Protein AF-M7Z8E1-F1 (afdb_monomer_lite)

Secondary structure (DSSP, 8-state):
-PPP---TTS--TT--SS-HHHHHHHHHHHHHHHHHHHHHHHT---SHHHHHHHHHHHHHHHHHHHHHHHHHHS-HHHHHHTHHHHHHHHHHHHHHHHHHHHHHHHHS-HHHIIIIISSHHHHHHHHHHH------HHHHHHHHHHHHHHHHHHHHTT---HHHHHHHHHHHHHTT--SHHHHHHHHHHHHHHHHHHHHTT-HHHHHHHHHHHHHHHHHHHHTTTTTS--S--------------------------------PPPPP-------PSS--PPP-GGGB-TTT-SB-SSEEE-TTS-EEEHHHHHHHHTTT--B-TTT--B-S----EE-HHHHHHHHHHHHHTT-PPP-SPPP-------------------------------------------------------------------------------TT--HHHHHHHHHHHHH-TTS-HHHHHHHHHHHHHHTSS-HHHHHHHHHTTTHHHHHHHHHHHHHTT-HHHHHHHHHHHHHHHTT-HHHHHHHHHTTHHHHHHHHTTSHHHHHHHHHHHHHHHTSHHHHHHHHTSTHHHHHHHHHH-TTSS-HHHHHHHHHHHHHHHTSGGGHHHHHHTTHHHHHTTT--TT-TTHHHHHHHHHHHTTSHHHHHHHHH-HHHHHHHHHHHHHS-HHHHHHHHHHHHHHHTT-HHHHHHHHHTTHHHHT----HHHHHHHHHTT-GGGEE--S--S-EEEEETTEEEES---------------------GGGGG-BHHHHHHHHH-HHHIIIIIHHHHHHHHS--TTTSBHHHH-HHHHHHHHHHSSHHHHHHHHHHHHHHHHTT-------S-PPPS---EETT-THHHHHHHHHHH-TTT--TTEEEEEEEEE--TTSS--EEEEEEEE--GGGGGG---EEES-----S-HHHHTTSEEEETTEEE--TTS----EEEEEEEEEEEEGGGBSS---SSEEE--HHHHHHS----SEEE-HHHH-GGGS-TTEEEEEEEEETGGGHHHHTS-HHHHHHHHHHHHHHHH-B-S--SEEEEEEEEEEEE---TTHHHHHHHHHTT-------SSHHHHHHHHHHHHHHHHHHHHH------

InterPro domains:
  IPR000225 Armadillo [SM00185] (482-526)
  IPR000225 Armadillo [SM00185] (528-566)
  IPR000225 Armadillo [SM00185] (567-610)
  IPR002937 Amine oxidase [PF01593] (717-1109)
  IPR003613 U-box domain [PF04564] (284-353)
  IPR003613 U-box domain [PS51698] (282-356)
  IPR003613 U-box domain [SM00504] (286-349)
  IPR004572 Protoporphyrinogen oxidase [TIGR00562] (719-1112)
  IPR011989 Armadillo-like helical [G3DSA:1.25.10.10] (462-637)
  IPR013083 Zinc finger, RING/FYVE/PHD-type [G3DSA:3.30.40.10] (282-356)
  IPR016024 Armadillo-type fold [SSF48371] (468-714)
  IPR036188 FAD/NAD(P)-binding domain superfamily [G3DSA:3.50.50.60] (871-1108)
  IPR036188 FAD/NAD(P)-binding domain superfamily [SSF51905] (716-975)
  IPR045210 PUB protein, U-box domain, plant [cd16664] (284-336)

Foldseek 3Di:
DDDDDDPPPQPDQQLFLFLNVLLNLLVVLLVLLSVLLVVLVVVPLVDPQLVVLSVLLVVLSVLSSVLSVCRNQAALLVCLLCVVVSLVSSVVSLVSNLVSLVSNVVSHDPVVCVPRVVPDSVVSSVSSVPDDRDHDPLSNVLNVLLVVLVVCCVVPVPDQDPVSLVSVVVSCVSSVCPDLVSLLSNLVNLVVQLVVCVVVVPPVSNVSSVVVNVSSVVNSVVVVVVVDDPPDDDDDDDDDDDDDDDDDDDDDDDDDDDDDDDDDDDFDADDDDWDGDVDRDQDDQLQAAPRNRDREQWWWAAQVRHIHRPVRLVVVVVVVDQADPPPRHGGPDSDIGTQVLSLVVQCVSCVVRVHDRDPDGGDGDDDDDPDDDDDDDDDDDDDDDDDDDDDDDDDDDDDDDDDDDYDDDDDDDDDDDDDDDDDDDDDDDDDDDDDPPDDDDDVPDDLVVLLVVLCVQLVPPDDDLVSNLVSLLVLLVVLQPDPVSLVVNLVVPVLLSLLVQCVVCLVVVPLSSVLSSLSSLLSSLAVNPSSLVVNVVSPVLVSLVSQLVDLSRVLSSLSSLLSSLVHPVSLVVVLVDPCLLSLLVLLVDPDRDDVSSVQSSLSSLLSSLSPVVSLVVNVVSPVLVSLLSQQDAPGPRLLSSLSSLLSSLVDPVSLVSNLVPLSNLLSLLVCCQRHDPSSVLSSLSSLCSSPPPDVSSVLSNVQNPNPLSLDDQPDLVVVLCVVLVQPVFKAFFPFARFEWEDDPLETDTRGSPDDPPPPPDPPDDDPDQDDPVLLLPFQQNVCCVQPNNSCQQTPVQLVCCVQFVAGRGFAGCCAAPVPQVVQCNPPVHSSVSSSVVVVPVVVCVVPDDDDDPDDDDDRSGDIAGNVGVVVSVVSVDVVCDPVNDDPQKAWAEKEFADDVPDPATWIWTAIDHPDPVCPVVRDTDIDSDDDDPDDVVVVQRHWYYYNNHTDHLPLADDWDFWKKKKKKFKDFPVQFQADDAHQWYAYGLVCCVPVVQFWGIKGQVCNGPVSVDPPRMTIIITMGTGPSHRVRLVDDPVVVQVRVQVSSCSHRVGDDHTPDMDMDIDNGPHTRNGSCCVSNVVSVVVVDPADDGDPDPSVVSVSVVVVVVVVVCVVVVPDPDDD

Radius of gyration: 41.65 Å; chains: 1; bounding box: 114×94×124 Å

Sequence (1123 aa):
MERVEVDADFVVAGNWKLHGELCKKLYTVVHEVSIAIPALESTKPGSNSGLLALSSLRIAVDKAKNLLQYCSECSKLYLALTAECVLTKFEKARRALLESLHQLEETLPEAINSQVFTGHIPEIANELENSVFALDQAEKQVGDQVKQIIQNEKKSNGFLDENELEFFRQTILRAGITSSAAALTERRAIRRLLERAQAEEDTKKESIASYLLHLMRKYSSHFRSETMDSVNSQSSSPSCSFTSISSSIDLQGNLPSLEKLLPRSGSINFKQIKGLSGSMPLPPEELRCPISLQLMYDPVVIASGQTYERACIEKWFNSGNTTCPKTRKELPQLSVTPNYCIKGLITSWCEQNGVPVPSAPPESPKLKYLRITSLKSSKCVVTNGVSTILFEDAGAKDAKDDKLNTDVALEKCSSHNSREATSETCEEEEEVSVEKCSFQNNPVEAAPERCERWLCVLSKGGECIDEQREVVEQVRFQLKGDDELRDYVGANGITEPLTCFLKMALSREDVQSQEVGTMALFNLAVSNNRNKRQLLSAGVIPLMEQMMQKPETCEAAVAMYLNLSCLEEAQAIIGSSEVIPVLIRCLQEEGYRSDTCRLDALLTLYNLSLHAPNIPALLSSGVVHSIHTVLAPSSPWTDQALTLLINLALSWPGKKEIAANQAIVGDIVFILDNGEAAEQEKAVSCLWMICNGDEGCSQTVLQEGVIPALTESALEASRLIDDLGLEDRLQYPNSQHKRYTVKDGAPALFKLFLEPFLYEKSSTRNSKKVSDEHLRESVGSFFERHFGKEVVDYLIDPFVAGTSAGDPESLSIRHAFPGLWNLEKKYGSLIVGAILSKLTAKGDSAKKGGTSSGKGRSKRASFSFHGGMQTLVDALHKEVGDSNVKLGTQVLSLACNCDELSASDGWSIFVDSKDASSKELAKNQSFDAVIMTAPLSNVQRMKFTKGGAPFVLDFLPKVDYLPLSLMVTAFKKEDVKRPLEGFGVLIPFKEQQKHGLKTLGTLFSSMMFPDRAPNDQYLFTTFIGGSHNRDLAGAPTPILKRFVTSDLTKLLGVKGQPTFVKHIHWRNAFPLYGHDYDSALEAIGKMERNNKDGLAVGNVIASGSNTADLVISYLESGIKQVS

Structure (mmCIF, N/CA/C/O backbone):
data_AF-M7Z8E1-F1
#
_entry.id   AF-M7Z8E1-F1
#
loop_
_atom_site.group_PDB
_atom_site.id
_atom_site.type_symbol
_atom_site.label_atom_id
_atom_site.label_alt_id
_atom_site.label_comp_id
_atom_site.label_asym_id
_atom_site.label_entity_id
_atom_site.label_seq_id
_atom_site.pdbx_PDB_ins_code
_atom_site.Cartn_x
_atom_site.Cartn_y
_atom_site.Cartn_z
_atom_site.occupancy
_atom_site.B_iso_or_equiv
_atom_site.auth_seq_id
_atom_site.auth_comp_id
_atom_site.auth_asym_id
_atom_site.auth_atom_id
_atom_site.pdbx_PDB_model_num
ATOM 1 N N . MET A 1 1 ? 22.245 43.545 20.726 1.00 30.47 1 MET A N 1
ATOM 2 C CA . MET A 1 1 ? 22.076 44.121 19.374 1.00 30.47 1 MET A CA 1
ATOM 3 C C . MET A 1 1 ? 22.270 42.988 18.381 1.00 30.47 1 MET A C 1
ATOM 5 O O . MET A 1 1 ? 23.277 42.926 17.691 1.00 30.47 1 MET A O 1
ATOM 9 N N . GLU A 1 2 ? 21.339 42.040 18.395 1.00 23.52 2 GLU A N 1
ATOM 10 C CA . GLU A 1 2 ? 21.323 40.912 17.463 1.00 23.52 2 GLU A CA 1
ATOM 11 C C . GLU A 1 2 ? 20.433 41.319 16.292 1.00 23.52 2 GLU A C 1
ATOM 13 O O . GLU A 1 2 ? 19.388 41.943 16.495 1.00 23.52 2 GLU A O 1
ATOM 18 N N . ARG A 1 3 ? 20.885 41.062 15.062 1.00 24.23 3 ARG A N 1
ATOM 19 C CA . ARG A 1 3 ? 20.089 41.372 13.875 1.00 24.23 3 ARG A CA 1
ATOM 20 C C . ARG A 1 3 ? 18.980 40.335 13.771 1.00 24.23 3 ARG A C 1
ATOM 22 O O . ARG A 1 3 ? 19.272 39.159 13.598 1.00 24.23 3 ARG A O 1
ATOM 29 N N . VAL A 1 4 ? 17.734 40.792 13.840 1.00 28.81 4 VAL A N 1
ATOM 30 C CA . VAL A 1 4 ? 16.597 40.018 13.341 1.00 28.81 4 VAL A CA 1
ATOM 31 C C . VAL A 1 4 ? 16.823 39.818 11.843 1.00 28.81 4 VAL A C 1
ATOM 33 O O . VAL A 1 4 ? 16.978 40.799 11.111 1.00 28.81 4 VAL A O 1
ATOM 36 N N . GLU A 1 5 ? 16.885 38.567 11.397 1.00 26.73 5 GLU A N 1
ATOM 37 C CA . GLU A 1 5 ? 16.862 38.246 9.972 1.00 26.73 5 GLU A CA 1
ATOM 38 C C . GLU A 1 5 ? 15.462 38.571 9.438 1.00 26.73 5 GLU A C 1
ATOM 40 O O . GLU A 1 5 ? 14.485 37.888 9.734 1.00 26.73 5 GLU A O 1
ATOM 45 N N . VAL A 1 6 ? 15.363 39.678 8.703 1.00 35.50 6 VAL A N 1
ATOM 46 C CA . VAL A 1 6 ? 14.166 40.045 7.939 1.00 35.50 6 VAL A CA 1
ATOM 47 C C . VAL A 1 6 ? 14.119 39.169 6.687 1.00 35.50 6 VAL A C 1
ATOM 49 O O . VAL A 1 6 ? 15.154 39.010 6.041 1.00 35.50 6 VAL A O 1
ATOM 52 N N . ASP A 1 7 ? 12.936 38.638 6.348 1.00 35.53 7 ASP A N 1
ATOM 53 C CA . ASP A 1 7 ? 12.668 37.787 5.174 1.00 35.53 7 ASP A CA 1
ATOM 54 C C . ASP A 1 7 ? 13.448 38.229 3.920 1.00 35.53 7 ASP A C 1
ATOM 56 O O . ASP A 1 7 ? 13.059 39.163 3.213 1.00 35.53 7 ASP A O 1
ATOM 60 N N . ALA A 1 8 ? 14.540 37.523 3.614 1.00 34.44 8 ALA A N 1
ATOM 61 C CA . ALA A 1 8 ? 15.427 37.856 2.497 1.00 34.44 8 ALA A CA 1
ATOM 62 C C . ALA A 1 8 ? 14.848 37.485 1.113 1.00 34.44 8 ALA A C 1
ATOM 64 O O . ALA A 1 8 ? 15.404 37.879 0.089 1.00 34.44 8 ALA A O 1
ATOM 65 N N . ASP A 1 9 ? 13.720 36.766 1.079 1.00 43.75 9 ASP A N 1
ATOM 66 C CA . ASP A 1 9 ? 13.093 36.232 -0.138 1.00 43.75 9 ASP A CA 1
ATOM 67 C C . ASP A 1 9 ? 11.955 37.110 -0.705 1.00 43.75 9 ASP A C 1
ATOM 69 O O . ASP A 1 9 ? 11.268 36.717 -1.656 1.00 43.75 9 ASP A O 1
ATOM 73 N N . PHE A 1 10 ? 11.734 38.324 -0.179 1.00 51.38 10 PHE A N 1
ATOM 74 C CA . PHE A 1 10 ? 10.730 39.220 -0.759 1.00 51.38 10 PHE A CA 1
ATOM 75 C C . PHE A 1 10 ? 11.188 39.799 -2.111 1.00 51.38 10 PHE A C 1
ATOM 77 O O . PHE A 1 10 ? 11.959 40.751 -2.160 1.00 51.38 10 PHE A O 1
ATOM 84 N N . VAL A 1 11 ? 10.681 39.198 -3.199 1.00 51.81 11 VAL A N 1
ATOM 85 C CA . VAL A 1 11 ? 10.723 39.620 -4.620 1.00 51.81 11 VAL A CA 1
ATOM 86 C C . VAL A 1 11 ? 11.818 40.644 -4.954 1.00 51.81 11 VAL A C 1
ATOM 88 O O . VAL A 1 11 ? 11.586 41.849 -4.862 1.00 51.81 11 VAL A O 1
ATOM 91 N N . VAL A 1 12 ? 12.962 40.157 -5.456 1.00 51.09 12 VAL A N 1
ATOM 92 C CA . VAL A 1 12 ? 14.089 40.979 -5.944 1.00 51.09 12 VAL A CA 1
ATOM 93 C C . VAL A 1 12 ? 13.589 42.185 -6.747 1.00 51.09 12 VAL A C 1
ATOM 95 O O . VAL A 1 12 ? 13.027 42.035 -7.841 1.00 51.09 12 VAL A O 1
ATOM 98 N N . ALA A 1 13 ? 13.795 43.378 -6.185 1.00 48.47 13 ALA A N 1
ATOM 99 C CA . ALA A 1 13 ? 13.272 44.629 -6.714 1.00 48.47 13 ALA A CA 1
ATOM 100 C C . ALA A 1 13 ? 13.671 44.836 -8.187 1.00 48.47 13 ALA A C 1
ATOM 102 O O . ALA A 1 13 ? 14.843 44.738 -8.549 1.00 48.47 13 ALA A O 1
ATOM 103 N N . GLY A 1 14 ? 12.688 45.142 -9.040 1.00 53.22 14 GLY A N 1
ATOM 104 C CA . GLY A 1 14 ? 12.904 45.487 -10.451 1.00 53.22 14 GLY A CA 1
ATOM 105 C C . GLY A 1 14 ? 12.644 44.382 -11.483 1.00 53.22 14 GLY A C 1
ATOM 106 O O . GLY A 1 14 ? 12.556 44.696 -12.665 1.00 53.22 14 GLY A O 1
ATOM 107 N N . ASN A 1 15 ? 12.440 43.118 -11.091 1.00 61.62 15 ASN A N 1
ATOM 108 C CA . ASN A 1 15 ? 12.212 42.004 -12.037 1.00 61.62 15 ASN A CA 1
ATOM 109 C C . ASN A 1 15 ? 10.733 41.803 -12.465 1.00 61.62 15 ASN A C 1
ATOM 111 O O . ASN A 1 15 ? 10.293 40.686 -12.756 1.00 61.62 15 ASN A O 1
ATOM 115 N N . TRP A 1 16 ? 9.931 42.874 -12.512 1.00 73.62 16 TRP A N 1
ATOM 116 C CA . TRP A 1 16 ? 8.534 42.804 -12.966 1.00 73.62 16 TRP A CA 1
ATOM 117 C C . TRP A 1 16 ? 8.451 42.739 -14.494 1.00 73.62 16 TRP A C 1
ATOM 119 O O . TRP A 1 16 ? 9.157 43.445 -15.211 1.00 73.62 16 TRP A O 1
ATOM 129 N N . LYS A 1 17 ? 7.582 41.870 -15.018 1.00 70.25 17 LYS A N 1
ATOM 130 C CA . LYS A 1 17 ? 7.550 41.563 -16.457 1.00 70.25 17 LYS A CA 1
ATOM 131 C C . LYS A 1 17 ? 6.801 42.597 -17.301 1.00 70.25 17 LYS A C 1
ATOM 133 O O . LYS A 1 17 ? 7.106 42.727 -18.489 1.00 70.25 17 LYS A O 1
ATOM 138 N N . LEU A 1 18 ? 5.813 43.246 -16.696 1.00 73.38 18 LEU A N 1
ATOM 139 C CA . LEU A 1 18 ? 4.911 44.254 -17.253 1.00 73.38 18 LEU A CA 1
ATOM 140 C C . LEU A 1 18 ? 4.358 45.086 -16.078 1.00 73.38 18 LEU A C 1
ATOM 142 O O . LEU A 1 18 ? 4.475 44.639 -14.932 1.00 73.38 18 LEU A O 1
ATOM 146 N N . HIS A 1 19 ? 3.729 46.236 -16.332 1.00 79.38 19 HIS A N 1
ATOM 147 C CA . HIS A 1 19 ? 3.177 47.132 -15.303 1.00 79.38 19 HIS A CA 1
ATOM 148 C C . HIS A 1 19 ? 4.250 47.677 -14.345 1.00 79.38 19 HIS A C 1
ATOM 150 O O . HIS A 1 19 ? 4.008 47.835 -13.147 1.00 79.38 19 HIS A O 1
ATOM 156 N N . GLY A 1 20 ? 5.460 47.934 -14.857 1.00 79.44 20 GLY A N 1
ATOM 157 C CA . GLY A 1 20 ? 6.658 48.201 -14.046 1.00 79.44 20 GLY A CA 1
ATOM 158 C C . GLY A 1 20 ? 6.503 49.355 -13.050 1.00 79.44 20 GLY A C 1
ATOM 159 O O . GLY A 1 20 ? 6.788 49.183 -11.868 1.00 79.44 20 GLY A O 1
ATOM 160 N N . GLU A 1 21 ? 5.977 50.501 -13.489 1.00 77.88 21 GLU A N 1
ATOM 161 C CA . GLU A 1 21 ? 5.762 51.671 -12.622 1.00 77.88 21 GLU A CA 1
ATOM 162 C C . GLU A 1 21 ? 4.630 51.466 -11.597 1.00 77.88 21 GLU A C 1
ATOM 164 O O . GLU A 1 21 ? 4.718 51.969 -10.476 1.00 77.88 21 GLU A O 1
ATOM 169 N N . LEU A 1 22 ? 3.599 50.673 -11.926 1.00 82.81 22 LEU A N 1
ATOM 170 C CA . LEU A 1 22 ? 2.565 50.266 -10.962 1.00 82.81 22 LEU A CA 1
ATOM 171 C C . LEU A 1 22 ? 3.173 49.382 -9.864 1.00 82.81 22 LEU A C 1
ATOM 173 O O . LEU A 1 22 ? 2.966 49.622 -8.674 1.00 82.81 22 LEU A O 1
ATOM 177 N N . CYS A 1 23 ? 3.955 48.378 -10.270 1.00 84.81 23 CYS A N 1
ATOM 178 C CA . CYS A 1 23 ? 4.619 47.455 -9.355 1.00 84.81 23 CYS A CA 1
ATOM 179 C C . CYS A 1 23 ? 5.630 48.181 -8.466 1.00 84.81 23 CYS A C 1
ATOM 181 O O . CYS A 1 23 ? 5.642 47.947 -7.264 1.00 84.81 23 CYS A O 1
ATOM 183 N N . LYS A 1 24 ? 6.416 49.105 -9.026 1.00 84.25 24 LYS A N 1
ATOM 184 C CA . LYS A 1 24 ? 7.408 49.899 -8.295 1.00 84.25 24 LYS A CA 1
ATOM 185 C C . LYS A 1 24 ? 6.771 50.760 -7.202 1.00 84.25 24 LYS A C 1
ATOM 187 O O . LYS A 1 24 ? 7.192 50.663 -6.056 1.00 84.25 24 LYS A O 1
ATOM 192 N N . LYS A 1 25 ? 5.721 51.529 -7.524 1.00 83.75 25 LYS A N 1
ATOM 193 C CA . LYS A 1 25 ? 5.000 52.366 -6.542 1.00 83.75 25 LYS A CA 1
ATOM 194 C C . LYS A 1 25 ? 4.404 51.541 -5.397 1.00 83.75 25 LYS A C 1
ATOM 196 O O . LYS A 1 25 ? 4.568 51.901 -4.236 1.00 83.75 25 LYS A O 1
ATOM 201 N N . LEU A 1 26 ? 3.744 50.418 -5.706 1.00 85.56 26 LEU A N 1
ATOM 202 C CA . LEU A 1 26 ? 3.178 49.550 -4.667 1.00 85.56 26 LEU A CA 1
ATOM 203 C C . LEU A 1 26 ? 4.272 48.824 -3.865 1.00 85.56 26 LEU A C 1
ATOM 205 O O . LEU A 1 26 ? 4.117 48.658 -2.661 1.00 85.56 26 LEU A O 1
ATOM 209 N N . TYR A 1 27 ? 5.371 48.412 -4.506 1.00 86.94 27 TYR A N 1
ATOM 210 C CA . TYR A 1 27 ? 6.503 47.764 -3.841 1.00 86.94 27 TYR A CA 1
ATOM 211 C C . TYR A 1 27 ? 7.144 48.683 -2.800 1.00 86.94 27 TYR A C 1
ATOM 213 O O . TYR A 1 27 ? 7.342 48.225 -1.680 1.00 86.94 27 TYR A O 1
ATOM 221 N N . THR A 1 28 ? 7.407 49.957 -3.127 1.00 83.69 28 THR A N 1
ATOM 222 C CA . THR A 1 28 ? 7.961 50.930 -2.167 1.00 83.69 28 THR A CA 1
ATOM 223 C C . THR A 1 28 ? 7.106 50.990 -0.903 1.00 83.69 28 THR A C 1
ATOM 225 O O . THR A 1 28 ? 7.602 50.720 0.184 1.00 83.69 28 THR A O 1
ATOM 228 N N . VAL A 1 29 ? 5.796 51.221 -1.036 1.00 80.69 29 VAL A N 1
ATOM 229 C CA . VAL A 1 29 ? 4.903 51.316 0.131 1.00 80.69 29 VAL A CA 1
ATOM 230 C C . VAL A 1 29 ? 4.816 49.993 0.904 1.00 80.69 29 VAL A C 1
ATOM 232 O O . VAL A 1 29 ? 4.878 49.987 2.129 1.00 80.69 29 VAL A O 1
ATOM 235 N N . VAL A 1 30 ? 4.717 48.850 0.218 1.00 85.31 30 VAL A N 1
ATOM 236 C CA . VAL A 1 30 ? 4.677 47.526 0.868 1.00 85.31 30 VAL A CA 1
ATOM 237 C C . VAL A 1 30 ? 5.976 47.213 1.619 1.00 85.31 30 VAL A C 1
ATOM 239 O O . VAL A 1 30 ? 5.925 46.562 2.665 1.00 85.31 30 VAL A O 1
ATOM 242 N N . HIS A 1 31 ? 7.119 47.670 1.109 1.00 84.31 31 HIS A N 1
ATOM 243 C CA . HIS A 1 31 ? 8.431 47.519 1.729 1.00 84.31 31 HIS A CA 1
ATOM 244 C C . HIS A 1 31 ? 8.542 48.362 3.007 1.00 84.31 31 HIS A C 1
ATOM 246 O O . HIS A 1 31 ? 8.771 47.795 4.075 1.00 84.31 31 HIS A O 1
ATOM 252 N N . GLU A 1 32 ? 8.263 49.668 2.936 1.00 80.44 32 GLU A N 1
ATOM 253 C CA . GLU A 1 32 ? 8.335 50.560 4.104 1.00 80.44 32 GLU A CA 1
ATOM 254 C C . GLU A 1 32 ? 7.345 50.150 5.209 1.00 80.44 32 GLU A C 1
ATOM 256 O O . GLU A 1 32 ? 7.717 50.051 6.380 1.00 80.44 32 GLU A O 1
ATOM 261 N N . VAL A 1 33 ? 6.105 49.780 4.853 1.00 80.06 33 VAL A N 1
ATOM 262 C CA . VAL A 1 33 ? 5.134 49.249 5.830 1.00 80.06 33 VAL A CA 1
ATOM 263 C C . VAL A 1 33 ? 5.608 47.915 6.428 1.00 80.06 33 VAL A C 1
ATOM 265 O O . VAL A 1 33 ? 5.435 47.692 7.625 1.00 80.06 33 VAL A O 1
ATOM 268 N N . SER A 1 34 ? 6.244 47.033 5.644 1.00 83.19 34 SER A N 1
ATOM 269 C CA . SER A 1 34 ? 6.788 45.767 6.173 1.00 83.19 34 SER A CA 1
ATOM 270 C C . SER A 1 34 ? 7.919 45.991 7.182 1.00 83.19 34 SER A C 1
ATOM 272 O O . SER A 1 34 ? 8.020 45.228 8.140 1.00 83.19 34 SER A O 1
ATOM 274 N N . ILE A 1 35 ? 8.737 47.034 7.004 1.00 80.31 35 ILE A N 1
ATOM 275 C CA . ILE A 1 35 ? 9.786 47.427 7.960 1.00 80.31 35 ILE A CA 1
ATOM 276 C C . ILE A 1 35 ? 9.177 48.033 9.235 1.00 80.31 35 ILE A C 1
ATOM 278 O O . ILE A 1 35 ? 9.692 47.808 10.331 1.00 80.31 35 ILE A O 1
ATOM 282 N N . ALA A 1 36 ? 8.057 48.755 9.122 1.00 74.25 36 ALA A N 1
ATOM 283 C CA . ALA A 1 36 ? 7.368 49.353 10.266 1.00 74.25 36 ALA A CA 1
ATOM 284 C C . ALA A 1 36 ? 6.617 48.334 11.152 1.00 74.25 36 ALA A C 1
ATOM 286 O O . ALA A 1 36 ? 6.511 48.546 12.363 1.00 74.25 36 ALA A O 1
ATOM 287 N N . ILE A 1 37 ? 6.111 47.222 10.595 1.00 78.81 37 ILE A N 1
ATOM 288 C CA . ILE A 1 37 ? 5.295 46.234 11.335 1.00 78.81 37 ILE A CA 1
ATOM 289 C C . ILE A 1 37 ? 5.979 45.698 12.613 1.00 78.81 37 ILE A C 1
ATOM 291 O O . ILE A 1 37 ? 5.341 45.768 13.663 1.00 78.81 37 ILE A O 1
ATOM 295 N N . PRO A 1 38 ? 7.247 45.234 12.612 1.00 78.19 38 PRO A N 1
ATOM 296 C CA . PRO A 1 38 ? 7.899 44.749 13.834 1.00 78.19 38 PRO A CA 1
ATOM 297 C C . PRO A 1 38 ? 8.044 45.818 14.928 1.00 78.19 38 PRO A C 1
ATOM 299 O O . PRO A 1 38 ? 7.939 45.517 16.118 1.00 78.19 38 PRO A O 1
ATOM 302 N N . ALA A 1 39 ? 8.249 47.083 14.541 1.00 69.75 39 ALA A N 1
ATOM 303 C CA . ALA A 1 39 ? 8.287 48.197 15.486 1.00 69.75 39 ALA A CA 1
ATOM 304 C C . ALA A 1 39 ? 6.900 48.440 16.102 1.00 69.75 39 ALA A C 1
ATOM 306 O O . ALA A 1 39 ? 6.790 48.573 17.320 1.00 69.75 39 ALA A O 1
ATOM 307 N N . LEU A 1 40 ? 5.839 48.400 15.292 1.00 69.75 40 LEU A N 1
ATOM 308 C CA . LEU A 1 40 ? 4.452 48.501 15.752 1.00 69.75 40 LEU A CA 1
ATOM 309 C C . LEU A 1 40 ? 4.060 47.339 16.681 1.00 69.75 40 LEU A C 1
ATOM 311 O O . LEU A 1 40 ? 3.521 47.584 17.761 1.00 69.75 40 LEU A O 1
ATOM 315 N N . GLU A 1 41 ? 4.397 46.094 16.330 1.00 70.81 41 GLU A N 1
ATOM 316 C CA . GLU A 1 41 ? 4.181 44.906 17.174 1.00 70.81 41 GLU A CA 1
ATOM 317 C C . GLU A 1 41 ? 4.889 45.043 18.539 1.00 70.81 41 GLU A C 1
ATOM 319 O O . GLU A 1 41 ? 4.316 44.693 19.577 1.00 70.81 41 GLU A O 1
ATOM 324 N N . SER A 1 42 ? 6.092 45.634 18.571 1.00 66.31 42 SER A N 1
ATOM 325 C CA . SER A 1 42 ? 6.859 45.850 19.808 1.00 66.31 42 SER A CA 1
ATOM 326 C C . SER A 1 42 ? 6.192 46.817 20.797 1.00 66.31 42 SER A C 1
ATOM 328 O O . SER A 1 42 ? 6.383 46.679 22.007 1.00 66.31 42 SER A O 1
ATOM 330 N N . THR A 1 43 ? 5.354 47.742 20.310 1.00 63.38 43 THR A N 1
ATOM 331 C CA . THR A 1 43 ? 4.614 48.684 21.170 1.00 63.38 43 THR A CA 1
ATOM 332 C C . THR A 1 43 ? 3.466 48.038 21.946 1.00 63.38 43 THR A C 1
ATOM 334 O O . THR A 1 43 ? 2.989 48.644 22.904 1.00 63.38 43 THR A O 1
ATOM 337 N N . LYS A 1 44 ? 3.031 46.823 21.561 1.00 61.19 44 LYS A N 1
ATOM 338 C CA . LYS A 1 44 ? 1.854 46.120 22.103 1.00 61.19 44 LYS A CA 1
ATOM 339 C C . LYS A 1 44 ? 0.628 47.044 22.227 1.00 61.19 44 LYS A C 1
ATOM 341 O O . LYS A 1 44 ? 0.306 47.453 23.346 1.00 61.19 44 LYS A O 1
ATOM 346 N N . PRO A 1 45 ? -0.082 47.361 21.125 1.00 57.38 45 PRO A N 1
ATOM 347 C CA . PRO A 1 45 ? -1.291 48.184 21.182 1.00 57.38 45 PRO A CA 1
ATOM 348 C C . PRO A 1 45 ? -2.291 47.599 22.190 1.00 57.38 45 PRO A C 1
ATOM 350 O O . PRO A 1 45 ? -2.905 46.563 21.951 1.00 57.38 45 PRO A O 1
ATOM 353 N N . GLY A 1 46 ? -2.428 48.253 23.348 1.00 57.25 46 GLY A N 1
ATOM 354 C CA . GLY A 1 46 ? -3.152 47.725 24.513 1.00 57.25 46 GLY A CA 1
ATOM 355 C C . GLY A 1 46 ? -4.679 47.710 24.380 1.00 57.25 46 GLY A C 1
ATOM 356 O O . GLY A 1 46 ? -5.376 47.460 25.361 1.00 57.25 46 GLY A O 1
ATOM 357 N N . SER A 1 47 ? -5.200 48.010 23.192 1.00 63.12 47 SER A N 1
ATOM 358 C CA . SER A 1 47 ? -6.616 48.005 22.847 1.00 63.12 47 SER A CA 1
ATOM 359 C C . SER A 1 47 ? -6.912 46.862 21.870 1.00 63.12 47 SER A C 1
ATOM 361 O O . SER A 1 47 ? -6.189 46.648 20.895 1.00 63.12 47 SER A O 1
ATOM 363 N N . ASN A 1 48 ? -8.024 46.149 22.081 1.00 65.94 48 ASN A N 1
ATOM 364 C CA . ASN A 1 48 ? -8.473 45.113 21.141 1.00 65.94 48 ASN A CA 1
ATOM 365 C C . ASN A 1 48 ? -8.698 45.681 19.724 1.00 65.94 48 ASN A C 1
ATOM 367 O O . ASN A 1 48 ? -8.494 44.974 18.743 1.00 65.94 48 ASN A O 1
ATOM 371 N N . SER A 1 49 ? -9.068 46.961 19.610 1.00 68.31 49 SER A N 1
ATOM 372 C CA . SER A 1 49 ? -9.175 47.673 18.332 1.00 68.31 49 SER A CA 1
ATOM 373 C C . SER A 1 49 ? -7.821 47.863 17.640 1.00 68.31 49 SER A C 1
ATOM 375 O O . SER A 1 49 ? -7.731 47.602 16.444 1.00 68.31 49 SER A O 1
ATOM 377 N N . GLY A 1 50 ? -6.761 48.233 18.367 1.00 68.62 50 GLY A N 1
ATOM 378 C CA . GLY A 1 50 ? -5.418 48.395 17.800 1.00 68.62 50 GLY A CA 1
ATOM 379 C C . GLY A 1 50 ? -4.788 47.072 17.347 1.00 68.62 50 GLY A C 1
ATOM 380 O O . GLY A 1 50 ? -4.144 47.020 16.301 1.00 68.62 50 GLY A O 1
ATOM 381 N N . LEU A 1 51 ? -5.038 45.972 18.070 1.00 71.31 51 LEU A N 1
ATOM 382 C CA . LEU A 1 51 ? -4.645 44.625 17.627 1.00 71.31 51 LEU A CA 1
ATOM 383 C C . LEU A 1 51 ? -5.384 44.199 16.347 1.00 71.31 51 LEU A C 1
ATOM 385 O O . LEU A 1 51 ? -4.770 43.644 15.435 1.00 71.31 51 LEU A O 1
ATOM 389 N N . LEU A 1 52 ? -6.685 44.497 16.243 1.00 73.38 52 LEU A N 1
ATOM 390 C CA . LEU A 1 52 ? -7.464 44.229 15.031 1.00 73.38 52 LEU A CA 1
ATOM 391 C C . LEU A 1 52 ? -6.992 45.085 13.843 1.00 73.38 52 LEU A C 1
ATOM 393 O O . LEU A 1 52 ? -6.832 44.542 12.749 1.00 73.38 52 LEU A O 1
ATOM 397 N N . ALA A 1 53 ? -6.692 46.371 14.049 1.00 75.94 53 ALA A N 1
ATOM 398 C CA . ALA A 1 53 ? -6.129 47.248 13.018 1.00 75.94 53 ALA A CA 1
ATOM 399 C C . ALA A 1 53 ? -4.771 46.729 12.504 1.00 75.94 53 ALA A C 1
ATOM 401 O O . ALA A 1 53 ? -4.573 46.593 11.296 1.00 75.94 53 ALA A O 1
ATOM 402 N N . LEU A 1 54 ? -3.870 46.329 13.410 1.00 79.94 54 LEU A N 1
ATOM 403 C CA . LEU A 1 54 ? -2.567 45.755 13.057 1.00 79.94 54 LEU A CA 1
ATOM 404 C C . LEU A 1 54 ? -2.703 44.428 12.284 1.00 79.94 54 LEU A C 1
ATOM 406 O O . LEU A 1 54 ? -1.984 44.198 11.309 1.00 79.94 54 LEU A O 1
ATOM 410 N N . SER A 1 55 ? -3.669 43.578 12.656 1.00 80.00 55 SER A N 1
ATOM 411 C CA . SER A 1 55 ? -3.965 42.345 11.912 1.00 80.00 55 SER A CA 1
ATOM 412 C C . SER A 1 55 ? -4.511 42.622 10.501 1.00 80.00 55 SER A C 1
ATOM 414 O O . SER A 1 55 ? -4.101 41.969 9.538 1.00 80.00 55 SER A O 1
ATOM 416 N N . SER A 1 56 ? -5.365 43.641 10.352 1.00 82.12 56 SER A N 1
ATOM 417 C CA . SER A 1 56 ? -5.901 44.085 9.060 1.00 82.12 56 SER A CA 1
ATOM 418 C C . SER A 1 56 ? -4.797 44.631 8.154 1.00 82.12 56 SER A C 1
ATOM 420 O O . SER A 1 56 ? -4.733 44.254 6.981 1.00 82.12 56 SER A O 1
ATOM 422 N N . LEU A 1 57 ? -3.869 45.417 8.713 1.00 85.25 57 LEU A N 1
ATOM 423 C CA . LEU A 1 57 ? -2.696 45.926 8.003 1.00 85.25 57 LEU A CA 1
ATOM 424 C C . LEU A 1 57 ? -1.810 44.788 7.482 1.00 85.25 57 LEU A C 1
ATOM 426 O O . LEU A 1 57 ? -1.447 44.792 6.307 1.00 85.25 57 LEU A O 1
ATOM 430 N N . ARG A 1 58 ? -1.526 43.771 8.308 1.00 83.50 58 ARG A N 1
ATOM 431 C CA . ARG A 1 58 ? -0.753 42.586 7.897 1.00 83.50 58 ARG A CA 1
ATOM 432 C C . ARG A 1 58 ? -1.429 41.837 6.742 1.00 83.50 58 ARG A C 1
ATOM 434 O O . ARG A 1 58 ? -0.792 41.562 5.729 1.00 83.50 58 ARG A O 1
ATOM 441 N N . ILE A 1 59 ? -2.742 41.614 6.829 1.00 81.69 59 ILE A N 1
ATOM 442 C CA . ILE A 1 59 ? -3.534 40.986 5.757 1.00 81.69 59 ILE A CA 1
ATOM 443 C C . ILE A 1 59 ? -3.533 41.838 4.471 1.00 81.69 59 ILE A C 1
ATOM 445 O O . ILE A 1 59 ? -3.510 41.288 3.365 1.00 81.69 59 ILE A O 1
ATOM 449 N N . ALA A 1 60 ? -3.582 43.169 4.579 1.00 85.44 60 ALA A N 1
ATOM 450 C CA . ALA A 1 60 ? -3.514 44.077 3.434 1.00 85.44 60 ALA A CA 1
ATOM 451 C C . ALA A 1 60 ? -2.126 44.053 2.766 1.00 85.44 60 ALA A C 1
ATOM 453 O O . ALA A 1 60 ? -2.043 43.955 1.537 1.00 85.44 60 ALA A O 1
ATOM 454 N N . VAL A 1 61 ? -1.054 44.051 3.566 1.00 85.94 61 VAL A N 1
ATOM 455 C CA . VAL A 1 61 ? 0.336 43.882 3.116 1.00 85.94 61 VAL A CA 1
ATOM 456 C C . VAL A 1 61 ? 0.508 42.553 2.388 1.00 85.94 61 VAL A C 1
ATOM 458 O O . VAL A 1 61 ? 0.938 42.557 1.237 1.00 85.94 61 VAL A O 1
ATOM 461 N N . ASP A 1 62 ? 0.092 41.429 2.970 1.00 81.81 62 ASP A N 1
ATOM 462 C CA . ASP A 1 62 ? 0.253 40.111 2.343 1.00 81.81 62 ASP A CA 1
ATOM 463 C C . ASP A 1 62 ? -0.538 39.991 1.028 1.00 81.81 62 ASP A C 1
ATOM 465 O O . ASP A 1 62 ? -0.048 39.431 0.042 1.00 81.81 62 ASP A O 1
ATOM 469 N N . LYS A 1 63 ? -1.733 40.591 0.939 1.00 82.69 63 LYS A N 1
ATOM 470 C CA . LYS A 1 63 ? -2.488 40.686 -0.327 1.00 82.69 63 LYS A CA 1
ATOM 471 C C . LYS A 1 63 ? -1.751 41.516 -1.385 1.00 82.69 63 LYS A C 1
ATOM 473 O O . LYS A 1 63 ? -1.782 41.154 -2.563 1.00 82.69 63 LYS A O 1
ATOM 478 N N . ALA A 1 64 ? -1.075 42.593 -0.990 1.00 85.31 64 ALA A N 1
ATOM 479 C CA . ALA A 1 64 ? -0.270 43.414 -1.893 1.00 85.31 64 ALA A CA 1
ATOM 480 C C . ALA A 1 64 ? 1.028 42.702 -2.330 1.00 85.31 64 ALA A C 1
ATOM 482 O O . ALA A 1 64 ? 1.353 42.716 -3.519 1.00 85.31 64 ALA A O 1
ATOM 483 N N . LYS A 1 65 ? 1.708 41.983 -1.422 1.00 84.06 65 LYS A N 1
ATOM 484 C CA . LYS A 1 65 ? 2.860 41.111 -1.727 1.00 84.06 65 LYS A CA 1
ATOM 485 C C . LYS A 1 65 ? 2.504 40.058 -2.785 1.00 84.06 65 LYS A C 1
ATOM 487 O O . LYS A 1 65 ? 3.176 39.957 -3.812 1.00 84.06 65 LYS A O 1
ATOM 492 N N . ASN A 1 66 ? 1.383 39.357 -2.601 1.00 82.69 66 ASN A N 1
ATOM 493 C CA . ASN A 1 66 ? 0.865 38.383 -3.569 1.00 82.69 66 ASN A CA 1
ATOM 494 C C . ASN A 1 66 ? 0.535 39.011 -4.941 1.00 82.69 66 ASN A C 1
ATOM 496 O O . ASN A 1 66 ? 0.757 38.391 -5.984 1.00 82.69 66 ASN A O 1
ATOM 500 N N . LEU A 1 67 ? 0.029 40.250 -4.973 1.00 83.75 67 LEU A N 1
ATOM 501 C CA . LEU A 1 67 ? -0.254 40.968 -6.222 1.00 83.75 67 LEU A CA 1
ATOM 502 C C . LEU A 1 67 ? 1.031 41.351 -6.982 1.00 83.75 67 LEU A C 1
ATOM 504 O O . LEU A 1 67 ? 1.066 41.246 -8.210 1.00 83.75 67 LEU A O 1
ATOM 508 N N . LEU A 1 68 ? 2.092 41.735 -6.267 1.00 83.06 68 LEU A N 1
ATOM 509 C CA . LEU A 1 68 ? 3.412 42.011 -6.845 1.00 83.06 68 LEU A CA 1
ATOM 510 C C . LEU A 1 68 ? 4.056 40.736 -7.416 1.00 83.06 68 LEU A C 1
ATOM 512 O O . LEU A 1 68 ? 4.540 40.752 -8.550 1.00 83.06 68 LEU A O 1
ATOM 516 N N . GLN A 1 69 ? 3.980 39.614 -6.691 1.00 81.62 69 GLN A N 1
ATOM 517 C CA . GLN A 1 69 ? 4.448 38.307 -7.171 1.00 81.62 69 GLN A CA 1
ATOM 518 C C . GLN A 1 69 ? 3.656 37.814 -8.395 1.00 81.62 69 GLN A C 1
ATOM 520 O O . GLN A 1 69 ? 4.230 37.287 -9.348 1.00 81.62 69 GLN A O 1
ATOM 525 N N . TYR A 1 70 ? 2.341 38.048 -8.442 1.00 82.12 70 TYR A N 1
ATOM 526 C CA . TYR A 1 70 ? 1.540 37.755 -9.633 1.00 82.12 70 TYR A CA 1
ATOM 527 C C . TYR A 1 70 ? 2.056 38.508 -10.877 1.00 82.12 70 TYR A C 1
ATOM 529 O O . TYR A 1 70 ? 2.102 37.932 -11.967 1.00 82.12 70 TYR A O 1
ATOM 537 N N . CYS A 1 71 ? 2.501 39.760 -10.728 1.00 82.44 71 CYS A N 1
ATOM 538 C CA . CYS A 1 71 ? 3.009 40.576 -11.838 1.00 82.44 71 CYS A CA 1
ATOM 539 C C . CYS A 1 71 ? 4.451 40.225 -12.267 1.00 82.44 71 CYS A C 1
ATOM 541 O O . CYS A 1 71 ? 4.819 40.468 -13.419 1.00 82.44 71 CYS A O 1
ATOM 543 N N . SER A 1 72 ? 5.264 39.614 -11.397 1.00 80.62 72 SER A N 1
ATOM 544 C CA . SER A 1 72 ? 6.582 39.073 -11.774 1.00 80.62 72 SER A CA 1
ATOM 545 C C . SER A 1 72 ? 6.491 37.668 -12.388 1.00 80.62 72 SER A C 1
ATOM 547 O O . SER A 1 72 ? 7.229 37.345 -13.319 1.00 80.62 72 SER A O 1
ATOM 549 N N . GLU A 1 73 ? 5.562 36.819 -11.940 1.00 77.25 73 GLU A N 1
ATOM 550 C CA . GLU A 1 73 ? 5.474 35.431 -12.408 1.00 77.25 73 GLU A CA 1
ATOM 551 C C . GLU A 1 73 ? 4.643 35.229 -13.680 1.00 77.25 73 GLU A C 1
ATOM 553 O O . GLU A 1 73 ? 4.992 34.363 -14.491 1.00 77.25 73 GLU A O 1
ATOM 558 N N . CYS A 1 74 ? 3.567 35.995 -13.875 1.00 83.31 74 CYS A N 1
ATOM 559 C CA . CYS A 1 74 ? 2.588 35.766 -14.944 1.00 83.31 74 CYS A CA 1
ATOM 560 C C . CYS A 1 74 ? 3.145 36.049 -16.364 1.00 83.31 74 CYS A C 1
ATOM 562 O O . CYS A 1 74 ? 4.298 36.444 -16.552 1.00 83.31 74 CYS A O 1
ATOM 564 N N . SER A 1 75 ? 2.346 35.765 -17.392 1.00 88.19 75 SER A N 1
ATOM 565 C CA . SER A 1 75 ? 2.652 36.042 -18.804 1.00 88.19 75 SER A CA 1
ATOM 566 C C . SER A 1 75 ? 2.530 37.538 -19.102 1.00 88.19 75 SER A C 1
ATOM 568 O O . SER A 1 75 ? 1.524 38.144 -18.738 1.00 88.19 75 SER A O 1
ATOM 570 N N . LYS A 1 76 ? 3.503 38.124 -19.813 1.00 87.06 76 LYS A N 1
ATOM 571 C CA . LYS A 1 76 ? 3.430 39.502 -20.328 1.00 87.06 76 LYS A CA 1
ATOM 572 C C . LYS A 1 76 ? 2.195 39.711 -21.200 1.00 87.06 76 LYS A C 1
ATOM 574 O O . LYS A 1 76 ? 1.441 40.650 -20.971 1.00 87.06 76 LYS A O 1
ATOM 579 N N . LEU A 1 77 ? 1.949 38.819 -22.160 1.00 87.56 77 LEU A N 1
ATOM 580 C CA . LEU A 1 77 ? 0.812 38.932 -23.081 1.00 87.56 77 LEU A CA 1
ATOM 581 C C . LEU A 1 77 ? -0.531 38.867 -22.335 1.00 87.56 77 LEU A C 1
ATOM 583 O O . LEU A 1 77 ? -1.452 39.620 -22.647 1.00 87.56 77 LEU A O 1
ATOM 587 N N . TYR A 1 78 ? -0.635 38.021 -21.305 1.00 86.81 78 TYR A N 1
ATOM 588 C CA . TYR A 1 78 ? -1.835 37.941 -20.473 1.00 86.81 78 TYR A CA 1
ATOM 589 C C . TYR A 1 78 ? -1.988 39.135 -19.515 1.00 86.81 78 TYR A C 1
ATOM 591 O O . TYR A 1 78 ? -3.100 39.630 -19.328 1.00 86.81 78 TYR A O 1
ATOM 599 N N . LEU A 1 79 ? -0.893 39.634 -18.930 1.00 85.12 79 LEU A N 1
ATOM 600 C CA . LEU A 1 79 ? -0.892 40.847 -18.104 1.00 85.12 79 LEU A CA 1
ATOM 601 C C . LEU A 1 79 ? -1.262 42.096 -18.917 1.00 85.12 79 LEU A C 1
ATOM 603 O O . LEU A 1 79 ? -1.942 42.968 -18.382 1.00 85.12 79 LEU A O 1
ATOM 607 N N . ALA A 1 80 ? -0.880 42.166 -20.195 1.00 84.56 80 ALA A N 1
ATOM 608 C CA . ALA A 1 80 ? -1.294 43.226 -21.114 1.00 84.56 80 ALA A CA 1
ATOM 609 C C . ALA A 1 80 ? -2.792 43.109 -21.445 1.00 84.56 80 ALA A C 1
ATOM 611 O O . ALA A 1 80 ? -3.554 44.057 -21.271 1.00 84.56 80 ALA A O 1
ATOM 612 N N . LEU A 1 81 ? -3.252 41.913 -21.833 1.00 85.25 81 LEU A N 1
ATOM 613 C CA . LEU A 1 81 ? -4.664 41.635 -22.128 1.00 85.25 81 LEU A CA 1
ATOM 614 C C . LEU A 1 81 ? -5.599 41.907 -20.934 1.00 85.25 81 LEU A C 1
ATOM 616 O O . LEU A 1 81 ? -6.749 42.306 -21.120 1.00 85.25 81 LEU A O 1
ATOM 620 N N . THR A 1 82 ? -5.119 41.682 -19.708 1.00 85.00 82 THR A N 1
ATOM 621 C CA . THR A 1 82 ? -5.882 41.880 -18.463 1.00 85.00 82 THR A CA 1
ATOM 622 C C . THR A 1 82 ? -5.522 43.164 -17.712 1.00 85.00 82 THR A C 1
ATOM 624 O O . THR A 1 82 ? -5.953 43.334 -16.571 1.00 85.00 82 THR A O 1
ATOM 627 N N . ALA A 1 83 ? -4.801 44.092 -18.351 1.00 80.75 83 ALA A N 1
ATOM 628 C CA . ALA A 1 83 ? -4.270 45.320 -17.758 1.00 80.75 83 ALA A CA 1
ATOM 629 C C . ALA A 1 83 ? -5.296 46.113 -16.927 1.00 80.75 83 ALA A C 1
ATOM 631 O O . ALA A 1 83 ? -5.038 46.446 -15.773 1.00 80.75 83 ALA A O 1
ATOM 632 N N . GLU A 1 84 ? -6.500 46.348 -17.458 1.00 82.00 84 GLU A N 1
ATOM 633 C CA . GLU A 1 84 ? -7.564 47.074 -16.743 1.00 82.00 84 GLU A CA 1
ATOM 634 C C . GLU A 1 84 ? -8.030 46.326 -15.478 1.00 82.00 84 GLU A C 1
ATOM 636 O O . GLU A 1 84 ? -8.267 46.938 -14.437 1.00 82.00 84 GLU A O 1
ATOM 641 N N . CYS A 1 85 ? -8.082 44.989 -15.510 1.00 81.94 85 CYS A N 1
ATOM 642 C CA . CYS A 1 85 ? -8.387 44.186 -14.325 1.00 81.94 85 CYS A CA 1
ATOM 643 C C . CYS A 1 85 ? -7.244 44.237 -13.300 1.00 81.94 85 CYS A C 1
ATOM 645 O O . CYS A 1 85 ? -7.512 44.376 -12.105 1.00 81.94 85 CYS A O 1
ATOM 647 N N . VAL A 1 86 ? -5.985 44.179 -13.750 1.00 82.81 86 VAL A N 1
ATOM 648 C CA . VAL A 1 86 ? -4.806 44.331 -12.883 1.00 82.81 86 VAL A CA 1
ATOM 649 C C . VAL A 1 86 ? -4.835 45.695 -12.190 1.00 82.81 86 VAL A C 1
ATOM 651 O O . VAL A 1 86 ? -4.771 45.736 -10.964 1.00 82.81 86 VAL A O 1
ATOM 654 N N . LEU A 1 87 ? -5.078 46.787 -12.923 1.00 84.94 87 LEU A N 1
ATOM 655 C CA . LEU A 1 87 ? -5.207 48.132 -12.354 1.00 84.94 87 LEU A CA 1
ATOM 656 C C . LEU A 1 87 ? -6.264 48.195 -11.236 1.00 84.94 87 LEU A C 1
ATOM 658 O O . LEU A 1 87 ? -5.985 48.700 -10.151 1.00 84.94 87 LEU A O 1
ATOM 662 N N . THR A 1 88 ? -7.451 47.600 -11.432 1.00 83.88 88 THR A N 1
ATOM 663 C CA . THR A 1 88 ? -8.476 47.562 -10.366 1.00 83.88 88 THR A CA 1
ATOM 664 C C . THR A 1 88 ? -8.064 46.757 -9.129 1.00 83.88 88 THR A C 1
ATOM 666 O O . THR A 1 88 ? -8.616 46.987 -8.052 1.00 83.88 88 THR A O 1
ATOM 669 N N . LYS A 1 89 ? -7.116 45.814 -9.246 1.00 85.56 89 LYS A N 1
ATOM 670 C CA . LYS A 1 89 ? -6.540 45.099 -8.096 1.00 85.56 89 LYS A CA 1
ATOM 671 C C . LYS A 1 89 ? -5.521 45.969 -7.358 1.00 85.56 89 LYS A C 1
ATOM 673 O O . LYS A 1 89 ? -5.574 45.999 -6.133 1.00 85.56 89 LYS A O 1
ATOM 678 N N . PHE A 1 90 ? -4.685 46.727 -8.073 1.00 86.19 90 PHE A N 1
ATOM 679 C CA . PHE A 1 90 ? -3.780 47.716 -7.469 1.00 86.19 90 PHE A CA 1
ATOM 680 C C . PHE A 1 90 ? -4.566 48.804 -6.717 1.00 86.19 90 PHE A C 1
ATOM 682 O O . PHE A 1 90 ? -4.300 49.043 -5.546 1.00 86.19 90 PHE A O 1
ATOM 689 N N . GLU A 1 91 ? -5.633 49.353 -7.305 1.00 85.81 91 GLU A N 1
ATOM 690 C CA . GLU A 1 91 ? -6.522 50.329 -6.642 1.00 85.81 91 GLU A CA 1
ATOM 691 C C . GLU A 1 91 ? -7.344 49.757 -5.468 1.00 85.81 91 GLU A C 1
ATOM 693 O O . GLU A 1 91 ? -7.867 50.499 -4.631 1.00 85.81 91 GLU A O 1
ATOM 698 N N . LYS A 1 92 ? -7.499 48.430 -5.382 1.00 86.06 92 LYS A N 1
ATOM 699 C CA . LYS A 1 92 ? -8.063 47.764 -4.195 1.00 86.06 92 LYS A CA 1
ATOM 700 C C . LYS A 1 92 ? -7.007 47.558 -3.112 1.00 86.06 92 LYS A C 1
ATOM 702 O O . LYS A 1 92 ? -7.312 47.796 -1.950 1.00 86.06 92 LYS A O 1
ATOM 707 N N . ALA A 1 93 ? -5.788 47.163 -3.485 1.00 86.44 93 ALA A N 1
ATOM 708 C CA . ALA A 1 93 ? -4.663 47.054 -2.558 1.00 86.44 93 ALA A CA 1
ATOM 709 C C . ALA A 1 93 ? -4.319 48.420 -1.941 1.00 86.44 93 ALA A C 1
ATOM 711 O O . ALA A 1 93 ? -4.198 48.506 -0.724 1.00 86.44 93 ALA A O 1
ATOM 712 N N . ARG A 1 94 ? -4.288 49.490 -2.754 1.00 87.75 94 ARG A N 1
ATOM 713 C CA . ARG A 1 94 ? -4.105 50.883 -2.314 1.00 87.75 94 ARG A CA 1
ATOM 714 C C . ARG A 1 94 ? -5.065 51.255 -1.193 1.00 87.75 94 ARG A C 1
ATOM 716 O O . ARG A 1 94 ? -4.635 51.633 -0.113 1.00 87.75 94 ARG A O 1
ATOM 723 N N . ARG A 1 95 ? -6.369 51.102 -1.443 1.00 86.75 95 ARG A N 1
ATOM 724 C CA . ARG A 1 95 ? -7.409 51.465 -0.474 1.00 86.75 95 ARG A CA 1
ATOM 725 C C . ARG A 1 95 ? -7.380 50.593 0.775 1.00 86.75 95 ARG A C 1
ATOM 727 O O . ARG A 1 95 ? -7.501 51.140 1.856 1.00 86.75 95 ARG A O 1
ATOM 734 N N . ALA A 1 96 ? -7.166 49.283 0.644 1.00 85.88 96 ALA A N 1
ATOM 735 C CA . ALA A 1 96 ? -7.085 48.391 1.802 1.00 85.88 96 ALA A CA 1
ATOM 736 C C . ALA A 1 96 ? -5.877 48.701 2.707 1.00 85.88 96 ALA A C 1
ATOM 738 O O . ALA A 1 96 ? -5.997 48.626 3.927 1.00 85.88 96 ALA A O 1
ATOM 739 N N . LEU A 1 97 ? -4.730 49.066 2.122 1.00 86.94 97 LEU A N 1
ATOM 740 C CA . LEU A 1 97 ? -3.561 49.534 2.869 1.00 86.94 97 LEU A CA 1
ATOM 741 C C . LEU A 1 97 ? -3.842 50.884 3.543 1.00 86.94 97 LEU A C 1
ATOM 743 O O . LEU A 1 97 ? -3.658 50.990 4.748 1.00 86.94 97 LEU A O 1
ATOM 747 N N . LEU A 1 98 ? -4.354 51.872 2.801 1.00 86.31 98 LEU A N 1
ATOM 748 C CA . LEU A 1 98 ? -4.673 53.208 3.322 1.00 86.31 98 LEU A CA 1
ATOM 749 C C . LEU A 1 98 ? -5.693 53.154 4.477 1.00 86.31 98 LEU A C 1
ATOM 751 O O . LEU A 1 98 ? -5.469 53.731 5.535 1.00 86.31 98 LEU A O 1
ATOM 755 N N . GLU A 1 99 ? -6.775 52.391 4.306 1.00 85.44 99 GLU A N 1
ATOM 756 C CA . GLU A 1 99 ? -7.806 52.166 5.328 1.00 85.44 99 GLU A CA 1
ATOM 757 C C . GLU A 1 99 ? -7.230 51.486 6.580 1.00 85.44 99 GLU A C 1
ATOM 759 O O . GLU A 1 99 ? -7.541 51.893 7.696 1.00 85.44 99 GLU A O 1
ATOM 764 N N . SER A 1 100 ? -6.332 50.507 6.415 1.00 84.44 100 SER A N 1
ATOM 765 C CA . SER A 1 100 ? -5.673 49.841 7.549 1.00 84.44 100 SER A CA 1
ATOM 766 C C . SER A 1 100 ? -4.676 50.752 8.278 1.00 84.44 100 SER A C 1
ATOM 768 O O . SER A 1 100 ? -4.525 50.634 9.492 1.00 84.44 100 SER A O 1
ATOM 770 N N . LEU A 1 101 ? -3.998 51.657 7.561 1.00 83.69 101 LEU A N 1
ATOM 771 C CA . LEU A 1 101 ? -3.069 52.630 8.146 1.00 83.69 101 LEU A CA 1
ATOM 772 C C . LEU A 1 101 ? -3.820 53.698 8.959 1.00 83.69 101 LEU A C 1
ATOM 774 O O . LEU A 1 101 ? -3.449 53.937 10.106 1.00 83.69 101 LEU A O 1
ATOM 778 N N . HIS A 1 102 ? -4.917 54.259 8.438 1.00 83.69 102 HIS A N 1
ATOM 779 C CA . HIS A 1 102 ? -5.742 55.210 9.197 1.00 83.69 102 HIS A CA 1
ATOM 780 C C . HIS A 1 102 ? -6.463 54.560 10.385 1.00 83.69 102 HIS A C 1
ATOM 782 O O . HIS A 1 102 ? -6.517 55.149 11.460 1.00 83.69 102 HIS A O 1
ATOM 788 N N . GLN A 1 103 ? -6.950 53.318 10.261 1.00 79.31 103 GLN A N 1
ATOM 789 C CA . GLN A 1 103 ? -7.499 52.589 11.415 1.00 79.31 103 GLN A CA 1
ATOM 790 C C . GLN A 1 103 ? -6.456 52.390 12.525 1.00 79.31 103 GLN A C 1
ATOM 792 O O . GLN A 1 103 ? -6.805 52.385 13.706 1.00 79.31 103 GLN A O 1
ATOM 797 N N . LEU A 1 104 ? -5.177 52.231 12.172 1.00 78.00 104 LEU A N 1
ATOM 798 C CA . LEU A 1 104 ? -4.092 52.136 13.146 1.00 78.00 104 LEU A CA 1
ATOM 799 C C . LEU A 1 104 ? -3.765 53.504 13.775 1.00 78.00 104 LEU A C 1
ATOM 801 O O . LEU A 1 104 ? -3.522 53.574 14.976 1.00 78.00 104 LEU A O 1
ATOM 805 N N . GLU A 1 105 ? -3.824 54.581 12.990 1.00 75.00 105 GLU A N 1
ATOM 806 C CA . GLU A 1 105 ? -3.657 55.973 13.437 1.00 75.00 105 GLU A CA 1
ATOM 807 C C . GLU A 1 105 ? -4.753 56.407 14.433 1.00 75.00 105 GLU A C 1
ATOM 809 O O . GLU A 1 105 ? -4.444 56.960 15.489 1.00 75.00 105 GLU A O 1
ATOM 814 N N . GLU A 1 106 ? -6.024 56.091 14.154 1.00 72.62 106 GLU A N 1
ATOM 815 C CA . GLU A 1 106 ? -7.173 56.437 15.010 1.00 72.62 106 GLU A CA 1
ATOM 816 C C . GLU A 1 106 ? -7.256 55.615 16.311 1.00 72.62 106 GLU A C 1
ATOM 818 O O . GLU A 1 106 ? -7.862 56.059 17.290 1.00 72.62 106 GLU A O 1
ATOM 823 N N . THR A 1 107 ? -6.689 54.402 16.348 1.00 71.38 107 THR A N 1
ATOM 824 C CA . THR A 1 107 ? -6.845 53.473 17.490 1.00 71.38 107 THR A CA 1
ATOM 825 C C . THR A 1 107 ? -5.696 53.500 18.503 1.00 71.38 107 THR A C 1
ATOM 827 O O . THR A 1 107 ? -5.781 52.816 19.533 1.00 71.38 107 THR A O 1
ATOM 830 N N . LEU A 1 108 ? -4.647 54.294 18.256 1.00 66.12 108 LEU A N 1
ATOM 831 C CA . LEU A 1 108 ? -3.462 54.400 19.110 1.00 66.12 108 LEU A CA 1
ATOM 832 C C . LEU A 1 108 ? -3.485 55.652 20.019 1.00 66.12 108 LEU A C 1
ATOM 834 O O . LEU A 1 108 ? -3.710 56.762 19.540 1.00 66.12 108 LEU A O 1
ATOM 838 N N . PRO A 1 109 ? -3.196 55.522 21.333 1.00 59.19 109 PRO A N 1
ATOM 839 C CA . PRO A 1 109 ? -3.132 56.668 22.246 1.00 59.19 109 PRO A CA 1
ATOM 840 C C . PRO A 1 109 ? -2.052 57.697 21.867 1.00 59.19 109 PRO A C 1
ATOM 842 O O . PRO A 1 109 ? -0.932 57.317 21.520 1.00 59.19 109 PRO A O 1
ATOM 845 N N . GLU A 1 110 ? -2.346 58.992 22.050 1.00 56.72 110 GLU A N 1
ATOM 846 C CA . GLU A 1 110 ? -1.476 60.137 21.696 1.00 56.72 110 GLU A CA 1
ATOM 847 C C . GLU A 1 110 ? -0.009 59.989 22.152 1.00 56.72 110 GLU A C 1
ATOM 849 O O . GLU A 1 110 ? 0.916 60.362 21.430 1.00 56.72 110 GLU A O 1
ATOM 854 N N . ALA A 1 111 ? 0.227 59.391 23.325 1.00 54.59 111 ALA A N 1
ATOM 855 C CA . ALA A 1 111 ? 1.571 59.147 23.851 1.00 54.59 111 ALA A CA 1
ATOM 856 C C . ALA A 1 111 ? 2.420 58.215 22.961 1.00 54.59 111 ALA A C 1
ATOM 858 O O . ALA A 1 111 ? 3.593 58.501 22.728 1.00 54.59 111 ALA A O 1
ATOM 859 N N . ILE A 1 112 ? 1.838 57.131 22.434 1.00 57.94 112 ILE A N 1
ATOM 860 C CA . ILE A 1 112 ? 2.518 56.210 21.502 1.00 57.94 112 ILE A CA 1
ATOM 861 C C . ILE A 1 112 ? 2.635 56.862 20.118 1.00 57.94 112 ILE A C 1
ATOM 863 O O . ILE A 1 112 ? 3.669 56.746 19.453 1.00 57.94 112 ILE A O 1
ATOM 867 N N . ASN A 1 113 ? 1.606 57.625 19.735 1.00 52.53 113 ASN A N 1
ATOM 868 C CA . ASN A 1 113 ? 1.564 58.407 18.501 1.00 52.53 113 ASN A CA 1
ATOM 869 C C . ASN A 1 113 ? 2.794 59.354 18.399 1.00 52.53 113 ASN A C 1
ATOM 871 O O . ASN A 1 113 ? 3.426 59.477 17.353 1.00 52.53 113 ASN A O 1
ATOM 875 N N . SER A 1 114 ? 3.244 59.914 19.531 1.00 52.34 114 SER A N 1
ATOM 876 C CA . SER A 1 114 ? 4.432 60.786 19.609 1.00 52.34 114 SER A CA 1
ATOM 877 C C . SER A 1 114 ? 5.818 60.121 19.471 1.00 52.34 114 SER A C 1
ATOM 879 O O . SER A 1 114 ? 6.803 60.844 19.339 1.00 52.34 114 SER A O 1
ATOM 881 N N . GLN A 1 115 ? 5.933 58.785 19.542 1.00 55.66 115 GLN A N 1
ATOM 882 C CA . GLN A 1 115 ? 7.236 58.085 19.531 1.00 55.66 115 GLN A CA 1
ATOM 883 C C . GLN A 1 115 ? 7.462 57.190 18.307 1.00 55.66 115 GLN A C 1
ATOM 885 O O . GLN A 1 115 ? 8.612 56.941 17.953 1.00 55.66 115 GLN A O 1
ATOM 890 N N . VAL A 1 116 ? 6.391 56.699 17.672 1.00 54.56 116 VAL A N 1
ATOM 891 C CA . VAL A 1 116 ? 6.475 55.794 16.505 1.00 54.56 116 VAL A CA 1
ATOM 892 C C . VAL A 1 116 ? 5.802 56.379 15.256 1.00 54.56 116 VAL A C 1
ATOM 894 O O . VAL A 1 116 ? 6.181 56.031 14.142 1.00 54.56 116 VAL A O 1
ATOM 897 N N . PHE A 1 117 ? 4.843 57.297 15.415 1.00 54.75 117 PHE A N 1
ATOM 898 C CA . PHE A 1 117 ? 4.048 57.851 14.310 1.00 54.75 117 PHE A CA 1
ATOM 899 C C . PHE A 1 117 ? 4.472 59.255 13.853 1.00 54.75 117 PHE A C 1
ATOM 901 O O . PHE A 1 117 ? 4.043 59.696 12.789 1.00 54.75 117 PHE A O 1
ATOM 908 N N . THR A 1 118 ? 5.325 59.968 14.595 1.00 51.50 118 THR A N 1
ATOM 909 C CA . THR A 1 118 ? 5.817 61.297 14.188 1.00 51.50 118 THR A CA 1
ATOM 910 C C . THR A 1 118 ? 6.750 61.200 12.979 1.00 51.50 118 THR A C 1
ATOM 912 O O . THR A 1 118 ? 7.957 61.013 13.134 1.00 51.50 118 THR A O 1
ATOM 915 N N . GLY A 1 119 ? 6.174 61.333 11.783 1.00 56.91 119 GLY A N 1
ATOM 916 C CA . GLY A 1 119 ? 6.849 61.263 10.486 1.00 56.91 119 GLY A CA 1
ATOM 917 C C . GLY A 1 119 ? 6.324 60.097 9.652 1.00 56.91 119 GLY A C 1
ATOM 918 O O . GLY A 1 119 ? 5.400 60.257 8.860 1.00 56.91 119 GLY A O 1
ATOM 919 N N . HIS A 1 120 ? 6.889 58.908 9.863 1.00 67.62 120 HIS A N 1
ATOM 920 C CA . HIS A 1 120 ? 6.892 57.855 8.844 1.00 67.62 120 HIS A CA 1
ATOM 921 C C . HIS A 1 120 ? 5.525 57.307 8.411 1.00 67.62 120 HIS A C 1
ATOM 923 O O . HIS A 1 120 ? 5.284 57.176 7.216 1.00 67.62 120 HIS A O 1
ATOM 929 N N . ILE A 1 121 ? 4.618 56.968 9.332 1.00 72.00 121 ILE A N 1
ATOM 930 C CA . ILE A 1 121 ? 3.339 56.346 8.937 1.00 72.00 121 ILE A CA 1
ATOM 931 C C . ILE A 1 121 ? 2.401 57.349 8.238 1.00 72.00 121 ILE A C 1
ATOM 933 O O . ILE A 1 121 ? 1.899 57.007 7.165 1.00 72.00 121 ILE A O 1
ATOM 937 N N . PRO A 1 122 ? 2.215 58.587 8.741 1.00 72.00 122 PRO A N 1
ATOM 938 C CA . PRO A 1 122 ? 1.502 59.634 8.008 1.00 72.00 122 PRO A CA 1
ATOM 939 C C . PRO A 1 122 ? 2.159 60.002 6.668 1.00 72.00 122 PRO A C 1
ATOM 941 O O . PRO A 1 122 ? 1.450 60.237 5.692 1.00 72.00 122 PRO A O 1
ATOM 944 N N . GLU A 1 123 ? 3.495 60.007 6.577 1.00 74.81 123 GLU A N 1
ATOM 945 C CA . GLU A 1 123 ? 4.220 60.203 5.310 1.00 74.81 123 GLU A CA 1
ATOM 946 C C . GLU A 1 123 ? 3.896 59.098 4.294 1.00 74.81 123 GLU A C 1
ATOM 948 O O . GLU A 1 123 ? 3.528 59.408 3.162 1.00 74.81 123 GLU A O 1
ATOM 953 N N . ILE A 1 124 ? 3.950 57.826 4.704 1.00 77.31 124 ILE A N 1
ATOM 954 C CA . ILE A 1 124 ? 3.624 56.667 3.857 1.00 77.31 124 ILE A CA 1
ATOM 955 C C . ILE A 1 124 ? 2.141 56.671 3.450 1.00 77.31 124 ILE A C 1
ATOM 957 O O . ILE A 1 124 ? 1.818 56.381 2.297 1.00 77.31 124 ILE A O 1
ATOM 961 N N . ALA A 1 125 ? 1.228 57.011 4.366 1.00 79.94 125 ALA A N 1
ATOM 962 C CA . ALA A 1 125 ? -0.200 57.120 4.069 1.00 79.94 125 ALA A CA 1
ATOM 963 C C . ALA A 1 125 ? -0.474 58.240 3.050 1.00 79.94 125 ALA A C 1
ATOM 965 O O . ALA A 1 125 ? -1.163 58.010 2.058 1.00 79.94 125 ALA A O 1
ATOM 966 N N . ASN A 1 126 ? 0.140 59.413 3.228 1.00 80.19 126 ASN A N 1
ATOM 967 C CA . ASN A 1 126 ? 0.041 60.544 2.306 1.00 80.19 126 ASN A CA 1
ATOM 968 C C . ASN A 1 126 ? 0.703 60.248 0.942 1.00 80.19 126 ASN A C 1
ATOM 970 O O . ASN A 1 126 ? 0.159 60.613 -0.101 1.00 80.19 126 ASN A O 1
ATOM 974 N N . GLU A 1 127 ? 1.840 59.543 0.900 1.00 79.94 127 GLU A N 1
ATOM 975 C CA . GLU A 1 127 ? 2.448 59.079 -0.358 1.00 79.94 127 GLU A CA 1
ATOM 976 C C . GLU A 1 127 ? 1.518 58.096 -1.090 1.00 79.94 127 GLU A C 1
ATOM 978 O O . GLU A 1 127 ? 1.301 58.219 -2.298 1.00 79.94 127 GLU A O 1
ATOM 983 N N . LEU A 1 128 ? 0.900 57.163 -0.359 1.00 81.44 128 LEU A N 1
ATOM 984 C CA . LEU A 1 128 ? -0.054 56.201 -0.904 1.00 81.44 128 LEU A CA 1
ATOM 985 C C . LEU A 1 128 ? -1.354 56.875 -1.380 1.00 81.44 128 LEU A C 1
ATOM 987 O O . LEU A 1 128 ? -1.869 56.516 -2.442 1.00 81.44 128 LEU A O 1
ATOM 991 N N . GLU A 1 129 ? -1.873 57.870 -0.663 1.00 82.44 129 GLU A N 1
ATOM 992 C CA . GLU A 1 129 ? -3.062 58.635 -1.058 1.00 82.44 129 GLU A CA 1
ATOM 993 C C . GLU A 1 129 ? -2.817 59.424 -2.356 1.00 82.44 129 GLU A C 1
ATOM 995 O O . GLU A 1 129 ? -3.607 59.327 -3.302 1.00 82.44 129 GLU A O 1
ATOM 1000 N N . ASN A 1 130 ? -1.665 60.097 -2.456 1.00 78.75 130 ASN A N 1
ATOM 1001 C CA . ASN A 1 130 ? -1.231 60.811 -3.662 1.00 78.75 130 ASN A CA 1
ATOM 1002 C C . ASN A 1 130 ? -0.740 59.881 -4.793 1.00 78.75 130 ASN A C 1
ATOM 1004 O O . ASN A 1 130 ? -0.543 60.329 -5.929 1.00 78.75 130 ASN A O 1
ATOM 1008 N N . SER A 1 131 ? -0.555 58.581 -4.532 1.00 78.62 131 SER A N 1
ATOM 1009 C CA . SER A 1 131 ? -0.118 57.626 -5.553 1.00 78.62 131 SER A CA 1
ATOM 1010 C C . SER A 1 131 ? -1.217 57.365 -6.596 1.00 78.62 131 SER A C 1
ATOM 1012 O O . SER A 1 131 ? -2.192 56.645 -6.377 1.00 78.62 131 SER A O 1
ATOM 1014 N N . VAL A 1 132 ? -1.044 57.946 -7.786 1.00 78.00 132 VAL A N 1
ATOM 1015 C CA . VAL A 1 132 ? -1.876 57.628 -8.954 1.00 78.00 132 VAL A CA 1
ATOM 1016 C C . VAL A 1 132 ? -1.328 56.381 -9.644 1.00 78.00 132 VAL A C 1
ATOM 1018 O O . VAL A 1 132 ? -0.224 56.395 -10.212 1.00 78.00 132 VAL A O 1
ATOM 1021 N N . PHE A 1 133 ? -2.117 55.309 -9.623 1.00 82.62 133 PHE A N 1
ATOM 1022 C CA . PHE A 1 133 ? -1.892 54.126 -10.441 1.00 82.62 133 PHE A CA 1
ATOM 1023 C C . PHE A 1 133 ? -2.502 54.354 -11.834 1.00 82.62 133 PHE A C 1
ATOM 1025 O O . PHE A 1 133 ? -3.708 54.533 -11.988 1.00 82.62 133 PHE A O 1
ATOM 1032 N N . ALA A 1 134 ? -1.656 54.359 -12.865 1.00 78.31 134 ALA A N 1
ATOM 1033 C CA . ALA A 1 134 ? -2.053 54.480 -14.265 1.00 78.31 134 ALA A CA 1
ATOM 1034 C C . ALA A 1 134 ? -1.340 53.413 -15.107 1.00 78.31 134 ALA A C 1
ATOM 1036 O O . ALA A 1 134 ? -0.183 53.083 -14.848 1.00 78.31 134 ALA A O 1
ATOM 1037 N N . LEU A 1 135 ? -2.042 52.870 -16.101 1.00 79.75 135 LEU A N 1
ATOM 1038 C CA . LEU A 1 135 ? -1.477 51.914 -17.053 1.00 79.75 135 LEU A CA 1
ATOM 1039 C C . LEU A 1 135 ? -0.580 52.629 -18.061 1.00 79.75 135 LEU A C 1
ATOM 1041 O O . LEU A 1 135 ? -0.935 53.706 -18.543 1.00 79.75 135 LEU A O 1
ATOM 1045 N N . ASP A 1 136 ? 0.534 51.998 -18.423 1.00 81.19 136 ASP A N 1
ATOM 1046 C CA . ASP A 1 136 ? 1.356 52.471 -19.529 1.00 81.19 136 ASP A CA 1
ATOM 1047 C C . ASP A 1 136 ? 0.596 52.335 -20.862 1.00 81.19 136 ASP A C 1
ATOM 1049 O O . ASP A 1 136 ? -0.077 51.334 -21.136 1.00 81.19 136 ASP A O 1
ATOM 1053 N N . GLN A 1 137 ? 0.681 53.367 -21.703 1.00 79.69 137 GLN A N 1
ATOM 1054 C CA . GLN A 1 137 ? -0.102 53.440 -22.935 1.00 79.69 137 GLN A CA 1
ATOM 1055 C C . GLN A 1 137 ? 0.415 52.483 -24.024 1.00 79.69 137 GLN A C 1
ATOM 1057 O O . GLN A 1 137 ? -0.380 52.026 -24.849 1.00 79.69 137 GLN A O 1
ATOM 1062 N N . ALA A 1 138 ? 1.705 52.134 -24.030 1.00 77.00 138 ALA A N 1
ATOM 1063 C CA . ALA A 1 138 ? 2.257 51.122 -24.928 1.00 77.00 138 ALA A CA 1
ATOM 1064 C C . ALA A 1 138 ? 1.894 49.703 -24.452 1.00 77.00 138 ALA A C 1
ATOM 1066 O O . ALA A 1 138 ? 1.488 48.875 -25.270 1.00 77.00 138 ALA A O 1
ATOM 1067 N N . GLU A 1 139 ? 1.934 49.437 -23.141 1.00 79.69 139 GLU A N 1
ATOM 1068 C CA . GLU A 1 139 ? 1.450 48.170 -22.566 1.00 79.69 139 GLU A CA 1
ATOM 1069 C C . GLU A 1 139 ? -0.052 47.962 -22.839 1.00 79.69 139 GLU A C 1
ATOM 1071 O O . GLU A 1 139 ? -0.472 46.862 -23.216 1.00 79.69 139 GLU A O 1
ATOM 1076 N N . LYS A 1 140 ? -0.862 49.029 -22.744 1.00 80.62 140 LYS A N 1
ATOM 1077 C CA . LYS A 1 140 ? -2.285 48.995 -23.115 1.00 80.62 140 LYS A CA 1
ATOM 1078 C C . LYS A 1 140 ? -2.490 48.672 -24.599 1.00 80.62 140 LYS A C 1
ATOM 1080 O O . LYS A 1 140 ? -3.301 47.805 -24.918 1.00 80.62 140 LYS A O 1
ATOM 1085 N N . GLN A 1 141 ? -1.727 49.301 -25.499 1.00 80.81 141 GLN A N 1
ATOM 1086 C CA . GLN A 1 141 ? -1.792 49.009 -26.938 1.00 80.81 141 GLN A CA 1
ATOM 1087 C C . GLN A 1 141 ? -1.456 47.545 -27.263 1.00 80.81 141 GLN A C 1
ATOM 1089 O O . GLN A 1 141 ? -2.131 46.946 -28.098 1.00 80.81 141 GLN A O 1
ATOM 1094 N N . VAL A 1 142 ? -0.466 46.947 -26.589 1.00 84.25 142 VAL A N 1
ATOM 1095 C CA . VAL A 1 142 ? -0.166 45.507 -26.720 1.00 84.25 142 VAL A CA 1
ATOM 1096 C C . VAL A 1 142 ? -1.365 44.661 -26.278 1.00 84.25 142 VAL A C 1
ATOM 1098 O O . VAL A 1 142 ? -1.735 43.708 -26.966 1.00 84.25 142 VAL A O 1
ATOM 1101 N N . GLY A 1 143 ? -2.008 45.022 -25.163 1.00 83.62 143 GLY A N 1
ATOM 1102 C CA . GLY A 1 143 ? -3.212 44.350 -24.670 1.00 83.62 143 GLY A CA 1
ATOM 1103 C C . GLY A 1 143 ? -4.378 44.396 -25.660 1.00 83.62 143 GLY A C 1
ATOM 1104 O O . GLY A 1 143 ? -4.998 43.364 -25.928 1.00 83.62 143 GLY A O 1
ATOM 1105 N N . ASP A 1 144 ? -4.641 45.562 -26.253 1.00 82.75 144 ASP A N 1
ATOM 1106 C CA . ASP A 1 144 ? -5.699 45.744 -27.251 1.00 82.75 144 ASP A CA 1
ATOM 1107 C C . ASP A 1 144 ? -5.398 45.002 -28.570 1.00 82.75 144 ASP A C 1
ATOM 1109 O O . ASP A 1 144 ? -6.301 44.386 -29.142 1.00 82.75 144 ASP A O 1
ATOM 1113 N N . GLN A 1 145 ? -4.135 44.947 -29.013 1.00 81.88 145 GLN A N 1
ATOM 1114 C CA . GLN A 1 145 ? -3.720 44.133 -30.167 1.00 81.88 145 GLN A CA 1
ATOM 1115 C C . GLN A 1 145 ? -3.905 42.628 -29.908 1.00 81.88 145 GLN A C 1
ATOM 1117 O O . GLN A 1 145 ? -4.512 41.930 -30.723 1.00 81.88 145 GLN A O 1
ATOM 1122 N N . VAL A 1 146 ? -3.478 42.117 -28.745 1.00 83.25 146 VAL A N 1
ATOM 1123 C CA . VAL A 1 146 ? -3.718 40.715 -28.342 1.00 83.25 146 VAL A CA 1
ATOM 1124 C C . VAL A 1 146 ? -5.220 40.404 -28.308 1.00 83.25 146 VAL A C 1
ATOM 1126 O O . VAL A 1 146 ? -5.661 39.361 -28.796 1.00 83.25 146 VAL A O 1
ATOM 1129 N N . LYS A 1 147 ? -6.032 41.327 -27.785 1.00 81.38 147 LYS A N 1
ATOM 1130 C CA . LYS A 1 147 ? -7.496 41.216 -27.728 1.00 81.38 147 LYS A CA 1
ATOM 1131 C C . LYS A 1 147 ? -8.127 41.169 -29.123 1.00 81.38 147 LYS A C 1
ATOM 1133 O O . LYS A 1 147 ? -9.054 40.388 -29.329 1.00 81.38 147 LYS A O 1
ATOM 1138 N N . GLN A 1 148 ? -7.612 41.941 -30.080 1.00 79.81 148 GLN A N 1
ATOM 1139 C CA . GLN A 1 148 ? -8.042 41.914 -31.482 1.00 79.81 148 GLN A CA 1
ATOM 1140 C C . GLN A 1 148 ? -7.725 40.563 -32.149 1.00 79.81 148 GLN A C 1
ATOM 1142 O O . GLN A 1 148 ? -8.588 39.996 -32.818 1.00 79.81 148 GLN A O 1
ATOM 1147 N N . ILE A 1 149 ? -6.544 39.991 -31.893 1.00 78.12 149 ILE A N 1
ATOM 1148 C CA . ILE A 1 149 ? -6.128 38.677 -32.422 1.00 78.12 149 ILE A CA 1
ATOM 1149 C C . ILE A 1 149 ? -7.002 37.539 -31.864 1.00 78.12 149 ILE A C 1
ATOM 1151 O O . ILE A 1 149 ? -7.417 36.651 -32.606 1.00 78.12 149 ILE A O 1
ATOM 1155 N N . ILE A 1 150 ? -7.350 37.589 -30.573 1.00 75.44 150 ILE A N 1
ATOM 1156 C CA . ILE A 1 150 ? -8.290 36.641 -29.938 1.00 75.44 150 ILE A CA 1
ATOM 1157 C C . ILE A 1 150 ? -9.720 36.800 -30.492 1.00 75.44 150 ILE A C 1
ATOM 1159 O O . ILE A 1 150 ? -10.495 35.846 -30.541 1.00 75.44 150 ILE A O 1
ATOM 1163 N N . GLN A 1 151 ? -10.114 38.004 -30.913 1.00 70.56 151 GLN A N 1
ATOM 1164 C CA . GLN A 1 151 ? -11.436 38.232 -31.505 1.00 70.56 151 GLN A CA 1
ATOM 1165 C C . GLN A 1 151 ? -11.521 37.789 -32.972 1.00 70.56 151 GLN A C 1
ATOM 1167 O O . GLN A 1 151 ? -12.587 37.333 -33.393 1.00 70.56 151 GLN A O 1
ATOM 1172 N N . ASN A 1 152 ? -10.424 37.874 -33.730 1.00 63.12 152 ASN A N 1
ATOM 1173 C CA . ASN A 1 152 ? -10.370 37.437 -35.127 1.00 63.12 152 ASN A CA 1
ATOM 1174 C C . ASN A 1 152 ? -10.369 35.906 -35.290 1.00 63.12 152 ASN A C 1
ATOM 1176 O O . ASN A 1 152 ? -10.979 35.419 -36.241 1.00 63.12 152 ASN A O 1
ATOM 1180 N N . GLU A 1 153 ? -9.846 35.147 -34.315 1.00 60.03 153 GLU A N 1
ATOM 1181 C CA . GLU A 1 153 ? -9.941 33.670 -34.248 1.00 60.03 153 GLU A CA 1
ATOM 1182 C C . GLU A 1 153 ? -11.367 33.156 -34.538 1.00 60.03 153 GLU A C 1
ATOM 1184 O O . GLU A 1 153 ? -11.581 32.176 -35.252 1.00 60.03 153 GLU A O 1
ATOM 1189 N N . LYS A 1 154 ? -12.379 33.872 -34.029 1.00 50.06 154 LYS A N 1
ATOM 1190 C CA . LYS A 1 154 ? -13.802 33.524 -34.181 1.00 50.06 154 LYS A CA 1
ATOM 1191 C C . LYS A 1 154 ? -14.343 33.696 -35.604 1.00 50.06 154 LYS A C 1
ATOM 1193 O O . LYS A 1 154 ? -15.493 33.334 -35.846 1.00 50.06 154 LYS A O 1
ATOM 1198 N N . LYS A 1 155 ? -13.557 34.264 -36.524 1.00 49.88 155 LYS A N 1
ATOM 1199 C CA . LYS A 1 155 ? -13.903 34.475 -37.937 1.00 49.88 155 LYS A CA 1
ATOM 1200 C C . LYS A 1 155 ? -13.094 33.587 -38.890 1.00 49.88 155 LYS A C 1
ATOM 1202 O O . LYS A 1 155 ? -13.639 33.201 -39.918 1.00 49.88 155 LYS A O 1
ATOM 1207 N N . SER A 1 156 ? -11.845 33.235 -38.565 1.00 44.94 156 SER A N 1
ATOM 1208 C CA . SER A 1 156 ? -10.935 32.490 -39.461 1.00 44.94 156 SER A CA 1
ATOM 1209 C C . SER A 1 156 ? -11.092 30.959 -39.431 1.00 44.94 156 SER A C 1
ATOM 1211 O O . SER A 1 156 ? -10.386 30.237 -40.134 1.00 44.94 156 SER A O 1
ATOM 1213 N N . ASN A 1 157 ? -12.055 30.434 -38.661 1.00 39.22 157 ASN A N 1
ATOM 1214 C CA . ASN A 1 157 ? -12.460 29.018 -38.664 1.00 39.22 157 ASN A CA 1
ATOM 1215 C C . ASN A 1 157 ? -11.308 28.015 -38.391 1.00 39.22 157 ASN A C 1
ATOM 1217 O O . ASN A 1 157 ? -11.378 26.850 -38.785 1.00 39.22 157 ASN A O 1
ATOM 1221 N N . GLY A 1 158 ? -10.253 28.463 -37.698 1.00 48.81 158 GLY A N 1
ATOM 1222 C CA . GLY A 1 158 ? -9.103 27.648 -37.291 1.00 48.81 158 GLY A CA 1
ATOM 1223 C C . GLY A 1 158 ? -7.911 27.629 -38.258 1.00 48.81 158 GLY A C 1
ATOM 1224 O O . GLY A 1 158 ? -6.917 26.970 -37.950 1.00 48.81 158 GLY A O 1
ATOM 1225 N N . PHE A 1 159 ? -7.961 28.351 -39.382 1.00 42.12 159 PHE A N 1
ATOM 1226 C CA . PHE A 1 159 ? -6.797 28.568 -40.250 1.00 42.12 159 PHE A CA 1
ATOM 1227 C C . PHE A 1 159 ? -6.222 29.971 -40.024 1.00 42.12 159 PHE A C 1
ATOM 1229 O O . PHE A 1 159 ? -6.779 30.957 -40.494 1.00 42.12 159 PHE A O 1
ATOM 1236 N N . LEU A 1 160 ? -5.096 30.044 -39.307 1.00 52.19 160 LEU A N 1
ATOM 1237 C CA . LEU A 1 160 ? -4.329 31.280 -39.113 1.00 52.19 160 LEU A CA 1
ATOM 1238 C C . LEU A 1 160 ? -3.622 31.673 -40.414 1.00 52.19 160 LEU A C 1
ATOM 1240 O O . LEU A 1 160 ? -2.652 31.003 -40.794 1.00 52.19 160 LEU A O 1
ATOM 1244 N N . ASP A 1 161 ? -4.073 32.765 -41.026 1.00 58.16 161 ASP A N 1
ATOM 1245 C CA . ASP A 1 161 ? -3.444 33.393 -42.192 1.00 58.16 161 ASP A CA 1
ATOM 1246 C C . ASP A 1 161 ? -2.011 33.878 -41.870 1.00 58.16 161 ASP A C 1
ATOM 1248 O O . ASP A 1 161 ? -1.670 34.142 -40.711 1.00 58.16 161 ASP A O 1
ATOM 1252 N N . GLU A 1 162 ? -1.162 34.006 -42.890 1.00 59.06 162 GLU A N 1
ATOM 1253 C CA . GLU A 1 162 ? 0.187 34.583 -42.765 1.00 59.06 162 GLU A CA 1
ATOM 1254 C C . GLU A 1 162 ? 0.108 36.022 -42.224 1.00 59.06 162 GLU A C 1
ATOM 1256 O O . GLU A 1 162 ? 0.857 36.396 -41.320 1.00 59.06 162 GLU A O 1
ATOM 1261 N N . ASN A 1 163 ? -0.891 36.794 -42.667 1.00 59.50 163 ASN A N 1
ATOM 1262 C CA . ASN A 1 163 ? -1.126 38.164 -42.203 1.00 59.50 163 ASN A CA 1
ATOM 1263 C C . ASN A 1 163 ? -1.478 38.246 -40.702 1.00 59.50 163 ASN A C 1
ATOM 1265 O O . ASN A 1 163 ? -1.057 39.179 -40.016 1.00 59.50 163 ASN A O 1
ATOM 1269 N N . GLU A 1 164 ? -2.220 37.270 -40.158 1.00 64.75 164 GLU A N 1
ATOM 1270 C CA . GLU A 1 164 ? -2.527 37.215 -38.717 1.00 64.75 164 GLU A CA 1
ATOM 1271 C C . GLU A 1 164 ? -1.284 36.855 -37.888 1.00 64.75 164 GLU A C 1
ATOM 1273 O O . GLU A 1 164 ? -1.113 37.354 -36.771 1.00 64.75 164 GLU A O 1
ATOM 1278 N N . LEU A 1 165 ? -0.394 36.021 -38.438 1.00 70.88 165 LEU A N 1
ATOM 1279 C CA . LEU A 1 165 ? 0.868 35.658 -37.796 1.00 70.88 165 LEU A CA 1
ATOM 1280 C C . LEU A 1 165 ? 1.862 36.828 -37.783 1.00 70.88 165 LEU A C 1
ATOM 1282 O O . LEU A 1 165 ? 2.504 37.053 -36.757 1.00 70.88 165 LEU A O 1
ATOM 1286 N N . GLU A 1 166 ? 1.948 37.602 -38.866 1.00 71.00 166 GLU A N 1
ATOM 1287 C CA . GLU A 1 166 ? 2.803 38.794 -38.938 1.00 71.00 166 GLU A CA 1
ATOM 1288 C C . GLU A 1 166 ? 2.286 39.926 -38.026 1.00 71.00 166 GLU A C 1
ATOM 1290 O O . GLU A 1 166 ? 3.055 40.566 -37.306 1.00 71.00 166 GLU A O 1
ATOM 1295 N N . PHE A 1 167 ? 0.966 40.114 -37.925 1.00 76.38 167 PHE A N 1
ATOM 1296 C CA . PHE A 1 167 ? 0.388 41.043 -36.945 1.00 76.38 167 PHE A CA 1
ATOM 1297 C C . PHE A 1 167 ? 0.686 40.616 -35.490 1.00 76.38 167 PHE A C 1
ATOM 1299 O O . PHE A 1 167 ? 1.025 41.444 -34.634 1.00 76.38 167 PHE A O 1
ATOM 1306 N N . PHE A 1 168 ? 0.643 39.309 -35.199 1.00 82.56 168 PHE A N 1
ATOM 1307 C CA . PHE A 1 168 ? 1.059 38.771 -33.901 1.00 82.56 168 PHE A CA 1
ATOM 1308 C C . PHE A 1 168 ? 2.570 38.934 -33.648 1.00 82.56 168 PHE A C 1
ATOM 1310 O O . PHE A 1 168 ? 2.955 39.295 -32.533 1.00 82.56 168 PHE A O 1
ATOM 1317 N N . ARG A 1 169 ? 3.424 38.762 -34.670 1.00 78.31 169 ARG A N 1
ATOM 1318 C CA . ARG A 1 169 ? 4.872 39.044 -34.611 1.00 78.31 169 ARG A CA 1
ATOM 1319 C C . ARG A 1 169 ? 5.139 40.485 -34.177 1.00 78.31 169 ARG A C 1
ATOM 1321 O O . ARG A 1 169 ? 5.884 40.704 -33.221 1.00 78.31 169 ARG A O 1
ATOM 1328 N N . GLN A 1 170 ? 4.490 41.462 -34.809 1.00 78.19 170 GLN A N 1
ATOM 1329 C CA . GLN A 1 170 ? 4.637 42.877 -34.446 1.00 78.19 170 GLN A CA 1
ATOM 1330 C C . GLN A 1 170 ? 4.191 43.155 -33.001 1.00 78.19 170 GLN A C 1
ATOM 1332 O O . GLN A 1 170 ? 4.865 43.888 -32.271 1.00 78.19 170 GLN A O 1
ATOM 1337 N N . THR A 1 171 ? 3.107 42.513 -32.557 1.00 82.88 171 THR A N 1
ATOM 1338 C CA . THR A 1 171 ? 2.599 42.631 -31.180 1.00 82.88 171 THR A CA 1
ATOM 1339 C C . THR A 1 171 ? 3.578 42.043 -30.150 1.00 82.88 171 THR A C 1
ATOM 1341 O O . THR A 1 171 ? 3.832 42.660 -29.117 1.00 82.88 171 THR A O 1
ATOM 1344 N N . ILE A 1 172 ? 4.194 40.890 -30.440 1.00 84.38 172 ILE A N 1
ATOM 1345 C CA . ILE A 1 172 ? 5.230 40.265 -29.595 1.00 84.38 172 ILE A CA 1
ATOM 1346 C C . ILE A 1 172 ? 6.476 41.147 -29.469 1.00 84.38 172 ILE A C 1
ATOM 1348 O O . ILE A 1 172 ? 7.003 41.318 -28.366 1.00 84.38 172 ILE A O 1
ATOM 1352 N N . LEU A 1 173 ? 6.953 41.710 -30.584 1.00 80.25 173 LEU A N 1
ATOM 1353 C CA . LEU A 1 173 ? 8.119 42.595 -30.581 1.00 80.25 173 LEU A CA 1
ATOM 1354 C C . LEU A 1 173 ? 7.845 43.846 -29.736 1.00 80.25 173 LEU A C 1
ATOM 1356 O O . LEU A 1 173 ? 8.676 44.221 -28.907 1.00 80.25 173 LEU A O 1
ATOM 1360 N N . ARG A 1 174 ? 6.645 44.431 -29.859 1.00 79.25 174 ARG A N 1
ATOM 1361 C CA . ARG A 1 174 ? 6.199 45.571 -29.040 1.00 79.25 174 ARG A CA 1
ATOM 1362 C C . ARG A 1 174 ? 5.998 45.215 -27.559 1.00 79.25 174 ARG A C 1
ATOM 1364 O O . ARG A 1 174 ? 6.210 46.070 -26.708 1.00 79.25 174 ARG A O 1
ATOM 1371 N N . ALA A 1 175 ? 5.695 43.957 -27.233 1.00 79.69 175 ALA A N 1
ATOM 1372 C CA . ALA A 1 175 ? 5.673 43.431 -25.861 1.00 79.69 175 ALA A CA 1
ATOM 1373 C C . ALA A 1 175 ? 7.077 43.190 -25.248 1.00 79.69 175 ALA A C 1
ATOM 1375 O O . ALA A 1 175 ? 7.194 42.658 -24.138 1.00 79.69 175 ALA A O 1
ATOM 1376 N N . GLY A 1 176 ? 8.157 43.530 -25.966 1.00 75.31 176 GLY A N 1
ATOM 1377 C CA . GLY A 1 176 ? 9.537 43.350 -25.508 1.00 75.31 176 GLY A CA 1
ATOM 1378 C C . GLY A 1 176 ? 10.004 41.890 -25.496 1.00 75.31 176 GLY A C 1
ATOM 1379 O O . GLY A 1 176 ? 10.923 41.543 -24.755 1.00 75.31 176 GLY A O 1
ATOM 1380 N N . ILE A 1 177 ? 9.374 41.014 -26.285 1.00 83.38 177 ILE A N 1
ATOM 1381 C CA . ILE A 1 177 ? 9.745 39.597 -26.412 1.00 83.38 177 ILE A CA 1
ATOM 1382 C C . ILE A 1 177 ? 10.569 39.423 -27.699 1.00 83.38 177 ILE A C 1
ATOM 1384 O O . ILE A 1 177 ? 10.138 38.826 -28.683 1.00 83.38 177 ILE A O 1
ATOM 1388 N N . THR A 1 178 ? 11.768 40.006 -27.701 1.00 77.50 178 THR A N 1
ATOM 1389 C CA . THR A 1 178 ? 12.617 40.154 -28.898 1.00 77.50 178 THR A CA 1
ATOM 1390 C C . THR A 1 178 ? 13.611 39.014 -29.120 1.00 77.50 178 THR A C 1
ATOM 1392 O O . THR A 1 178 ? 14.141 38.879 -30.218 1.00 77.50 178 THR A O 1
ATOM 1395 N N . SER A 1 179 ? 13.866 38.175 -28.111 1.00 73.38 179 SER A N 1
ATOM 1396 C CA . SER A 1 179 ? 14.825 37.068 -28.190 1.00 73.38 179 SER A CA 1
ATOM 1397 C C . SER A 1 179 ? 14.162 35.702 -28.019 1.00 73.38 179 SER A C 1
ATOM 1399 O O . SER A 1 179 ? 13.127 35.567 -27.359 1.00 73.38 179 SER A O 1
ATOM 1401 N N . SER A 1 180 ? 14.813 34.660 -28.547 1.00 66.31 180 SER A N 1
ATOM 1402 C CA . SER A 1 180 ? 14.409 33.265 -28.327 1.00 66.31 180 SER A CA 1
ATOM 1403 C C . SER A 1 180 ? 14.242 32.971 -26.828 1.00 66.31 180 SER A C 1
ATOM 1405 O O . SER A 1 180 ? 13.185 32.504 -26.409 1.00 66.31 180 SER A O 1
ATOM 1407 N N . ALA A 1 181 ? 15.213 33.364 -25.991 1.00 68.94 181 ALA A N 1
ATOM 1408 C CA . ALA A 1 181 ? 15.154 33.195 -24.537 1.00 68.94 181 ALA A CA 1
ATOM 1409 C C . ALA A 1 181 ? 13.951 33.909 -23.884 1.00 68.94 181 ALA A C 1
ATOM 1411 O O . ALA A 1 181 ? 13.275 33.316 -23.040 1.00 68.94 181 ALA A O 1
ATOM 1412 N N . ALA A 1 182 ? 13.622 35.137 -24.305 1.00 71.81 182 ALA A N 1
ATOM 1413 C CA . ALA A 1 182 ? 12.433 35.845 -23.824 1.00 71.81 182 ALA A CA 1
ATOM 1414 C C . ALA A 1 182 ? 11.138 35.106 -24.212 1.00 71.81 182 ALA A C 1
ATOM 1416 O O . ALA A 1 182 ? 10.254 34.921 -23.373 1.00 71.81 182 ALA A O 1
ATOM 1417 N N . ALA A 1 183 ? 11.058 34.593 -25.445 1.00 75.56 183 ALA A N 1
ATOM 1418 C CA . ALA A 1 183 ? 9.929 33.790 -25.910 1.00 75.56 183 ALA A CA 1
ATOM 1419 C C . ALA A 1 183 ? 9.803 32.445 -25.162 1.00 75.56 183 ALA A C 1
ATOM 1421 O O . ALA A 1 183 ? 8.687 31.970 -24.933 1.00 75.56 183 ALA A O 1
ATOM 1422 N N . LEU A 1 184 ? 10.916 31.839 -24.724 1.00 70.44 184 LEU A N 1
ATOM 1423 C CA . LEU A 1 184 ? 10.900 30.647 -23.865 1.00 70.44 184 LEU A CA 1
ATOM 1424 C C . LEU A 1 184 ? 10.337 30.947 -22.476 1.00 70.44 184 LEU A C 1
ATOM 1426 O O . LEU A 1 184 ? 9.480 30.204 -21.992 1.00 70.44 184 LEU A O 1
ATOM 1430 N N . THR A 1 185 ? 10.799 32.029 -21.849 1.00 75.94 185 THR A N 1
ATOM 1431 C CA . THR A 1 185 ? 10.341 32.466 -20.524 1.00 75.94 185 THR A CA 1
ATOM 1432 C C . THR A 1 185 ? 8.857 32.823 -20.541 1.00 75.94 185 THR A C 1
ATOM 1434 O O . THR A 1 185 ? 8.110 32.367 -19.673 1.00 75.94 185 THR A O 1
ATOM 1437 N N . GLU A 1 186 ? 8.396 33.534 -21.571 1.00 84.50 186 GLU A N 1
ATOM 1438 C CA . GLU A 1 186 ? 6.975 33.831 -21.761 1.00 84.50 186 GLU A CA 1
ATOM 1439 C C . GLU A 1 186 ? 6.155 32.548 -21.975 1.00 84.50 186 GLU A C 1
ATOM 1441 O O . GLU A 1 186 ? 5.139 32.333 -21.315 1.00 84.50 186 GLU A O 1
ATOM 1446 N N . ARG A 1 187 ? 6.632 31.617 -22.813 1.00 79.00 187 ARG A N 1
ATOM 1447 C CA . ARG A 1 187 ? 5.952 30.333 -23.045 1.00 79.00 187 ARG A CA 1
ATOM 1448 C C . ARG A 1 187 ? 5.869 29.457 -21.787 1.00 79.00 187 ARG A C 1
ATOM 1450 O O . ARG A 1 187 ? 4.902 28.710 -21.644 1.00 79.00 187 ARG A O 1
ATOM 1457 N N . ARG A 1 188 ? 6.847 29.534 -20.876 1.00 78.00 188 ARG A N 1
ATOM 1458 C CA . ARG A 1 188 ? 6.781 28.894 -19.546 1.00 78.00 188 ARG A CA 1
ATOM 1459 C C . ARG A 1 188 ? 5.748 29.585 -18.646 1.00 78.00 188 ARG A C 1
ATOM 1461 O O . ARG A 1 188 ? 4.977 28.895 -17.987 1.00 78.00 188 ARG A O 1
ATOM 1468 N N . ALA A 1 189 ? 5.683 30.917 -18.662 1.00 77.38 189 ALA A N 1
ATOM 1469 C CA . ALA A 1 189 ? 4.706 31.684 -17.887 1.00 77.38 189 ALA A CA 1
ATOM 1470 C C . ALA A 1 189 ? 3.254 31.411 -18.325 1.00 77.38 189 ALA A C 1
ATOM 1472 O O . ALA A 1 189 ? 2.389 31.207 -17.475 1.00 77.38 189 ALA A O 1
ATOM 1473 N N . ILE A 1 190 ? 2.994 31.312 -19.635 1.00 80.56 190 ILE A N 1
ATOM 1474 C CA . ILE A 1 190 ? 1.667 30.961 -20.172 1.00 80.56 190 ILE A CA 1
ATOM 1475 C C . ILE A 1 190 ? 1.255 29.530 -19.771 1.00 80.56 190 ILE A C 1
ATOM 1477 O O . ILE A 1 190 ? 0.087 29.297 -19.474 1.00 80.56 190 ILE A O 1
ATOM 1481 N N . ARG A 1 191 ? 2.189 28.566 -19.699 1.00 76.69 191 ARG A N 1
ATOM 1482 C CA . ARG A 1 191 ? 1.875 27.203 -19.217 1.00 76.69 191 ARG A CA 1
ATOM 1483 C C . ARG A 1 191 ? 1.490 27.173 -17.740 1.00 76.69 191 ARG A C 1
ATOM 1485 O O . ARG A 1 191 ? 0.452 26.616 -17.418 1.00 76.69 191 ARG A O 1
ATOM 1492 N N . ARG A 1 192 ? 2.245 27.856 -16.873 1.00 78.25 192 ARG A N 1
ATOM 1493 C CA . ARG A 1 192 ? 1.879 27.994 -15.449 1.00 78.25 192 ARG A CA 1
ATOM 1494 C C . ARG A 1 192 ? 0.519 28.675 -15.273 1.00 78.25 192 ARG A C 1
ATOM 1496 O O . ARG A 1 192 ? -0.233 28.326 -14.372 1.00 78.25 192 ARG A O 1
ATOM 1503 N N . LEU A 1 193 ? 0.192 29.645 -16.132 1.00 78.31 193 LEU A N 1
ATOM 1504 C CA . LEU A 1 193 ? -1.123 30.285 -16.149 1.00 78.31 193 LEU A CA 1
ATOM 1505 C C . LEU A 1 193 ? -2.239 29.304 -16.551 1.00 78.31 193 LEU A C 1
ATOM 1507 O O . LEU A 1 193 ? -3.298 29.337 -15.932 1.00 78.31 193 LEU A O 1
ATOM 1511 N N . LEU A 1 194 ? -1.995 28.443 -17.545 1.00 75.00 194 LEU A N 1
ATOM 1512 C CA . LEU A 1 194 ? -2.920 27.391 -17.982 1.00 75.00 194 LEU A CA 1
ATOM 1513 C C . LEU A 1 194 ? -3.152 26.351 -16.873 1.00 75.00 194 LEU A C 1
ATOM 1515 O O . LEU A 1 194 ? -4.296 26.069 -16.539 1.00 75.00 194 LEU A O 1
ATOM 1519 N N . GLU A 1 195 ? -2.079 25.857 -16.254 1.00 70.62 195 GLU A N 1
ATOM 1520 C CA . GLU A 1 195 ? -2.119 24.911 -15.127 1.00 70.62 195 GLU A CA 1
ATOM 1521 C C . GLU A 1 195 ? -2.891 25.497 -13.927 1.00 70.62 195 GLU A C 1
ATOM 1523 O O . GLU A 1 195 ? -3.772 24.840 -13.374 1.00 70.62 195 GLU A O 1
ATOM 1528 N N . ARG A 1 196 ? -2.636 26.768 -13.569 1.00 70.56 196 ARG A N 1
ATOM 1529 C CA . ARG A 1 196 ? -3.407 27.485 -12.534 1.00 70.56 196 ARG A CA 1
ATOM 1530 C C . ARG A 1 196 ? -4.879 27.655 -12.929 1.00 70.56 196 ARG A C 1
ATOM 1532 O O . ARG A 1 196 ? -5.745 27.473 -12.087 1.00 70.56 196 ARG A O 1
ATOM 1539 N N . ALA A 1 197 ? -5.184 27.964 -14.191 1.00 69.06 197 ALA A N 1
ATOM 1540 C CA . ALA A 1 197 ? -6.567 28.100 -14.663 1.00 69.06 197 ALA A CA 1
ATOM 1541 C C . ALA A 1 197 ? -7.355 26.784 -14.588 1.00 69.06 197 ALA A C 1
ATOM 1543 O O . ALA A 1 197 ? -8.523 26.800 -14.218 1.00 69.06 197 ALA A O 1
ATOM 1544 N N . GLN A 1 198 ? -6.704 25.658 -14.894 1.00 65.56 198 GLN A N 1
ATOM 1545 C CA . GLN A 1 198 ? -7.287 24.320 -14.785 1.00 65.56 198 GLN A CA 1
ATOM 1546 C C . GLN A 1 198 ? -7.524 23.914 -13.325 1.00 65.56 198 GLN A C 1
ATOM 1548 O O . GLN A 1 198 ? -8.562 23.339 -13.018 1.00 65.56 198 GLN A O 1
ATOM 1553 N N . ALA A 1 199 ? -6.608 24.261 -12.414 1.00 59.41 199 ALA A N 1
ATOM 1554 C CA . ALA A 1 199 ? -6.791 24.044 -10.976 1.00 59.41 199 ALA A CA 1
ATOM 1555 C C . ALA A 1 199 ? -7.877 24.947 -10.350 1.00 59.41 199 ALA A C 1
ATOM 1557 O O . ALA A 1 199 ? -8.499 24.562 -9.366 1.00 59.41 199 ALA A O 1
ATOM 1558 N N . GLU A 1 200 ? -8.105 26.136 -10.916 1.00 61.41 200 GLU A N 1
ATOM 1559 C CA . GLU A 1 200 ? -9.162 27.082 -10.522 1.00 61.41 200 GLU A CA 1
ATOM 1560 C C . GLU A 1 200 ? -10.513 26.833 -11.238 1.00 61.41 200 GLU A C 1
ATOM 1562 O O . GLU A 1 200 ? -11.468 27.571 -11.001 1.00 61.41 200 GLU A O 1
ATOM 1567 N N . GLU A 1 201 ? -10.591 25.848 -12.144 1.00 70.06 201 GLU A N 1
ATOM 1568 C CA . GLU A 1 201 ? -11.732 25.578 -13.045 1.00 70.06 201 GLU A CA 1
ATOM 1569 C C . GLU A 1 201 ? -12.182 26.790 -13.915 1.00 70.06 201 GLU A C 1
ATOM 1571 O O . GLU A 1 201 ? -13.287 26.822 -14.470 1.00 70.06 201 GLU A O 1
ATOM 1576 N N . ASP A 1 202 ? -11.313 27.795 -14.113 1.00 65.00 202 ASP A N 1
ATOM 1577 C CA . ASP A 1 202 ? -11.598 28.981 -14.936 1.00 65.00 202 ASP A CA 1
ATOM 1578 C C . ASP A 1 202 ? -11.392 28.692 -16.431 1.00 65.00 202 ASP A C 1
ATOM 1580 O O . ASP A 1 202 ? -10.384 29.043 -17.053 1.00 65.00 202 ASP A O 1
ATOM 1584 N N . THR A 1 203 ? -12.428 28.105 -17.029 1.00 64.75 203 THR A N 1
ATOM 1585 C CA . THR A 1 203 ? -12.531 27.800 -18.468 1.00 64.75 203 THR A CA 1
ATOM 1586 C C . THR A 1 203 ? -12.229 28.980 -19.409 1.00 64.75 203 THR A C 1
ATOM 1588 O O . THR A 1 203 ? -11.810 28.765 -20.550 1.00 64.75 203 THR A O 1
ATOM 1591 N N . LYS A 1 204 ? -12.413 30.242 -18.982 1.00 69.38 204 LYS A N 1
ATOM 1592 C CA . LYS A 1 204 ? -12.107 31.420 -19.820 1.00 69.38 204 LYS A CA 1
ATOM 1593 C C . LYS A 1 204 ? -10.615 31.719 -19.806 1.00 69.38 204 LYS A C 1
ATOM 1595 O O . LYS A 1 204 ? -10.023 31.936 -20.863 1.00 69.38 204 LYS A O 1
ATOM 1600 N N . LYS A 1 205 ? -10.015 31.723 -18.616 1.00 75.06 205 LYS A N 1
ATOM 1601 C CA . LYS A 1 205 ? -8.571 31.896 -18.411 1.00 75.06 205 LYS A CA 1
ATOM 1602 C C . LYS A 1 205 ? -7.790 30.743 -19.049 1.00 75.06 205 LYS A C 1
ATOM 1604 O O . LYS A 1 205 ? -6.777 30.995 -19.698 1.00 75.06 205 LYS A O 1
ATOM 1609 N N . GLU A 1 206 ? -8.314 29.519 -18.969 1.00 75.44 206 GLU A N 1
ATOM 1610 C CA . GLU A 1 206 ? -7.780 28.334 -19.646 1.00 75.44 206 GLU A CA 1
ATOM 1611 C C . GLU A 1 206 ? -7.784 28.503 -21.174 1.00 75.44 206 GLU A C 1
ATOM 1613 O O . GLU A 1 206 ? -6.741 28.373 -21.817 1.00 75.44 206 GLU A O 1
ATOM 1618 N N . SER A 1 207 ? -8.931 28.866 -21.762 1.00 70.88 207 SER A N 1
ATOM 1619 C CA . SER A 1 207 ? -9.065 29.091 -23.208 1.00 70.88 207 SER A CA 1
ATOM 1620 C C . SER A 1 207 ? -8.095 30.165 -23.720 1.00 70.88 207 SER A C 1
ATOM 1622 O O . SER A 1 207 ? -7.390 29.934 -24.705 1.00 70.88 207 SER A O 1
ATOM 1624 N N . ILE A 1 208 ? -7.989 31.299 -23.019 1.00 77.19 208 ILE A N 1
ATOM 1625 C CA . ILE A 1 208 ? -7.067 32.386 -23.375 1.00 77.19 208 ILE A CA 1
ATOM 1626 C C . ILE A 1 208 ? -5.604 31.928 -23.265 1.00 77.19 208 ILE A C 1
ATOM 1628 O O . ILE A 1 208 ? -4.819 32.164 -24.185 1.00 77.19 208 ILE A O 1
ATOM 1632 N N . ALA A 1 209 ? -5.222 31.250 -22.178 1.00 76.69 209 ALA A N 1
ATOM 1633 C CA . ALA A 1 209 ? -3.857 30.756 -21.997 1.00 76.69 209 ALA A CA 1
ATOM 1634 C C . ALA A 1 209 ? -3.483 29.698 -23.052 1.00 76.69 209 ALA A C 1
ATOM 1636 O O . ALA A 1 209 ? -2.377 29.727 -23.592 1.00 76.69 209 ALA A O 1
ATOM 1637 N N . SER A 1 210 ? -4.413 28.809 -23.408 1.00 73.75 210 SER A N 1
ATOM 1638 C CA . SER A 1 210 ? -4.224 27.795 -24.449 1.00 73.75 210 SER A CA 1
ATOM 1639 C C . SER A 1 210 ? -4.027 28.422 -25.838 1.00 73.75 210 SER A C 1
ATOM 1641 O O . SER A 1 210 ? -3.103 28.042 -26.565 1.00 73.75 210 SER A O 1
ATOM 1643 N N . TYR A 1 211 ? -4.809 29.451 -26.184 1.00 77.94 211 TYR A N 1
ATOM 1644 C CA . TYR A 1 211 ? -4.669 30.164 -27.458 1.00 77.94 211 TYR A CA 1
ATOM 1645 C C . TYR A 1 211 ? -3.380 31.001 -27.538 1.00 77.94 211 TYR A C 1
ATOM 1647 O O . TYR A 1 211 ? -2.640 30.903 -28.518 1.00 77.94 211 TYR A O 1
ATOM 1655 N N . LEU A 1 212 ? -3.021 31.739 -26.480 1.00 80.50 212 LEU A N 1
ATOM 1656 C CA . LEU A 1 212 ? -1.728 32.440 -26.411 1.00 80.50 212 LEU A CA 1
ATOM 1657 C C . LEU A 1 212 ? -0.548 31.458 -26.521 1.00 80.50 212 LEU A C 1
ATOM 1659 O O . LEU A 1 212 ? 0.439 31.738 -27.205 1.00 80.50 212 LEU A O 1
ATOM 1663 N N . LEU A 1 213 ? -0.661 30.273 -25.911 1.00 80.44 213 LEU A N 1
ATOM 1664 C CA . LEU A 1 213 ? 0.330 29.206 -26.037 1.00 80.44 213 LEU A CA 1
ATOM 1665 C C . LEU A 1 213 ? 0.407 28.662 -27.473 1.00 80.44 213 LEU A C 1
ATOM 1667 O O . LEU A 1 213 ? 1.511 28.388 -27.951 1.00 80.44 213 LEU A O 1
ATOM 1671 N N . HIS A 1 214 ? -0.726 28.523 -28.170 1.00 77.50 214 HIS A N 1
ATOM 1672 C CA . HIS A 1 214 ? -0.786 28.136 -29.583 1.00 77.50 214 HIS A CA 1
ATOM 1673 C C . HIS A 1 214 ? -0.082 29.162 -30.483 1.00 77.50 214 HIS A C 1
ATOM 1675 O O . HIS A 1 214 ? 0.802 28.785 -31.255 1.00 77.50 214 HIS A O 1
ATOM 1681 N N . LEU A 1 215 ? -0.408 30.449 -30.353 1.00 75.56 215 LEU A N 1
ATOM 1682 C CA . LEU A 1 215 ? 0.208 31.509 -31.153 1.00 75.56 215 LEU A CA 1
ATOM 1683 C C . LEU A 1 215 ? 1.726 31.590 -30.910 1.00 75.56 215 LEU A C 1
ATOM 1685 O O . LEU A 1 215 ? 2.507 31.582 -31.862 1.00 75.56 215 LEU A O 1
ATOM 1689 N N . MET A 1 216 ? 2.171 31.534 -29.647 1.00 78.88 216 MET A N 1
ATOM 1690 C CA . MET A 1 216 ? 3.600 31.470 -29.292 1.00 78.88 216 MET A CA 1
ATOM 1691 C C . MET A 1 216 ? 4.306 30.225 -29.857 1.00 78.88 216 MET A C 1
ATOM 1693 O O . MET A 1 216 ? 5.501 30.268 -30.154 1.00 78.88 216 MET A O 1
ATOM 1697 N N . ARG A 1 217 ? 3.593 29.100 -30.014 1.00 75.31 217 ARG A N 1
ATOM 1698 C CA . ARG A 1 217 ? 4.117 27.892 -30.675 1.00 75.31 217 ARG A CA 1
ATOM 1699 C C . ARG A 1 217 ? 4.301 28.123 -32.181 1.00 75.31 217 ARG A C 1
ATOM 1701 O O . ARG A 1 217 ? 5.392 27.812 -32.658 1.00 75.31 217 ARG A O 1
ATOM 1708 N N . LYS A 1 218 ? 3.318 28.709 -32.891 1.00 67.62 218 LYS A N 1
ATOM 1709 C CA . LYS A 1 218 ? 3.428 29.040 -34.332 1.00 67.62 218 LYS A CA 1
ATOM 1710 C C . LYS A 1 218 ? 4.545 30.065 -34.573 1.00 67.62 218 LYS A C 1
ATOM 1712 O O . LYS A 1 218 ? 5.431 29.791 -35.367 1.00 67.62 218 LYS A O 1
ATOM 1717 N N . TYR A 1 219 ? 4.599 31.157 -33.807 1.00 66.44 219 TYR A N 1
ATOM 1718 C CA . TYR A 1 219 ? 5.664 32.167 -33.918 1.00 66.44 219 TYR A CA 1
ATOM 1719 C C . TYR A 1 219 ? 7.076 31.587 -33.703 1.00 66.44 219 TYR A C 1
ATOM 1721 O O . TYR A 1 219 ? 8.012 31.910 -34.431 1.00 66.44 219 TYR A O 1
ATOM 1729 N N . SER A 1 220 ? 7.239 30.652 -32.757 1.00 60.50 220 SER A N 1
ATOM 1730 C CA . SER A 1 220 ? 8.547 30.037 -32.476 1.00 60.50 220 SER A CA 1
ATOM 1731 C C . SER A 1 220 ? 9.118 29.143 -33.592 1.00 60.50 220 SER A C 1
ATOM 1733 O O . SER A 1 220 ? 10.252 28.681 -33.449 1.00 60.50 220 SER A O 1
ATOM 1735 N N . SER A 1 221 ? 8.380 28.884 -34.682 1.00 53.84 221 SER A N 1
ATOM 1736 C CA . SER A 1 221 ? 8.929 28.206 -35.865 1.00 53.84 221 SER A CA 1
ATOM 1737 C C . SER A 1 221 ? 9.750 29.147 -36.755 1.00 53.84 221 SER A C 1
ATOM 1739 O O . SER A 1 221 ? 10.761 28.713 -37.297 1.00 53.84 221 SER A O 1
ATOM 1741 N N . HIS A 1 222 ? 9.386 30.432 -36.849 1.00 49.00 222 HIS A N 1
ATOM 1742 C CA . HIS A 1 222 ? 10.050 31.403 -37.731 1.00 49.00 222 HIS A CA 1
ATOM 1743 C C . HIS A 1 222 ? 11.446 31.823 -37.253 1.00 49.00 222 HIS A C 1
ATOM 1745 O O . HIS A 1 222 ? 12.337 32.002 -38.078 1.00 49.00 222 HIS A O 1
ATOM 1751 N N . PHE A 1 223 ? 11.701 31.832 -35.938 1.00 46.44 223 PHE A N 1
ATOM 1752 C CA . PHE A 1 223 ? 13.061 31.995 -35.395 1.00 46.44 223 PHE A CA 1
ATOM 1753 C C . PHE A 1 223 ? 14.054 30.907 -35.854 1.00 46.44 223 PHE A C 1
ATOM 1755 O O . PHE A 1 223 ? 15.249 31.066 -35.634 1.00 46.44 223 PHE A O 1
ATOM 1762 N N . ARG A 1 224 ? 13.591 29.794 -36.448 1.00 43.12 224 ARG A N 1
ATOM 1763 C CA . ARG A 1 224 ? 14.468 28.787 -37.071 1.00 43.12 224 ARG A CA 1
ATOM 1764 C C . ARG A 1 224 ? 14.739 29.040 -38.557 1.00 43.12 224 ARG A C 1
ATOM 1766 O O . ARG A 1 224 ? 15.635 28.402 -39.092 1.00 43.12 224 ARG A O 1
ATOM 1773 N N . SER A 1 225 ? 13.965 29.909 -39.211 1.00 38.59 225 SER A N 1
ATOM 1774 C CA . SER A 1 225 ? 14.111 30.216 -40.640 1.00 38.59 225 SER A CA 1
ATOM 1775 C C . SER A 1 225 ? 15.098 31.362 -40.864 1.00 38.59 225 SER A C 1
ATOM 1777 O O . SER A 1 225 ? 15.947 31.282 -41.738 1.00 38.59 225 SER A O 1
ATOM 1779 N N . GLU A 1 226 ? 15.061 32.398 -40.020 1.00 35.09 226 GLU A N 1
ATOM 1780 C CA . GLU A 1 226 ? 15.922 33.586 -40.179 1.00 35.09 226 GLU A CA 1
ATOM 1781 C C . GLU A 1 226 ? 17.411 33.338 -39.863 1.00 35.09 226 GLU A C 1
ATOM 1783 O O . GLU A 1 226 ? 18.241 34.204 -40.124 1.00 35.09 226 GLU A O 1
ATOM 1788 N N . THR A 1 227 ? 17.777 32.161 -39.338 1.00 35.78 227 THR A N 1
ATOM 1789 C CA . THR A 1 227 ? 19.183 31.748 -39.155 1.00 35.78 227 THR A CA 1
ATOM 1790 C C . THR A 1 227 ? 19.704 30.800 -40.238 1.00 35.78 227 THR A C 1
ATOM 1792 O O . THR A 1 227 ? 20.862 30.398 -40.161 1.00 35.78 227 THR A O 1
ATOM 1795 N N . MET A 1 228 ? 18.894 30.443 -41.244 1.00 32.72 228 MET A N 1
ATOM 1796 C CA . MET A 1 228 ? 19.327 29.658 -42.407 1.00 32.72 228 MET A CA 1
ATOM 1797 C C . MET A 1 228 ? 18.605 30.105 -43.685 1.00 32.72 228 MET A C 1
ATOM 1799 O O . MET A 1 228 ? 17.722 29.402 -44.155 1.00 32.72 228 MET A O 1
ATOM 1803 N N . ASP A 1 229 ? 19.010 31.250 -44.249 1.00 27.83 229 ASP A N 1
ATOM 1804 C CA . ASP A 1 229 ? 18.897 31.525 -45.695 1.00 27.83 229 ASP A CA 1
ATOM 1805 C C . ASP A 1 229 ? 19.837 32.672 -46.129 1.00 27.83 229 ASP A C 1
ATOM 1807 O O . ASP A 1 229 ? 19.459 33.832 -46.283 1.00 27.83 229 ASP A O 1
ATOM 1811 N N . SER A 1 230 ? 21.119 32.320 -46.261 1.00 25.80 230 SER A N 1
ATOM 1812 C CA . SER A 1 230 ? 22.215 33.041 -46.935 1.00 25.80 230 SER A CA 1
ATOM 1813 C C . SER A 1 230 ? 23.461 32.159 -46.740 1.00 25.80 230 SER A C 1
ATOM 1815 O O . SER A 1 230 ? 24.169 32.281 -45.747 1.00 25.80 230 SER A O 1
ATOM 1817 N N . VAL A 1 231 ? 23.685 31.121 -47.545 1.00 31.22 231 VAL A N 1
ATOM 1818 C CA . VAL A 1 231 ? 24.001 31.264 -48.970 1.00 31.22 231 VAL A CA 1
ATOM 1819 C C . VAL A 1 231 ? 22.994 30.575 -49.887 1.00 31.22 231 VAL A C 1
ATOM 1821 O O . VAL A 1 231 ? 22.760 29.372 -49.848 1.00 31.22 231 VAL A O 1
ATOM 1824 N N . ASN A 1 232 ? 22.464 31.412 -50.766 1.00 27.62 232 ASN A N 1
ATOM 1825 C CA . ASN A 1 232 ? 21.621 31.097 -51.900 1.00 27.62 232 ASN A CA 1
ATOM 1826 C C . ASN A 1 232 ? 22.323 30.131 -52.886 1.00 27.62 232 ASN A C 1
ATOM 1828 O O . ASN A 1 232 ? 23.453 30.388 -53.290 1.00 27.62 232 ASN A O 1
ATOM 1832 N N . SER A 1 233 ? 21.550 29.153 -53.372 1.00 29.55 233 SER A N 1
ATOM 1833 C CA . SER A 1 233 ? 21.347 28.909 -54.814 1.00 29.55 233 SER A CA 1
ATOM 1834 C C . SER A 1 233 ? 22.468 28.228 -55.648 1.00 29.55 233 SER A C 1
ATOM 1836 O O . SER A 1 233 ? 23.583 28.032 -55.191 1.00 29.55 233 SER A O 1
ATOM 1838 N N . GLN A 1 234 ? 22.221 27.751 -56.881 1.00 26.47 234 GLN A N 1
ATOM 1839 C CA . GLN A 1 234 ? 21.043 27.912 -57.749 1.00 26.47 234 GLN A CA 1
ATOM 1840 C C . GLN A 1 234 ? 20.921 26.800 -58.809 1.00 26.47 234 GLN A C 1
ATOM 1842 O O . GLN A 1 234 ? 21.901 26.151 -59.162 1.00 26.47 234 GLN A O 1
ATOM 1847 N N . SER A 1 235 ? 19.743 26.754 -59.446 1.00 21.91 235 SER A N 1
ATOM 1848 C CA . SER A 1 235 ? 19.445 26.085 -60.726 1.00 21.91 235 SER A CA 1
ATOM 1849 C C . SER A 1 235 ? 19.310 24.544 -60.673 1.00 21.91 235 SER A C 1
ATOM 1851 O O . SER A 1 235 ? 20.021 23.871 -59.944 1.00 21.91 235 SER A O 1
ATOM 1853 N N . SER A 1 236 ? 18.387 23.914 -61.409 1.00 23.25 236 SER A N 1
ATOM 1854 C CA . SER A 1 236 ? 17.624 24.420 -62.561 1.00 23.25 236 SER A CA 1
ATOM 1855 C C . SER A 1 236 ? 16.240 23.766 -62.738 1.00 23.25 236 SER A C 1
ATOM 1857 O O . SER A 1 236 ? 15.951 22.680 -62.245 1.00 23.25 236 SER A O 1
ATOM 1859 N N . SER A 1 237 ? 15.395 24.475 -63.491 1.00 21.72 237 SER A N 1
ATOM 1860 C CA . SER A 1 237 ? 14.312 23.979 -64.364 1.00 21.72 237 SER A CA 1
ATOM 1861 C C . SER A 1 237 ? 14.869 22.981 -65.432 1.00 21.72 237 SER A C 1
ATOM 1863 O O . SER A 1 237 ? 16.062 22.698 -65.375 1.00 21.72 237 SER A O 1
ATOM 1865 N N . PRO A 1 238 ? 14.143 22.511 -66.482 1.00 31.88 238 PRO A N 1
ATOM 1866 C CA . PRO A 1 238 ? 12.764 22.814 -66.887 1.00 31.88 238 PRO A CA 1
ATOM 1867 C C . PRO A 1 238 ? 11.940 21.619 -67.446 1.00 31.88 238 PRO A C 1
ATOM 1869 O O . PRO A 1 238 ? 12.396 20.487 -67.554 1.00 31.88 238 PRO A O 1
ATOM 1872 N N . SER A 1 239 ? 10.770 21.974 -67.992 1.00 20.41 239 SER A N 1
ATOM 1873 C CA . SER A 1 239 ? 10.176 21.424 -69.229 1.00 20.41 239 SER A CA 1
ATOM 1874 C C . SER A 1 239 ? 9.406 20.095 -69.207 1.00 20.41 239 SER A C 1
ATOM 1876 O O . SER A 1 239 ? 9.706 19.147 -68.492 1.00 20.41 239 SER A O 1
ATOM 1878 N N . CYS A 1 240 ? 8.376 20.063 -70.057 1.00 20.05 240 CYS A N 1
ATOM 1879 C CA . CYS A 1 240 ? 7.588 18.885 -70.402 1.00 20.05 240 CYS A CA 1
ATOM 1880 C C . CYS A 1 240 ? 8.195 18.131 -71.599 1.00 20.05 240 CYS A C 1
ATOM 1882 O O . CYS A 1 240 ? 8.840 18.745 -72.449 1.00 20.05 240 CYS A O 1
ATOM 1884 N N . SER A 1 241 ? 7.783 16.865 -71.761 1.00 21.83 241 SER A N 1
ATOM 1885 C CA . SER A 1 241 ? 8.145 15.918 -72.845 1.00 21.83 241 SER A CA 1
ATOM 1886 C C . SER A 1 241 ? 9.490 15.208 -72.602 1.00 21.83 241 SER A C 1
ATOM 1888 O O . SER A 1 241 ? 10.451 15.836 -72.187 1.00 21.83 241 SER A O 1
ATOM 1890 N N . PHE A 1 242 ? 9.626 13.896 -72.819 1.00 19.11 242 PHE A N 1
ATOM 1891 C CA . PHE A 1 242 ? 8.938 13.068 -73.820 1.00 19.11 242 PHE A CA 1
ATOM 1892 C C . PHE A 1 242 ? 8.182 11.831 -73.291 1.00 19.11 242 PHE A C 1
ATOM 1894 O O . PHE A 1 242 ? 8.463 11.285 -72.229 1.00 19.11 242 PHE A O 1
ATOM 1901 N N . THR A 1 243 ? 7.225 11.393 -74.112 1.00 21.12 243 THR A N 1
ATOM 1902 C CA . THR A 1 243 ? 6.557 10.077 -74.131 1.00 21.12 243 THR A CA 1
ATOM 1903 C C . THR A 1 243 ? 7.574 8.934 -74.378 1.00 21.12 243 THR A C 1
ATOM 1905 O O . THR A 1 243 ? 8.683 9.200 -74.825 1.00 21.12 243 THR A O 1
ATOM 1908 N N . SER A 1 244 ? 7.309 7.644 -74.108 1.00 20.52 244 SER A N 1
ATOM 1909 C CA . SER A 1 244 ? 6.193 6.857 -74.673 1.00 20.52 244 SER A CA 1
ATOM 1910 C C . SER A 1 244 ? 6.103 5.393 -74.168 1.00 20.52 244 SER A C 1
ATOM 1912 O O . SER A 1 244 ? 7.147 4.777 -73.989 1.00 20.52 244 SER A O 1
ATOM 1914 N N . ILE A 1 245 ? 4.871 4.829 -74.153 1.00 21.94 245 ILE A N 1
ATOM 1915 C CA . ILE A 1 245 ? 4.498 3.377 -74.233 1.00 21.94 245 ILE A CA 1
ATOM 1916 C C . ILE A 1 245 ? 4.835 2.511 -72.991 1.00 21.94 245 ILE A C 1
ATOM 1918 O O . ILE A 1 245 ? 5.961 2.532 -72.520 1.00 21.94 245 ILE A O 1
ATOM 1922 N N . SER A 1 246 ? 3.978 1.641 -72.425 1.00 21.58 246 SER A N 1
ATOM 1923 C CA . SER A 1 246 ? 2.513 1.354 -72.438 1.00 21.58 246 SER A CA 1
ATOM 1924 C C . SER A 1 246 ? 2.253 0.365 -71.270 1.00 21.58 246 SER A C 1
ATOM 1926 O O . SER A 1 246 ? 3.201 -0.300 -70.866 1.00 21.58 246 SER A O 1
ATOM 1928 N N . SER A 1 247 ? 1.083 0.143 -70.661 1.00 23.53 247 SER A N 1
ATOM 1929 C CA . SER A 1 247 ? -0.342 0.225 -71.052 1.00 23.53 247 SER A CA 1
ATOM 1930 C C . SER A 1 247 ? -1.191 0.446 -69.774 1.00 23.53 247 SER A C 1
ATOM 1932 O O . SER A 1 247 ? -0.848 -0.120 -68.739 1.00 23.53 247 SER A O 1
ATOM 1934 N N . SER A 1 248 ? -2.188 1.343 -69.711 1.00 24.39 248 SER A N 1
ATOM 1935 C CA . SER A 1 248 ? -3.582 1.212 -70.223 1.00 24.39 248 SER A CA 1
ATOM 1936 C C . SER A 1 248 ? -4.350 0.042 -69.567 1.00 24.39 248 SER A C 1
ATOM 1938 O O . SER A 1 248 ? -3.802 -1.048 -69.466 1.00 24.39 248 SER A O 1
ATOM 1940 N N . ILE A 1 249 ? -5.607 0.168 -69.108 1.00 22.42 249 ILE A N 1
ATOM 1941 C CA . ILE A 1 249 ? -6.761 0.907 -69.675 1.00 22.42 249 ILE A CA 1
ATOM 1942 C C . ILE A 1 249 ? -7.641 1.573 -68.580 1.00 22.42 249 ILE A C 1
ATOM 1944 O O . ILE A 1 249 ? -7.703 1.102 -67.446 1.00 22.42 249 ILE A O 1
ATOM 1948 N N . ASP A 1 250 ? -8.327 2.659 -68.956 1.00 21.80 250 ASP A N 1
ATOM 1949 C CA . ASP A 1 250 ? -9.293 3.469 -68.189 1.00 21.80 250 ASP A CA 1
ATOM 1950 C C . ASP A 1 250 ? -10.620 2.776 -67.803 1.00 21.80 250 ASP A C 1
ATOM 1952 O O . ASP A 1 250 ? -11.033 1.811 -68.442 1.00 21.80 250 ASP A O 1
ATOM 1956 N N . LEU A 1 251 ? -11.388 3.388 -66.879 1.00 22.78 251 LEU A N 1
ATOM 1957 C CA . LEU A 1 251 ? -12.725 3.915 -67.229 1.00 22.78 251 LEU A CA 1
ATOM 1958 C C . LEU A 1 251 ? -13.336 4.873 -66.179 1.00 22.78 251 LEU A C 1
ATOM 1960 O O . LEU A 1 251 ? -13.298 4.653 -64.972 1.00 22.78 251 LEU A O 1
ATOM 1964 N N . GLN A 1 252 ? -13.918 5.948 -66.713 1.00 20.83 252 GLN A N 1
ATOM 1965 C CA . GLN A 1 252 ? -14.641 7.056 -66.072 1.00 20.83 252 GLN A CA 1
ATOM 1966 C C . GLN A 1 252 ? -15.920 6.641 -65.312 1.00 20.83 252 GLN A C 1
ATOM 1968 O O . GLN A 1 252 ? -16.536 5.631 -65.644 1.00 20.83 252 GLN A O 1
ATOM 1973 N N . GLY A 1 253 ? -16.423 7.502 -64.406 1.00 20.98 253 GLY A N 1
ATOM 1974 C CA . GLY A 1 253 ? -17.814 7.385 -63.929 1.00 20.98 253 GLY A CA 1
ATOM 1975 C C . GLY A 1 253 ? -18.271 8.302 -62.779 1.00 20.98 253 GLY A C 1
ATOM 1976 O O . GLY A 1 253 ? -18.268 7.882 -61.632 1.00 20.98 253 GLY A O 1
ATOM 1977 N N . ASN A 1 254 ? -18.707 9.521 -63.113 1.00 20.91 254 ASN A N 1
ATOM 1978 C CA . ASN A 1 254 ? -19.675 10.415 -62.434 1.00 20.91 254 ASN A CA 1
ATOM 1979 C C . ASN A 1 254 ? -20.142 10.170 -60.971 1.00 20.91 254 ASN A C 1
ATOM 1981 O O . ASN A 1 254 ? -20.754 9.158 -60.641 1.00 20.91 254 ASN A O 1
ATOM 1985 N N . LEU A 1 255 ? -20.089 11.246 -60.172 1.00 28.19 255 LEU A N 1
ATOM 1986 C CA . LEU A 1 255 ? -21.010 11.511 -59.049 1.00 28.19 255 LEU A CA 1
ATOM 1987 C C . LEU A 1 255 ? -22.361 12.017 -59.618 1.00 28.19 255 LEU A C 1
ATOM 1989 O O . LEU A 1 255 ? -22.329 12.763 -60.602 1.00 28.19 255 LEU A O 1
ATOM 1993 N N . PRO A 1 256 ? -23.536 11.667 -59.047 1.00 28.45 256 PRO A N 1
ATOM 1994 C CA . PRO A 1 256 ? -24.194 12.636 -58.150 1.00 28.45 256 PRO A CA 1
ATOM 1995 C C . PRO A 1 256 ? -25.094 12.039 -57.029 1.00 28.45 256 PRO A C 1
ATOM 1997 O O . PRO A 1 256 ? -25.462 10.870 -57.040 1.00 28.45 256 PRO A O 1
ATOM 2000 N N . SER A 1 257 ? -25.542 12.931 -56.133 1.00 21.62 257 SER A N 1
ATOM 2001 C CA . SER A 1 257 ? -26.809 12.871 -55.365 1.00 21.62 257 SER A CA 1
ATOM 2002 C C . SER A 1 257 ? -26.931 12.047 -54.062 1.00 21.62 257 SER A C 1
ATOM 2004 O O . SER A 1 257 ? -27.450 10.940 -54.039 1.00 21.62 257 SER A O 1
ATOM 2006 N N . LEU A 1 258 ? -26.630 12.751 -52.960 1.00 22.56 258 LEU A N 1
ATOM 2007 C CA . LEU A 1 258 ? -27.571 13.122 -51.878 1.00 22.56 258 LEU A CA 1
ATOM 2008 C C . LEU A 1 258 ? -28.127 12.076 -50.865 1.00 22.56 258 LEU A C 1
ATOM 2010 O O . LEU A 1 258 ? -28.739 11.075 -51.204 1.00 22.56 258 LEU A O 1
ATOM 2014 N N . GLU A 1 259 ? -28.042 12.480 -49.587 1.00 22.73 259 GLU A N 1
ATOM 2015 C CA . GLU A 1 259 ? -28.923 12.139 -48.448 1.00 22.73 259 GLU A CA 1
ATOM 2016 C C . GLU A 1 259 ? -29.022 10.693 -47.910 1.00 22.73 259 GLU A C 1
ATOM 2018 O O . GLU A 1 259 ? -29.840 9.883 -48.344 1.00 22.73 259 GLU A O 1
ATOM 2023 N N . LYS A 1 260 ? -28.404 10.479 -46.732 1.00 24.94 260 LYS A N 1
ATOM 2024 C CA . LYS A 1 260 ? -29.170 10.462 -45.461 1.00 24.94 260 LYS A CA 1
ATOM 2025 C C . LYS A 1 260 ? -28.305 10.540 -44.189 1.00 24.94 260 LYS A C 1
ATOM 2027 O O . LYS A 1 260 ? -27.432 9.719 -43.951 1.00 24.94 260 LYS A O 1
ATOM 2032 N N . LEU A 1 261 ? -28.639 11.534 -43.362 1.00 22.81 261 LEU A N 1
ATOM 2033 C CA . LEU A 1 261 ? -28.713 11.504 -41.891 1.00 22.81 261 LEU A CA 1
ATOM 2034 C C . LEU A 1 261 ? -27.574 10.812 -41.095 1.00 22.81 261 LEU A C 1
ATOM 2036 O O . LEU A 1 261 ? -27.620 9.632 -40.769 1.00 22.81 261 LEU A O 1
ATOM 2040 N N . LEU A 1 262 ? -26.612 11.664 -40.715 1.00 23.45 262 LEU A N 1
ATOM 2041 C CA . LEU A 1 262 ? -25.773 11.727 -39.497 1.00 23.45 262 LEU A CA 1
ATOM 2042 C C . LEU A 1 262 ? -26.109 10.805 -38.287 1.00 23.45 262 LEU A C 1
ATOM 2044 O O . LEU A 1 262 ? -27.283 10.518 -38.073 1.00 23.45 262 LEU A O 1
ATOM 2048 N N . PRO A 1 263 ? -25.149 10.535 -37.354 1.00 25.05 263 PRO A N 1
ATOM 2049 C CA . PRO A 1 263 ? -23.757 11.024 -37.287 1.00 25.05 263 PRO A CA 1
ATOM 2050 C C . PRO A 1 263 ? -22.682 9.937 -37.027 1.00 25.05 263 PRO A C 1
ATOM 2052 O O . PRO A 1 263 ? -22.783 9.142 -36.095 1.00 25.05 263 PRO A O 1
ATOM 2055 N N . ARG A 1 264 ? -21.540 10.004 -37.729 1.00 22.52 264 ARG A N 1
ATOM 2056 C CA . ARG A 1 264 ? -20.323 9.279 -37.311 1.00 22.52 264 ARG A CA 1
ATOM 2057 C C . ARG A 1 264 ? -19.690 9.945 -36.082 1.00 22.52 264 ARG A C 1
ATOM 2059 O O . ARG A 1 264 ? -19.272 11.101 -36.140 1.00 22.52 264 ARG A O 1
ATOM 2066 N N . SER A 1 265 ? -19.580 9.200 -34.982 1.00 22.98 265 SER A N 1
ATOM 2067 C CA . SER A 1 265 ? -18.766 9.579 -33.819 1.00 22.98 265 SER A CA 1
ATOM 2068 C C . SER A 1 265 ? -17.286 9.615 -34.198 1.00 22.98 265 SER A C 1
ATOM 2070 O O . SER A 1 265 ? -16.728 8.617 -34.644 1.00 22.98 265 SER A O 1
ATOM 2072 N N . GLY A 1 266 ? -16.647 10.772 -34.032 1.00 24.92 266 GLY A N 1
ATOM 2073 C CA . GLY A 1 266 ? -15.307 11.002 -34.568 1.00 24.92 266 GLY A CA 1
ATOM 2074 C C . GLY A 1 266 ? -14.180 10.260 -33.843 1.00 24.92 266 GLY A C 1
ATOM 2075 O O . GLY A 1 266 ? -14.184 10.107 -32.613 1.00 24.92 266 GLY A O 1
ATOM 2076 N N . SER A 1 267 ? -13.138 9.923 -34.605 1.00 22.44 267 SER A N 1
ATOM 2077 C CA . SER A 1 267 ? -11.772 10.185 -34.155 1.00 22.44 267 SER A CA 1
ATOM 2078 C C . SER A 1 267 ? -11.235 11.396 -34.883 1.00 22.44 267 SER A C 1
ATOM 2080 O O . SER A 1 267 ? -11.276 11.453 -36.106 1.00 22.44 267 SER A O 1
ATOM 2082 N N . ILE A 1 268 ? -10.645 12.294 -34.116 1.00 24.91 268 ILE A N 1
ATOM 2083 C CA . ILE A 1 268 ? -9.338 12.808 -34.499 1.00 24.91 268 ILE A CA 1
ATOM 2084 C C . ILE A 1 268 ? -8.314 12.020 -33.662 1.00 24.91 268 ILE A C 1
ATOM 2086 O O . ILE A 1 268 ? -8.702 11.209 -32.830 1.00 24.91 268 ILE A O 1
ATOM 2090 N N . ASN A 1 269 ? -7.041 12.152 -33.982 1.00 26.56 269 ASN A N 1
ATOM 2091 C CA . ASN A 1 269 ? -5.823 11.904 -33.208 1.00 26.56 269 ASN A CA 1
ATOM 2092 C C . ASN A 1 269 ? -4.762 12.111 -34.308 1.00 26.56 269 ASN A C 1
ATOM 2094 O O . ASN A 1 269 ? -4.811 11.361 -35.272 1.00 26.56 269 ASN A O 1
ATOM 2098 N N . PHE A 1 270 ? -3.848 13.084 -34.336 1.00 22.98 270 PHE A N 1
ATOM 2099 C CA . PHE A 1 270 ? -3.470 14.130 -33.383 1.00 22.98 270 PHE A CA 1
ATOM 2100 C C . PHE A 1 270 ? -2.975 15.399 -34.094 1.00 22.98 270 PHE A C 1
ATOM 2102 O O . PHE A 1 270 ? -2.709 15.331 -35.289 1.00 22.98 270 PHE A O 1
ATOM 2109 N N . LYS A 1 271 ? -2.720 16.496 -33.345 1.00 22.62 271 LYS A N 1
ATOM 2110 C CA . LYS A 1 271 ? -1.346 17.055 -33.184 1.00 22.62 271 LYS A CA 1
ATOM 2111 C C . LYS A 1 271 ? -1.241 18.397 -32.433 1.00 22.62 271 LYS A C 1
ATOM 2113 O O . LYS A 1 271 ? -1.048 19.447 -33.032 1.00 22.62 271 LYS A O 1
ATOM 2118 N N . GLN A 1 272 ? -1.135 18.326 -31.107 1.00 24.75 272 GLN A N 1
ATOM 2119 C CA . GLN A 1 272 ? -0.171 19.126 -30.330 1.00 24.75 272 GLN A CA 1
ATOM 2120 C C . GLN A 1 272 ? 0.378 18.255 -29.181 1.00 24.75 272 GLN A C 1
ATOM 2122 O O . GLN A 1 272 ? -0.347 17.399 -28.695 1.00 24.75 272 GLN A O 1
ATOM 2127 N N . ILE A 1 273 ? 1.634 18.343 -28.727 1.00 26.05 273 ILE A N 1
ATOM 2128 C CA . ILE A 1 273 ? 2.857 18.917 -29.320 1.00 26.05 273 ILE A CA 1
ATOM 2129 C C . ILE A 1 273 ? 4.068 18.263 -28.634 1.00 26.05 273 ILE A C 1
ATOM 2131 O O . ILE A 1 273 ? 3.993 17.951 -27.448 1.00 26.05 273 ILE A O 1
ATOM 2135 N N . LYS A 1 274 ? 5.214 18.147 -29.318 1.00 23.03 274 LYS A N 1
ATOM 2136 C CA . LYS A 1 274 ? 6.486 17.866 -28.636 1.00 23.03 274 LYS A CA 1
ATOM 2137 C C . LYS A 1 274 ? 7.137 19.185 -28.175 1.00 23.03 274 LYS A C 1
ATOM 2139 O O . LYS A 1 274 ? 7.690 19.910 -28.991 1.00 23.03 274 LYS A O 1
ATOM 2144 N N . GLY A 1 275 ? 7.029 19.457 -26.868 1.00 27.70 275 GLY A N 1
ATOM 2145 C CA . GLY A 1 275 ? 7.894 20.305 -26.017 1.00 27.70 275 GLY A CA 1
ATOM 2146 C C . GLY A 1 275 ? 8.214 21.767 -26.390 1.00 27.70 275 GLY A C 1
ATOM 2147 O O . GLY A 1 275 ? 7.572 22.387 -27.234 1.00 27.70 275 GLY A O 1
ATOM 2148 N N . LEU A 1 276 ? 9.141 22.373 -25.633 1.00 31.41 276 LEU A N 1
ATOM 2149 C CA . LEU A 1 276 ? 9.677 23.723 -25.869 1.00 31.41 276 LEU A CA 1
ATOM 2150 C C . LEU A 1 276 ? 11.001 23.621 -26.640 1.00 31.41 276 LEU A C 1
ATOM 2152 O O . LEU A 1 276 ? 11.840 22.830 -26.244 1.00 31.41 276 LEU A O 1
ATOM 2156 N N . SER A 1 277 ? 11.250 24.495 -27.622 1.00 25.73 277 SER A N 1
ATOM 2157 C CA . SER A 1 277 ? 12.632 24.886 -27.969 1.00 25.73 277 SER A CA 1
ATOM 2158 C C . SER A 1 277 ? 13.411 25.368 -26.712 1.00 25.73 277 SER A C 1
ATOM 2160 O O . SER A 1 277 ? 12.771 25.865 -25.787 1.00 25.73 277 SER A O 1
ATOM 2162 N N . GLY A 1 278 ? 14.745 25.299 -26.586 1.00 26.62 278 GLY A N 1
ATOM 2163 C CA . GLY A 1 278 ? 15.782 24.819 -27.520 1.00 26.62 278 GLY A CA 1
ATOM 2164 C C . GLY A 1 278 ? 15.498 23.448 -28.136 1.00 26.62 278 GLY A C 1
ATOM 2165 O O . GLY A 1 278 ? 14.756 22.660 -27.567 1.00 26.62 278 GLY A O 1
ATOM 2166 N N . SER A 1 279 ? 15.938 23.259 -29.383 1.00 44.88 279 SER A N 1
ATOM 2167 C CA . SER A 1 279 ? 15.299 22.385 -30.378 1.00 44.88 279 SER A CA 1
ATOM 2168 C C . SER A 1 279 ? 14.819 21.028 -29.853 1.00 44.88 279 SER A C 1
ATOM 2170 O O . SER A 1 279 ? 15.598 20.087 -29.799 1.00 44.88 279 SER A O 1
ATOM 2172 N N . MET A 1 280 ? 13.509 20.904 -29.604 1.00 36.56 280 MET A N 1
ATOM 2173 C CA . MET A 1 280 ? 12.867 19.605 -29.403 1.00 36.56 280 MET A CA 1
ATOM 2174 C C . MET A 1 280 ? 13.227 18.683 -30.562 1.00 36.56 280 MET A C 1
ATOM 2176 O O . MET A 1 280 ? 12.814 18.982 -31.692 1.00 36.56 280 MET A O 1
ATOM 2180 N N . PRO A 1 281 ? 13.961 17.590 -30.316 1.00 41.19 281 PRO A N 1
ATOM 2181 C CA . PRO A 1 281 ? 14.276 16.673 -31.382 1.00 41.19 281 PRO A CA 1
ATOM 2182 C C . PRO A 1 281 ? 12.968 16.019 -31.826 1.00 41.19 281 PRO A C 1
ATOM 2184 O O . PRO A 1 281 ? 12.093 15.654 -31.025 1.00 41.19 281 PRO A O 1
ATOM 2187 N N . LEU A 1 282 ? 12.783 15.948 -33.141 1.00 47.94 282 LEU A N 1
ATOM 2188 C CA . LEU A 1 282 ? 11.653 15.232 -33.711 1.00 47.94 282 LEU A CA 1
ATOM 2189 C C . LEU A 1 282 ? 11.780 13.759 -33.292 1.00 47.94 282 LEU A C 1
ATOM 2191 O O . LEU A 1 282 ? 12.887 13.224 -33.305 1.00 47.94 282 LEU A O 1
ATOM 2195 N N . PRO A 1 283 ? 10.685 13.081 -32.897 1.00 56.84 283 PRO A N 1
ATOM 2196 C CA . PRO A 1 283 ? 10.768 11.647 -32.689 1.00 56.84 283 PRO A CA 1
ATOM 2197 C C . PRO A 1 283 ? 11.151 10.987 -34.021 1.00 56.84 283 PRO A C 1
ATOM 2199 O O . PRO A 1 283 ? 10.535 11.346 -35.042 1.00 56.84 283 PRO A O 1
ATOM 2202 N N . PRO A 1 284 ? 12.058 9.995 -34.004 1.00 68.69 284 PRO A N 1
ATOM 2203 C CA . PRO A 1 284 ? 12.184 9.020 -35.081 1.00 68.69 284 PRO A CA 1
ATOM 2204 C C . PRO A 1 284 ? 10.804 8.508 -35.521 1.00 68.69 284 PRO A C 1
ATOM 2206 O O . PRO A 1 284 ? 9.852 8.494 -34.728 1.00 68.69 284 PRO A O 1
ATOM 2209 N N . GLU A 1 285 ? 10.649 8.174 -36.803 1.00 65.94 285 GLU A N 1
ATOM 2210 C CA . GLU A 1 285 ? 9.339 7.793 -37.353 1.00 65.94 285 GLU A CA 1
ATOM 2211 C C . GLU A 1 285 ? 8.780 6.533 -36.682 1.00 65.94 285 GLU A C 1
ATOM 2213 O O . GLU A 1 285 ? 7.567 6.421 -36.523 1.00 65.94 285 GLU A O 1
ATOM 2218 N N . GLU A 1 286 ? 9.649 5.627 -36.227 1.00 69.25 286 GLU A N 1
ATOM 2219 C CA . GLU A 1 286 ? 9.295 4.376 -35.549 1.00 69.25 286 GLU A CA 1
ATOM 2220 C C . GLU A 1 286 ? 8.586 4.623 -34.210 1.00 69.25 286 GLU A C 1
ATOM 2222 O O . GLU A 1 286 ? 7.712 3.854 -33.808 1.00 69.25 286 GLU A O 1
ATOM 2227 N N . LEU A 1 287 ? 8.910 5.734 -33.538 1.00 76.00 287 LEU A N 1
ATOM 2228 C CA . LEU A 1 287 ? 8.305 6.124 -32.261 1.00 76.00 287 LEU A CA 1
ATOM 2229 C C . LEU A 1 287 ? 6.975 6.878 -32.440 1.00 76.00 287 LEU A C 1
ATOM 2231 O O . LEU A 1 287 ? 6.339 7.260 -31.452 1.00 76.00 287 LEU A O 1
ATOM 2235 N N . ARG A 1 288 ? 6.538 7.121 -33.686 1.00 79.19 288 ARG A N 1
ATOM 2236 C CA . ARG A 1 288 ? 5.288 7.823 -34.007 1.00 79.19 288 ARG A CA 1
ATOM 2237 C C . ARG A 1 288 ? 4.219 6.874 -34.540 1.00 79.19 288 ARG A C 1
ATOM 2239 O O . ARG A 1 288 ? 4.462 6.102 -35.456 1.00 79.19 288 ARG A O 1
ATOM 2246 N N . CYS A 1 289 ? 2.988 7.007 -34.049 1.00 82.75 289 CYS A N 1
ATOM 2247 C CA . CYS A 1 289 ? 1.835 6.311 -34.621 1.00 82.75 289 CYS A CA 1
ATOM 2248 C C . CYS A 1 289 ? 1.627 6.761 -36.077 1.00 82.75 289 CYS A C 1
ATOM 2250 O O . CYS A 1 289 ? 1.412 7.953 -36.289 1.00 82.75 289 CYS A O 1
ATOM 2252 N N . PRO A 1 290 ? 1.578 5.870 -37.080 1.00 76.56 290 PRO A N 1
ATOM 2253 C CA . PRO A 1 290 ? 1.365 6.279 -38.470 1.00 76.56 290 PRO A CA 1
ATOM 2254 C C . PRO A 1 290 ? -0.002 6.930 -38.757 1.00 76.56 290 PRO A C 1
ATOM 2256 O O . PRO A 1 290 ? -0.139 7.615 -39.763 1.00 76.56 290 PRO A O 1
ATOM 2259 N N . ILE A 1 291 ? -1.008 6.743 -37.889 1.00 75.38 291 ILE A N 1
ATOM 2260 C CA . ILE A 1 291 ? -2.333 7.389 -38.012 1.00 75.38 291 ILE A CA 1
ATOM 2261 C C . ILE A 1 291 ? -2.308 8.803 -37.416 1.00 75.38 291 ILE A C 1
ATOM 2263 O O . ILE A 1 291 ? -2.758 9.753 -38.047 1.00 75.38 291 ILE A O 1
ATOM 2267 N N . SER A 1 292 ? -1.791 8.946 -36.191 1.00 72.31 292 SER A N 1
ATOM 2268 C CA . SER A 1 292 ? -1.823 10.216 -35.446 1.00 72.31 292 SER A CA 1
ATOM 2269 C C . SER A 1 292 ? -0.581 11.086 -35.653 1.00 72.31 292 SER A C 1
ATOM 2271 O O . SER A 1 292 ? -0.528 12.254 -35.257 1.00 72.31 292 SER A O 1
ATOM 2273 N N . LEU A 1 293 ? 0.438 10.487 -36.271 1.00 70.75 293 LEU A N 1
ATOM 2274 C CA . LEU A 1 293 ? 1.777 10.992 -36.541 1.00 70.75 293 LEU A CA 1
ATOM 2275 C C . LEU A 1 293 ? 2.511 11.513 -35.287 1.00 70.75 293 LEU A C 1
ATOM 2277 O O . LEU A 1 293 ? 3.497 12.246 -35.411 1.00 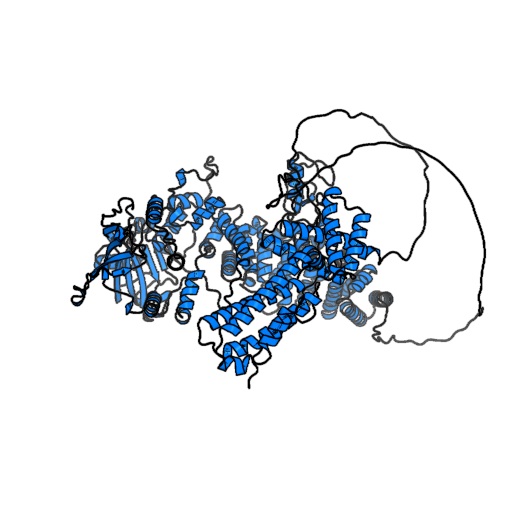70.75 293 LEU A O 1
ATOM 2281 N N . GLN A 1 294 ? 2.031 11.169 -34.088 1.00 74.12 294 GLN A N 1
ATOM 2282 C CA . GLN A 1 294 ? 2.584 11.563 -32.793 1.00 74.12 294 GLN A CA 1
ATOM 2283 C C . GLN A 1 294 ? 3.282 10.425 -32.067 1.00 74.12 294 GLN A C 1
ATOM 2285 O O . GLN A 1 294 ? 2.992 9.258 -32.312 1.00 74.12 294 GLN A O 1
ATOM 2290 N N . LEU A 1 295 ? 4.151 10.820 -31.131 1.00 75.19 295 LEU A N 1
ATOM 2291 C CA . LEU A 1 295 ? 4.718 9.953 -30.105 1.00 75.19 295 LEU A CA 1
ATOM 2292 C C . LEU A 1 295 ? 3.599 9.136 -29.436 1.00 75.19 295 LEU A C 1
ATOM 2294 O O . LEU A 1 295 ? 2.603 9.715 -29.002 1.00 75.19 295 LEU A O 1
ATOM 2298 N N . MET A 1 296 ? 3.740 7.814 -29.417 1.00 82.44 296 MET A N 1
ATOM 2299 C CA . MET A 1 296 ? 2.712 6.910 -28.889 1.00 82.44 296 MET A CA 1
ATOM 2300 C C . MET A 1 296 ? 2.709 6.906 -27.357 1.00 82.44 296 MET A C 1
ATOM 2302 O O . MET A 1 296 ? 3.762 6.897 -26.730 1.00 82.44 296 MET A O 1
ATOM 2306 N N . TYR A 1 297 ? 1.522 6.896 -26.760 1.00 86.12 297 TYR A N 1
ATOM 2307 C CA . TYR A 1 297 ? 1.331 6.645 -25.333 1.00 86.12 297 TYR A CA 1
ATOM 2308 C C . TYR A 1 297 ? 1.166 5.149 -25.075 1.00 86.12 297 TYR A C 1
ATOM 2310 O O . TYR A 1 297 ? 1.813 4.595 -24.190 1.00 86.12 297 TYR A O 1
ATOM 2318 N N . ASP A 1 298 ? 0.325 4.484 -25.870 1.00 82.38 298 ASP A N 1
ATOM 2319 C CA . ASP A 1 298 ? 0.134 3.039 -25.804 1.00 82.38 298 ASP A CA 1
ATOM 2320 C C . ASP A 1 298 ? 0.373 2.408 -27.184 1.00 82.38 298 ASP A C 1
ATOM 2322 O O . ASP A 1 298 ? -0.571 2.119 -27.923 1.00 82.38 298 ASP A O 1
ATOM 2326 N N . PRO A 1 299 ? 1.647 2.247 -27.592 1.00 86.12 299 PRO A N 1
ATOM 2327 C CA . PRO A 1 299 ? 1.988 1.585 -28.844 1.00 86.12 299 PRO A CA 1
ATOM 2328 C C . PRO A 1 299 ? 1.533 0.117 -28.840 1.00 86.12 299 PRO A C 1
ATOM 2330 O O . PRO A 1 299 ? 1.831 -0.641 -27.920 1.00 86.12 299 PRO A O 1
ATOM 2333 N N . VAL A 1 300 ? 0.852 -0.305 -29.904 1.00 79.81 300 VAL A N 1
ATOM 2334 C CA . VAL A 1 300 ? 0.406 -1.680 -30.168 1.00 79.81 300 VAL A CA 1
ATOM 2335 C C . VAL A 1 300 ? 0.770 -2.093 -31.593 1.00 79.81 300 VAL A C 1
ATOM 2337 O O . VAL A 1 300 ? 0.681 -1.294 -32.524 1.00 79.81 300 VAL A O 1
ATOM 2340 N N . VAL A 1 301 ? 1.156 -3.350 -31.785 1.00 87.62 301 VAL A N 1
ATOM 2341 C CA . VAL A 1 301 ? 1.399 -3.973 -33.091 1.00 87.62 301 VAL A CA 1
ATOM 2342 C C . VAL A 1 301 ? 0.151 -4.718 -33.560 1.00 87.62 301 VAL A C 1
ATOM 2344 O O . VAL A 1 301 ? -0.551 -5.349 -32.770 1.00 87.62 301 VAL A O 1
ATOM 2347 N N . ILE A 1 302 ? -0.102 -4.655 -34.866 1.00 83.44 302 ILE A N 1
ATOM 2348 C CA . ILE A 1 302 ? -1.120 -5.452 -35.568 1.00 83.44 302 ILE A CA 1
ATOM 2349 C C . ILE A 1 302 ? -0.472 -6.526 -36.445 1.00 83.44 302 ILE A C 1
ATOM 2351 O O . ILE A 1 302 ? 0.728 -6.472 -36.708 1.00 83.44 302 ILE A O 1
ATOM 2355 N N . ALA A 1 303 ? -1.271 -7.455 -36.980 1.00 73.06 303 ALA A N 1
ATOM 2356 C CA . ALA A 1 303 ? -0.802 -8.610 -37.759 1.00 73.06 303 ALA A CA 1
ATOM 2357 C C . ALA A 1 303 ? 0.106 -8.298 -38.976 1.00 73.06 303 ALA A C 1
ATOM 2359 O O . ALA A 1 303 ? 0.773 -9.197 -39.475 1.00 73.06 303 ALA A O 1
ATOM 2360 N N . SER A 1 304 ? 0.187 -7.046 -39.448 1.00 73.75 304 SER A N 1
ATOM 2361 C CA . SER A 1 304 ? 1.160 -6.621 -40.470 1.00 73.75 304 SER A CA 1
ATOM 2362 C C . SER A 1 304 ? 2.539 -6.211 -39.919 1.00 73.75 304 SER A C 1
ATOM 2364 O O . SER A 1 304 ? 3.298 -5.569 -40.645 1.00 73.75 304 SER A O 1
ATOM 2366 N N . GLY A 1 305 ? 2.823 -6.426 -38.630 1.00 71.50 305 GLY A N 1
ATOM 2367 C CA . GLY A 1 305 ? 4.082 -6.027 -37.985 1.00 71.50 305 GLY A CA 1
ATOM 2368 C C . GLY A 1 305 ? 4.313 -4.511 -37.894 1.00 71.50 305 GLY A C 1
ATOM 2369 O O . GLY A 1 305 ? 5.453 -4.074 -37.804 1.00 71.50 305 GLY A O 1
ATOM 2370 N N . GLN A 1 306 ? 3.262 -3.686 -37.977 1.00 81.00 306 GLN A N 1
ATOM 2371 C CA . GLN A 1 306 ? 3.374 -2.225 -37.836 1.00 81.00 306 GLN A CA 1
ATOM 2372 C C . GLN A 1 306 ? 2.780 -1.770 -36.501 1.00 81.00 306 GLN A C 1
ATOM 2374 O O . GLN A 1 306 ? 1.703 -2.233 -36.118 1.00 81.00 306 GLN A O 1
ATOM 2379 N N . THR A 1 307 ? 3.475 -0.850 -35.830 1.00 81.81 307 THR A N 1
ATOM 2380 C CA . THR A 1 307 ? 3.083 -0.288 -34.531 1.00 81.81 307 THR A CA 1
ATOM 2381 C C . THR A 1 307 ? 2.237 0.977 -34.703 1.00 81.81 307 THR A C 1
ATOM 2383 O O . THR A 1 307 ? 2.535 1.824 -35.544 1.00 81.81 307 THR A O 1
ATOM 2386 N N . TYR A 1 308 ? 1.191 1.118 -33.893 1.00 87.62 308 TYR A N 1
ATOM 2387 C CA . TYR A 1 308 ? 0.270 2.253 -33.858 1.00 87.62 308 TYR A CA 1
ATOM 2388 C C . TYR A 1 308 ? -0.088 2.598 -32.411 1.00 87.62 308 TYR A C 1
ATOM 2390 O O . TYR A 1 308 ? -0.020 1.747 -31.538 1.00 87.62 308 TYR A O 1
ATOM 2398 N N . GLU A 1 309 ? -0.558 3.815 -32.154 1.00 92.00 309 GLU A N 1
ATOM 2399 C CA . GLU A 1 309 ? -1.243 4.140 -30.896 1.00 92.00 309 GLU A CA 1
ATOM 2400 C C . GLU A 1 309 ? -2.541 3.319 -30.789 1.00 92.00 309 GLU A C 1
ATOM 2402 O O . GLU A 1 309 ? -3.365 3.373 -31.713 1.00 92.00 309 GLU A O 1
ATOM 2407 N N . ARG A 1 310 ? -2.744 2.605 -29.671 1.00 88.75 310 ARG A N 1
ATOM 2408 C CA . ARG A 1 310 ? -3.899 1.728 -29.414 1.00 88.75 310 ARG A CA 1
ATOM 2409 C C . ARG A 1 310 ? -5.215 2.394 -29.785 1.00 88.75 310 ARG A C 1
ATOM 2411 O O . ARG A 1 310 ? -5.949 1.895 -30.640 1.00 88.75 310 ARG A O 1
ATOM 2418 N N . ALA A 1 311 ? -5.459 3.571 -29.211 1.00 83.38 311 ALA A N 1
ATOM 2419 C CA . ALA A 1 311 ? -6.700 4.319 -29.395 1.00 83.38 311 ALA A CA 1
ATOM 2420 C C . ALA A 1 311 ? -6.959 4.734 -30.859 1.00 83.38 311 ALA A C 1
ATOM 2422 O O . ALA A 1 311 ? -8.093 5.046 -31.224 1.00 83.38 311 ALA A O 1
ATOM 2423 N N . CYS A 1 312 ? -5.926 4.741 -31.711 1.00 83.56 312 CYS A N 1
ATOM 2424 C CA . CYS A 1 312 ? -6.045 5.062 -33.132 1.00 83.56 312 CYS A CA 1
ATOM 2425 C C . CYS A 1 312 ? -6.374 3.822 -33.974 1.00 83.56 312 CYS A C 1
ATOM 2427 O O . CYS A 1 312 ? -7.242 3.887 -34.845 1.00 83.56 312 CYS A O 1
ATOM 2429 N N . ILE A 1 313 ? -5.697 2.696 -33.726 1.00 87.31 313 ILE A N 1
ATOM 2430 C CA . ILE A 1 313 ? -5.834 1.488 -34.552 1.00 87.31 313 ILE A CA 1
ATOM 2431 C C . ILE A 1 313 ? -7.041 0.628 -34.161 1.00 87.31 313 ILE A C 1
ATOM 2433 O O . ILE A 1 313 ? -7.751 0.152 -35.043 1.00 87.31 313 ILE A O 1
ATOM 2437 N N . GLU A 1 314 ? -7.380 0.541 -32.871 1.00 81.81 314 GLU A N 1
ATOM 2438 C CA . GLU A 1 314 ? -8.646 -0.070 -32.436 1.00 81.81 314 GLU A CA 1
ATOM 2439 C C . GLU A 1 314 ? -9.837 0.678 -33.050 1.00 81.81 314 GLU A C 1
ATOM 2441 O O . GLU A 1 314 ? -10.829 0.081 -33.454 1.00 81.81 314 GLU A O 1
ATOM 2446 N N . LYS A 1 315 ? -9.719 1.998 -33.219 1.00 80.12 315 LYS A N 1
ATOM 2447 C CA . LYS A 1 315 ? -10.750 2.835 -33.840 1.00 80.12 315 LYS A CA 1
ATOM 2448 C C . LYS A 1 315 ? -10.829 2.691 -35.357 1.00 80.12 315 LYS A C 1
ATOM 2450 O O . LYS A 1 315 ? -11.915 2.813 -35.922 1.00 80.12 315 LYS A O 1
ATOM 2455 N N . TRP A 1 316 ? -9.705 2.397 -36.007 1.00 82.38 316 TRP A N 1
ATOM 2456 C CA . TRP A 1 316 ? -9.652 2.031 -37.421 1.00 82.38 316 TRP A CA 1
ATOM 2457 C C . TRP A 1 316 ? -10.383 0.704 -37.676 1.00 82.38 316 TRP A C 1
ATOM 2459 O O . TRP A 1 316 ? -11.230 0.647 -38.570 1.00 82.38 316 TRP A O 1
ATOM 2469 N N . PHE A 1 317 ? -10.148 -0.312 -36.838 1.00 85.44 317 PHE A N 1
ATOM 2470 C CA . PHE A 1 317 ? -10.844 -1.605 -36.898 1.00 85.44 317 PHE A CA 1
ATOM 2471 C C . PHE A 1 317 ? -12.328 -1.492 -36.522 1.00 85.44 317 PHE A C 1
ATOM 2473 O O . PHE A 1 317 ? -13.186 -1.946 -37.275 1.00 85.44 317 PHE A O 1
ATOM 2480 N N . ASN A 1 318 ? -12.659 -0.773 -35.445 1.00 74.19 318 ASN A N 1
ATOM 2481 C CA . ASN A 1 318 ? -14.044 -0.499 -35.033 1.00 74.19 318 ASN A CA 1
ATOM 2482 C C . ASN A 1 318 ? -14.832 0.363 -36.045 1.00 74.19 318 ASN A C 1
ATOM 2484 O O . ASN A 1 318 ? -16.048 0.493 -35.925 1.00 74.19 318 ASN A O 1
ATOM 2488 N N . SER A 1 319 ? -14.164 0.941 -37.051 1.00 71.44 319 SER A N 1
ATOM 2489 C CA . SER A 1 319 ? -14.806 1.613 -38.192 1.00 71.44 319 SER A CA 1
ATOM 2490 C C . SER A 1 319 ? -15.102 0.672 -39.375 1.00 71.44 319 SER A C 1
ATOM 2492 O O . SER A 1 319 ? -15.599 1.140 -40.398 1.00 71.44 319 SER A O 1
ATOM 2494 N N . GLY A 1 320 ? -14.811 -0.629 -39.244 1.00 71.81 320 GLY A N 1
ATOM 2495 C CA . GLY A 1 320 ? -15.070 -1.667 -40.249 1.00 71.81 320 GLY A CA 1
ATOM 2496 C C . GLY A 1 320 ? -13.918 -1.950 -41.221 1.00 71.81 320 GLY A C 1
ATOM 2497 O O . GLY A 1 320 ? -14.119 -2.679 -42.187 1.00 71.81 320 GLY A O 1
ATOM 2498 N N . ASN A 1 321 ? -12.722 -1.389 -41.005 1.00 76.56 321 ASN A N 1
ATOM 2499 C CA . ASN A 1 321 ? -11.585 -1.594 -41.908 1.00 76.56 321 ASN A CA 1
ATOM 2500 C C . ASN A 1 321 ? -10.799 -2.865 -41.543 1.00 76.56 321 ASN A C 1
ATOM 2502 O O . ASN A 1 321 ? -10.296 -2.979 -40.427 1.00 76.56 321 ASN A O 1
ATOM 2506 N N . THR A 1 322 ? -10.616 -3.773 -42.505 1.00 84.81 322 THR A N 1
ATOM 2507 C CA . THR A 1 322 ? -9.834 -5.020 -42.360 1.00 84.81 322 THR A CA 1
ATOM 2508 C C . THR A 1 322 ? -8.379 -4.903 -42.838 1.00 84.81 322 THR A C 1
ATOM 2510 O O . THR A 1 322 ? -7.640 -5.886 -42.851 1.00 84.81 322 THR A O 1
ATOM 2513 N N . THR A 1 323 ? -7.941 -3.710 -43.247 1.00 74.62 323 THR A N 1
ATOM 2514 C CA . THR A 1 323 ? -6.633 -3.466 -43.877 1.00 74.62 323 THR A CA 1
ATOM 2515 C C . THR A 1 323 ? -5.687 -2.664 -42.983 1.00 74.62 323 THR A C 1
ATOM 2517 O O . THR A 1 323 ? -6.109 -1.879 -42.132 1.00 74.62 323 THR A O 1
ATOM 2520 N N . CYS A 1 324 ? -4.379 -2.831 -43.184 1.00 80.62 324 CYS A N 1
ATOM 2521 C CA . CYS A 1 324 ? -3.350 -2.052 -42.498 1.00 80.62 324 CYS A CA 1
ATOM 2522 C C . CYS A 1 324 ? -3.331 -0.590 -42.996 1.00 80.62 324 CYS A C 1
ATOM 2524 O O . CYS A 1 324 ? -3.107 -0.380 -44.191 1.00 80.62 324 CYS A O 1
ATOM 2526 N N . PRO A 1 325 ? -3.464 0.432 -42.123 1.00 75.88 325 PRO A N 1
ATOM 2527 C CA . PRO A 1 325 ? -3.492 1.839 -42.540 1.00 75.88 325 PRO A CA 1
ATOM 2528 C C . PRO A 1 325 ? -2.272 2.292 -43.358 1.00 75.88 325 PRO A C 1
ATOM 2530 O O . PRO A 1 325 ? -2.417 3.046 -44.318 1.00 75.88 325 PRO A O 1
ATOM 2533 N N . LYS A 1 326 ? -1.066 1.835 -42.986 1.00 70.50 326 LYS A N 1
ATOM 2534 C CA . LYS A 1 326 ? 0.202 2.267 -43.601 1.00 70.50 326 LYS A CA 1
ATOM 2535 C C . LYS A 1 326 ? 0.564 1.484 -44.868 1.00 70.50 326 LYS A C 1
ATOM 2537 O O . LYS A 1 326 ? 1.084 2.074 -45.807 1.00 70.50 326 LYS A O 1
ATOM 2542 N N . THR A 1 327 ? 0.298 0.174 -44.916 1.00 73.75 327 THR A N 1
ATOM 2543 C CA . THR A 1 327 ? 0.695 -0.692 -46.052 1.00 73.75 327 THR A CA 1
ATOM 2544 C C . THR A 1 327 ? -0.452 -1.048 -47.000 1.00 73.75 327 THR A C 1
ATOM 2546 O O . THR A 1 327 ? -0.202 -1.627 -48.054 1.00 73.75 327 THR A O 1
ATOM 2549 N N . ARG A 1 328 ? -1.703 -0.728 -46.634 1.00 74.50 328 ARG A N 1
ATOM 2550 C CA . ARG A 1 328 ? -2.956 -1.011 -47.366 1.00 74.50 328 ARG A CA 1
ATOM 2551 C C . ARG A 1 328 ? -3.249 -2.491 -47.671 1.00 74.50 328 ARG A C 1
ATOM 2553 O O . ARG A 1 328 ? -4.232 -2.777 -48.344 1.00 74.50 328 ARG A O 1
ATOM 2560 N N . LYS A 1 329 ? -2.451 -3.431 -47.154 1.00 71.50 329 LYS A N 1
ATOM 2561 C CA . LYS A 1 329 ? -2.692 -4.882 -47.273 1.00 71.50 329 LYS A CA 1
ATOM 2562 C C . LYS A 1 329 ? -3.798 -5.339 -46.314 1.00 71.50 329 LYS A C 1
ATOM 2564 O O . LYS A 1 329 ? -3.919 -4.779 -45.222 1.00 71.50 329 LYS A O 1
ATOM 2569 N N . GLU A 1 330 ? -4.571 -6.354 -46.699 1.00 77.19 330 GLU A N 1
ATOM 2570 C CA . GLU A 1 330 ? -5.512 -7.029 -45.792 1.00 77.19 330 GLU A CA 1
ATOM 2571 C C . GLU A 1 330 ? -4.791 -7.712 -44.626 1.00 77.19 330 GLU A C 1
ATOM 2573 O O . GLU A 1 330 ? -3.652 -8.169 -44.748 1.00 77.19 330 GLU A O 1
ATOM 2578 N N . LEU A 1 331 ? -5.467 -7.751 -43.479 1.00 79.81 331 LEU A N 1
ATOM 2579 C CA . LEU A 1 331 ? -4.983 -8.363 -42.250 1.00 79.81 331 LEU A CA 1
ATOM 2580 C C . LEU A 1 331 ? -5.722 -9.689 -42.018 1.00 79.81 331 LEU A C 1
ATOM 2582 O O . LEU A 1 331 ? -6.952 -9.686 -41.998 1.00 79.81 331 LEU A O 1
ATOM 2586 N N . PRO A 1 332 ? -5.016 -10.806 -41.762 1.00 68.38 332 PRO A N 1
ATOM 2587 C CA . PRO A 1 332 ? -5.663 -12.091 -41.484 1.00 68.38 332 PRO A CA 1
ATOM 2588 C C . PRO A 1 332 ? -6.401 -12.112 -40.134 1.00 68.38 332 PRO A C 1
ATOM 2590 O O . PRO A 1 332 ? -7.260 -12.960 -39.915 1.00 68.38 332 PRO A O 1
ATOM 2593 N N . GLN A 1 333 ? -6.070 -11.192 -39.221 1.00 73.81 333 GLN A N 1
ATOM 2594 C CA . GLN A 1 333 ? -6.751 -10.990 -37.942 1.00 73.81 333 GLN A CA 1
ATOM 2595 C C . GLN A 1 333 ? -6.572 -9.547 -37.443 1.00 73.81 333 GLN A C 1
ATOM 2597 O O . GLN A 1 333 ? -5.565 -8.899 -37.736 1.00 73.81 333 GLN A O 1
ATOM 2602 N N . LEU A 1 334 ? -7.544 -9.058 -36.666 1.00 79.31 334 LEU A N 1
ATOM 2603 C CA . LEU A 1 334 ? -7.620 -7.672 -36.167 1.00 79.31 334 LEU A CA 1
ATOM 2604 C C . LEU A 1 334 ? -7.178 -7.527 -34.697 1.00 79.31 334 LEU A C 1
ATOM 2606 O O . LEU A 1 334 ? -7.531 -6.564 -34.020 1.00 79.31 334 LEU A O 1
ATOM 2610 N N . SER A 1 335 ? -6.410 -8.491 -34.188 1.00 73.12 335 SER A N 1
ATOM 2611 C CA . SER A 1 335 ? -5.822 -8.449 -32.847 1.00 73.12 335 SER A CA 1
ATOM 2612 C C . SER A 1 335 ? -4.757 -7.350 -32.729 1.00 73.12 335 SER A C 1
ATOM 2614 O O . SER A 1 335 ? -3.901 -7.214 -33.608 1.00 73.12 335 SER A O 1
ATOM 2616 N N . VAL A 1 336 ? -4.775 -6.621 -31.612 1.00 81.19 336 VAL A N 1
ATOM 2617 C CA . VAL A 1 336 ? -3.771 -5.614 -31.234 1.00 81.19 336 VAL A CA 1
ATOM 2618 C C . VAL A 1 336 ? -2.953 -6.100 -30.036 1.00 81.19 336 VAL A C 1
ATOM 2620 O O . VAL A 1 336 ? -3.504 -6.358 -28.967 1.00 81.19 336 VAL A O 1
ATOM 2623 N N . THR A 1 337 ? -1.634 -6.182 -30.192 1.00 72.88 337 THR A N 1
ATOM 2624 C CA . THR A 1 337 ? -0.715 -6.628 -29.133 1.00 72.88 337 THR A CA 1
ATOM 2625 C C . THR A 1 337 ? 0.109 -5.438 -28.638 1.00 72.88 337 THR A C 1
ATOM 2627 O O . THR A 1 337 ? 0.756 -4.799 -29.466 1.00 72.88 337 THR A O 1
ATOM 2630 N N . PRO A 1 338 ? 0.113 -5.090 -27.337 1.00 71.00 338 PRO A N 1
ATOM 2631 C CA . PRO A 1 338 ? 0.927 -3.982 -26.832 1.00 71.00 338 PRO A CA 1
ATOM 2632 C C . PRO A 1 338 ? 2.422 -4.188 -27.102 1.00 71.00 338 PRO A C 1
ATOM 2634 O O . PRO A 1 338 ? 2.971 -5.262 -26.875 1.00 71.00 338 PRO A O 1
ATOM 2637 N N . ASN A 1 339 ? 3.067 -3.136 -27.605 1.00 71.88 339 ASN A N 1
ATOM 2638 C CA . ASN A 1 339 ? 4.480 -3.099 -27.961 1.00 71.88 339 ASN A CA 1
ATOM 2639 C C . ASN A 1 339 ? 5.242 -2.297 -26.899 1.00 71.88 339 ASN A C 1
ATOM 2641 O O . ASN A 1 339 ? 5.560 -1.117 -27.070 1.00 71.88 339 ASN A O 1
ATOM 2645 N N . TYR A 1 340 ? 5.509 -2.959 -25.774 1.00 67.44 340 TYR A N 1
ATOM 2646 C CA . TYR A 1 340 ? 6.225 -2.368 -24.647 1.00 67.44 340 TYR A CA 1
ATOM 2647 C C . TYR A 1 340 ? 7.664 -1.961 -25.000 1.00 67.44 340 TYR A C 1
ATOM 2649 O O . TYR A 1 340 ? 8.162 -1.008 -24.413 1.00 67.44 340 TYR A O 1
ATOM 2657 N N . CYS A 1 341 ? 8.293 -2.583 -26.004 1.00 54.38 341 CYS A N 1
ATOM 2658 C CA . CYS A 1 341 ? 9.617 -2.199 -26.505 1.00 54.38 341 CYS A CA 1
ATOM 2659 C C . CYS A 1 341 ? 9.592 -0.775 -27.087 1.00 54.38 341 CYS A C 1
ATOM 2661 O O . CYS A 1 341 ? 10.353 0.087 -26.653 1.00 54.38 341 CYS A O 1
ATOM 2663 N N . ILE A 1 342 ? 8.639 -0.469 -27.979 1.00 68.19 342 ILE A N 1
ATOM 2664 C CA . ILE A 1 342 ? 8.440 0.897 -28.493 1.00 68.19 342 ILE A CA 1
ATOM 2665 C C . ILE A 1 342 ? 7.993 1.853 -27.375 1.00 68.19 342 ILE A C 1
ATOM 2667 O O . ILE A 1 342 ? 8.383 3.017 -27.390 1.00 68.19 342 ILE A O 1
ATOM 2671 N N . LYS A 1 343 ? 7.233 1.385 -26.374 1.00 68.25 343 LYS A N 1
ATOM 2672 C CA . LYS A 1 343 ? 6.861 2.199 -25.200 1.00 68.25 343 LYS A CA 1
ATOM 2673 C C . LYS A 1 343 ? 8.092 2.587 -24.367 1.00 68.25 343 LYS A C 1
ATOM 2675 O O . LYS A 1 343 ? 8.249 3.756 -24.038 1.00 68.25 343 LYS A O 1
ATOM 2680 N N . GLY A 1 344 ? 8.995 1.641 -24.110 1.00 53.25 344 GLY A N 1
ATOM 2681 C CA . GLY A 1 344 ? 10.270 1.859 -23.423 1.00 53.25 344 GLY A CA 1
ATOM 2682 C C . GLY A 1 344 ? 11.235 2.737 -24.221 1.00 53.25 344 GLY A C 1
ATOM 2683 O O . GLY A 1 344 ? 11.831 3.649 -23.658 1.00 53.25 344 GLY A O 1
ATOM 2684 N N . LEU A 1 345 ? 11.320 2.555 -25.543 1.00 59.56 345 LEU A N 1
ATOM 2685 C CA . LEU A 1 345 ? 12.079 3.449 -26.427 1.00 59.56 345 LEU A CA 1
ATOM 2686 C C . LEU A 1 345 ? 11.502 4.869 -26.440 1.00 59.56 345 LEU A C 1
ATOM 2688 O O . LEU A 1 345 ? 12.259 5.830 -26.498 1.00 59.56 345 LEU A O 1
ATOM 2692 N N . ILE A 1 346 ? 10.180 5.026 -26.341 1.00 68.06 346 ILE A N 1
ATOM 2693 C CA . ILE A 1 346 ? 9.529 6.331 -26.190 1.00 68.06 346 ILE A CA 1
ATOM 2694 C C . ILE A 1 346 ? 9.867 6.968 -24.840 1.00 68.06 346 ILE A C 1
ATOM 2696 O O . ILE A 1 346 ? 10.207 8.150 -24.822 1.00 68.06 346 ILE A O 1
ATOM 2700 N N . THR A 1 347 ? 9.820 6.204 -23.746 1.00 66.06 347 THR A N 1
ATOM 2701 C CA . THR A 1 347 ? 10.230 6.638 -22.401 1.00 66.06 347 THR A CA 1
ATOM 2702 C C . THR A 1 347 ? 11.691 7.085 -22.382 1.00 66.06 347 THR A C 1
ATOM 2704 O O . THR A 1 347 ? 11.965 8.237 -22.060 1.00 66.06 347 THR A O 1
ATOM 2707 N N . SER A 1 348 ? 12.608 6.230 -22.840 1.00 58.19 348 SER A N 1
ATOM 2708 C CA . SER A 1 348 ? 14.049 6.497 -22.838 1.00 58.19 348 SER A CA 1
ATOM 2709 C C . SER A 1 348 ? 14.429 7.637 -23.786 1.00 58.19 348 SER A C 1
ATOM 2711 O O . SER A 1 348 ? 15.184 8.530 -23.409 1.00 58.19 348 SER A O 1
ATOM 2713 N N . TRP A 1 349 ? 13.832 7.697 -24.985 1.00 73.06 349 TRP A N 1
ATOM 2714 C CA . TRP A 1 349 ? 13.972 8.855 -25.872 1.00 73.06 349 TRP A CA 1
ATOM 2715 C C . TRP A 1 349 ? 13.483 10.131 -25.172 1.00 73.06 349 TRP A C 1
ATOM 2717 O O . TRP A 1 349 ? 14.100 11.184 -25.315 1.00 73.06 349 TRP A O 1
ATOM 2727 N N . CYS A 1 350 ? 12.381 10.067 -24.420 1.00 67.31 350 CYS A N 1
ATOM 2728 C CA . CYS A 1 350 ? 11.852 11.219 -23.698 1.00 67.31 350 CYS A CA 1
ATOM 2729 C C . CYS A 1 350 ? 12.821 11.689 -22.605 1.00 67.31 350 CYS A C 1
ATOM 2731 O O . CYS A 1 350 ? 13.197 12.861 -22.607 1.00 67.31 350 CYS A O 1
ATOM 2733 N N . GLU A 1 351 ? 13.300 10.781 -21.758 1.00 65.06 351 GLU A N 1
ATOM 2734 C CA . GLU A 1 351 ? 14.279 11.050 -20.698 1.00 65.06 351 GLU A CA 1
ATOM 2735 C C . GLU A 1 351 ? 15.580 11.652 -21.252 1.00 65.06 351 GLU A C 1
ATOM 2737 O O . GLU A 1 351 ? 15.971 12.746 -20.845 1.00 65.06 351 GLU A O 1
ATOM 2742 N N . GLN A 1 352 ? 16.191 11.005 -22.252 1.00 52.78 352 GLN A N 1
ATOM 2743 C CA . GLN A 1 352 ? 17.441 11.449 -22.889 1.00 52.78 352 GLN A CA 1
ATOM 2744 C C . GLN A 1 352 ? 17.341 12.845 -23.519 1.00 52.78 352 GLN A C 1
ATOM 2746 O O . GLN A 1 352 ? 18.332 13.565 -23.593 1.00 52.78 352 GLN A O 1
ATOM 2751 N N . ASN A 1 353 ? 16.150 13.241 -23.975 1.00 56.34 353 ASN A N 1
ATOM 2752 C CA . ASN A 1 353 ? 15.927 14.519 -24.651 1.00 56.34 353 ASN A CA 1
ATOM 2753 C C . ASN A 1 353 ? 15.230 15.564 -23.754 1.00 56.34 353 ASN A C 1
ATOM 2755 O O . ASN A 1 353 ? 14.774 16.596 -24.254 1.00 56.34 353 ASN A O 1
ATOM 2759 N N . GLY A 1 354 ? 15.117 15.314 -22.441 1.00 47.66 354 GLY A N 1
ATOM 2760 C CA . GLY A 1 354 ? 14.496 16.237 -21.479 1.00 47.66 354 GLY A CA 1
ATOM 2761 C C . GLY A 1 354 ? 13.000 16.481 -21.720 1.00 47.66 354 GLY A C 1
ATOM 2762 O O . GLY A 1 354 ? 12.466 17.547 -21.398 1.00 47.66 354 GLY A O 1
ATOM 2763 N N . VAL A 1 355 ? 12.317 15.518 -22.336 1.00 60.34 355 VAL A N 1
ATOM 2764 C CA . VAL A 1 355 ? 10.909 15.591 -22.728 1.00 60.34 355 VAL A CA 1
ATOM 2765 C C . VAL A 1 355 ? 10.086 14.736 -21.772 1.00 60.34 355 VAL A C 1
ATOM 2767 O O . VAL A 1 355 ? 10.423 13.575 -21.579 1.00 60.34 355 VAL A O 1
ATOM 2770 N N . PRO A 1 356 ? 8.977 15.232 -21.197 1.00 56.75 356 PRO A N 1
ATOM 2771 C CA . PRO A 1 356 ? 8.121 14.380 -20.383 1.00 56.75 356 PRO A CA 1
ATOM 2772 C C . PRO A 1 356 ? 7.544 13.237 -21.229 1.00 56.75 356 PRO A C 1
ATOM 2774 O O . PRO A 1 356 ? 7.043 13.452 -22.339 1.00 56.75 356 PRO A O 1
ATOM 2777 N N . VAL A 1 357 ? 7.622 12.020 -20.693 1.00 70.12 357 VAL A N 1
ATOM 2778 C CA . VAL A 1 357 ? 6.977 10.823 -21.248 1.00 70.12 357 VAL A CA 1
ATOM 2779 C C . VAL A 1 357 ? 5.466 11.084 -21.356 1.00 70.12 357 VAL A C 1
ATOM 2781 O O . VAL A 1 357 ? 4.901 11.683 -20.436 1.00 70.12 357 VAL A O 1
ATOM 2784 N N . PRO A 1 358 ? 4.780 10.690 -22.448 1.00 65.31 358 PRO A N 1
ATOM 2785 C CA . PRO A 1 358 ? 3.330 10.838 -22.535 1.00 65.31 358 PRO A CA 1
ATOM 2786 C C . PRO A 1 358 ? 2.646 10.140 -21.352 1.00 65.31 358 PRO A C 1
ATOM 2788 O O . PRO A 1 358 ? 2.847 8.948 -21.142 1.00 65.31 358 PRO A O 1
ATOM 2791 N N . SER A 1 359 ? 1.841 10.874 -20.582 1.00 51.81 359 SER A N 1
ATOM 2792 C CA . SER A 1 359 ? 1.169 10.366 -19.374 1.00 51.81 359 SER A CA 1
ATOM 2793 C C . SER A 1 359 ? -0.302 9.988 -19.586 1.00 51.81 359 SER A C 1
ATOM 2795 O O . SER A 1 359 ? -0.903 9.347 -18.727 1.00 51.81 359 SER A O 1
ATOM 2797 N N . ALA A 1 360 ? -0.872 10.329 -20.742 1.00 57.03 360 ALA A N 1
ATOM 2798 C CA . ALA A 1 360 ? -2.232 9.985 -21.147 1.00 57.03 360 ALA A CA 1
ATOM 2799 C C . ALA A 1 360 ? -2.258 9.573 -22.629 1.00 57.03 360 ALA A C 1
ATOM 2801 O O . ALA A 1 360 ? -1.421 10.068 -23.400 1.00 57.03 360 ALA A O 1
ATOM 2802 N N . PRO A 1 361 ? -3.218 8.725 -23.062 1.00 50.84 361 PRO A N 1
ATOM 2803 C CA . PRO A 1 361 ? -3.440 8.499 -24.480 1.00 50.84 361 PRO A CA 1
ATOM 2804 C C . PRO A 1 361 ? -3.749 9.849 -25.108 1.00 50.84 361 PRO A C 1
ATOM 2806 O O . PRO A 1 361 ? -4.515 10.632 -24.536 1.00 50.84 361 PRO A O 1
ATOM 2809 N N . PRO A 1 362 ? -3.164 10.164 -26.265 1.00 49.78 362 PRO A N 1
ATOM 2810 C CA . PRO A 1 362 ? -3.380 11.473 -26.825 1.00 49.78 362 PRO A CA 1
ATOM 2811 C C . PRO A 1 362 ? -4.882 11.531 -27.232 1.00 49.78 362 PRO A C 1
ATOM 2813 O O . PRO A 1 362 ? -5.388 10.637 -27.917 1.00 49.78 362 PRO A O 1
ATOM 2816 N N . GLU A 1 363 ? -5.614 12.561 -26.777 1.00 38.78 363 GLU A N 1
ATOM 2817 C CA . GLU A 1 363 ? -7.050 12.837 -27.027 1.00 38.78 363 GLU A CA 1
ATOM 2818 C C . GLU A 1 363 ? -7.491 13.227 -28.455 1.00 38.78 363 GLU A C 1
ATOM 2820 O O . GLU A 1 363 ? -7.007 14.180 -29.062 1.00 38.78 363 GLU A O 1
ATOM 2825 N N . SER A 1 364 ? -8.575 12.630 -28.945 1.00 36.34 364 SER A N 1
ATOM 2826 C CA . SER A 1 364 ? -9.241 13.104 -30.163 1.00 36.34 364 SER A CA 1
ATOM 2827 C C . SER A 1 364 ? -9.807 14.521 -29.963 1.00 36.34 364 SER A C 1
ATOM 2829 O O . SER A 1 364 ? -10.790 14.618 -29.224 1.00 36.34 364 SER A O 1
ATOM 2831 N N . PRO A 1 365 ? -9.358 15.598 -30.654 1.00 29.81 365 PRO A N 1
ATOM 2832 C CA . PRO A 1 365 ? -10.149 16.819 -30.662 1.00 29.81 365 PRO A CA 1
ATOM 2833 C C . PRO A 1 365 ? -11.572 16.512 -31.148 1.00 29.81 365 PRO A C 1
ATOM 2835 O O . PRO A 1 365 ? -11.790 15.877 -32.183 1.00 29.81 365 PRO A O 1
ATOM 2838 N N . LYS A 1 366 ? -12.554 16.921 -30.345 1.00 27.16 366 LYS A N 1
ATOM 2839 C CA . LYS A 1 366 ? -13.978 16.744 -30.623 1.00 27.16 366 LYS A CA 1
ATOM 2840 C C . LYS A 1 366 ? -14.686 18.083 -30.497 1.00 27.16 366 LYS A C 1
ATOM 2842 O O . LYS A 1 366 ? -15.043 18.531 -29.414 1.00 27.16 366 LYS A O 1
ATOM 2847 N N . LEU A 1 367 ? -14.956 18.675 -31.655 1.00 37.62 367 LEU A N 1
ATOM 2848 C CA . LEU A 1 367 ? -15.988 19.692 -31.826 1.00 37.62 367 LEU A CA 1
ATOM 2849 C C . LEU A 1 367 ? -17.320 19.183 -31.252 1.00 37.62 367 LEU A C 1
ATOM 2851 O O . LEU A 1 367 ? -17.887 18.247 -31.821 1.00 37.62 367 LEU A O 1
ATOM 2855 N N . LYS A 1 368 ? -17.816 19.805 -30.171 1.00 28.17 368 LYS A N 1
ATOM 2856 C CA . LYS A 1 368 ? -19.248 20.015 -29.846 1.00 28.17 368 LYS A CA 1
ATOM 2857 C C . LYS A 1 368 ? -19.421 20.612 -28.442 1.00 28.17 368 LYS A C 1
ATOM 2859 O O . LYS A 1 368 ? -19.540 19.860 -27.493 1.00 28.17 368 LYS A O 1
ATOM 2864 N N . TYR A 1 369 ? -19.524 21.941 -28.347 1.00 25.83 369 TYR A N 1
ATOM 2865 C CA . TYR A 1 369 ? -20.446 22.652 -27.435 1.00 25.83 369 TYR A CA 1
ATOM 2866 C C . TYR A 1 369 ? -20.601 24.126 -27.869 1.00 25.83 369 TYR A C 1
ATOM 2868 O O . TYR A 1 369 ? -20.384 25.065 -27.112 1.00 25.83 369 TYR A O 1
ATOM 2876 N N . LEU A 1 370 ? -21.019 24.344 -29.124 1.00 25.80 370 LEU A N 1
ATOM 2877 C CA . LEU A 1 370 ? -21.501 25.651 -29.591 1.00 25.80 370 LEU A CA 1
ATOM 2878 C C . LEU A 1 370 ? -23.036 25.687 -29.585 1.00 25.80 370 LEU A C 1
ATOM 2880 O O . LEU A 1 370 ? -23.697 25.524 -30.608 1.00 25.80 370 LEU A O 1
ATOM 2884 N N . ARG A 1 371 ? -23.598 25.944 -28.401 1.00 22.81 371 ARG A N 1
ATOM 2885 C CA . ARG A 1 371 ? -24.866 26.671 -28.246 1.00 22.81 371 ARG A CA 1
ATOM 2886 C C . ARG A 1 371 ? -24.719 27.672 -27.107 1.00 22.81 371 ARG A C 1
ATOM 2888 O O . ARG A 1 371 ? -25.145 27.438 -25.983 1.00 22.81 371 ARG A O 1
ATOM 2895 N N . ILE A 1 372 ? -24.111 28.810 -27.433 1.00 23.88 372 ILE A N 1
ATOM 2896 C CA . ILE A 1 372 ? -24.232 30.012 -26.612 1.00 23.88 372 ILE A CA 1
ATOM 2897 C C . ILE A 1 372 ? -25.630 30.578 -26.866 1.00 23.88 372 ILE A C 1
ATOM 2899 O O . ILE A 1 372 ? -25.863 31.231 -27.880 1.00 23.88 372 ILE A O 1
ATOM 2903 N N . THR A 1 373 ? -26.552 30.361 -25.934 1.00 24.28 373 THR A N 1
ATOM 2904 C CA . THR A 1 373 ? -27.694 31.263 -25.758 1.00 24.28 373 THR A CA 1
ATOM 2905 C C . THR A 1 373 ? -27.426 32.170 -24.569 1.00 24.28 373 THR A C 1
ATOM 2907 O O . THR A 1 373 ? -27.404 31.721 -23.430 1.00 24.28 373 THR A O 1
ATOM 2910 N N . SER A 1 374 ? -27.280 33.462 -24.868 1.00 24.25 374 SER A N 1
ATOM 2911 C CA . SER A 1 374 ? -27.313 34.586 -23.928 1.00 24.25 374 SER A CA 1
ATOM 2912 C C . SER A 1 374 ? -26.164 34.711 -22.913 1.00 24.25 374 SER A C 1
ATOM 2914 O O . SER A 1 374 ? -26.313 34.471 -21.718 1.00 24.25 374 SER A O 1
ATOM 2916 N N . LEU A 1 375 ? -25.050 35.289 -23.373 1.00 24.23 375 LEU A N 1
ATOM 2917 C CA . LEU A 1 375 ? -24.377 36.308 -22.565 1.00 24.23 375 LEU A CA 1
ATOM 2918 C C . LEU A 1 375 ? -25.118 37.637 -22.765 1.00 24.23 375 LEU A C 1
ATOM 2920 O O . LEU A 1 375 ? -24.936 38.293 -23.791 1.00 24.23 375 LEU A O 1
ATOM 2924 N N . LYS A 1 376 ? -25.891 38.070 -21.767 1.00 24.47 376 LYS A N 1
ATOM 2925 C CA . LYS A 1 376 ? -26.049 39.501 -21.484 1.00 24.47 376 LYS A CA 1
ATOM 2926 C C . LYS A 1 376 ? -25.896 39.763 -19.995 1.00 24.47 376 LYS A C 1
ATOM 2928 O O . LYS A 1 376 ? -26.568 39.170 -19.159 1.00 24.47 376 LYS A O 1
ATOM 2933 N N . SER A 1 377 ? -24.990 40.684 -19.708 1.00 30.20 377 SER A N 1
ATOM 2934 C CA . SER A 1 377 ? -24.860 41.388 -18.443 1.00 30.20 377 SER A CA 1
ATOM 2935 C C . SER A 1 377 ? -26.181 42.025 -18.012 1.00 30.20 377 SER A C 1
ATOM 2937 O O . SER A 1 377 ? -26.820 42.718 -18.806 1.00 30.20 377 SER A O 1
ATOM 2939 N N . SER A 1 378 ? -26.501 41.912 -16.727 1.00 22.00 378 SER A N 1
ATOM 2940 C CA . SER A 1 378 ? -27.256 42.949 -16.015 1.00 22.00 378 SER A CA 1
ATOM 2941 C C . SER A 1 378 ? -26.243 43.987 -15.497 1.00 22.00 378 SER A C 1
ATOM 2943 O O . SER A 1 378 ? -25.140 43.607 -15.116 1.00 22.00 378 SER A O 1
ATOM 2945 N N . LYS A 1 379 ? -26.527 45.294 -15.468 1.00 19.45 379 LYS A N 1
ATOM 2946 C CA . LYS A 1 379 ? -27.836 45.946 -15.288 1.00 19.45 379 LYS A CA 1
ATOM 2947 C C . LYS A 1 379 ? -28.060 47.160 -16.220 1.00 19.45 379 LYS A C 1
ATOM 2949 O O . LYS A 1 379 ? -27.107 47.832 -16.582 1.00 19.45 379 LYS A O 1
ATOM 2954 N N . CYS A 1 380 ? -29.342 47.388 -16.539 1.00 20.17 380 CYS A N 1
ATOM 2955 C CA . CYS A 1 380 ? -30.112 48.650 -16.639 1.00 20.17 380 CYS A CA 1
ATOM 2956 C C . CYS A 1 380 ? -29.414 50.031 -16.788 1.00 20.17 380 CYS A C 1
ATOM 2958 O O . CYS A 1 380 ? -28.449 50.288 -16.085 1.00 20.17 380 CYS A O 1
ATOM 2960 N N . VAL A 1 381 ? -29.974 51.034 -17.499 1.00 19.78 381 VAL A N 1
ATOM 2961 C CA . VAL A 1 381 ? -31.105 51.105 -18.472 1.00 19.78 381 VAL A CA 1
ATOM 2962 C C . VAL A 1 381 ? -31.164 52.524 -19.106 1.00 19.78 381 VAL A C 1
ATOM 2964 O O . VAL A 1 381 ? -30.874 53.466 -18.384 1.00 19.78 381 VAL A O 1
ATOM 2967 N N . VAL A 1 382 ? -31.627 52.665 -20.372 1.00 20.28 382 VAL A N 1
ATOM 2968 C CA . VAL A 1 382 ? -32.175 53.908 -21.027 1.00 20.28 382 VAL A CA 1
ATOM 2969 C C . VAL A 1 382 ? -31.175 55.093 -21.211 1.00 20.28 382 VAL A C 1
ATOM 2971 O O . VAL A 1 382 ? -30.410 55.402 -20.314 1.00 20.28 382 VAL A O 1
ATOM 2974 N N . THR A 1 383 ? -31.039 55.773 -22.365 1.00 21.11 383 THR A N 1
ATOM 2975 C CA . THR A 1 383 ? -32.027 56.367 -23.305 1.00 21.11 383 THR A CA 1
ATOM 2976 C C . THR A 1 383 ? -31.691 56.233 -24.815 1.00 21.11 383 THR A C 1
ATOM 2978 O O . THR A 1 383 ? -30.552 55.992 -25.190 1.00 21.11 383 THR A O 1
ATOM 2981 N N . ASN A 1 384 ? -32.731 56.411 -25.654 1.00 21.39 384 ASN A N 1
ATOM 2982 C CA . ASN A 1 384 ? -32.841 57.053 -26.994 1.00 21.39 384 ASN A CA 1
ATOM 2983 C C . ASN A 1 384 ? -31.612 57.104 -27.950 1.00 21.39 384 ASN A C 1
ATOM 2985 O O . ASN A 1 384 ? -30.558 57.583 -27.563 1.00 21.39 384 ASN A O 1
ATOM 2989 N N . GLY A 1 385 ? -31.702 56.815 -29.261 1.00 21.41 385 GLY A N 1
ATOM 2990 C CA . GLY A 1 385 ? -32.819 56.378 -30.122 1.00 21.41 385 GLY A CA 1
ATOM 2991 C C . GLY A 1 385 ? -32.488 56.524 -31.635 1.00 21.41 385 GLY A C 1
ATOM 2992 O O . GLY A 1 385 ? -31.554 57.236 -31.968 1.00 21.41 385 GLY A O 1
ATOM 2993 N N . VAL A 1 386 ? -33.255 55.840 -32.510 1.00 21.36 386 VAL A N 1
ATOM 2994 C CA . VAL A 1 386 ? -33.550 56.087 -33.963 1.00 21.36 386 VAL A CA 1
ATOM 2995 C C . VAL A 1 386 ? -32.414 56.661 -34.861 1.00 21.36 386 VAL A C 1
ATOM 2997 O O . VAL A 1 386 ? -32.022 57.810 -34.708 1.00 21.36 386 VAL A O 1
ATOM 3000 N N . SER A 1 387 ? -31.889 55.969 -35.889 1.00 21.44 387 SER A N 1
ATOM 3001 C CA . SER A 1 387 ? -32.457 55.817 -37.265 1.00 21.44 387 SER A CA 1
ATOM 3002 C C . SER A 1 387 ? -31.602 54.803 -38.083 1.00 21.44 387 SER A C 1
ATOM 3004 O O . SER A 1 387 ? -30.410 54.713 -37.812 1.00 21.44 387 SER A O 1
ATOM 3006 N N . THR A 1 388 ? -32.109 53.901 -38.950 1.00 20.92 388 THR A N 1
ATOM 3007 C CA . THR A 1 388 ? -32.520 54.073 -40.385 1.00 20.92 388 THR A CA 1
ATOM 3008 C C . THR A 1 388 ? -31.382 54.665 -41.260 1.00 20.92 388 THR A C 1
ATOM 3010 O O . THR A 1 388 ? -30.862 55.700 -40.872 1.00 20.92 388 THR A O 1
ATOM 3013 N N . ILE A 1 389 ? -30.862 54.111 -42.379 1.00 20.17 389 ILE A N 1
ATOM 3014 C CA . ILE A 1 389 ? -31.370 53.695 -43.731 1.00 20.17 389 ILE A CA 1
ATOM 3015 C C . ILE A 1 389 ? -30.180 52.903 -44.395 1.00 20.17 389 ILE A C 1
ATOM 3017 O O . ILE A 1 389 ? -29.045 53.278 -44.127 1.00 20.17 389 ILE A O 1
ATOM 3021 N N . LEU A 1 390 ? -30.269 51.713 -45.029 1.00 19.77 390 LEU A N 1
ATOM 3022 C CA . LEU A 1 390 ? -30.827 51.272 -46.340 1.00 19.77 390 LEU A CA 1
ATOM 3023 C C . LEU A 1 390 ? -30.003 51.627 -47.624 1.00 19.77 390 LEU A C 1
ATOM 3025 O O . LEU A 1 390 ? -29.617 52.776 -47.786 1.00 19.77 390 LEU A O 1
ATOM 3029 N N . PHE A 1 391 ? -29.862 50.649 -48.550 1.00 19.70 391 PHE A N 1
ATOM 3030 C CA . PHE A 1 391 ? -29.394 50.739 -49.970 1.00 19.70 391 PHE A CA 1
ATOM 3031 C C . PHE A 1 391 ? -27.905 51.152 -50.231 1.00 19.70 391 PHE A C 1
ATOM 3033 O O . PHE A 1 391 ? -27.280 51.733 -49.353 1.00 19.70 391 PHE A O 1
ATOM 3040 N N . GLU A 1 392 ? -27.223 50.854 -51.359 1.00 20.02 392 GLU A N 1
ATOM 3041 C CA . GLU A 1 392 ? -27.531 50.038 -52.564 1.00 20.02 392 GLU A CA 1
ATOM 3042 C C . GLU A 1 392 ? -26.259 49.421 -53.229 1.00 20.02 392 GLU A C 1
ATOM 3044 O O . GLU A 1 392 ? -25.210 49.332 -52.596 1.00 20.02 392 GLU A O 1
ATOM 3049 N N . ASP A 1 393 ? -26.394 48.946 -54.475 1.00 22.00 393 ASP A N 1
ATOM 3050 C CA . ASP A 1 393 ? -25.560 47.981 -55.220 1.00 22.00 393 ASP A CA 1
ATOM 3051 C C . ASP A 1 393 ? -24.590 48.612 -56.270 1.00 22.00 393 ASP A C 1
ATOM 3053 O O . ASP A 1 393 ? -24.608 49.821 -56.494 1.00 22.00 393 ASP A O 1
ATOM 3057 N N . ALA A 1 394 ? -23.838 47.756 -56.989 1.00 21.95 394 ALA A N 1
ATOM 3058 C CA . ALA A 1 394 ? -23.062 47.994 -58.231 1.00 21.95 394 ALA A CA 1
ATOM 3059 C C . ALA A 1 394 ? -21.764 48.858 -58.165 1.00 21.95 394 ALA A C 1
ATOM 3061 O O . ALA A 1 394 ? -21.602 49.723 -57.317 1.00 21.95 394 ALA A O 1
ATOM 3062 N N . GLY A 1 395 ? -20.769 48.701 -59.062 1.00 21.61 395 GLY A N 1
ATOM 3063 C CA . GLY A 1 395 ? -20.547 47.649 -60.070 1.00 21.61 395 GLY A CA 1
ATOM 3064 C C . GLY A 1 395 ? -19.491 47.986 -61.156 1.00 21.61 395 GLY A C 1
ATOM 3065 O O . GLY A 1 395 ? -19.548 49.052 -61.749 1.00 21.61 395 GLY A O 1
ATOM 3066 N N . ALA A 1 396 ? -18.624 47.005 -61.468 1.00 24.20 396 ALA A N 1
ATOM 3067 C CA . ALA A 1 396 ? -17.920 46.726 -62.747 1.00 24.20 396 ALA A CA 1
ATOM 3068 C C . ALA A 1 396 ? -16.892 47.704 -63.408 1.00 24.20 396 ALA A C 1
ATOM 3070 O O . ALA A 1 396 ? -17.025 48.921 -63.355 1.00 24.20 396 ALA A O 1
ATOM 3071 N N . LYS A 1 397 ? -15.985 47.081 -64.205 1.00 24.41 397 LYS A N 1
ATOM 3072 C CA . LYS A 1 397 ? -15.120 47.612 -65.305 1.00 24.41 397 LYS A CA 1
ATOM 3073 C C . LYS A 1 397 ? -13.857 48.414 -64.933 1.00 24.41 397 LYS A C 1
ATOM 3075 O O . LYS A 1 397 ? -13.834 49.055 -63.894 1.00 24.41 397 LYS A O 1
ATOM 3080 N N . ASP A 1 398 ? -12.805 48.518 -65.762 1.00 23.80 398 ASP A N 1
ATOM 3081 C CA . ASP A 1 398 ? -12.203 47.688 -66.846 1.00 23.80 398 ASP A CA 1
ATOM 3082 C C . ASP A 1 398 ? -10.845 48.340 -67.238 1.00 23.80 398 ASP A C 1
ATOM 3084 O O . ASP A 1 398 ? -10.759 49.564 -67.193 1.00 23.80 398 ASP A O 1
ATOM 3088 N N . ALA A 1 399 ? -9.878 47.562 -67.766 1.00 24.55 399 ALA A N 1
ATOM 3089 C CA . ALA A 1 399 ? -8.768 48.018 -68.650 1.00 24.55 399 ALA A CA 1
ATOM 3090 C C . ALA A 1 399 ? -7.710 49.014 -68.052 1.00 24.55 399 ALA A C 1
ATOM 3092 O O . ALA A 1 399 ? -7.944 49.616 -67.014 1.00 24.55 399 ALA A O 1
ATOM 3093 N N . LYS A 1 400 ? -6.513 49.282 -68.619 1.00 24.44 400 LYS A N 1
ATOM 3094 C CA . LYS A 1 400 ? -5.616 48.623 -69.609 1.00 24.44 400 LYS A CA 1
ATOM 3095 C C . LYS A 1 400 ? -4.250 49.356 -69.630 1.00 24.44 400 LYS A C 1
ATOM 3097 O O . LYS A 1 400 ? -4.259 50.559 -69.409 1.00 24.44 400 LYS A O 1
ATOM 3102 N N . ASP A 1 401 ? -3.185 48.662 -70.065 1.00 24.42 401 ASP A N 1
ATOM 3103 C CA . ASP A 1 401 ? -1.924 49.195 -70.657 1.00 24.42 401 ASP A CA 1
ATOM 3104 C C . ASP A 1 401 ? -1.106 50.211 -69.779 1.00 24.42 401 ASP A C 1
ATOM 3106 O O . ASP A 1 401 ? -1.577 50.661 -68.744 1.00 24.42 401 ASP A O 1
ATOM 3110 N N . ASP A 1 402 ? 0.165 50.582 -70.018 1.00 23.36 402 ASP A N 1
ATOM 3111 C CA . ASP A 1 402 ? 1.171 50.229 -71.042 1.00 23.36 402 ASP A CA 1
ATOM 3112 C C . ASP A 1 402 ? 2.626 50.341 -70.466 1.00 23.36 402 ASP A C 1
ATOM 3114 O O . ASP A 1 402 ? 2.829 50.612 -69.283 1.00 23.36 402 ASP A O 1
ATOM 3118 N N . LYS A 1 403 ? 3.634 50.127 -71.327 1.00 24.09 403 LYS A N 1
ATOM 3119 C CA . LYS A 1 403 ? 5.116 50.256 -71.185 1.00 24.09 403 LYS A CA 1
ATOM 3120 C C . LYS A 1 403 ? 5.611 51.571 -70.509 1.00 24.09 403 LYS A C 1
ATOM 3122 O O . LYS A 1 403 ? 4.879 52.549 -70.486 1.00 24.09 403 LYS A O 1
ATOM 3127 N N . LEU A 1 404 ? 6.870 51.737 -70.051 1.00 22.34 404 LEU A N 1
ATOM 3128 C CA . LEU A 1 404 ? 8.105 51.735 -70.873 1.00 22.34 404 LEU A CA 1
ATOM 3129 C C . LEU A 1 404 ? 9.427 51.888 -70.064 1.00 22.34 404 LEU A C 1
ATOM 3131 O O . LEU A 1 404 ? 9.477 52.529 -69.024 1.00 22.34 404 LEU A O 1
ATOM 3135 N N . ASN A 1 405 ? 10.477 51.305 -70.648 1.00 22.17 405 ASN A N 1
ATOM 3136 C CA . ASN A 1 405 ? 11.938 51.335 -70.459 1.00 22.17 405 ASN A CA 1
ATOM 3137 C C . ASN A 1 405 ? 12.712 52.517 -69.787 1.00 22.17 405 ASN A C 1
ATOM 3139 O O . ASN A 1 405 ? 12.368 53.687 -69.920 1.00 22.17 405 ASN A O 1
ATOM 3143 N N . THR A 1 406 ? 13.936 52.135 -69.359 1.00 22.80 406 THR A N 1
ATOM 3144 C CA . THR A 1 406 ? 15.282 52.757 -69.585 1.00 22.80 406 THR A CA 1
ATOM 3145 C C . THR A 1 406 ? 15.848 53.919 -68.739 1.00 22.80 406 THR A C 1
ATOM 3147 O O . THR A 1 406 ? 15.301 55.012 -68.699 1.00 22.80 406 THR A O 1
ATOM 3150 N N . ASP A 1 407 ? 17.081 53.656 -68.258 1.00 21.19 407 ASP A N 1
ATOM 3151 C CA . ASP A 1 407 ? 18.339 54.417 -68.478 1.00 21.19 407 ASP A CA 1
ATOM 3152 C C . ASP A 1 407 ? 19.094 55.140 -67.325 1.00 21.19 407 ASP A C 1
ATOM 3154 O O . ASP A 1 407 ? 18.690 56.182 -66.826 1.00 21.19 407 ASP A O 1
ATOM 3158 N N . VAL A 1 408 ? 20.326 54.628 -67.101 1.00 22.53 408 VAL A N 1
ATOM 3159 C CA . VAL A 1 408 ? 21.632 55.347 -67.107 1.00 22.53 408 VAL A CA 1
ATOM 3160 C C . VAL A 1 408 ? 22.177 56.066 -65.844 1.00 22.53 408 VAL A C 1
ATOM 3162 O O . VAL A 1 408 ? 21.464 56.676 -65.062 1.00 22.53 408 VAL A O 1
ATOM 3165 N N . ALA A 1 409 ? 23.525 56.036 -65.777 1.00 22.08 409 ALA A N 1
ATOM 3166 C CA . ALA A 1 409 ? 24.502 56.792 -64.963 1.00 22.08 409 ALA A CA 1
ATOM 3167 C C . ALA A 1 409 ? 24.779 56.292 -63.521 1.00 22.08 409 ALA A C 1
ATOM 3169 O O . ALA A 1 409 ? 23.869 56.156 -62.717 1.00 22.08 409 ALA A O 1
ATOM 3170 N N . LEU A 1 410 ? 25.996 55.825 -63.175 1.00 21.97 410 LEU A N 1
ATOM 3171 C CA . LEU A 1 410 ? 27.341 56.465 -63.091 1.00 21.97 410 LEU A CA 1
ATOM 3172 C C . LEU A 1 410 ? 27.569 57.250 -61.785 1.00 21.97 410 LEU A C 1
ATOM 3174 O O . LEU A 1 410 ? 27.056 58.350 -61.650 1.00 21.97 410 LEU A O 1
ATOM 3178 N N . GLU A 1 411 ? 28.479 56.769 -60.924 1.00 22.03 411 GLU A N 1
ATOM 3179 C CA . GLU A 1 411 ? 29.812 57.390 -60.810 1.00 22.03 411 GLU A CA 1
ATOM 3180 C C . GLU A 1 411 ? 30.859 56.512 -60.087 1.00 22.03 411 GLU A C 1
ATOM 3182 O O . GLU A 1 411 ? 30.586 55.381 -59.690 1.00 22.03 411 GLU A O 1
ATOM 3187 N N . LYS A 1 412 ? 32.108 56.999 -60.050 1.00 22.92 412 LYS A N 1
ATOM 3188 C CA . LYS A 1 412 ? 33.342 56.271 -59.701 1.00 22.92 412 LYS A CA 1
ATOM 3189 C C . LYS A 1 412 ? 33.787 56.557 -58.260 1.00 22.92 412 LYS A C 1
ATOM 3191 O O . LYS A 1 412 ? 33.590 57.668 -57.787 1.00 22.92 412 LYS A O 1
ATOM 3196 N N . CYS A 1 413 ? 34.611 55.674 -57.682 1.00 21.17 413 CYS A N 1
ATOM 3197 C CA . CYS A 1 413 ? 36.017 56.046 -57.452 1.00 21.17 413 CYS A CA 1
ATOM 3198 C C . CYS A 1 413 ? 36.957 54.850 -57.217 1.00 21.17 413 CYS A C 1
ATOM 3200 O O . CYS A 1 413 ? 36.562 53.786 -56.756 1.00 21.17 413 CYS A O 1
ATOM 3202 N N . SER A 1 414 ? 38.210 55.065 -57.609 1.00 21.61 414 SER A N 1
ATOM 3203 C CA . SER A 1 414 ? 39.378 54.173 -57.552 1.00 21.61 414 SER A CA 1
ATOM 3204 C C . SER A 1 414 ? 39.982 54.106 -56.120 1.00 21.61 414 SER A C 1
ATOM 3206 O O . SER A 1 414 ? 39.508 54.820 -55.246 1.00 21.61 414 SER A O 1
ATOM 3208 N N . SER A 1 415 ? 41.024 53.329 -55.775 1.00 23.45 415 SER A N 1
ATOM 3209 C CA . SER A 1 415 ? 42.200 52.949 -56.578 1.00 23.45 415 SER A CA 1
ATOM 3210 C C . SER A 1 415 ? 43.161 51.942 -55.904 1.00 23.45 415 SER A C 1
ATOM 3212 O O . SER A 1 415 ? 43.314 52.005 -54.690 1.00 23.45 415 SER A O 1
ATOM 3214 N N . HIS A 1 416 ? 43.953 51.232 -56.730 1.00 23.77 416 HIS A N 1
ATOM 3215 C CA . HIS A 1 416 ? 45.331 50.734 -56.474 1.00 23.77 416 HIS A CA 1
ATOM 3216 C C . HIS A 1 416 ? 45.558 49.609 -55.424 1.00 23.77 416 HIS A C 1
ATOM 3218 O O . HIS A 1 416 ? 44.941 49.607 -54.372 1.00 23.77 416 HIS A O 1
ATOM 3224 N N . ASN A 1 417 ? 46.488 48.650 -55.596 1.00 24.28 417 ASN A N 1
ATOM 3225 C CA . ASN A 1 417 ? 47.287 48.221 -56.765 1.00 24.28 417 ASN A CA 1
ATOM 3226 C C . ASN A 1 417 ? 47.965 46.846 -56.489 1.00 24.28 417 ASN A C 1
ATOM 3228 O O . ASN A 1 417 ? 48.524 46.692 -55.414 1.00 24.28 417 ASN A O 1
ATOM 3232 N N . SER A 1 418 ? 47.998 45.950 -57.497 1.00 24.88 418 SER A N 1
ATOM 3233 C CA . SER A 1 418 ? 49.169 45.181 -58.025 1.00 24.88 418 SER A CA 1
ATOM 3234 C C . SER A 1 418 ? 50.066 44.334 -57.071 1.00 24.88 418 SER A C 1
ATOM 3236 O O . SER A 1 418 ? 50.440 44.829 -56.020 1.00 24.88 418 SER A O 1
ATOM 3238 N N . ARG A 1 419 ? 50.604 43.136 -57.397 1.00 25.34 419 ARG A N 1
ATOM 3239 C CA . ARG A 1 419 ? 51.214 42.636 -58.664 1.00 25.34 419 ARG A CA 1
ATOM 3240 C C . ARG A 1 419 ? 51.582 41.117 -58.549 1.00 25.34 419 ARG A C 1
ATOM 3242 O O . ARG A 1 419 ? 51.725 40.662 -57.425 1.00 25.34 419 ARG A O 1
ATOM 3249 N N . GLU A 1 420 ? 51.485 40.282 -59.606 1.00 24.84 420 GLU A N 1
ATOM 3250 C CA . GLU A 1 420 ? 52.571 39.636 -60.435 1.00 24.84 420 GLU A CA 1
ATOM 3251 C C . GLU A 1 420 ? 53.699 38.870 -59.673 1.00 24.84 420 GLU A C 1
ATOM 3253 O O . GLU A 1 420 ? 54.127 39.354 -58.635 1.00 24.84 420 GLU A O 1
ATOM 3258 N N . ALA A 1 421 ? 54.325 37.761 -60.135 1.00 25.61 421 ALA A N 1
ATOM 3259 C CA . ALA A 1 421 ? 54.068 36.762 -61.204 1.00 25.61 421 ALA A CA 1
ATOM 3260 C C . ALA A 1 421 ? 55.135 35.603 -61.197 1.00 25.61 421 ALA A C 1
ATOM 3262 O O . ALA A 1 421 ? 56.222 35.800 -60.669 1.00 25.61 421 ALA A O 1
ATOM 3263 N N . THR A 1 422 ? 54.833 34.467 -61.867 1.00 22.34 422 THR A N 1
ATOM 3264 C CA . THR A 1 422 ? 55.723 33.529 -62.647 1.00 22.34 422 THR A CA 1
ATOM 3265 C C . THR A 1 422 ? 56.954 32.766 -62.078 1.00 22.34 422 THR A C 1
ATOM 3267 O O . THR A 1 422 ? 57.806 33.360 -61.433 1.00 22.34 422 THR A O 1
ATOM 3270 N N . SER A 1 423 ? 57.121 31.513 -62.583 1.00 22.47 423 SER A N 1
ATOM 3271 C CA . SER A 1 423 ? 58.378 30.760 -62.933 1.00 22.47 423 SER A CA 1
ATOM 3272 C C . SER A 1 423 ? 59.387 30.379 -61.819 1.00 22.47 423 SER A C 1
ATOM 3274 O O . SER A 1 423 ? 59.477 31.096 -60.836 1.00 22.47 423 SER A O 1
ATOM 3276 N N . GLU A 1 424 ? 60.230 29.329 -61.879 1.00 23.48 424 GLU A N 1
ATOM 3277 C CA . GLU A 1 424 ? 60.444 28.127 -62.737 1.00 23.48 424 GLU A CA 1
ATOM 3278 C C . GLU A 1 424 ? 61.403 27.141 -61.980 1.00 23.48 424 GLU A C 1
ATOM 3280 O O . GLU A 1 424 ? 61.921 27.517 -60.936 1.00 23.48 424 GLU A O 1
ATOM 3285 N N . THR A 1 425 ? 61.596 25.906 -62.490 1.00 21.69 425 THR A N 1
ATOM 3286 C CA . THR A 1 425 ? 62.733 24.919 -62.360 1.00 21.69 425 THR A CA 1
ATOM 3287 C C . THR A 1 425 ? 63.951 25.201 -61.429 1.00 21.69 425 THR A C 1
ATOM 3289 O O . THR A 1 425 ? 64.372 26.345 -61.326 1.00 21.69 425 THR A O 1
ATOM 3292 N N . CYS A 1 426 ? 64.707 24.245 -60.850 1.00 20.83 426 CYS A N 1
ATOM 3293 C CA . CYS A 1 426 ? 64.923 22.796 -61.089 1.00 20.83 426 CYS A CA 1
ATOM 3294 C C . CYS A 1 426 ? 65.630 22.117 -59.870 1.00 20.83 426 CYS A C 1
ATOM 3296 O O . CYS A 1 426 ? 65.922 22.802 -58.897 1.00 20.83 426 CYS A O 1
ATOM 3298 N N . GLU A 1 427 ? 65.873 20.797 -59.976 1.00 23.30 427 GLU A N 1
ATOM 3299 C CA . GLU A 1 427 ? 66.968 19.923 -59.439 1.00 23.30 427 GLU A CA 1
ATOM 3300 C C . GLU A 1 427 ? 68.060 20.550 -58.509 1.00 23.30 427 GLU A C 1
ATOM 3302 O O . GLU A 1 427 ? 68.460 21.691 -58.706 1.00 23.30 427 GLU A O 1
ATOM 3307 N N . GLU A 1 428 ? 68.646 19.886 -57.493 1.00 22.64 428 GLU A N 1
ATOM 3308 C CA . GLU A 1 428 ? 69.035 18.462 -57.350 1.00 22.64 428 GLU A CA 1
ATOM 3309 C C . GLU A 1 428 ? 69.277 18.049 -55.854 1.00 22.64 428 GLU A C 1
ATOM 3311 O O . GLU A 1 428 ? 69.121 18.850 -54.936 1.00 22.64 428 GLU A O 1
ATOM 3316 N N . GLU A 1 429 ? 69.630 16.776 -55.646 1.00 25.38 429 GLU A N 1
ATOM 3317 C CA . GLU A 1 429 ? 69.868 15.941 -54.437 1.00 25.38 429 GLU A CA 1
ATOM 3318 C C . GLU A 1 429 ? 70.588 16.520 -53.178 1.00 25.38 429 GLU A C 1
ATOM 3320 O O . GLU A 1 429 ? 71.576 17.232 -53.309 1.00 25.38 429 GLU A O 1
ATOM 3325 N N . GLU A 1 430 ? 70.196 16.076 -51.958 1.00 23.08 430 GLU A N 1
ATOM 3326 C CA . GLU A 1 430 ? 71.100 15.398 -50.980 1.00 23.08 430 GLU A CA 1
ATOM 3327 C C . GLU A 1 430 ? 70.362 14.737 -49.771 1.00 23.08 430 GLU A C 1
ATOM 3329 O O . GLU A 1 430 ? 69.133 14.748 -49.687 1.00 23.08 430 GLU A O 1
ATOM 3334 N N . GLU A 1 431 ? 71.111 14.054 -48.889 1.00 22.83 431 GLU A N 1
ATOM 3335 C CA . GLU A 1 431 ? 70.672 12.913 -48.059 1.00 22.83 431 GLU A CA 1
ATOM 3336 C C . GLU A 1 431 ? 69.880 13.176 -46.750 1.00 22.83 431 GLU A C 1
ATOM 3338 O O . GLU A 1 431 ? 70.090 14.130 -46.008 1.00 22.83 431 GLU A O 1
ATOM 3343 N N . VAL A 1 432 ? 69.043 12.177 -46.424 1.00 30.61 432 VAL A N 1
ATOM 3344 C CA . VAL A 1 432 ? 68.733 11.596 -45.096 1.00 30.61 432 VAL A CA 1
ATOM 3345 C C . VAL A 1 432 ? 68.908 12.474 -43.842 1.00 30.61 432 VAL A C 1
ATOM 3347 O O . VAL A 1 432 ? 70.004 12.648 -43.311 1.00 30.61 432 VAL A O 1
ATOM 3350 N N . SER A 1 433 ? 67.784 12.739 -43.166 1.00 22.08 433 SER A N 1
ATOM 3351 C CA . SER A 1 433 ? 67.761 12.670 -41.698 1.00 22.08 433 SER A CA 1
ATOM 3352 C C . SER A 1 433 ? 66.498 11.972 -41.188 1.00 22.08 433 SER A C 1
ATOM 3354 O O . SER A 1 433 ? 65.390 12.187 -41.677 1.00 22.08 433 SER A O 1
ATOM 3356 N N . VAL A 1 434 ? 66.682 11.074 -40.217 1.00 36.28 434 VAL A N 1
ATOM 3357 C CA . VAL A 1 434 ? 65.593 10.361 -39.541 1.00 36.28 434 VAL A CA 1
ATOM 3358 C C . VAL A 1 434 ? 65.017 11.282 -38.471 1.00 36.28 434 VAL A C 1
ATOM 3360 O O . VAL A 1 434 ? 65.458 11.254 -37.318 1.00 36.28 434 VAL A O 1
ATOM 3363 N N . GLU A 1 435 ? 64.021 12.092 -38.826 1.00 26.06 435 GLU A N 1
ATOM 3364 C CA . GLU A 1 435 ? 63.198 12.741 -37.808 1.00 26.06 435 GLU A CA 1
ATOM 3365 C C . GLU A 1 435 ? 62.297 11.701 -37.139 1.00 26.06 435 GLU A C 1
ATOM 3367 O O . GLU A 1 435 ? 61.248 11.297 -37.638 1.00 26.06 435 GLU A O 1
ATOM 3372 N N . LYS A 1 436 ? 62.721 11.281 -35.943 1.00 29.61 436 LYS A N 1
ATOM 3373 C CA . LYS A 1 436 ? 61.805 10.751 -34.935 1.00 29.61 436 LYS A CA 1
ATOM 3374 C C . LYS A 1 436 ? 60.707 11.791 -34.717 1.00 29.61 436 LYS A C 1
ATOM 3376 O O . LYS A 1 436 ? 60.980 12.814 -34.091 1.00 29.61 436 LYS A O 1
ATOM 3381 N N . CYS A 1 437 ? 59.482 11.515 -35.162 1.00 27.50 437 CYS A N 1
ATOM 3382 C CA . CYS A 1 437 ? 58.325 12.308 -34.761 1.00 27.50 437 CYS A CA 1
ATOM 3383 C C . CYS A 1 437 ? 58.189 12.243 -33.235 1.00 27.50 437 CYS A C 1
ATOM 3385 O O . CYS A 1 437 ? 57.748 11.244 -32.668 1.00 27.50 437 CYS A O 1
ATOM 3387 N N . SER A 1 438 ? 58.605 13.311 -32.561 1.00 31.33 438 SER A N 1
ATOM 3388 C CA . SER A 1 438 ? 58.375 13.504 -31.141 1.00 31.33 438 SER A CA 1
ATOM 3389 C C . SER A 1 438 ? 56.884 13.759 -30.928 1.00 31.33 438 SER A C 1
ATOM 3391 O O . SER A 1 438 ? 56.337 14.757 -31.392 1.00 31.33 438 SER A O 1
ATOM 3393 N N . PHE A 1 439 ? 56.213 12.848 -30.223 1.00 38.31 439 PHE A N 1
ATOM 3394 C CA . PHE A 1 439 ? 54.805 13.001 -29.865 1.00 38.31 439 PHE A CA 1
ATOM 3395 C C . PHE A 1 439 ? 54.631 14.182 -28.896 1.00 38.31 439 PHE A C 1
ATOM 3397 O O . PHE A 1 439 ? 54.772 14.045 -27.682 1.00 38.31 439 PHE A O 1
ATOM 3404 N N . GLN A 1 440 ? 54.334 15.364 -29.438 1.00 38.34 440 GLN A N 1
ATOM 3405 C CA . GLN A 1 440 ? 53.913 16.533 -28.671 1.00 38.34 440 GLN A CA 1
ATOM 3406 C C . GLN A 1 440 ? 52.409 16.753 -28.851 1.00 38.34 440 GLN A C 1
ATOM 3408 O O . GLN A 1 440 ? 51.914 16.927 -29.962 1.00 38.34 440 GLN A O 1
ATOM 3413 N N . ASN A 1 441 ? 51.680 16.760 -27.733 1.00 40.44 441 ASN A N 1
ATOM 3414 C CA . ASN A 1 441 ? 50.252 17.063 -27.703 1.00 40.44 441 ASN A CA 1
ATOM 3415 C C . ASN A 1 441 ? 50.008 18.531 -28.087 1.00 40.44 441 ASN A C 1
ATOM 3417 O O . ASN A 1 441 ? 50.158 19.414 -27.243 1.00 40.44 441 ASN A O 1
ATOM 3421 N N . ASN A 1 442 ? 49.587 18.786 -29.328 1.00 40.00 442 ASN A N 1
ATOM 3422 C CA . ASN A 1 442 ? 49.108 20.096 -29.771 1.00 40.00 442 ASN A CA 1
ATOM 3423 C C . ASN A 1 442 ? 47.570 20.177 -29.637 1.00 40.00 442 ASN A C 1
ATOM 3425 O O . ASN A 1 442 ? 46.868 19.510 -30.397 1.00 40.00 442 ASN A O 1
ATOM 3429 N N . PRO A 1 443 ? 47.003 21.012 -28.739 1.00 45.31 443 PRO A N 1
ATOM 3430 C CA . PRO A 1 443 ? 45.549 21.093 -28.513 1.00 45.31 443 PRO A CA 1
ATOM 3431 C C . PRO A 1 443 ? 44.727 21.751 -29.641 1.00 45.31 443 PRO A C 1
ATOM 3433 O O . PRO A 1 443 ? 43.566 22.085 -29.424 1.00 45.31 443 PRO A O 1
ATOM 3436 N N . VAL A 1 444 ? 45.331 22.010 -30.805 1.00 48.97 444 VAL A N 1
ATOM 3437 C CA . VAL A 1 444 ? 44.797 22.883 -31.876 1.00 48.97 444 VAL A CA 1
ATOM 3438 C C . VAL A 1 444 ? 44.607 22.124 -33.204 1.00 48.97 444 VAL A C 1
ATOM 3440 O O . VAL A 1 444 ? 44.169 22.690 -34.197 1.00 48.97 444 VAL A O 1
ATOM 3443 N N . GLU A 1 445 ? 44.921 20.829 -33.232 1.00 59.91 445 GLU A N 1
ATOM 3444 C CA . GLU A 1 445 ? 44.935 20.002 -34.444 1.00 59.91 445 GLU A CA 1
ATOM 3445 C C . GLU A 1 445 ? 43.523 19.571 -34.892 1.00 59.91 445 GLU A C 1
ATOM 3447 O O . GLU A 1 445 ? 42.672 19.182 -34.074 1.00 59.91 445 GLU A O 1
ATOM 3452 N N . ALA A 1 446 ? 43.250 19.619 -36.199 1.00 67.06 446 ALA A N 1
ATOM 3453 C CA . ALA A 1 446 ? 41.909 19.377 -36.719 1.00 67.06 446 ALA A CA 1
ATOM 3454 C C . ALA A 1 446 ? 41.506 17.892 -36.591 1.00 67.06 446 ALA A C 1
ATOM 3456 O O . ALA A 1 446 ? 42.340 16.986 -36.601 1.00 67.06 446 ALA A O 1
ATOM 3457 N N . ALA A 1 447 ? 40.203 17.617 -36.465 1.00 70.00 447 ALA A N 1
ATOM 3458 C CA . ALA A 1 447 ? 39.699 16.242 -36.340 1.00 70.00 447 ALA A CA 1
ATOM 3459 C C . ALA A 1 447 ? 40.091 15.299 -37.511 1.00 70.00 447 ALA A C 1
ATOM 3461 O O . ALA A 1 447 ? 40.385 14.134 -37.228 1.00 70.00 447 ALA A O 1
ATOM 3462 N N . PRO A 1 448 ? 40.165 15.756 -38.785 1.00 73.12 448 PRO A N 1
ATOM 3463 C CA . PRO A 1 448 ? 40.665 14.940 -39.895 1.00 73.12 448 PRO A CA 1
ATOM 3464 C C . PRO A 1 448 ? 42.115 14.484 -39.708 1.00 73.12 448 PRO A C 1
ATOM 3466 O O . PRO A 1 448 ? 42.386 13.286 -39.722 1.00 73.12 448 PRO A O 1
ATOM 3469 N N . GLU A 1 449 ? 43.020 15.424 -39.434 1.00 76.25 449 GLU A N 1
ATOM 3470 C CA . GLU A 1 449 ? 44.464 15.193 -39.271 1.00 76.25 449 GLU A CA 1
ATOM 3471 C C . GLU A 1 449 ? 44.743 14.200 -38.129 1.00 76.25 449 GLU A C 1
ATOM 3473 O O . GLU A 1 449 ? 45.528 13.257 -38.269 1.00 76.25 449 GLU A O 1
ATOM 3478 N N . ARG A 1 450 ? 44.017 14.350 -37.010 1.00 80.50 450 ARG A N 1
ATOM 3479 C CA . ARG A 1 450 ? 44.068 13.416 -35.874 1.00 80.50 450 ARG A CA 1
ATOM 3480 C C . ARG A 1 450 ? 43.610 12.007 -36.258 1.00 80.50 450 ARG A C 1
ATOM 3482 O O . ARG A 1 450 ? 44.279 11.037 -35.903 1.00 80.50 450 ARG A O 1
ATOM 3489 N N . CYS A 1 451 ? 42.503 11.885 -36.993 1.00 83.31 451 CYS A N 1
ATOM 3490 C CA . CYS A 1 451 ? 41.976 10.591 -37.426 1.00 83.31 451 CYS A CA 1
ATOM 3491 C C . CYS A 1 451 ? 42.916 9.887 -38.415 1.00 83.31 451 CYS A C 1
ATOM 3493 O O . CYS A 1 451 ? 43.160 8.690 -38.271 1.00 83.31 451 CYS A O 1
ATOM 3495 N N . GLU A 1 452 ? 43.476 10.612 -39.384 1.00 83.31 452 GLU A N 1
ATOM 3496 C CA . GLU A 1 452 ? 44.438 10.066 -40.347 1.00 83.31 452 GLU A CA 1
ATOM 3497 C C . GLU A 1 452 ? 45.717 9.578 -39.655 1.00 83.31 452 GLU A C 1
ATOM 3499 O O . GLU A 1 452 ? 46.185 8.474 -39.944 1.00 83.31 452 GLU A O 1
ATOM 3504 N N . ARG A 1 453 ? 46.237 10.322 -38.664 1.00 84.25 453 ARG A N 1
ATOM 3505 C CA . ARG A 1 453 ? 47.380 9.871 -37.853 1.00 84.25 453 ARG A CA 1
ATOM 3506 C C . ARG A 1 453 ? 47.072 8.584 -37.085 1.00 84.25 453 ARG A C 1
ATOM 3508 O O . ARG A 1 453 ? 47.896 7.668 -37.089 1.00 84.25 453 ARG A O 1
ATOM 3515 N N . TRP A 1 454 ? 45.903 8.487 -36.449 1.00 88.56 454 TRP A N 1
ATOM 3516 C CA . TRP A 1 454 ? 45.490 7.272 -35.737 1.00 88.56 454 TRP A CA 1
ATOM 3517 C C . TRP A 1 454 ? 45.353 6.074 -36.677 1.00 88.56 454 TRP A C 1
ATOM 3519 O O . TRP A 1 454 ? 45.896 5.008 -36.393 1.00 88.56 454 TRP A O 1
ATOM 3529 N N . LEU A 1 455 ? 44.693 6.255 -37.824 1.00 86.44 455 LEU A N 1
ATOM 3530 C CA . LEU A 1 455 ? 44.558 5.213 -38.842 1.00 86.44 455 LEU A CA 1
ATOM 3531 C C . LEU A 1 455 ? 45.921 4.774 -39.387 1.00 86.44 455 LEU A C 1
ATOM 3533 O O . LEU A 1 455 ? 46.133 3.575 -39.552 1.00 86.44 455 LEU A O 1
ATOM 3537 N N . CYS A 1 456 ? 46.858 5.700 -39.607 1.00 85.00 456 CYS A N 1
ATOM 3538 C CA . CYS A 1 456 ? 48.214 5.389 -40.060 1.00 85.00 456 CYS A CA 1
ATOM 3539 C C . CYS A 1 456 ? 48.948 4.459 -39.079 1.00 85.00 456 CYS A C 1
ATOM 3541 O O . CYS A 1 456 ? 49.462 3.423 -39.496 1.00 85.00 456 CYS A O 1
ATOM 3543 N N . VAL A 1 457 ? 48.949 4.763 -37.774 1.00 85.25 457 VAL A N 1
ATOM 3544 C CA . VAL A 1 457 ? 49.624 3.914 -36.771 1.00 85.25 457 VAL A CA 1
ATOM 3545 C C . VAL A 1 457 ? 48.907 2.572 -36.584 1.00 85.25 457 VAL A C 1
ATOM 3547 O O . VAL A 1 457 ? 49.559 1.530 -36.559 1.00 85.25 457 VAL A O 1
ATOM 3550 N N . LEU A 1 458 ? 47.572 2.564 -36.519 1.00 84.06 458 LEU A N 1
ATOM 3551 C CA . LEU A 1 458 ? 46.797 1.331 -36.323 1.00 84.06 458 LEU A CA 1
ATOM 3552 C C . LEU A 1 458 ? 46.777 0.416 -37.564 1.00 84.06 458 LEU A C 1
ATOM 3554 O O . LEU A 1 458 ? 46.544 -0.783 -37.429 1.00 84.06 458 LEU A O 1
ATOM 3558 N N . SER A 1 459 ? 47.041 0.952 -38.762 1.00 78.44 459 SER A N 1
ATOM 3559 C CA . SER A 1 459 ? 47.099 0.180 -40.018 1.00 78.44 459 SER A CA 1
ATOM 3560 C C . SER A 1 459 ? 48.507 -0.310 -40.379 1.00 78.44 459 SER A C 1
ATOM 3562 O O . SER A 1 459 ? 48.650 -1.102 -41.314 1.00 78.44 459 SER A O 1
ATOM 3564 N N . LYS A 1 460 ? 49.555 0.110 -39.653 1.00 72.44 460 LYS A N 1
ATOM 3565 C CA . LYS A 1 460 ? 50.907 -0.457 -39.787 1.00 72.44 460 LYS A CA 1
ATOM 3566 C C . LYS A 1 460 ? 50.922 -1.889 -39.253 1.00 72.44 460 LYS A C 1
ATOM 3568 O O . LYS A 1 460 ? 51.120 -2.141 -38.065 1.00 72.44 460 LYS A O 1
ATOM 3573 N N . GLY A 1 461 ? 50.702 -2.844 -40.150 1.00 55.00 461 GLY A N 1
ATOM 3574 C CA . GLY A 1 461 ? 50.705 -4.265 -39.828 1.00 55.00 461 GLY A CA 1
ATOM 3575 C C . GLY A 1 461 ? 52.091 -4.778 -39.435 1.00 55.00 461 GLY A C 1
ATOM 3576 O O . GLY A 1 461 ? 52.847 -5.207 -40.301 1.00 55.00 461 GLY A O 1
ATOM 3577 N N . GLY A 1 462 ? 52.390 -4.804 -38.132 1.00 56.78 462 GLY A N 1
ATOM 3578 C CA . GLY A 1 462 ? 53.470 -5.624 -37.566 1.00 56.78 462 GLY A CA 1
ATOM 3579 C C . GLY A 1 462 ? 54.398 -4.953 -36.551 1.00 56.78 462 GLY A C 1
ATOM 3580 O O . GLY A 1 462 ? 55.106 -5.673 -35.846 1.00 56.78 462 GLY A O 1
ATOM 3581 N N . GLU A 1 463 ? 54.395 -3.625 -36.434 1.00 57.03 463 GLU A N 1
ATOM 3582 C CA . GLU A 1 463 ? 55.329 -2.896 -35.562 1.00 57.03 463 GLU A CA 1
ATOM 3583 C C . GLU A 1 463 ? 54.711 -2.564 -34.188 1.00 57.03 463 GLU A C 1
ATOM 3585 O O . GLU A 1 463 ? 53.514 -2.317 -34.074 1.00 57.03 463 GLU A O 1
ATOM 3590 N N . CYS A 1 464 ? 55.548 -2.673 -33.148 1.00 69.69 464 CYS A N 1
ATOM 3591 C CA . CYS A 1 464 ? 55.333 -2.422 -31.714 1.00 69.69 464 CYS A CA 1
ATOM 3592 C C . CYS A 1 464 ? 53.879 -2.283 -31.184 1.00 69.69 464 CYS A C 1
ATOM 3594 O O . CYS A 1 464 ? 53.227 -1.251 -31.343 1.00 69.69 464 CYS A O 1
ATOM 3596 N N . ILE A 1 465 ? 53.408 -3.272 -30.403 1.00 78.44 465 ILE A N 1
ATOM 3597 C CA . ILE A 1 465 ? 52.093 -3.186 -29.727 1.00 78.44 465 ILE A CA 1
ATOM 3598 C C . ILE A 1 465 ? 52.030 -2.037 -28.711 1.00 78.44 465 ILE A C 1
ATOM 3600 O O . ILE A 1 465 ? 50.950 -1.508 -28.480 1.00 78.44 465 ILE A O 1
ATOM 3604 N N . ASP A 1 466 ? 53.162 -1.618 -28.139 1.00 81.12 466 ASP A N 1
ATOM 3605 C CA . ASP A 1 466 ? 53.209 -0.494 -27.201 1.00 81.12 466 ASP A CA 1
ATOM 3606 C C . ASP A 1 466 ? 52.926 0.852 -27.897 1.00 81.12 466 ASP A C 1
ATOM 3608 O O . ASP A 1 466 ? 52.189 1.667 -27.346 1.00 81.12 466 ASP A O 1
ATOM 3612 N N . GLU A 1 467 ? 53.409 1.051 -29.132 1.00 83.31 467 GLU A N 1
ATOM 3613 C CA . GLU A 1 467 ? 53.100 2.241 -29.951 1.00 83.31 467 GLU A CA 1
ATOM 3614 C C . GLU A 1 467 ? 51.623 2.263 -30.368 1.00 83.31 467 GLU A C 1
ATOM 3616 O O . GLU A 1 467 ? 50.956 3.299 -30.305 1.00 83.31 467 GLU A O 1
ATOM 3621 N N . GLN A 1 468 ? 51.077 1.100 -30.742 1.00 87.06 468 GLN A N 1
ATOM 3622 C CA . GLN A 1 468 ? 49.646 0.970 -31.010 1.00 87.06 468 GLN A CA 1
ATOM 3623 C C . GLN A 1 468 ? 48.820 1.229 -29.741 1.00 87.06 468 GLN A C 1
ATOM 3625 O O . GLN A 1 468 ? 47.844 1.973 -29.807 1.00 87.06 468 GLN A O 1
ATOM 3630 N N . ARG A 1 469 ? 49.221 0.691 -28.579 1.00 90.25 469 ARG A N 1
ATOM 3631 C CA . ARG A 1 469 ? 48.533 0.902 -27.293 1.00 90.25 469 ARG A CA 1
ATOM 3632 C C . ARG A 1 469 ? 48.495 2.381 -26.919 1.00 90.25 469 ARG A C 1
ATOM 3634 O O . ARG A 1 469 ? 47.426 2.852 -26.548 1.00 90.25 469 ARG A O 1
ATOM 3641 N N . GLU A 1 470 ? 49.593 3.120 -27.074 1.00 87.19 470 GLU A N 1
ATOM 3642 C CA . GLU A 1 470 ? 49.624 4.568 -26.813 1.00 87.19 470 GLU A CA 1
ATOM 3643 C C . GLU A 1 470 ? 48.618 5.329 -27.697 1.00 87.19 470 GLU A C 1
ATOM 3645 O O . GLU A 1 470 ? 47.855 6.164 -27.206 1.00 87.19 470 GLU A O 1
ATOM 3650 N N . VAL A 1 471 ? 48.524 4.988 -28.987 1.00 89.94 471 VAL A N 1
ATOM 3651 C CA . VAL A 1 471 ? 47.506 5.563 -29.884 1.00 89.94 471 VAL A CA 1
ATOM 3652 C C . VAL A 1 471 ? 46.084 5.159 -29.479 1.00 89.94 471 VAL A C 1
ATOM 3654 O O . VAL A 1 471 ? 45.187 6.002 -29.494 1.00 89.94 471 VAL A O 1
ATOM 3657 N N . VAL A 1 472 ? 45.848 3.914 -29.058 1.00 91.56 472 VAL A N 1
ATOM 3658 C CA . VAL A 1 472 ? 44.527 3.477 -28.571 1.00 91.56 472 VAL A CA 1
ATOM 3659 C C . VAL A 1 472 ? 44.153 4.154 -27.244 1.00 91.56 472 VAL A C 1
ATOM 3661 O O . VAL A 1 472 ? 42.983 4.481 -27.047 1.00 91.56 472 VAL A O 1
ATOM 3664 N N . GLU A 1 473 ? 45.110 4.455 -26.361 1.00 90.38 473 GLU A N 1
ATOM 3665 C CA . GLU A 1 473 ? 44.878 5.273 -25.161 1.00 90.38 473 GLU A CA 1
ATOM 3666 C C . GLU A 1 473 ? 44.508 6.721 -25.520 1.00 90.38 473 GLU A C 1
ATOM 3668 O O . GLU A 1 473 ? 43.561 7.266 -24.944 1.00 90.38 473 GLU A O 1
ATOM 3673 N N . GLN A 1 474 ? 45.165 7.324 -26.520 1.00 87.00 474 GLN A N 1
ATOM 3674 C CA . GLN A 1 474 ? 44.782 8.643 -27.044 1.00 87.00 474 GLN A CA 1
ATOM 3675 C C . GLN A 1 474 ? 43.361 8.632 -27.628 1.00 87.00 474 GLN A C 1
ATOM 3677 O O . GLN A 1 474 ? 42.571 9.523 -27.313 1.00 87.00 474 GLN A O 1
ATOM 3682 N N . VAL A 1 475 ? 43.005 7.611 -28.418 1.00 88.31 475 VAL A N 1
ATOM 3683 C CA . VAL A 1 475 ? 41.644 7.419 -28.952 1.00 88.31 475 VAL A CA 1
ATOM 3684 C C . VAL A 1 475 ? 40.636 7.256 -27.807 1.00 88.31 475 VAL A C 1
ATOM 3686 O O . VAL A 1 475 ? 39.642 7.979 -27.756 1.00 88.31 475 VAL A O 1
ATOM 3689 N N . ARG A 1 476 ? 40.906 6.377 -26.830 1.00 88.50 476 ARG A N 1
ATOM 3690 C CA . ARG A 1 476 ? 40.073 6.187 -25.626 1.00 88.50 476 ARG A CA 1
ATOM 3691 C C . ARG A 1 476 ? 39.841 7.512 -24.901 1.00 88.50 476 ARG A C 1
ATOM 3693 O O . ARG A 1 476 ? 38.707 7.781 -24.509 1.00 88.50 476 ARG A O 1
ATOM 3700 N N . PHE A 1 477 ? 40.878 8.327 -24.713 1.00 84.00 477 PHE A N 1
ATOM 3701 C CA . PHE A 1 477 ? 40.770 9.600 -24.003 1.00 84.00 477 PHE A CA 1
ATOM 3702 C C . PHE A 1 477 ? 40.016 10.664 -24.811 1.00 84.00 477 PHE A C 1
ATOM 3704 O O . PHE A 1 477 ? 39.114 11.294 -24.270 1.00 84.00 477 PHE A O 1
ATOM 3711 N N . GLN A 1 478 ? 40.330 10.850 -26.097 1.00 83.56 478 GLN A N 1
ATOM 3712 C CA . GLN A 1 478 ? 39.717 11.910 -26.908 1.00 83.56 478 GLN A CA 1
ATOM 3713 C C . GLN A 1 478 ? 38.259 11.620 -27.287 1.00 83.56 478 GLN A C 1
ATOM 3715 O O . GLN A 1 478 ? 37.458 12.546 -27.342 1.00 83.56 478 GLN A O 1
ATOM 3720 N N . LEU A 1 479 ? 37.864 10.354 -27.466 1.00 83.88 479 LEU A N 1
ATOM 3721 C CA . LEU A 1 479 ? 36.454 9.999 -27.693 1.00 83.88 479 LEU A CA 1
ATOM 3722 C C . LEU A 1 479 ? 35.581 10.124 -26.427 1.00 83.88 479 LEU A C 1
ATOM 3724 O O . LEU A 1 479 ? 34.358 9.983 -26.505 1.00 83.88 479 LEU A O 1
ATOM 3728 N N . LYS A 1 480 ? 36.176 10.385 -25.254 1.00 77.62 480 LYS A N 1
ATOM 3729 C CA . LYS A 1 480 ? 35.470 10.505 -23.971 1.00 77.62 480 LYS A CA 1
ATOM 3730 C C . LYS A 1 480 ? 34.769 11.865 -23.847 1.00 77.62 480 LYS A C 1
ATOM 3732 O O . LYS A 1 480 ? 35.273 12.781 -23.204 1.00 77.62 480 LYS A O 1
ATOM 3737 N N . GLY A 1 481 ? 33.565 11.956 -24.412 1.00 70.94 481 GLY A N 1
ATOM 3738 C CA . GLY A 1 481 ? 32.693 13.136 -24.316 1.00 70.94 481 GLY A CA 1
ATOM 3739 C C . GLY A 1 481 ? 32.699 14.053 -25.542 1.00 70.94 481 GLY A C 1
ATOM 3740 O O . GLY A 1 481 ? 32.060 15.098 -25.501 1.00 70.94 481 GLY A O 1
ATOM 3741 N N . ASP A 1 482 ? 33.382 13.663 -26.621 1.00 76.62 482 ASP A N 1
ATOM 3742 C CA . ASP A 1 482 ? 33.342 14.345 -27.920 1.00 76.62 482 ASP A CA 1
ATOM 3743 C C . ASP A 1 482 ? 32.472 13.535 -28.896 1.00 76.62 482 ASP A C 1
ATOM 3745 O O . ASP A 1 482 ? 32.872 12.475 -29.385 1.00 76.62 482 ASP A O 1
ATOM 3749 N N . ASP A 1 483 ? 31.224 13.963 -29.085 1.00 78.06 483 ASP A N 1
ATOM 3750 C CA . ASP A 1 483 ? 30.215 13.246 -29.875 1.00 78.06 483 ASP A CA 1
ATOM 3751 C C . ASP A 1 483 ? 30.462 13.392 -31.384 1.00 78.06 483 ASP A C 1
ATOM 3753 O O . ASP A 1 483 ? 30.357 12.411 -32.125 1.00 78.06 483 ASP A O 1
ATOM 3757 N N . GLU A 1 484 ? 30.878 14.583 -31.822 1.00 80.25 484 GLU A N 1
ATOM 3758 C CA . GLU A 1 484 ? 31.196 14.880 -33.223 1.00 80.25 484 GLU A CA 1
ATOM 3759 C C . GLU A 1 484 ? 32.427 14.091 -33.685 1.00 80.25 484 GLU A C 1
ATOM 3761 O O . GLU A 1 484 ? 32.424 13.512 -34.775 1.00 80.25 484 GLU A O 1
ATOM 3766 N N . LEU A 1 485 ? 33.452 13.975 -32.832 1.00 82.56 485 LEU A N 1
ATOM 3767 C CA . LEU A 1 485 ? 34.622 13.151 -33.114 1.00 82.56 485 LEU A CA 1
ATOM 3768 C C . LEU A 1 485 ? 34.262 11.663 -33.204 1.00 82.56 485 LEU A C 1
ATOM 3770 O O . LEU A 1 485 ? 34.766 10.991 -34.102 1.00 82.56 485 LEU A O 1
ATOM 3774 N N . ARG A 1 486 ? 33.365 11.139 -32.349 1.00 85.75 486 ARG A N 1
ATOM 3775 C CA . ARG A 1 486 ? 32.899 9.734 -32.425 1.00 85.75 486 ARG A CA 1
ATOM 3776 C C . ARG A 1 486 ? 32.178 9.420 -33.733 1.00 85.75 486 ARG A C 1
ATOM 3778 O O . ARG A 1 486 ? 32.414 8.353 -34.306 1.00 85.75 486 ARG A O 1
ATOM 3785 N N . ASP A 1 487 ? 31.326 10.327 -34.205 1.00 81.25 487 ASP A N 1
ATOM 3786 C CA . ASP A 1 487 ? 30.684 10.199 -35.516 1.00 81.25 487 ASP A CA 1
ATOM 3787 C C . ASP A 1 487 ? 31.707 10.295 -36.654 1.00 81.25 487 ASP A C 1
ATOM 3789 O O . ASP A 1 487 ? 31.675 9.479 -37.580 1.00 81.25 487 ASP A O 1
ATOM 3793 N N . TYR A 1 488 ? 32.652 11.236 -36.571 1.00 85.38 488 TYR A N 1
ATOM 3794 C CA . TYR A 1 488 ? 33.684 11.423 -37.586 1.00 85.38 488 TYR A CA 1
ATOM 3795 C C . TYR A 1 488 ? 34.610 10.203 -37.712 1.00 85.38 488 TYR A C 1
ATOM 3797 O O . TYR A 1 488 ? 34.758 9.661 -38.808 1.00 85.38 488 TYR A O 1
ATOM 3805 N N . VAL A 1 489 ? 35.212 9.712 -36.623 1.00 87.88 489 VAL A N 1
ATOM 3806 C CA . VAL A 1 489 ? 36.176 8.599 -36.717 1.00 87.88 489 VAL A CA 1
ATOM 3807 C C . VAL A 1 489 ? 35.505 7.258 -37.033 1.00 87.88 489 VAL A C 1
ATOM 3809 O O . VAL A 1 489 ? 36.064 6.451 -37.776 1.00 87.88 489 VAL A O 1
ATOM 3812 N N . GLY A 1 490 ? 34.275 7.036 -36.550 1.00 86.94 490 GLY A N 1
ATOM 3813 C CA . GLY A 1 490 ? 33.466 5.869 -36.918 1.00 86.94 490 GLY A CA 1
ATOM 3814 C C . GLY A 1 490 ? 33.029 5.897 -38.388 1.00 86.94 490 GLY A C 1
ATOM 3815 O O . GLY A 1 490 ? 32.984 4.862 -39.061 1.00 86.94 490 GLY A O 1
ATOM 3816 N N . ALA A 1 491 ? 32.778 7.089 -38.942 1.00 86.00 491 ALA A N 1
ATOM 3817 C CA . ALA A 1 491 ? 32.538 7.257 -40.372 1.00 86.00 491 ALA A CA 1
ATOM 3818 C C . ALA A 1 491 ? 33.786 6.991 -41.227 1.00 86.00 491 ALA A C 1
ATOM 3820 O O . ALA A 1 491 ? 33.646 6.431 -42.313 1.00 86.00 491 ALA A O 1
ATOM 3821 N N . ASN A 1 492 ? 34.973 7.335 -40.720 1.00 87.56 492 ASN A N 1
ATOM 3822 C CA . ASN A 1 492 ? 36.264 7.176 -41.397 1.00 87.56 492 ASN A CA 1
ATOM 3823 C C . ASN A 1 492 ? 36.984 5.849 -41.065 1.00 87.56 492 ASN A C 1
ATOM 3825 O O . ASN A 1 492 ? 38.184 5.713 -41.281 1.00 87.56 492 ASN A O 1
ATOM 3829 N N . GLY A 1 493 ? 36.252 4.836 -40.589 1.00 86.56 493 GLY A N 1
ATOM 3830 C CA . GLY A 1 493 ? 36.719 3.445 -40.598 1.00 86.56 493 GLY A CA 1
ATOM 3831 C C . GLY A 1 493 ? 37.600 3.003 -39.427 1.00 86.56 493 GLY A C 1
ATOM 3832 O O . GLY A 1 493 ? 38.130 1.896 -39.483 1.00 86.56 493 GLY A O 1
ATOM 3833 N N . ILE A 1 494 ? 37.718 3.786 -38.345 1.00 90.38 494 ILE A N 1
ATOM 3834 C CA . ILE A 1 494 ? 38.565 3.434 -37.182 1.00 90.38 494 ILE A CA 1
ATOM 3835 C C . ILE A 1 494 ? 38.143 2.132 -36.468 1.00 90.38 494 ILE A C 1
ATOM 3837 O O . ILE A 1 494 ? 38.928 1.527 -35.737 1.00 90.38 494 ILE A O 1
ATOM 3841 N N . THR A 1 495 ? 36.909 1.680 -36.697 1.00 90.25 495 THR A N 1
ATOM 3842 C CA . THR A 1 495 ? 36.305 0.499 -36.068 1.00 90.25 495 THR A CA 1
ATOM 3843 C C . THR A 1 495 ? 37.051 -0.804 -36.380 1.00 90.25 495 THR A C 1
ATOM 3845 O O . THR A 1 495 ? 37.254 -1.616 -35.475 1.00 90.25 495 THR A O 1
ATOM 3848 N N . GLU A 1 496 ? 37.497 -1.016 -37.625 1.00 89.88 496 GLU A N 1
ATOM 3849 C CA . GLU A 1 496 ? 38.190 -2.260 -38.004 1.00 89.88 496 GLU A CA 1
ATOM 3850 C C . GLU A 1 496 ? 39.625 -2.315 -37.436 1.00 89.88 496 GLU A C 1
ATOM 3852 O O . GLU A 1 496 ? 39.942 -3.308 -36.779 1.00 89.88 496 GLU A O 1
ATOM 3857 N N . PRO A 1 497 ? 40.471 -1.261 -37.541 1.00 90.31 497 PRO A N 1
ATOM 3858 C CA . PRO A 1 497 ? 41.792 -1.249 -36.906 1.00 90.31 497 PRO A CA 1
ATOM 3859 C C . PRO A 1 497 ? 41.757 -1.438 -35.381 1.00 90.31 497 PRO A C 1
ATOM 3861 O O . PRO A 1 497 ? 42.550 -2.215 -34.853 1.00 90.31 497 PRO A O 1
ATOM 3864 N N . LEU A 1 498 ? 40.811 -0.812 -34.664 1.00 92.38 498 LEU A N 1
ATOM 3865 C CA . LEU A 1 498 ? 40.660 -1.023 -33.214 1.00 92.38 498 LEU A CA 1
ATOM 3866 C C . LEU A 1 498 ? 40.234 -2.464 -32.876 1.00 92.38 498 LEU A C 1
ATOM 3868 O O . LEU A 1 498 ? 40.707 -3.043 -31.897 1.00 92.38 498 LEU A O 1
ATOM 3872 N N . THR A 1 499 ? 39.378 -3.072 -33.702 1.00 92.38 499 THR A N 1
ATOM 3873 C CA . THR A 1 499 ? 38.975 -4.477 -33.534 1.00 92.38 499 THR A CA 1
ATOM 3874 C C . THR A 1 499 ? 40.143 -5.429 -33.834 1.00 92.38 499 THR A C 1
ATOM 3876 O O . THR A 1 499 ? 40.314 -6.435 -33.143 1.00 92.38 499 THR A O 1
ATOM 3879 N N . CYS A 1 500 ? 40.993 -5.108 -34.812 1.00 90.56 500 CYS A N 1
ATOM 3880 C CA . CYS A 1 500 ? 42.233 -5.835 -35.101 1.00 90.56 500 CYS A CA 1
ATOM 3881 C C . CYS A 1 500 ? 43.267 -5.716 -33.971 1.00 90.56 500 CYS A C 1
ATOM 3883 O O . CYS A 1 500 ? 43.837 -6.733 -33.573 1.00 90.56 500 CYS A O 1
ATOM 3885 N N . PHE A 1 501 ? 43.447 -4.526 -33.388 1.00 92.12 501 PHE A N 1
ATOM 3886 C CA . PHE A 1 501 ? 44.279 -4.333 -32.196 1.00 92.12 501 PHE A CA 1
ATOM 3887 C C . PHE A 1 501 ? 43.809 -5.224 -31.035 1.00 92.12 501 PHE A C 1
ATOM 3889 O O . PHE A 1 501 ? 44.616 -5.944 -30.445 1.00 92.12 501 PHE A O 1
ATOM 3896 N N . LEU A 1 502 ? 42.499 -5.276 -30.760 1.00 93.12 502 LEU A N 1
ATOM 3897 C CA . LEU A 1 502 ? 41.955 -6.150 -29.715 1.00 93.12 502 LEU A CA 1
ATOM 3898 C C . LEU A 1 502 ? 42.167 -7.647 -30.025 1.00 93.12 502 LEU A C 1
ATOM 3900 O O . LEU A 1 502 ? 42.562 -8.403 -29.137 1.00 93.12 502 LEU A O 1
ATOM 3904 N N . LYS A 1 503 ? 41.986 -8.079 -31.284 1.00 92.19 503 LYS A N 1
ATOM 3905 C CA . LYS A 1 503 ? 42.309 -9.452 -31.740 1.00 92.19 503 LYS A CA 1
ATOM 3906 C C . LYS A 1 503 ? 43.791 -9.797 -31.493 1.00 92.19 503 LYS A C 1
ATOM 3908 O O . LYS A 1 503 ? 44.104 -10.912 -31.067 1.00 92.19 503 LYS A O 1
ATOM 3913 N N . MET A 1 504 ? 44.708 -8.849 -31.709 1.00 89.81 504 MET A N 1
ATOM 3914 C CA . MET A 1 504 ? 46.143 -9.016 -31.430 1.00 89.81 504 MET A CA 1
ATOM 3915 C C . MET A 1 504 ? 46.459 -9.055 -29.927 1.00 89.81 504 MET A C 1
ATOM 3917 O O . MET A 1 504 ? 47.244 -9.902 -29.501 1.00 89.81 504 MET A O 1
ATOM 3921 N N . ALA A 1 505 ? 45.833 -8.193 -29.122 1.00 90.81 505 ALA A N 1
ATOM 3922 C CA . ALA A 1 505 ? 45.984 -8.167 -27.666 1.00 90.81 505 ALA A CA 1
ATOM 3923 C C . ALA A 1 505 ? 45.476 -9.461 -26.999 1.00 90.81 505 ALA A C 1
ATOM 3925 O O . ALA A 1 505 ? 46.110 -9.974 -26.075 1.00 90.81 505 ALA A O 1
ATOM 3926 N N . LEU A 1 506 ? 44.380 -10.033 -27.512 1.00 90.50 506 LEU A N 1
ATOM 3927 C CA . LEU A 1 506 ? 43.882 -11.357 -27.123 1.00 90.50 506 LEU A CA 1
ATOM 3928 C C . LEU A 1 506 ? 44.871 -12.469 -27.485 1.00 90.50 506 LEU A C 1
ATOM 3930 O O . LEU A 1 506 ? 45.240 -13.265 -26.627 1.00 90.50 506 LEU A O 1
ATOM 3934 N N . SER A 1 507 ? 45.375 -12.469 -28.723 1.00 88.81 507 SER A N 1
ATOM 3935 C CA . SER A 1 507 ? 46.338 -13.472 -29.215 1.00 88.81 507 SER A CA 1
ATOM 3936 C C . SER A 1 507 ? 47.684 -13.469 -28.474 1.00 88.81 507 SER A C 1
ATOM 3938 O O . SER A 1 507 ? 48.419 -14.451 -28.534 1.00 88.81 507 SER A O 1
ATOM 3940 N N . ARG A 1 508 ? 48.029 -12.361 -27.804 1.00 88.62 508 ARG A N 1
ATOM 3941 C CA . ARG A 1 508 ? 49.241 -12.200 -26.977 1.00 88.62 508 ARG A CA 1
ATOM 3942 C C . ARG A 1 508 ? 48.981 -12.299 -25.470 1.00 88.62 508 ARG A C 1
ATOM 3944 O O . ARG A 1 508 ? 49.919 -12.159 -24.695 1.00 88.62 508 ARG A O 1
ATOM 3951 N N . GLU A 1 509 ? 47.728 -12.506 -25.065 1.00 87.69 509 GLU A N 1
ATOM 3952 C CA . GLU A 1 509 ? 47.272 -12.509 -23.670 1.00 87.69 509 GLU A CA 1
ATOM 3953 C C . GLU A 1 509 ? 47.589 -11.227 -22.861 1.00 87.69 509 GLU A C 1
ATOM 3955 O O . GLU A 1 509 ? 47.575 -11.251 -21.630 1.00 87.69 509 GLU A O 1
ATOM 3960 N N . ASP A 1 510 ? 47.803 -10.088 -23.530 1.00 89.31 510 ASP A N 1
ATOM 3961 C CA . ASP A 1 510 ? 48.081 -8.798 -22.885 1.00 89.31 510 ASP A CA 1
ATOM 3962 C C . ASP A 1 510 ? 46.797 -8.179 -22.305 1.00 89.31 510 ASP A C 1
ATOM 3964 O O . ASP A 1 510 ? 45.993 -7.571 -23.017 1.00 89.31 510 ASP A O 1
ATOM 3968 N N . VAL A 1 511 ? 46.627 -8.334 -20.989 1.00 89.75 511 VAL A N 1
ATOM 3969 C CA . VAL A 1 511 ? 45.507 -7.805 -20.192 1.00 89.75 511 VAL A CA 1
ATOM 3970 C C . VAL A 1 511 ? 45.356 -6.286 -20.339 1.00 89.75 511 VAL A C 1
ATOM 3972 O O . VAL A 1 511 ? 44.233 -5.804 -20.493 1.00 89.75 511 VAL A O 1
ATOM 3975 N N . GLN A 1 512 ? 46.458 -5.528 -20.336 1.00 88.62 512 GLN A N 1
ATOM 3976 C CA . GLN A 1 512 ? 46.408 -4.064 -20.393 1.00 88.62 512 GLN A CA 1
ATOM 3977 C C . GLN A 1 512 ? 45.936 -3.596 -21.773 1.00 88.62 512 GLN A C 1
ATOM 3979 O O . GLN A 1 512 ? 45.040 -2.758 -21.871 1.00 88.62 512 GLN A O 1
ATOM 3984 N N . SER A 1 513 ? 46.479 -4.177 -22.847 1.00 90.69 513 SER A N 1
ATOM 3985 C CA . SER A 1 513 ? 46.023 -3.870 -24.210 1.00 90.69 513 SER A CA 1
ATOM 3986 C C . SER A 1 513 ? 44.581 -4.332 -24.464 1.00 90.69 513 SER A C 1
ATOM 3988 O O . SER A 1 513 ? 43.848 -3.659 -25.189 1.00 90.69 513 SER A O 1
ATOM 3990 N N . GLN A 1 514 ? 44.130 -5.429 -23.841 1.00 92.19 514 GLN A N 1
ATOM 3991 C CA . GLN A 1 514 ? 42.733 -5.877 -23.912 1.00 92.19 514 GLN A CA 1
ATOM 3992 C C . GLN A 1 514 ? 41.766 -4.888 -23.240 1.00 92.19 514 GLN A C 1
ATOM 3994 O O . GLN A 1 514 ? 40.740 -4.550 -23.836 1.00 92.19 514 GLN A O 1
ATOM 3999 N N . GLU A 1 515 ? 42.086 -4.383 -22.042 1.00 89.56 515 GLU A N 1
ATOM 4000 C CA . GLU A 1 515 ? 41.273 -3.363 -21.362 1.00 89.56 515 GLU A CA 1
ATOM 4001 C C . GLU A 1 515 ? 41.258 -2.046 -22.154 1.00 89.56 515 GLU A C 1
ATOM 4003 O O . GLU A 1 515 ? 40.191 -1.513 -22.461 1.00 89.56 515 GLU A O 1
ATOM 4008 N N . VAL A 1 516 ? 42.435 -1.546 -22.549 1.00 90.06 516 VAL A N 1
ATOM 4009 C CA . VAL A 1 516 ? 42.593 -0.300 -23.316 1.00 90.06 516 VAL A CA 1
ATOM 4010 C C . VAL A 1 516 ? 41.835 -0.360 -24.644 1.00 90.06 516 VAL A C 1
ATOM 4012 O O . VAL A 1 516 ? 41.064 0.554 -24.946 1.00 90.06 516 VAL A O 1
ATOM 4015 N N . GLY A 1 517 ? 41.990 -1.452 -25.402 1.00 91.81 517 GLY A N 1
ATOM 4016 C CA . GLY A 1 517 ? 41.272 -1.686 -26.656 1.00 91.81 517 GLY A CA 1
ATOM 4017 C C . GLY A 1 517 ? 39.761 -1.732 -26.459 1.00 91.81 517 GLY A C 1
ATOM 4018 O O . GLY A 1 517 ? 39.022 -1.026 -27.145 1.00 91.81 517 GLY A O 1
ATOM 4019 N N . THR A 1 518 ? 39.292 -2.490 -25.470 1.00 93.88 518 THR A N 1
ATOM 4020 C CA . THR A 1 518 ? 37.856 -2.620 -25.180 1.00 93.88 518 THR A CA 1
ATOM 4021 C C . THR A 1 518 ? 37.243 -1.300 -24.734 1.00 93.88 518 THR A C 1
ATOM 4023 O O . THR A 1 518 ? 36.169 -0.938 -25.206 1.00 93.88 518 THR A O 1
ATOM 4026 N N . MET A 1 519 ? 37.939 -0.515 -23.910 1.00 91.19 519 MET A N 1
ATOM 4027 C CA . MET A 1 519 ? 37.448 0.793 -23.474 1.00 91.19 519 MET A CA 1
ATOM 4028 C C . MET A 1 519 ? 37.505 1.865 -24.575 1.00 91.19 519 MET A C 1
ATOM 4030 O O . MET A 1 519 ? 36.695 2.794 -24.553 1.00 91.19 519 MET A O 1
ATOM 4034 N N . ALA A 1 520 ? 38.395 1.739 -25.565 1.00 89.94 520 ALA A N 1
ATOM 4035 C CA . ALA A 1 520 ? 38.358 2.568 -26.772 1.00 89.94 520 ALA A CA 1
ATOM 4036 C C . ALA A 1 520 ? 37.137 2.234 -27.651 1.00 89.94 520 ALA A C 1
ATOM 4038 O O . ALA A 1 520 ? 36.415 3.144 -28.063 1.00 89.94 520 ALA A O 1
ATOM 4039 N N . LEU A 1 521 ? 36.856 0.941 -27.873 1.00 93.25 521 LEU A N 1
ATOM 4040 C CA . LEU A 1 521 ? 35.662 0.466 -28.590 1.00 93.25 521 LEU A CA 1
ATOM 4041 C C . LEU A 1 521 ? 34.365 0.846 -27.850 1.00 93.25 521 LEU A C 1
ATOM 4043 O O . LEU A 1 521 ? 33.399 1.274 -28.484 1.00 93.25 521 LEU A O 1
ATOM 4047 N N . PHE A 1 522 ? 34.354 0.753 -26.515 1.00 91.12 522 PHE A N 1
ATOM 4048 C CA . PHE A 1 522 ? 33.254 1.212 -25.666 1.00 91.12 522 PHE A CA 1
ATOM 4049 C C . PHE A 1 522 ? 33.000 2.699 -25.891 1.00 91.12 522 PHE A C 1
ATOM 4051 O O . PHE A 1 522 ? 31.882 3.063 -26.252 1.00 91.12 522 PHE A O 1
ATOM 4058 N N . ASN A 1 523 ? 34.026 3.548 -25.741 1.00 88.69 523 ASN A N 1
ATOM 4059 C CA . ASN A 1 523 ? 33.873 4.990 -25.919 1.00 88.69 523 ASN A CA 1
ATOM 4060 C C . ASN A 1 523 ? 33.365 5.309 -27.328 1.00 88.69 523 ASN A C 1
ATOM 4062 O O . ASN A 1 523 ? 32.363 6.005 -27.434 1.00 88.69 523 ASN A O 1
ATOM 4066 N N . LEU A 1 524 ? 33.938 4.715 -28.384 1.00 89.19 524 LEU A N 1
ATOM 4067 C CA . LEU A 1 524 ? 33.469 4.844 -29.774 1.00 89.19 524 LEU A CA 1
ATOM 4068 C C . LEU A 1 524 ? 31.977 4.491 -29.957 1.00 89.19 524 LEU A C 1
ATOM 4070 O O . LEU A 1 524 ? 31.300 5.089 -30.797 1.00 89.19 524 LEU A O 1
ATOM 4074 N N . ALA A 1 525 ? 31.461 3.540 -29.176 1.00 86.75 525 ALA A N 1
ATOM 4075 C CA . ALA A 1 525 ? 30.072 3.089 -29.208 1.00 86.75 525 ALA A CA 1
ATOM 4076 C C . ALA A 1 525 ? 29.102 3.922 -28.346 1.00 86.75 525 ALA A C 1
ATOM 4078 O O . ALA A 1 525 ? 27.891 3.837 -28.571 1.00 86.75 525 ALA A O 1
ATOM 4079 N N . VAL A 1 526 ? 29.578 4.704 -27.362 1.00 83.69 526 VAL A N 1
ATOM 4080 C CA . VAL A 1 526 ? 28.705 5.455 -26.434 1.00 83.69 526 VAL A CA 1
ATOM 4081 C C . VAL A 1 526 ? 27.756 6.372 -27.209 1.00 83.69 526 VAL A C 1
ATOM 4083 O O . VAL A 1 526 ? 28.176 7.239 -27.981 1.00 83.69 526 VAL A O 1
ATOM 4086 N N . SER A 1 527 ? 26.457 6.153 -26.984 1.00 75.75 527 SER A N 1
ATOM 4087 C CA . SER A 1 527 ? 25.327 6.828 -27.643 1.00 75.75 527 SER A CA 1
ATOM 4088 C C . SER A 1 527 ? 25.295 6.737 -29.180 1.00 75.75 527 SER A C 1
ATOM 4090 O O . SER A 1 527 ? 24.457 7.380 -29.805 1.00 75.75 527 SER A O 1
ATOM 4092 N N . ASN A 1 528 ? 26.140 5.906 -29.806 1.00 83.12 528 ASN A N 1
ATOM 4093 C CA . ASN A 1 528 ? 26.296 5.858 -31.260 1.00 83.12 528 ASN A CA 1
ATOM 4094 C C . ASN A 1 528 ? 25.857 4.510 -31.864 1.00 83.12 528 ASN A C 1
ATOM 4096 O O . ASN A 1 528 ? 26.625 3.550 -31.965 1.00 83.12 528 ASN A O 1
ATOM 4100 N N . ASN A 1 529 ? 24.606 4.442 -32.327 1.00 87.69 529 ASN A N 1
ATOM 4101 C CA . ASN A 1 529 ? 24.040 3.219 -32.909 1.00 87.69 529 ASN A CA 1
ATOM 4102 C C . ASN A 1 529 ? 24.637 2.845 -34.281 1.00 87.69 529 ASN A C 1
ATOM 4104 O O . ASN A 1 529 ? 24.540 1.685 -34.682 1.00 87.69 529 ASN A O 1
ATOM 4108 N N . ARG A 1 530 ? 25.267 3.780 -35.011 1.00 88.88 530 ARG A N 1
ATOM 4109 C CA . ARG A 1 530 ? 26.010 3.460 -36.243 1.00 88.88 530 ARG A CA 1
ATOM 4110 C C . ARG A 1 530 ? 27.273 2.679 -35.893 1.00 88.88 530 ARG A C 1
ATOM 4112 O O . ARG A 1 530 ? 27.476 1.590 -36.430 1.00 88.88 530 ARG A O 1
ATOM 4119 N N . ASN A 1 531 ? 28.060 3.194 -34.953 1.00 90.69 531 ASN A N 1
ATOM 4120 C CA . ASN A 1 531 ? 29.308 2.571 -34.522 1.00 90.69 531 ASN A CA 1
ATOM 4121 C C . ASN A 1 531 ? 29.041 1.212 -33.852 1.00 90.69 531 ASN A C 1
ATOM 4123 O O . ASN A 1 531 ? 29.721 0.240 -34.167 1.00 90.69 531 ASN A O 1
ATOM 4127 N N . LYS A 1 532 ? 27.976 1.076 -33.042 1.00 90.31 532 LYS A N 1
ATOM 4128 C CA . LYS A 1 532 ? 27.543 -0.232 -32.501 1.00 90.31 532 LYS A CA 1
ATOM 4129 C C . LYS A 1 532 ? 27.278 -1.273 -33.592 1.00 90.31 532 LYS A C 1
ATOM 4131 O O . LYS A 1 532 ? 27.748 -2.400 -33.474 1.00 90.31 532 LYS A O 1
ATOM 4136 N N . ARG A 1 533 ? 26.579 -0.914 -34.679 1.00 91.38 533 ARG A N 1
ATOM 4137 C CA . ARG A 1 533 ? 26.356 -1.840 -35.807 1.00 91.38 533 ARG A CA 1
ATOM 4138 C C . ARG A 1 533 ? 27.652 -2.219 -36.515 1.00 91.38 533 ARG A C 1
ATOM 4140 O O . ARG A 1 533 ? 27.830 -3.391 -36.822 1.00 91.38 533 ARG A O 1
ATOM 4147 N N . GLN A 1 534 ? 28.562 -1.266 -36.728 1.00 90.56 534 GLN A N 1
ATOM 4148 C CA . GLN A 1 534 ? 29.884 -1.565 -37.290 1.00 90.56 534 GLN A CA 1
ATOM 4149 C C . GLN A 1 534 ? 30.673 -2.535 -36.394 1.00 90.56 534 GLN A C 1
ATOM 4151 O O . GLN A 1 534 ? 31.253 -3.484 -36.905 1.00 90.56 534 GLN A O 1
ATOM 4156 N N . LEU A 1 535 ? 30.643 -2.354 -35.069 1.00 92.81 535 LEU A N 1
ATOM 4157 C CA . LEU A 1 535 ? 31.304 -3.241 -34.100 1.00 92.81 535 LEU A CA 1
ATOM 4158 C C . LEU A 1 535 ? 30.722 -4.662 -34.101 1.00 92.81 535 LEU A C 1
ATOM 4160 O O . LEU A 1 535 ? 31.471 -5.639 -34.041 1.00 92.81 535 LEU A O 1
ATOM 4164 N N . LEU A 1 536 ? 29.395 -4.796 -34.221 1.00 91.38 536 LEU A N 1
ATOM 4165 C CA . LEU A 1 536 ? 28.757 -6.098 -34.434 1.00 91.38 536 LEU A CA 1
ATOM 4166 C C . LEU A 1 536 ? 29.231 -6.737 -35.749 1.00 91.38 536 LEU A C 1
ATOM 4168 O O . LEU A 1 536 ? 29.579 -7.915 -35.757 1.00 91.38 536 LEU A O 1
ATOM 4172 N N . SER A 1 537 ? 29.297 -5.967 -36.843 1.00 89.38 537 SER A N 1
ATOM 4173 C CA . SER A 1 537 ? 29.786 -6.448 -38.147 1.00 89.38 537 SER A CA 1
ATOM 4174 C C . SER A 1 537 ? 31.272 -6.836 -38.144 1.00 89.38 537 SER A C 1
ATOM 4176 O O . SER A 1 537 ? 31.638 -7.789 -38.824 1.00 89.38 537 SER A O 1
ATOM 4178 N N . ALA A 1 538 ? 32.111 -6.156 -37.356 1.00 89.81 538 ALA A N 1
ATOM 4179 C CA . ALA A 1 538 ? 33.539 -6.458 -37.180 1.00 89.81 538 ALA A CA 1
ATOM 4180 C C . ALA A 1 538 ? 33.808 -7.700 -36.294 1.00 89.81 538 ALA A C 1
ATOM 4182 O O . ALA A 1 538 ? 34.950 -8.172 -36.182 1.00 89.81 538 ALA A O 1
ATOM 4183 N N . GLY A 1 539 ? 32.756 -8.245 -35.666 1.00 89.69 539 GLY A N 1
ATOM 4184 C CA . GLY A 1 539 ? 32.813 -9.450 -34.843 1.00 89.69 539 GLY A CA 1
ATOM 4185 C C . GLY A 1 539 ? 33.311 -9.207 -33.418 1.00 89.69 539 GLY A C 1
ATOM 4186 O O . GLY A 1 539 ? 34.122 -9.984 -32.924 1.00 89.69 539 GLY A O 1
ATOM 4187 N N . VAL A 1 540 ? 32.845 -8.146 -32.744 1.00 92.81 540 VAL A N 1
ATOM 4188 C CA . VAL A 1 540 ? 33.263 -7.838 -31.360 1.00 92.81 540 VAL A CA 1
ATOM 4189 C C . VAL A 1 540 ? 32.779 -8.863 -30.318 1.00 92.81 540 VAL A C 1
ATOM 4191 O O . VAL A 1 540 ? 33.482 -9.103 -29.341 1.00 92.81 540 VAL A O 1
ATOM 4194 N N . ILE A 1 541 ? 31.616 -9.502 -30.517 1.00 91.06 541 ILE A N 1
ATOM 4195 C CA . ILE A 1 541 ? 30.999 -10.394 -29.511 1.00 91.06 541 ILE A CA 1
ATOM 4196 C C . ILE A 1 541 ? 31.903 -11.595 -29.147 1.00 91.06 541 ILE A C 1
ATOM 4198 O O . ILE A 1 541 ? 32.221 -11.722 -27.965 1.00 91.06 541 ILE A O 1
ATOM 4202 N N . PRO A 1 542 ? 32.438 -12.397 -30.096 1.00 90.81 542 PRO A N 1
ATOM 4203 C CA . PRO A 1 542 ? 33.364 -13.489 -29.762 1.00 90.81 542 PRO A CA 1
ATOM 4204 C C . PRO A 1 542 ? 34.640 -13.046 -29.029 1.00 90.81 542 PRO A C 1
ATOM 4206 O O . PRO A 1 542 ? 35.219 -13.821 -28.271 1.00 90.81 542 PRO A O 1
ATOM 4209 N N . LEU A 1 543 ? 35.089 -11.799 -29.227 1.00 93.00 543 LEU A N 1
ATOM 4210 C CA . LEU A 1 543 ? 36.244 -11.248 -28.507 1.00 93.00 543 LEU A CA 1
ATOM 4211 C C . LEU A 1 543 ? 35.895 -10.995 -2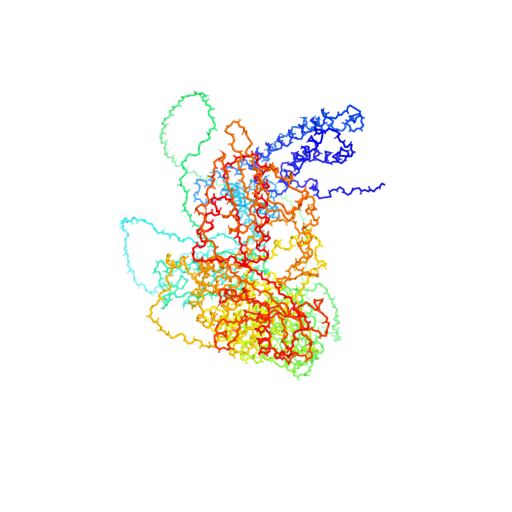7.035 1.00 93.00 543 LEU A C 1
ATOM 4213 O O . LEU A 1 543 ? 36.684 -11.313 -26.149 1.00 93.00 543 LEU A O 1
ATOM 4217 N N . MET A 1 544 ? 34.690 -10.483 -26.765 1.00 93.81 544 MET A N 1
ATOM 4218 C CA . MET A 1 544 ? 34.194 -10.299 -25.399 1.00 93.81 544 MET A CA 1
ATOM 4219 C C . MET A 1 544 ? 33.983 -11.645 -24.690 1.00 93.81 544 MET A C 1
ATOM 4221 O O . MET A 1 544 ? 34.331 -11.774 -23.520 1.00 93.81 544 MET A O 1
ATOM 4225 N N . GLU A 1 545 ? 33.478 -12.670 -25.389 1.00 89.19 545 GLU A N 1
ATOM 4226 C CA . GLU A 1 545 ? 33.355 -14.036 -24.844 1.00 89.19 545 GLU A CA 1
ATOM 4227 C C . GLU A 1 545 ? 34.712 -14.637 -24.446 1.00 89.19 545 GLU A C 1
ATOM 4229 O O . GLU A 1 545 ? 34.806 -15.308 -23.418 1.00 89.19 545 GLU A O 1
ATOM 4234 N N . GLN A 1 546 ? 35.778 -14.372 -25.211 1.00 88.88 546 GLN A N 1
ATOM 4235 C CA . GLN A 1 546 ? 37.142 -14.769 -24.840 1.00 88.88 546 GLN A CA 1
ATOM 4236 C C . GLN A 1 546 ? 37.659 -13.992 -23.621 1.00 88.88 546 GLN A C 1
ATOM 4238 O O . GLN A 1 546 ? 38.254 -14.594 -22.728 1.00 88.88 546 GLN A O 1
ATOM 4243 N N . MET A 1 547 ? 37.396 -12.683 -23.536 1.00 90.44 547 MET A N 1
ATOM 4244 C CA . MET A 1 547 ? 37.795 -11.869 -22.379 1.00 90.44 547 MET A CA 1
ATOM 4245 C C . MET A 1 547 ? 37.113 -12.323 -21.081 1.00 90.44 547 MET A C 1
ATOM 4247 O O . MET A 1 547 ? 37.780 -12.462 -20.062 1.00 90.44 547 MET A O 1
ATOM 4251 N N . MET A 1 548 ? 35.814 -12.636 -21.105 1.00 86.00 548 MET A N 1
ATOM 4252 C CA . MET A 1 548 ? 35.063 -13.042 -19.903 1.00 86.00 548 MET A CA 1
ATOM 4253 C C . MET A 1 548 ? 35.523 -14.364 -19.265 1.00 86.00 548 MET A C 1
ATOM 4255 O O . MET A 1 548 ? 35.097 -14.686 -18.155 1.00 86.00 548 MET A O 1
ATOM 4259 N N . GLN A 1 549 ? 36.400 -15.129 -19.924 1.00 83.88 549 GLN A N 1
ATOM 4260 C CA . GLN A 1 549 ? 37.033 -16.314 -19.334 1.00 83.88 549 GLN A CA 1
ATOM 4261 C C . GLN A 1 549 ? 38.099 -15.952 -18.287 1.00 83.88 549 GLN A C 1
ATOM 4263 O O . GLN A 1 549 ? 38.406 -16.778 -17.427 1.00 83.88 549 GLN A O 1
ATOM 4268 N N . LYS A 1 550 ? 38.650 -14.731 -18.337 1.00 83.62 550 LYS A N 1
ATOM 4269 C CA . LYS A 1 550 ? 39.661 -14.229 -17.400 1.00 83.62 550 LYS A CA 1
ATOM 4270 C C . LYS A 1 550 ? 39.047 -13.208 -16.437 1.00 83.62 550 LYS A C 1
ATOM 4272 O O . LYS A 1 550 ? 38.301 -12.326 -16.869 1.00 83.62 550 LYS A O 1
ATOM 4277 N N . PRO A 1 551 ? 39.322 -13.287 -15.123 1.00 79.88 551 PRO A N 1
ATOM 4278 C CA . PRO A 1 551 ? 38.716 -12.367 -14.173 1.00 79.88 551 PRO A CA 1
ATOM 4279 C C . PRO A 1 551 ? 39.181 -10.920 -14.365 1.00 79.88 551 PRO A C 1
ATOM 4281 O O . PRO A 1 551 ? 38.365 -10.024 -14.165 1.00 79.88 551 PRO A O 1
ATOM 4284 N N . GLU A 1 552 ? 40.422 -10.686 -14.790 1.00 83.56 552 GLU A N 1
ATOM 4285 C CA . GLU A 1 552 ? 41.025 -9.354 -14.927 1.00 83.56 552 GLU A CA 1
ATOM 4286 C C . GLU A 1 552 ? 40.353 -8.504 -16.017 1.00 83.56 552 GLU A C 1
ATOM 4288 O O . GLU A 1 552 ? 40.219 -7.295 -15.863 1.00 83.56 552 GLU A O 1
ATOM 4293 N N . THR A 1 553 ? 39.890 -9.128 -17.103 1.00 86.88 553 THR A N 1
ATOM 4294 C CA . THR A 1 553 ? 39.270 -8.443 -18.251 1.00 86.88 553 THR A CA 1
ATOM 4295 C C . THR A 1 553 ? 37.742 -8.539 -18.284 1.00 86.88 553 THR A C 1
ATOM 4297 O O . THR A 1 553 ? 37.098 -7.893 -19.116 1.00 86.88 553 THR A O 1
ATOM 4300 N N . CYS A 1 554 ? 37.142 -9.288 -17.354 1.00 86.88 554 CYS A N 1
ATOM 4301 C CA . CYS A 1 554 ? 35.697 -9.491 -17.282 1.00 86.88 554 CYS A CA 1
ATOM 4302 C C . CYS A 1 554 ? 34.914 -8.179 -17.097 1.00 86.88 554 CYS A C 1
ATOM 4304 O O . CYS A 1 554 ? 33.881 -8.013 -17.737 1.00 86.88 554 CYS A O 1
ATOM 4306 N N . GLU A 1 555 ? 35.380 -7.235 -16.269 1.00 86.81 555 GLU A N 1
ATOM 4307 C CA . GLU A 1 555 ? 34.620 -5.997 -15.999 1.00 86.81 555 GLU A CA 1
ATOM 4308 C C . GLU A 1 555 ? 34.522 -5.101 -17.249 1.00 86.81 555 GLU A C 1
ATOM 4310 O O . GLU A 1 555 ? 33.438 -4.629 -17.591 1.00 86.81 555 GLU A O 1
ATOM 4315 N N . ALA A 1 556 ? 35.618 -4.960 -18.007 1.00 87.62 556 ALA A N 1
ATOM 4316 C CA . ALA A 1 556 ? 35.623 -4.239 -19.283 1.00 87.62 556 ALA A CA 1
ATOM 4317 C C . ALA A 1 556 ? 34.713 -4.906 -20.334 1.00 87.62 556 ALA A C 1
ATOM 4319 O O . ALA A 1 556 ? 34.014 -4.217 -21.081 1.00 87.62 556 ALA A O 1
ATOM 4320 N N . ALA A 1 557 ? 34.676 -6.243 -20.367 1.00 90.75 557 ALA A N 1
ATOM 4321 C CA . ALA A 1 557 ? 33.781 -6.985 -21.251 1.00 90.75 557 ALA A CA 1
ATOM 4322 C C . ALA A 1 557 ? 32.299 -6.808 -20.863 1.00 90.75 557 ALA A C 1
ATOM 4324 O O . ALA A 1 557 ? 31.471 -6.576 -21.742 1.00 90.75 557 ALA A O 1
ATOM 4325 N N . VAL A 1 558 ? 31.956 -6.844 -19.567 1.00 90.62 558 VAL A N 1
ATOM 4326 C CA . VAL A 1 558 ? 30.585 -6.586 -19.074 1.00 90.62 558 VAL A CA 1
ATOM 4327 C C . VAL A 1 558 ? 30.132 -5.164 -19.425 1.00 90.62 558 VAL A C 1
ATOM 4329 O O . VAL A 1 558 ? 29.036 -4.997 -19.960 1.00 90.62 558 VAL A O 1
ATOM 4332 N N . ALA A 1 559 ? 30.983 -4.151 -19.235 1.00 88.19 559 ALA A N 1
ATOM 4333 C CA . ALA A 1 559 ? 30.681 -2.777 -19.645 1.00 88.19 559 ALA A CA 1
ATOM 4334 C C . ALA A 1 559 ? 30.448 -2.662 -21.169 1.00 88.19 559 ALA A C 1
ATOM 4336 O O . ALA A 1 559 ? 29.522 -1.978 -21.620 1.00 88.19 559 ALA A O 1
ATOM 4337 N N . MET A 1 560 ? 31.234 -3.373 -21.987 1.00 92.31 560 MET A N 1
ATOM 4338 C CA . MET A 1 560 ? 31.011 -3.430 -23.435 1.00 92.31 560 MET A CA 1
ATOM 4339 C C . MET A 1 560 ? 29.678 -4.106 -23.788 1.00 92.31 560 MET A C 1
ATOM 4341 O O . MET A 1 560 ? 28.927 -3.577 -24.613 1.00 92.31 560 MET A O 1
ATOM 4345 N N . TYR A 1 561 ? 29.341 -5.225 -23.138 1.00 92.81 561 TYR A N 1
ATOM 4346 C CA . TYR A 1 561 ? 28.047 -5.893 -23.299 1.00 92.81 561 TYR A CA 1
ATOM 4347 C C . TYR A 1 561 ? 26.875 -4.987 -22.918 1.00 92.81 561 TYR A C 1
ATOM 4349 O O . TYR A 1 561 ? 25.903 -4.930 -23.673 1.00 92.81 561 TYR A O 1
ATOM 4357 N N . LEU A 1 562 ? 26.980 -4.215 -21.831 1.00 91.31 562 LEU A N 1
ATOM 4358 C CA . LEU A 1 562 ? 25.974 -3.221 -21.461 1.00 91.31 562 LEU A CA 1
ATOM 4359 C C . LEU A 1 562 ? 25.758 -2.213 -22.599 1.00 91.31 562 LEU A C 1
ATOM 4361 O O . LEU A 1 562 ? 24.633 -2.042 -23.071 1.00 91.31 562 LEU A O 1
ATOM 4365 N N . ASN A 1 563 ? 26.829 -1.596 -23.102 1.00 89.69 563 ASN A N 1
ATOM 4366 C CA . ASN A 1 563 ? 26.743 -0.581 -24.156 1.00 89.69 563 ASN A CA 1
ATOM 4367 C C . ASN A 1 563 ? 26.175 -1.144 -25.476 1.00 89.69 563 ASN A C 1
ATOM 4369 O O . ASN A 1 563 ? 25.351 -0.490 -26.130 1.00 89.69 563 ASN A O 1
ATOM 4373 N N . LEU A 1 564 ? 26.552 -2.374 -25.846 1.00 91.00 564 LEU A N 1
ATOM 4374 C CA . LEU A 1 564 ? 26.003 -3.074 -27.011 1.00 91.00 564 LEU A CA 1
ATOM 4375 C C . LEU A 1 564 ? 24.534 -3.470 -26.810 1.00 91.00 564 LEU A C 1
ATOM 4377 O O . LEU A 1 564 ? 23.742 -3.267 -27.723 1.00 91.00 564 LEU A O 1
ATOM 4381 N N . SER A 1 565 ? 24.139 -3.949 -25.625 1.00 91.56 565 SER A N 1
ATOM 4382 C CA . SER A 1 565 ? 22.761 -4.381 -25.318 1.00 91.56 565 SER A CA 1
ATOM 4383 C C . SER A 1 565 ? 21.710 -3.266 -25.432 1.00 91.56 565 SER A C 1
ATOM 4385 O O . SER A 1 565 ? 20.521 -3.549 -25.573 1.00 91.56 565 SER A O 1
ATOM 4387 N N . CYS A 1 566 ? 22.131 -1.998 -25.453 1.00 87.69 566 CYS A N 1
ATOM 4388 C CA . CYS A 1 566 ? 21.280 -0.851 -25.785 1.00 87.69 566 CYS A CA 1
ATOM 4389 C C . CYS A 1 566 ? 20.879 -0.772 -27.280 1.00 87.69 566 CYS A C 1
ATOM 4391 O O . CYS A 1 566 ? 20.174 0.160 -27.664 1.00 87.69 566 CYS A O 1
ATOM 4393 N N . LEU A 1 567 ? 21.348 -1.692 -28.132 1.00 87.06 567 LEU A N 1
ATOM 4394 C CA . LEU A 1 567 ? 20.964 -1.840 -29.539 1.00 87.06 567 LEU A CA 1
ATOM 4395 C C . LEU A 1 567 ? 20.110 -3.111 -29.709 1.00 87.06 567 LEU A C 1
ATOM 4397 O O . LEU A 1 567 ? 20.547 -4.201 -29.345 1.00 87.06 567 LEU A O 1
ATOM 4401 N N . GLU A 1 568 ? 18.914 -2.991 -30.288 1.00 84.00 568 GLU A N 1
ATOM 4402 C CA . GLU A 1 568 ? 17.951 -4.102 -30.423 1.00 84.00 568 GLU A CA 1
ATOM 4403 C C . GLU A 1 568 ? 18.523 -5.268 -31.250 1.00 84.00 568 GLU A C 1
ATOM 4405 O O . GLU A 1 568 ? 18.396 -6.430 -30.868 1.00 84.00 568 GLU A O 1
ATOM 4410 N N . GLU A 1 569 ? 19.261 -4.963 -32.323 1.00 87.12 569 GLU A N 1
ATOM 4411 C CA . GLU A 1 569 ? 19.965 -5.957 -33.141 1.00 87.12 569 GLU A CA 1
ATOM 4412 C C . GLU A 1 569 ? 21.038 -6.731 -32.348 1.00 87.12 569 GLU A C 1
ATOM 4414 O O . GLU A 1 569 ? 21.311 -7.892 -32.651 1.00 87.12 569 GLU A O 1
ATOM 4419 N N . ALA A 1 570 ? 21.632 -6.119 -31.316 1.00 88.69 570 ALA A N 1
ATOM 4420 C CA . ALA A 1 570 ? 22.601 -6.783 -30.447 1.00 88.69 570 ALA A CA 1
ATOM 4421 C C . ALA A 1 570 ? 21.922 -7.709 -29.429 1.00 88.69 570 ALA A C 1
ATOM 4423 O O . ALA A 1 570 ? 22.471 -8.762 -29.117 1.00 88.69 570 ALA A O 1
ATOM 4424 N N . GLN A 1 571 ? 20.735 -7.354 -28.921 1.00 90.56 571 GLN A N 1
ATOM 4425 C CA . GLN A 1 571 ? 20.043 -8.116 -27.870 1.00 90.56 571 GLN A CA 1
ATOM 4426 C C . GLN A 1 571 ? 19.748 -9.562 -28.281 1.00 90.56 571 GLN A C 1
ATOM 4428 O O . GLN A 1 571 ? 19.865 -10.461 -27.450 1.00 90.56 571 GLN A O 1
ATOM 4433 N N . ALA A 1 572 ? 19.410 -9.799 -29.551 1.00 88.06 572 ALA A N 1
ATOM 4434 C CA . ALA A 1 572 ? 19.188 -11.145 -30.082 1.00 88.06 572 ALA A CA 1
ATOM 4435 C C . ALA A 1 572 ? 20.494 -11.958 -30.203 1.00 88.06 572 ALA A C 1
ATOM 4437 O O . ALA A 1 572 ? 20.506 -13.158 -29.933 1.00 88.06 572 ALA A O 1
ATOM 4438 N N . ILE A 1 573 ? 21.601 -11.305 -30.578 1.00 89.31 573 ILE A N 1
ATOM 4439 C CA . ILE A 1 573 ? 22.925 -11.937 -30.721 1.00 89.31 573 ILE A CA 1
ATOM 4440 C C . ILE A 1 573 ? 23.491 -12.287 -29.338 1.00 89.31 573 ILE A C 1
ATOM 4442 O O . ILE A 1 573 ? 23.856 -13.431 -29.092 1.00 89.31 573 ILE A O 1
ATOM 4446 N N . ILE A 1 574 ? 23.500 -11.316 -28.422 1.00 90.94 574 ILE A N 1
ATOM 4447 C CA . ILE A 1 574 ? 23.982 -11.459 -27.040 1.00 90.94 574 ILE A CA 1
ATOM 4448 C C . ILE A 1 574 ? 23.100 -12.454 -26.264 1.00 90.94 574 ILE A C 1
ATOM 4450 O O . ILE A 1 574 ? 23.607 -13.272 -25.508 1.00 90.94 574 ILE A O 1
ATOM 4454 N N . GLY A 1 575 ? 21.780 -12.435 -26.470 1.00 86.19 575 GLY A N 1
ATOM 4455 C CA . GLY A 1 575 ? 20.861 -13.374 -25.819 1.00 86.19 575 GLY A CA 1
ATOM 4456 C C . GLY A 1 575 ? 20.948 -14.820 -26.320 1.00 86.19 575 GLY A C 1
ATOM 4457 O O . GLY A 1 575 ? 20.489 -15.725 -25.629 1.00 86.19 575 GLY A O 1
ATOM 4458 N N . SER A 1 576 ? 21.558 -15.035 -27.491 1.00 85.62 576 SER A N 1
ATOM 4459 C CA . SER A 1 576 ? 21.857 -16.361 -28.058 1.00 85.62 576 SER A CA 1
ATOM 4460 C C . SER A 1 576 ? 23.291 -16.832 -27.760 1.00 85.62 576 SER A C 1
ATOM 4462 O O . SER A 1 576 ? 23.723 -17.846 -28.303 1.00 85.62 576 SER A O 1
ATOM 4464 N N . SER A 1 577 ? 24.037 -16.077 -26.948 1.00 84.94 577 SER A N 1
ATOM 4465 C CA . SER A 1 577 ? 25.440 -16.305 -26.590 1.00 84.94 577 SER A CA 1
ATOM 4466 C C . SER A 1 577 ? 25.562 -16.888 -25.173 1.00 84.94 577 SER A C 1
ATOM 4468 O O . SER A 1 577 ? 24.690 -16.700 -24.322 1.00 84.94 577 SER A O 1
ATOM 4470 N N . GLU A 1 578 ? 26.681 -17.563 -24.891 1.00 83.88 578 GLU A N 1
ATOM 4471 C CA . GLU A 1 578 ? 26.995 -18.196 -23.593 1.00 83.88 578 GLU A CA 1
ATOM 4472 C C . GLU A 1 578 ? 27.299 -17.178 -22.463 1.00 83.88 578 GLU A C 1
ATOM 4474 O O . GLU A 1 578 ? 27.772 -17.528 -21.381 1.00 83.88 578 GLU A O 1
ATOM 4479 N N . VAL A 1 579 ? 27.029 -15.890 -22.692 1.00 88.62 579 VAL A N 1
ATOM 4480 C CA . VAL A 1 579 ? 27.267 -14.784 -21.754 1.00 88.62 579 VAL A CA 1
ATOM 4481 C C . VAL A 1 579 ? 26.293 -14.751 -20.567 1.00 88.62 579 VAL A C 1
ATOM 4483 O O . VAL A 1 579 ? 26.679 -14.332 -19.473 1.00 88.62 579 VAL A O 1
ATOM 4486 N N . ILE A 1 580 ? 25.044 -15.208 -20.737 1.00 90.38 580 ILE A N 1
ATOM 4487 C CA . ILE A 1 580 ? 23.989 -15.088 -19.709 1.00 90.38 580 ILE A CA 1
ATOM 4488 C C . ILE A 1 580 ? 24.387 -15.742 -18.365 1.00 90.38 580 ILE A C 1
ATOM 4490 O O . ILE A 1 580 ? 24.290 -15.058 -17.340 1.00 90.38 580 ILE A O 1
ATOM 4494 N N . PRO A 1 581 ? 24.889 -16.996 -18.312 1.00 89.12 581 PRO A N 1
ATOM 4495 C CA . PRO A 1 581 ? 25.350 -17.604 -17.060 1.00 89.12 581 PRO A CA 1
ATOM 4496 C C . PRO A 1 581 ? 26.501 -16.838 -16.393 1.00 89.12 581 PRO A C 1
ATOM 4498 O O . PRO A 1 581 ? 26.605 -16.818 -15.165 1.00 89.12 581 PRO A O 1
ATOM 4501 N N . VAL A 1 582 ? 27.362 -16.177 -17.177 1.00 87.25 582 VAL A N 1
ATOM 4502 C CA . VAL A 1 582 ? 28.478 -15.391 -16.636 1.00 87.25 582 VAL A CA 1
ATOM 4503 C C . VAL A 1 582 ? 27.975 -14.103 -15.982 1.00 87.25 582 VAL A C 1
ATOM 4505 O O . VAL A 1 582 ? 28.393 -13.803 -14.867 1.00 87.25 582 VAL A O 1
ATOM 4508 N N . LEU A 1 583 ? 27.025 -13.400 -16.611 1.00 89.88 583 LEU A N 1
ATOM 4509 C CA . LEU A 1 583 ? 26.377 -12.214 -16.030 1.00 89.88 583 LEU A CA 1
ATOM 4510 C C . LEU A 1 583 ? 25.636 -12.543 -14.724 1.00 89.88 583 LEU A C 1
ATOM 4512 O O . LEU A 1 583 ? 25.700 -11.775 -13.769 1.00 89.88 583 LEU A O 1
ATOM 4516 N N . ILE A 1 584 ? 24.971 -13.700 -14.658 1.00 88.75 584 ILE A N 1
ATOM 4517 C CA . ILE A 1 584 ? 24.270 -14.171 -13.453 1.00 88.75 584 ILE A CA 1
ATOM 4518 C C . ILE A 1 584 ? 25.256 -14.439 -12.307 1.00 88.75 584 ILE A C 1
ATOM 4520 O O . ILE A 1 584 ? 25.017 -14.016 -11.176 1.00 88.75 584 ILE A O 1
ATOM 4524 N N . ARG A 1 585 ? 26.405 -15.063 -12.594 1.00 86.56 585 ARG A N 1
ATOM 4525 C CA . ARG A 1 585 ? 27.487 -15.261 -11.615 1.00 86.56 585 ARG A CA 1
ATOM 4526 C C . ARG A 1 585 ? 28.051 -13.934 -11.088 1.00 86.56 585 ARG A C 1
ATOM 4528 O O . ARG A 1 585 ? 28.305 -13.830 -9.890 1.00 86.56 585 ARG A O 1
ATOM 4535 N N . CYS A 1 586 ? 28.158 -12.898 -11.926 1.00 85.69 586 CYS A N 1
ATOM 4536 C CA . CYS A 1 586 ? 28.557 -11.556 -11.483 1.00 85.69 586 CYS A CA 1
ATOM 4537 C C . CYS A 1 586 ? 27.599 -10.934 -10.444 1.00 85.69 586 CYS A C 1
ATOM 4539 O O . CYS A 1 586 ? 28.028 -10.065 -9.692 1.00 85.69 586 CYS A O 1
ATOM 4541 N N . LEU A 1 587 ? 26.338 -11.378 -10.340 1.00 84.19 587 LEU A N 1
ATOM 4542 C CA . LEU A 1 587 ? 25.413 -10.929 -9.284 1.00 84.19 587 LEU A CA 1
ATOM 4543 C C . LEU A 1 587 ? 25.624 -11.649 -7.935 1.00 84.19 587 LEU A C 1
ATOM 4545 O O . LEU A 1 587 ? 25.216 -11.127 -6.893 1.00 84.19 587 LEU A O 1
ATOM 4549 N N . GLN A 1 588 ? 26.247 -12.834 -7.955 1.00 76.75 588 GLN A N 1
ATOM 4550 C CA . GLN A 1 588 ? 26.322 -13.778 -6.831 1.00 76.75 588 GLN A CA 1
ATOM 4551 C C . GLN A 1 588 ? 27.677 -13.797 -6.099 1.00 76.75 588 GLN A C 1
ATOM 4553 O O . GLN A 1 588 ? 27.721 -14.173 -4.929 1.00 76.75 588 GLN A O 1
ATOM 4558 N N . GLU A 1 589 ? 28.782 -13.428 -6.755 1.00 65.94 589 GLU A N 1
ATOM 4559 C CA . GLU A 1 589 ? 30.131 -13.490 -6.165 1.00 65.94 589 GLU A CA 1
ATOM 4560 C C . GLU A 1 589 ? 30.409 -12.336 -5.179 1.00 65.94 589 GLU A C 1
ATOM 4562 O O . GLU A 1 589 ? 30.916 -11.275 -5.553 1.00 65.94 589 GLU A O 1
ATOM 4567 N N . GLU A 1 590 ? 30.144 -12.555 -3.888 1.00 53.12 590 GLU A N 1
ATOM 4568 C CA . GLU A 1 590 ? 30.621 -11.662 -2.825 1.00 53.12 590 GLU A CA 1
ATOM 4569 C C . GLU A 1 590 ? 32.155 -11.746 -2.678 1.00 53.12 590 GLU A C 1
ATOM 4571 O O . GLU A 1 590 ? 32.702 -12.770 -2.269 1.00 53.12 590 GLU A O 1
ATOM 4576 N N . GLY A 1 591 ? 32.858 -10.643 -2.973 1.00 51.81 591 GLY A N 1
ATOM 4577 C CA . GLY A 1 591 ? 34.250 -10.423 -2.544 1.00 51.81 591 GLY A CA 1
ATOM 4578 C C . GLY A 1 591 ? 35.331 -10.301 -3.628 1.00 51.81 591 GLY A C 1
ATOM 4579 O O . GLY A 1 591 ? 36.463 -9.981 -3.274 1.00 51.81 591 GLY A O 1
ATOM 4580 N N . TYR A 1 592 ? 35.021 -10.502 -4.916 1.00 50.50 592 TYR A N 1
ATOM 4581 C CA . TYR A 1 592 ? 36.013 -10.415 -6.014 1.00 50.50 592 TYR A CA 1
ATOM 4582 C C . TYR A 1 592 ? 35.677 -9.419 -7.143 1.00 50.50 592 TYR A C 1
ATOM 4584 O O . TYR A 1 592 ? 36.481 -9.262 -8.061 1.00 50.50 592 TYR A O 1
ATOM 4592 N N . ARG A 1 593 ? 34.516 -8.748 -7.105 1.00 66.56 593 ARG A N 1
ATOM 4593 C CA . ARG A 1 593 ? 34.013 -7.869 -8.182 1.00 66.56 593 ARG A CA 1
ATOM 4594 C C . ARG A 1 593 ? 33.647 -6.481 -7.680 1.00 66.56 593 ARG A C 1
ATOM 4596 O O . ARG A 1 593 ? 33.205 -6.339 -6.542 1.00 66.56 593 ARG A O 1
ATOM 4603 N N . SER A 1 594 ? 33.797 -5.474 -8.539 1.00 74.56 594 SER A N 1
ATOM 4604 C CA . SER A 1 594 ? 33.345 -4.111 -8.247 1.00 74.56 594 SER A CA 1
ATOM 4605 C C . SER A 1 594 ? 31.812 -4.008 -8.243 1.00 74.56 594 SER A C 1
ATOM 4607 O O . SER A 1 594 ? 31.134 -4.661 -9.040 1.00 74.56 594 SER A O 1
ATOM 4609 N N . ASP A 1 595 ? 31.241 -3.143 -7.396 1.00 78.06 595 ASP A N 1
ATOM 4610 C CA . ASP A 1 595 ? 29.791 -2.870 -7.407 1.00 78.06 595 ASP A CA 1
ATOM 4611 C C . ASP A 1 595 ? 29.316 -2.303 -8.758 1.00 78.06 595 ASP A C 1
ATOM 4613 O O . ASP A 1 595 ? 28.171 -2.513 -9.158 1.00 78.06 595 ASP A O 1
ATOM 4617 N N . THR A 1 596 ? 30.213 -1.644 -9.500 1.00 79.00 596 THR A N 1
ATOM 4618 C CA . THR A 1 596 ? 30.006 -1.231 -10.894 1.00 79.00 596 THR A CA 1
ATOM 4619 C C . THR A 1 596 ? 29.816 -2.423 -11.829 1.00 79.00 596 THR A C 1
ATOM 4621 O O . THR A 1 596 ? 28.843 -2.444 -12.572 1.00 79.00 596 THR A O 1
ATOM 4624 N N . CYS A 1 597 ? 30.650 -3.465 -11.741 1.00 83.81 597 CYS A N 1
ATOM 4625 C CA . CYS A 1 597 ? 30.488 -4.686 -12.538 1.00 83.81 597 CYS A CA 1
ATOM 4626 C C . CYS A 1 597 ? 29.172 -5.419 -12.213 1.00 83.81 597 CYS A C 1
ATOM 4628 O O . CYS A 1 597 ? 28.483 -5.897 -13.116 1.00 83.81 597 CYS A O 1
ATOM 4630 N N . ARG A 1 598 ? 28.766 -5.445 -10.933 1.00 84.81 598 ARG A N 1
ATOM 4631 C CA . ARG A 1 598 ? 27.470 -6.006 -10.498 1.00 84.81 598 ARG A CA 1
ATOM 4632 C C . ARG A 1 598 ? 26.287 -5.232 -11.092 1.00 84.81 598 ARG A C 1
ATOM 4634 O O . ARG A 1 598 ? 25.348 -5.843 -11.604 1.00 84.81 598 ARG A O 1
ATOM 4641 N N . LEU A 1 599 ? 26.345 -3.898 -11.059 1.00 85.62 599 LEU A N 1
ATOM 4642 C CA . LEU A 1 599 ? 25.332 -3.021 -11.653 1.00 85.62 599 LEU A CA 1
ATOM 4643 C C . LEU A 1 599 ? 25.274 -3.170 -13.181 1.00 85.62 599 LEU A C 1
ATOM 4645 O O . LEU A 1 599 ? 24.184 -3.320 -13.731 1.00 85.62 599 LEU A O 1
ATOM 4649 N N . ASP A 1 600 ? 26.420 -3.186 -13.862 1.00 87.31 600 ASP A N 1
ATOM 4650 C CA . ASP A 1 600 ? 26.483 -3.325 -15.319 1.00 87.31 600 ASP A CA 1
ATOM 4651 C C . ASP A 1 600 ? 25.964 -4.696 -15.780 1.00 87.31 600 ASP A C 1
ATOM 4653 O O . ASP A 1 600 ? 25.249 -4.785 -16.783 1.00 87.31 600 ASP A O 1
ATOM 4657 N N . ALA A 1 601 ? 26.231 -5.763 -15.017 1.00 90.88 601 ALA A N 1
ATOM 4658 C CA . ALA A 1 601 ? 25.659 -7.085 -15.262 1.00 90.88 601 ALA A CA 1
ATOM 4659 C C . ALA A 1 601 ? 24.127 -7.092 -15.096 1.00 90.88 601 ALA A C 1
ATOM 4661 O O . ALA A 1 601 ? 23.420 -7.605 -15.969 1.00 90.88 601 ALA A O 1
ATOM 4662 N N . LEU A 1 602 ? 23.597 -6.469 -14.034 1.00 90.94 602 LEU A N 1
ATOM 4663 C CA . LEU A 1 602 ? 22.151 -6.337 -13.810 1.00 90.94 602 LEU A CA 1
ATOM 4664 C C . LEU A 1 602 ? 21.470 -5.528 -14.926 1.00 90.94 602 LEU A C 1
ATOM 4666 O O . LEU A 1 602 ? 20.429 -5.940 -15.439 1.00 90.94 602 LEU A O 1
ATOM 4670 N N . LEU A 1 603 ? 22.065 -4.403 -15.333 1.00 88.62 603 LEU A N 1
ATOM 4671 C CA . LEU A 1 603 ? 21.571 -3.562 -16.427 1.00 88.62 603 LEU A CA 1
ATOM 4672 C C . LEU A 1 603 ? 21.627 -4.284 -17.782 1.00 88.62 603 LEU A C 1
ATOM 4674 O O . LEU A 1 603 ? 20.703 -4.151 -18.585 1.00 88.62 603 LEU A O 1
ATOM 4678 N N . THR A 1 604 ? 22.659 -5.096 -18.020 1.00 91.94 604 THR A N 1
ATOM 4679 C CA . THR A 1 604 ? 22.762 -5.933 -19.225 1.00 91.94 604 THR A CA 1
ATOM 4680 C C . THR A 1 604 ? 21.658 -6.991 -19.244 1.00 91.94 604 THR A C 1
ATOM 4682 O O . THR A 1 604 ? 20.942 -7.104 -20.236 1.00 91.94 604 THR A O 1
ATOM 4685 N N . LEU A 1 605 ? 21.446 -7.722 -18.142 1.00 93.69 605 LEU A N 1
ATOM 4686 C CA . LEU A 1 605 ? 20.361 -8.706 -18.019 1.00 93.69 605 LEU A CA 1
ATOM 4687 C C . LEU A 1 605 ? 18.974 -8.056 -18.175 1.00 93.69 605 LEU A C 1
ATOM 4689 O O . LEU A 1 605 ? 18.109 -8.605 -18.860 1.00 93.69 605 LEU A O 1
ATOM 4693 N N . TYR A 1 606 ? 18.779 -6.858 -17.616 1.00 92.44 606 TYR A N 1
ATOM 4694 C CA . TYR A 1 606 ? 17.590 -6.038 -17.847 1.00 92.44 606 TYR A CA 1
ATOM 4695 C C . TYR A 1 606 ? 17.395 -5.721 -19.339 1.00 92.44 606 TYR A C 1
ATOM 4697 O O . TYR A 1 606 ? 16.333 -6.035 -19.879 1.00 92.44 606 TYR A O 1
ATOM 4705 N N . ASN A 1 607 ? 18.409 -5.198 -20.034 1.00 91.19 607 ASN A N 1
ATOM 4706 C CA . ASN A 1 607 ? 18.320 -4.898 -21.466 1.00 91.19 607 ASN A CA 1
ATOM 4707 C C . ASN A 1 607 ? 18.031 -6.154 -22.307 1.00 91.19 607 ASN A C 1
ATOM 4709 O O . ASN A 1 607 ? 17.200 -6.109 -23.212 1.00 91.19 607 ASN A O 1
ATOM 4713 N N . LEU A 1 608 ? 18.649 -7.295 -21.983 1.00 93.00 608 LEU A N 1
ATOM 4714 C CA . LEU A 1 608 ? 18.383 -8.569 -22.661 1.00 93.00 608 LEU A CA 1
ATOM 4715 C C . LEU A 1 608 ? 16.958 -9.083 -22.422 1.00 93.00 608 LEU A C 1
ATOM 4717 O O . LEU A 1 608 ? 16.392 -9.700 -23.323 1.00 93.00 608 LEU A O 1
ATOM 4721 N N . SER A 1 609 ? 16.359 -8.804 -21.258 1.00 92.50 609 SER A N 1
ATOM 4722 C CA . SER A 1 609 ? 14.975 -9.188 -20.937 1.00 92.50 609 SER A CA 1
ATOM 4723 C C . SER A 1 609 ? 13.908 -8.417 -21.725 1.00 92.50 609 SER A C 1
ATOM 4725 O O . SER A 1 609 ? 12.776 -8.888 -21.830 1.00 92.50 609 SER A O 1
ATOM 4727 N N . LEU A 1 610 ? 14.257 -7.264 -22.315 1.00 86.88 610 LEU A N 1
ATOM 4728 C CA . LEU A 1 610 ? 13.363 -6.501 -23.198 1.00 86.88 610 LEU A CA 1
ATOM 4729 C C . LEU A 1 610 ? 13.090 -7.239 -24.520 1.00 86.88 610 LEU A C 1
ATOM 4731 O O . LEU A 1 610 ? 12.056 -7.009 -25.152 1.00 86.88 610 LEU A O 1
ATOM 4735 N N . HIS A 1 611 ? 13.987 -8.143 -24.926 1.00 88.06 611 HIS A N 1
ATOM 4736 C CA . HIS A 1 611 ? 13.825 -8.987 -26.102 1.00 88.06 611 HIS A CA 1
ATOM 4737 C C . HIS A 1 611 ? 13.189 -10.328 -25.705 1.00 88.06 611 HIS A C 1
ATOM 4739 O O . HIS A 1 611 ? 13.861 -11.243 -25.233 1.00 88.06 611 HIS A O 1
ATOM 4745 N N . ALA A 1 612 ? 11.873 -10.461 -25.904 1.00 85.00 612 ALA A N 1
ATOM 4746 C CA . ALA A 1 612 ? 11.097 -11.616 -25.434 1.00 85.00 612 ALA A CA 1
ATOM 4747 C C . ALA A 1 612 ? 11.660 -13.018 -25.803 1.00 85.00 612 ALA A C 1
ATOM 4749 O O . ALA A 1 612 ? 11.563 -13.912 -24.958 1.00 85.00 612 ALA A O 1
ATOM 4750 N N . PRO A 1 613 ? 12.280 -13.248 -26.985 1.00 89.06 613 PRO A N 1
ATOM 4751 C CA . PRO A 1 613 ? 12.965 -14.509 -27.302 1.00 89.06 613 PRO A CA 1
ATOM 4752 C C . PRO A 1 613 ? 14.092 -14.920 -26.340 1.00 89.06 613 PRO A C 1
ATOM 4754 O O . PRO A 1 613 ? 14.372 -16.110 -26.239 1.00 89.06 613 PRO A O 1
ATOM 4757 N N . ASN A 1 614 ? 14.695 -13.982 -25.601 1.00 92.31 614 ASN A N 1
ATOM 4758 C CA . ASN A 1 614 ? 15.761 -14.268 -24.633 1.00 92.31 614 ASN A CA 1
ATOM 4759 C C . ASN A 1 614 ? 15.228 -14.807 -23.296 1.00 92.31 614 ASN A C 1
ATOM 4761 O O . ASN A 1 614 ? 15.979 -15.413 -22.531 1.00 92.31 614 ASN A O 1
ATOM 4765 N N . ILE A 1 615 ? 13.941 -14.599 -22.986 1.00 90.56 615 ILE A N 1
ATOM 4766 C CA . ILE A 1 615 ? 13.365 -14.940 -21.674 1.00 90.56 615 ILE A CA 1
ATOM 4767 C C . ILE A 1 615 ? 13.553 -16.429 -21.317 1.00 90.56 615 ILE A C 1
ATOM 4769 O O . ILE A 1 615 ? 13.988 -16.697 -20.198 1.00 90.56 615 ILE A O 1
ATOM 4773 N N . PRO A 1 616 ? 13.327 -17.413 -22.214 1.00 89.94 616 PRO A N 1
ATOM 4774 C CA . PRO A 1 616 ? 13.591 -18.817 -21.900 1.00 89.94 616 PRO A CA 1
ATOM 4775 C C . PRO A 1 616 ? 15.054 -19.111 -21.529 1.00 89.94 616 PRO A C 1
ATOM 4777 O O . PRO A 1 616 ? 15.290 -19.937 -20.649 1.00 89.94 616 PRO A O 1
ATOM 4780 N N . ALA A 1 617 ? 16.028 -18.433 -22.149 1.00 89.44 617 ALA A N 1
ATOM 4781 C CA . ALA A 1 617 ? 17.452 -18.611 -21.847 1.00 89.44 617 ALA A CA 1
ATOM 4782 C C . ALA A 1 617 ? 17.833 -17.980 -20.495 1.00 89.44 617 ALA A C 1
ATOM 4784 O O . ALA A 1 617 ? 18.535 -18.602 -19.698 1.00 89.44 617 ALA A O 1
ATOM 4785 N N . LEU A 1 618 ? 17.297 -16.789 -20.199 1.00 92.06 618 LEU A N 1
ATOM 4786 C CA . LEU A 1 618 ? 17.449 -16.108 -18.908 1.00 92.06 618 LEU A CA 1
ATOM 4787 C C . LEU A 1 618 ? 16.906 -16.963 -17.747 1.00 92.06 618 LEU A C 1
ATOM 4789 O O . LEU A 1 618 ? 17.603 -17.176 -16.755 1.00 92.06 618 LEU A O 1
ATOM 4793 N N . LEU A 1 619 ? 15.691 -17.503 -17.899 1.00 91.06 619 LEU A N 1
ATOM 4794 C CA . LEU A 1 619 ? 15.060 -18.401 -16.923 1.00 91.06 619 LEU A CA 1
ATOM 4795 C C . LEU A 1 619 ? 15.842 -19.717 -16.762 1.00 91.06 619 LEU A C 1
ATOM 4797 O O . LEU A 1 619 ? 16.221 -20.074 -15.651 1.00 91.06 619 LEU A O 1
ATOM 4801 N N . SER A 1 620 ? 16.197 -20.393 -17.865 1.00 88.88 620 SER A N 1
ATOM 4802 C CA . SER A 1 620 ? 16.978 -21.648 -17.813 1.00 88.88 620 SER A CA 1
ATOM 4803 C C . SER A 1 620 ? 18.353 -21.486 -17.153 1.00 88.88 620 SER A C 1
ATOM 4805 O O . SER A 1 620 ? 18.901 -22.457 -16.637 1.00 88.88 620 SER A O 1
ATOM 4807 N N . SER A 1 621 ? 18.900 -20.267 -17.149 1.00 88.88 621 SER A N 1
ATOM 4808 C CA . SER A 1 621 ? 20.177 -19.932 -16.507 1.00 88.88 621 SER A CA 1
ATOM 4809 C C . SER A 1 621 ? 20.038 -19.549 -15.023 1.00 88.88 621 SER A C 1
ATOM 4811 O O . SER A 1 621 ? 21.037 -19.247 -14.376 1.00 88.88 621 SER A O 1
ATOM 4813 N N . GLY A 1 622 ? 18.821 -19.553 -14.464 1.00 89.00 622 GLY A N 1
ATOM 4814 C CA . GLY A 1 622 ? 18.564 -19.301 -13.043 1.00 89.00 622 GLY A CA 1
ATOM 4815 C C . GLY A 1 622 ? 18.511 -17.824 -12.638 1.00 89.00 622 GLY A C 1
ATOM 4816 O O . GLY A 1 622 ? 18.711 -17.514 -11.459 1.00 89.00 622 GLY A O 1
ATOM 4817 N N . VAL A 1 623 ? 18.231 -16.904 -13.576 1.00 90.44 623 VAL A N 1
ATOM 4818 C CA . VAL A 1 623 ? 18.247 -15.449 -13.313 1.00 90.44 623 VAL A CA 1
ATOM 4819 C C . VAL A 1 623 ? 17.364 -15.057 -12.124 1.00 90.44 623 VAL A C 1
ATOM 4821 O O . VAL A 1 623 ? 17.769 -14.237 -11.303 1.00 90.44 623 VAL A O 1
ATOM 4824 N N . VAL A 1 624 ? 16.198 -15.697 -11.974 1.00 89.81 624 VAL A N 1
ATOM 4825 C CA . VAL A 1 624 ? 15.236 -15.423 -10.900 1.00 89.81 624 VAL A CA 1
ATOM 4826 C C . VAL A 1 624 ? 15.905 -15.615 -9.539 1.00 89.81 624 VAL A C 1
ATOM 4828 O O . VAL A 1 624 ? 15.905 -14.694 -8.730 1.00 89.81 624 VAL A O 1
ATOM 4831 N N . HIS A 1 625 ? 16.572 -16.751 -9.310 1.00 85.94 625 HIS A N 1
ATOM 4832 C CA . HIS A 1 625 ? 17.262 -17.025 -8.046 1.00 85.94 625 HIS A CA 1
ATOM 4833 C C . HIS A 1 625 ? 18.390 -16.024 -7.748 1.00 85.94 625 HIS A C 1
ATOM 4835 O O . HIS A 1 625 ? 18.580 -15.657 -6.593 1.00 85.94 625 HIS A O 1
ATOM 4841 N N . SER A 1 626 ? 19.107 -15.539 -8.768 1.00 85.00 626 SER A N 1
ATOM 4842 C CA . SER A 1 626 ? 20.177 -14.550 -8.571 1.00 85.00 626 SER A CA 1
ATOM 4843 C C . SER A 1 626 ? 19.679 -13.163 -8.162 1.00 85.00 626 SER A C 1
ATOM 4845 O O . SER A 1 626 ? 20.373 -12.469 -7.432 1.00 85.00 626 SER A O 1
ATOM 4847 N N . ILE A 1 627 ? 18.465 -12.769 -8.558 1.00 86.88 627 ILE A N 1
ATOM 4848 C CA . ILE A 1 627 ? 17.905 -11.450 -8.223 1.00 86.88 627 ILE A CA 1
ATOM 4849 C C . ILE A 1 627 ? 17.637 -11.310 -6.710 1.00 86.88 627 ILE A C 1
ATOM 4851 O O . ILE A 1 627 ? 17.723 -10.206 -6.173 1.00 86.88 627 ILE A O 1
ATOM 4855 N N . HIS A 1 628 ? 17.392 -12.421 -6.005 1.00 80.88 628 HIS A N 1
ATOM 4856 C CA . HIS A 1 628 ? 17.198 -12.448 -4.549 1.00 80.88 628 HIS A CA 1
ATOM 4857 C C . HIS A 1 628 ? 18.370 -11.818 -3.770 1.00 80.88 628 HIS A C 1
ATOM 4859 O O . HIS A 1 628 ? 18.139 -11.124 -2.787 1.00 80.88 628 HIS A O 1
ATOM 4865 N N . THR A 1 629 ? 19.622 -11.974 -4.225 1.00 79.75 629 THR A N 1
ATOM 4866 C CA . THR A 1 629 ? 20.799 -11.407 -3.528 1.00 79.75 629 THR A CA 1
ATOM 4867 C C . THR A 1 629 ? 20.931 -9.887 -3.677 1.00 79.75 629 THR A C 1
ATOM 4869 O O . THR A 1 629 ? 21.813 -9.282 -3.068 1.00 79.75 629 THR A O 1
ATOM 4872 N N . VAL A 1 630 ? 20.081 -9.268 -4.502 1.00 81.69 630 VAL A N 1
ATOM 4873 C CA . VAL A 1 630 ? 20.188 -7.865 -4.925 1.00 81.69 630 VAL A CA 1
ATOM 4874 C C . VAL A 1 630 ? 18.949 -7.038 -4.532 1.00 81.69 630 VAL A C 1
ATOM 4876 O O . VAL A 1 630 ? 19.009 -5.807 -4.513 1.00 81.69 630 VAL A O 1
ATOM 4879 N N . LEU A 1 631 ? 17.836 -7.697 -4.181 1.00 84.31 631 LEU A N 1
ATOM 4880 C CA . LEU A 1 631 ? 16.593 -7.067 -3.726 1.00 84.31 631 LEU A CA 1
ATOM 4881 C C . LEU A 1 631 ? 16.673 -6.646 -2.251 1.00 84.31 631 LEU A C 1
ATOM 4883 O O . LEU A 1 631 ? 16.611 -7.470 -1.344 1.00 84.31 631 LEU A O 1
ATOM 4887 N N . ALA A 1 632 ? 16.722 -5.338 -2.006 1.00 80.94 632 ALA A N 1
ATOM 4888 C CA . ALA A 1 632 ? 16.563 -4.752 -0.674 1.00 80.94 632 ALA A CA 1
ATOM 4889 C C . ALA A 1 632 ? 15.904 -3.360 -0.766 1.00 80.94 632 ALA A C 1
ATOM 4891 O O . ALA A 1 632 ? 16.188 -2.624 -1.712 1.00 80.94 632 ALA A O 1
ATOM 4892 N N . PRO A 1 633 ? 15.031 -2.951 0.172 1.00 73.69 633 PRO A N 1
ATOM 4893 C CA . PRO A 1 633 ? 14.411 -1.625 0.125 1.00 73.69 633 PRO A CA 1
ATOM 4894 C C . PRO A 1 633 ? 15.472 -0.515 0.171 1.00 73.69 633 PRO A C 1
ATOM 4896 O O . PRO A 1 633 ? 16.427 -0.607 0.945 1.00 73.69 633 PRO A O 1
ATOM 4899 N N . SER A 1 634 ? 15.298 0.525 -0.649 1.00 72.38 634 SER A N 1
ATOM 4900 C CA . SER A 1 634 ? 16.247 1.638 -0.815 1.00 72.38 634 SER A CA 1
ATOM 4901 C C . SER A 1 634 ? 17.654 1.237 -1.304 1.00 72.38 634 SER A C 1
ATOM 4903 O O . SER A 1 634 ? 18.609 1.995 -1.130 1.00 72.38 634 SER A O 1
ATOM 4905 N N . SER A 1 635 ? 17.805 0.064 -1.929 1.00 79.81 635 SER A N 1
ATOM 4906 C CA . SER A 1 635 ? 19.040 -0.332 -2.623 1.00 79.81 635 SER A CA 1
ATOM 4907 C C . SER A 1 635 ? 19.099 0.294 -4.025 1.00 79.81 635 SER A C 1
ATOM 4909 O O . SER A 1 635 ? 18.094 0.261 -4.740 1.00 79.81 635 SER A O 1
ATOM 4911 N N . PRO A 1 636 ? 20.270 0.780 -4.492 1.00 75.12 636 PRO A N 1
ATOM 4912 C CA . PRO A 1 636 ? 20.425 1.369 -5.829 1.00 75.12 636 PRO A CA 1
ATOM 4913 C C . PRO A 1 636 ? 20.157 0.387 -6.983 1.00 75.12 636 PRO A C 1
ATOM 4915 O O . PRO A 1 636 ? 20.121 0.802 -8.137 1.00 75.12 636 PRO A O 1
ATOM 4918 N N . TRP A 1 637 ? 19.995 -0.903 -6.681 1.00 82.81 637 TRP A N 1
ATOM 4919 C CA . TRP A 1 637 ? 19.750 -1.979 -7.641 1.00 82.81 637 TRP A CA 1
ATOM 4920 C C . TRP A 1 637 ? 18.281 -2.432 -7.699 1.00 82.81 637 TRP A C 1
ATOM 4922 O O . TRP A 1 637 ? 17.871 -3.087 -8.660 1.00 82.81 637 TRP A O 1
ATOM 4932 N N . THR A 1 638 ? 17.483 -2.119 -6.672 1.00 85.00 638 THR A N 1
ATOM 4933 C CA . THR A 1 638 ? 16.137 -2.691 -6.482 1.00 85.00 638 THR A CA 1
ATOM 4934 C C . THR A 1 638 ? 15.154 -2.254 -7.559 1.00 85.00 638 THR A C 1
ATOM 4936 O O . THR A 1 638 ? 14.333 -3.051 -8.012 1.00 85.00 638 THR A O 1
ATOM 4939 N N . ASP A 1 639 ? 15.265 -1.014 -8.030 1.00 82.38 639 ASP A N 1
ATOM 4940 C CA . ASP A 1 639 ? 14.426 -0.481 -9.099 1.00 82.38 639 ASP A CA 1
ATOM 4941 C C . ASP A 1 639 ? 14.582 -1.283 -10.412 1.00 82.38 639 ASP A C 1
ATOM 4943 O O . ASP A 1 639 ? 13.593 -1.698 -11.030 1.00 82.38 639 ASP A O 1
ATOM 4947 N N . GLN A 1 640 ? 15.823 -1.585 -10.799 1.00 86.06 640 GLN A N 1
ATOM 4948 C CA . GLN A 1 640 ? 16.170 -2.371 -11.984 1.00 86.06 640 GLN A CA 1
ATOM 4949 C C . GLN A 1 640 ? 15.855 -3.858 -11.785 1.00 86.06 640 GLN A C 1
ATOM 4951 O O . GLN A 1 640 ? 15.283 -4.479 -12.680 1.00 86.06 640 GLN A O 1
ATOM 4956 N N . ALA A 1 641 ? 16.147 -4.413 -10.605 1.00 90.94 641 ALA A N 1
ATOM 4957 C CA . ALA A 1 641 ? 15.834 -5.794 -10.240 1.00 90.94 641 ALA A CA 1
ATOM 4958 C C . ALA A 1 641 ? 14.324 -6.094 -10.318 1.00 90.94 641 ALA A C 1
ATOM 4960 O O . ALA A 1 641 ? 13.912 -7.069 -10.952 1.00 90.94 641 ALA A O 1
ATOM 4961 N N . LEU A 1 642 ? 13.479 -5.218 -9.760 1.00 89.00 642 LEU A N 1
ATOM 4962 C CA . LEU A 1 642 ? 12.021 -5.324 -9.882 1.00 89.00 642 LEU A CA 1
ATOM 4963 C C . LEU A 1 642 ? 11.555 -5.191 -11.338 1.00 89.00 642 LEU A C 1
ATOM 4965 O O . LEU A 1 642 ? 10.636 -5.895 -11.754 1.00 89.00 642 LEU A O 1
ATOM 4969 N N . THR A 1 643 ? 12.190 -4.323 -12.133 1.00 86.94 643 THR A N 1
ATOM 4970 C CA . THR A 1 643 ? 11.833 -4.147 -13.552 1.00 86.94 643 THR A CA 1
ATOM 4971 C C . THR A 1 643 ? 12.206 -5.380 -14.391 1.00 86.94 643 THR A C 1
ATOM 4973 O O . THR A 1 643 ? 11.418 -5.810 -15.233 1.00 86.94 643 THR A O 1
ATOM 4976 N N . LEU A 1 644 ? 13.349 -6.015 -14.116 1.00 92.62 644 LEU A N 1
ATOM 4977 C CA . LEU A 1 644 ? 13.741 -7.297 -14.709 1.00 92.62 644 LEU A CA 1
ATOM 4978 C C . LEU A 1 644 ? 12.737 -8.411 -14.354 1.00 92.62 644 LEU A C 1
ATOM 4980 O O . LEU A 1 644 ? 12.289 -9.132 -15.245 1.00 92.62 644 LEU A O 1
ATOM 4984 N N . LEU A 1 645 ? 12.298 -8.510 -13.092 1.00 92.62 645 LEU A N 1
ATOM 4985 C CA . LEU A 1 645 ? 11.256 -9.467 -12.690 1.00 92.62 645 LEU A CA 1
ATOM 4986 C C . LEU A 1 645 ? 9.916 -9.222 -13.404 1.00 92.62 645 LEU A C 1
ATOM 4988 O O . LEU A 1 645 ? 9.292 -10.179 -13.861 1.00 92.62 645 LEU A O 1
ATOM 4992 N N . ILE A 1 646 ? 9.499 -7.960 -13.571 1.00 86.38 646 ILE A N 1
ATOM 4993 C CA . ILE A 1 646 ? 8.304 -7.594 -14.353 1.00 86.38 646 ILE A CA 1
ATOM 4994 C C . ILE A 1 646 ? 8.425 -8.090 -15.803 1.00 86.38 646 ILE A C 1
ATOM 4996 O O . ILE A 1 646 ? 7.476 -8.685 -16.317 1.00 86.38 646 ILE A O 1
ATOM 5000 N N . ASN A 1 647 ? 9.581 -7.896 -16.448 1.00 89.12 647 ASN A N 1
ATOM 5001 C CA . ASN A 1 647 ? 9.814 -8.344 -17.824 1.00 89.12 647 ASN A CA 1
ATOM 5002 C C . ASN A 1 647 ? 9.755 -9.875 -17.950 1.00 89.12 647 ASN A C 1
ATOM 5004 O O . ASN A 1 647 ? 9.088 -10.397 -18.842 1.00 89.12 647 ASN A O 1
ATOM 5008 N N . LEU A 1 648 ? 10.383 -10.611 -17.029 1.00 91.75 648 LEU A N 1
ATOM 5009 C CA . LEU A 1 648 ? 10.314 -12.078 -16.990 1.00 91.75 648 LEU A CA 1
ATOM 5010 C C . LEU A 1 648 ? 8.865 -12.566 -16.785 1.00 91.75 648 LEU A C 1
ATOM 5012 O O . LEU A 1 648 ? 8.415 -13.491 -17.471 1.00 91.75 648 LEU A O 1
ATOM 5016 N N . ALA A 1 649 ? 8.107 -11.891 -15.914 1.00 88.38 649 ALA A N 1
ATOM 5017 C CA . ALA A 1 649 ? 6.693 -12.149 -15.639 1.00 88.38 649 ALA A CA 1
ATOM 5018 C C . ALA A 1 649 ? 5.732 -11.765 -16.789 1.00 88.38 649 ALA A C 1
ATOM 5020 O O . ALA A 1 649 ? 4.541 -12.076 -16.714 1.00 88.38 649 ALA A O 1
ATOM 5021 N N . LEU A 1 650 ? 6.201 -11.155 -17.888 1.00 83.88 650 LEU A N 1
ATOM 5022 C CA . LEU A 1 650 ? 5.421 -11.077 -19.136 1.00 83.88 650 LEU A CA 1
ATOM 5023 C C . LEU A 1 650 ? 5.226 -12.469 -19.765 1.00 83.88 650 LEU A C 1
ATOM 5025 O O . LEU A 1 650 ? 4.250 -12.691 -20.482 1.00 83.88 650 LEU A O 1
ATOM 5029 N N . SER A 1 651 ? 6.127 -13.416 -19.481 1.00 84.88 651 SER A N 1
ATOM 5030 C CA . SER A 1 651 ? 6.066 -14.794 -19.971 1.00 84.88 651 SER A CA 1
ATOM 5031 C C . SER A 1 651 ? 5.395 -15.742 -18.969 1.00 84.88 651 SER A C 1
ATOM 5033 O O . SER A 1 651 ? 5.583 -15.633 -17.758 1.00 84.88 651 SER A O 1
ATOM 5035 N N . TRP A 1 652 ? 4.654 -16.734 -19.471 1.00 83.81 652 TRP A N 1
ATOM 5036 C CA . TRP A 1 652 ? 4.061 -17.782 -18.631 1.00 83.81 652 TRP A CA 1
ATOM 5037 C C . TRP A 1 652 ? 5.081 -18.589 -17.807 1.00 83.81 652 TRP A C 1
ATOM 5039 O O . TRP A 1 652 ? 4.830 -18.784 -16.615 1.00 83.81 652 TRP A O 1
ATOM 5049 N N . PRO A 1 653 ? 6.228 -19.030 -18.370 1.00 85.69 653 PRO A N 1
ATOM 5050 C CA . PRO A 1 653 ? 7.277 -19.680 -17.586 1.00 85.69 653 PRO A CA 1
ATOM 5051 C C . PRO A 1 653 ? 7.815 -18.780 -16.467 1.00 85.69 653 PRO A C 1
ATOM 5053 O O . PRO A 1 653 ? 7.894 -19.225 -15.326 1.00 85.69 653 PRO A O 1
ATOM 5056 N N . GLY A 1 654 ? 8.084 -17.501 -16.759 1.00 87.44 654 GLY A N 1
ATOM 5057 C CA . GLY A 1 654 ? 8.623 -16.555 -15.779 1.00 87.44 654 GLY A CA 1
ATOM 5058 C C . GLY A 1 654 ? 7.662 -16.258 -14.630 1.00 87.44 654 GLY A C 1
ATOM 5059 O O . GLY A 1 654 ? 8.088 -16.264 -13.479 1.00 87.44 654 GLY A O 1
ATOM 5060 N N . LYS A 1 655 ? 6.354 -16.102 -14.896 1.00 87.25 655 LYS A N 1
ATOM 5061 C CA . LYS A 1 655 ? 5.341 -15.994 -13.823 1.00 87.25 655 LYS A CA 1
ATOM 5062 C C . LYS A 1 655 ? 5.404 -17.175 -12.864 1.00 87.25 655 LYS A C 1
ATOM 5064 O O . LYS A 1 655 ? 5.427 -16.978 -11.654 1.00 87.25 655 LYS A O 1
ATOM 5069 N N . LYS A 1 656 ? 5.446 -18.394 -13.412 1.00 85.31 656 LYS A N 1
ATOM 5070 C CA . LYS A 1 656 ? 5.455 -19.630 -12.627 1.00 85.31 656 LYS A CA 1
ATOM 5071 C C . LYS A 1 656 ? 6.740 -19.780 -11.813 1.00 85.31 656 LYS A C 1
ATOM 5073 O O . LYS A 1 656 ? 6.673 -20.215 -10.669 1.00 85.31 656 LYS A O 1
ATOM 5078 N N . GLU A 1 657 ? 7.889 -19.425 -12.382 1.00 88.25 657 GLU A N 1
ATOM 5079 C CA . GLU A 1 657 ? 9.185 -19.505 -11.702 1.00 88.25 657 GLU A CA 1
ATOM 5080 C C . GLU A 1 657 ? 9.307 -18.482 -10.565 1.00 88.25 657 GLU A C 1
ATOM 5082 O O . GLU A 1 657 ? 9.710 -18.841 -9.459 1.00 88.25 657 GLU A O 1
ATOM 5087 N N . ILE A 1 658 ? 8.871 -17.237 -10.794 1.00 89.12 658 ILE A N 1
ATOM 5088 C CA . ILE A 1 658 ? 8.849 -16.196 -9.757 1.00 89.12 658 ILE A CA 1
ATOM 5089 C C . ILE A 1 658 ? 7.839 -16.558 -8.659 1.00 89.12 658 ILE A C 1
ATOM 5091 O O . ILE A 1 658 ? 8.183 -16.500 -7.484 1.00 89.12 658 ILE A O 1
ATOM 5095 N N . ALA A 1 659 ? 6.628 -17.006 -9.016 1.00 83.50 659 ALA A N 1
ATOM 5096 C CA . ALA A 1 659 ? 5.624 -17.441 -8.042 1.00 83.50 659 ALA A CA 1
ATOM 5097 C C . ALA A 1 659 ? 6.086 -18.644 -7.205 1.00 83.50 659 ALA A C 1
ATOM 5099 O O . ALA A 1 659 ? 5.781 -18.713 -6.020 1.00 83.50 659 ALA A O 1
ATOM 5100 N N . ALA A 1 660 ? 6.814 -19.596 -7.799 1.00 84.56 660 ALA A N 1
ATOM 5101 C CA . ALA A 1 660 ? 7.335 -20.760 -7.085 1.00 84.56 660 ALA A CA 1
ATOM 5102 C C . ALA A 1 660 ? 8.461 -20.410 -6.092 1.00 84.56 660 ALA A C 1
ATOM 5104 O O . ALA A 1 660 ? 8.719 -21.183 -5.166 1.00 84.56 660 ALA A O 1
ATOM 5105 N N . ASN A 1 661 ? 9.127 -19.264 -6.259 1.00 84.62 661 ASN A N 1
ATOM 5106 C CA . ASN A 1 661 ? 10.211 -18.824 -5.391 1.00 84.62 661 ASN A CA 1
ATOM 5107 C C . ASN A 1 661 ? 9.694 -17.909 -4.265 1.00 84.62 661 ASN A C 1
ATOM 5109 O O . ASN A 1 661 ? 9.701 -16.682 -4.376 1.00 84.62 661 ASN A O 1
ATOM 5113 N N . GLN A 1 662 ? 9.279 -18.528 -3.152 1.00 76.56 662 GLN A N 1
ATOM 5114 C CA . GLN A 1 662 ? 8.725 -17.831 -1.979 1.00 76.56 662 GLN A CA 1
ATOM 5115 C C . GLN A 1 662 ? 9.632 -16.717 -1.432 1.00 76.56 662 GLN A C 1
ATOM 5117 O O . GLN A 1 662 ? 9.112 -15.702 -0.980 1.00 76.56 662 GLN A O 1
ATOM 5122 N N . ALA A 1 663 ? 10.962 -16.860 -1.506 1.00 79.00 663 ALA A N 1
ATOM 5123 C CA . ALA A 1 663 ? 11.886 -15.835 -1.017 1.00 79.00 663 ALA A CA 1
ATOM 5124 C C . ALA A 1 663 ? 11.713 -14.511 -1.781 1.00 79.00 663 ALA A C 1
ATOM 5126 O O . ALA A 1 663 ? 11.521 -13.468 -1.169 1.00 79.00 663 ALA A O 1
ATOM 5127 N N . ILE A 1 664 ? 11.650 -14.576 -3.114 1.00 87.38 664 ILE A N 1
ATOM 5128 C CA . ILE A 1 664 ? 11.488 -13.398 -3.979 1.00 87.38 664 ILE A CA 1
ATOM 5129 C C . ILE A 1 664 ? 10.103 -12.775 -3.820 1.00 87.38 664 ILE A C 1
ATOM 5131 O O . ILE A 1 664 ? 9.977 -11.553 -3.789 1.00 87.38 664 ILE A O 1
ATOM 5135 N N . VAL A 1 665 ? 9.050 -13.590 -3.694 1.00 82.62 665 VAL A N 1
ATOM 5136 C CA . VAL A 1 665 ? 7.702 -13.070 -3.405 1.00 82.62 665 VAL A CA 1
ATOM 5137 C C . VAL A 1 665 ? 7.700 -12.344 -2.052 1.00 82.62 665 VAL A C 1
ATOM 5139 O O . VAL A 1 665 ? 7.168 -11.237 -1.961 1.00 82.62 665 VAL A O 1
ATOM 5142 N N . GLY A 1 666 ? 8.367 -12.911 -1.041 1.00 77.00 666 GLY A N 1
ATOM 5143 C CA . GLY A 1 666 ? 8.600 -12.284 0.258 1.00 77.00 666 GLY A CA 1
ATOM 5144 C C . GLY A 1 666 ? 9.346 -10.950 0.159 1.00 77.00 666 GLY A C 1
ATOM 5145 O O . GLY A 1 666 ? 8.888 -9.965 0.737 1.00 77.00 666 GLY A O 1
ATOM 5146 N N . ASP A 1 667 ? 10.426 -10.869 -0.624 1.00 81.50 667 ASP A N 1
ATOM 5147 C CA . ASP A 1 667 ? 11.184 -9.626 -0.840 1.00 81.50 667 ASP A CA 1
ATOM 5148 C C . ASP A 1 667 ? 10.334 -8.549 -1.524 1.00 81.50 667 ASP A C 1
ATOM 5150 O O . ASP A 1 667 ? 10.342 -7.388 -1.111 1.00 81.50 667 ASP A O 1
ATOM 5154 N N . ILE A 1 668 ? 9.549 -8.918 -2.543 1.00 82.56 668 ILE A N 1
ATOM 5155 C CA . ILE A 1 668 ? 8.647 -7.989 -3.239 1.00 82.56 668 ILE A CA 1
ATOM 5156 C C . ILE A 1 668 ? 7.592 -7.437 -2.263 1.00 82.56 668 ILE A C 1
ATOM 5158 O O . ILE A 1 668 ? 7.296 -6.240 -2.290 1.00 82.56 668 ILE A O 1
ATOM 5162 N N . VAL A 1 669 ? 7.045 -8.270 -1.370 1.00 74.75 669 VAL A N 1
ATOM 5163 C CA . VAL A 1 669 ? 6.116 -7.827 -0.313 1.00 74.75 669 VAL A CA 1
ATOM 5164 C C . VAL A 1 669 ? 6.833 -6.970 0.738 1.00 74.75 669 VAL A C 1
ATOM 5166 O O . VAL A 1 669 ? 6.302 -5.946 1.171 1.00 74.75 669 VAL A O 1
ATOM 5169 N N . PHE A 1 670 ? 8.068 -7.307 1.102 1.00 74.25 670 PHE A N 1
ATOM 5170 C CA . PHE A 1 670 ? 8.874 -6.518 2.030 1.00 74.25 670 PHE A CA 1
ATOM 5171 C C . PHE A 1 670 ? 9.195 -5.120 1.473 1.00 74.25 670 PHE A C 1
ATOM 5173 O O . PHE A 1 670 ? 9.087 -4.129 2.202 1.00 74.25 670 PHE A O 1
ATOM 5180 N N . ILE A 1 671 ? 9.495 -5.011 0.175 1.00 76.12 671 ILE A N 1
ATOM 5181 C CA . ILE A 1 671 ? 9.682 -3.739 -0.538 1.00 76.12 671 ILE A CA 1
ATOM 5182 C C . ILE A 1 671 ? 8.348 -2.984 -0.686 1.00 76.12 671 ILE A C 1
ATOM 5184 O O . ILE A 1 671 ? 8.319 -1.763 -0.532 1.00 76.12 671 ILE A O 1
ATOM 5188 N N . LEU A 1 672 ? 7.220 -3.676 -0.893 1.00 70.25 672 LEU A N 1
ATOM 5189 C CA . LEU A 1 672 ? 5.884 -3.062 -0.912 1.00 70.25 672 LEU A CA 1
ATOM 5190 C C . LEU A 1 672 ? 5.534 -2.338 0.404 1.00 70.25 672 LEU A C 1
ATOM 5192 O O . LEU A 1 672 ? 4.806 -1.337 0.381 1.00 70.25 672 LEU A O 1
ATOM 5196 N N . ASP A 1 673 ? 6.039 -2.826 1.537 1.00 60.59 673 ASP A N 1
ATOM 5197 C CA . ASP A 1 673 ? 5.841 -2.196 2.845 1.00 60.59 673 ASP A CA 1
ATOM 5198 C C . ASP A 1 673 ? 6.923 -1.176 3.219 1.00 60.59 673 ASP A C 1
ATOM 5200 O O . ASP A 1 673 ? 6.588 -0.122 3.765 1.00 60.59 673 ASP A O 1
ATOM 5204 N N . ASN A 1 674 ? 8.196 -1.443 2.909 1.00 68.75 674 ASN A N 1
ATOM 5205 C CA . ASN A 1 674 ? 9.331 -0.673 3.441 1.00 68.75 674 ASN A CA 1
ATOM 5206 C C . ASN A 1 674 ? 10.057 0.203 2.406 1.00 68.75 674 ASN A C 1
ATOM 5208 O O . ASN A 1 674 ? 10.775 1.117 2.805 1.00 68.75 674 ASN A O 1
ATOM 5212 N N . GLY A 1 675 ? 9.873 -0.050 1.108 1.00 63.97 675 GLY A N 1
ATOM 5213 C CA . GLY A 1 675 ? 10.577 0.647 0.032 1.00 63.97 675 GLY A CA 1
ATOM 5214 C C . GLY A 1 675 ? 10.107 2.079 -0.237 1.00 63.97 675 GLY A C 1
ATOM 5215 O O . GLY A 1 675 ? 9.120 2.584 0.317 1.00 63.97 675 GLY A O 1
ATOM 5216 N N . GLU A 1 676 ? 10.818 2.744 -1.140 1.00 67.62 676 GLU A N 1
ATOM 5217 C CA . GLU A 1 676 ? 10.462 4.066 -1.643 1.00 67.62 676 GLU A CA 1
ATOM 5218 C C . GLU A 1 676 ? 9.224 4.041 -2.549 1.00 67.62 676 GLU A C 1
ATOM 5220 O O . GLU A 1 676 ? 8.749 2.996 -2.986 1.00 67.62 676 GLU A O 1
ATOM 5225 N N . ALA A 1 677 ? 8.680 5.221 -2.864 1.00 58.97 677 ALA A N 1
ATOM 5226 C CA . ALA A 1 677 ? 7.468 5.317 -3.670 1.00 58.97 677 ALA A CA 1
ATOM 5227 C C . ALA A 1 677 ? 7.622 4.645 -5.050 1.00 58.97 677 ALA A C 1
ATOM 5229 O O . ALA A 1 677 ? 6.695 3.959 -5.478 1.00 58.97 677 ALA A O 1
ATOM 5230 N N . ALA A 1 678 ? 8.757 4.815 -5.735 1.00 65.25 678 ALA A N 1
ATOM 5231 C CA . ALA A 1 678 ? 9.009 4.175 -7.030 1.00 65.25 678 ALA A CA 1
ATOM 5232 C C . ALA A 1 678 ? 9.110 2.642 -6.901 1.00 65.25 678 ALA A C 1
ATOM 5234 O O . ALA A 1 678 ? 8.410 1.913 -7.607 1.00 65.25 678 ALA A O 1
ATOM 5235 N N . GLU A 1 679 ? 9.890 2.157 -5.930 1.00 75.69 679 GLU A N 1
ATOM 5236 C CA . GLU A 1 679 ? 10.066 0.728 -5.644 1.00 75.69 679 GLU A CA 1
ATOM 5237 C C . GLU A 1 679 ? 8.730 0.044 -5.319 1.00 75.69 679 GLU A C 1
ATOM 5239 O O . GLU A 1 679 ? 8.406 -0.997 -5.886 1.00 75.69 679 GLU A O 1
ATOM 5244 N N . GLN A 1 680 ? 7.900 0.665 -4.472 1.00 68.50 680 GLN A N 1
ATOM 5245 C CA . GLN A 1 680 ? 6.573 0.159 -4.108 1.00 68.50 680 GLN A CA 1
ATOM 5246 C C . GLN A 1 680 ? 5.644 0.015 -5.322 1.00 68.50 680 GLN A C 1
ATOM 5248 O O . GLN A 1 680 ? 4.847 -0.918 -5.382 1.00 68.50 680 GLN A O 1
ATOM 5253 N N . GLU A 1 681 ? 5.730 0.913 -6.306 1.00 67.44 681 GLU A N 1
ATOM 5254 C CA . GLU A 1 681 ? 4.925 0.844 -7.534 1.00 67.44 681 GLU A CA 1
ATOM 5255 C C . GLU A 1 681 ? 5.327 -0.332 -8.421 1.00 67.44 681 GLU A C 1
ATOM 5257 O O . GLU A 1 681 ? 4.471 -1.057 -8.939 1.00 67.44 681 GLU A O 1
ATOM 5262 N N . LYS A 1 682 ? 6.637 -0.555 -8.546 1.00 74.31 682 LYS A N 1
ATOM 5263 C CA . LYS A 1 682 ? 7.196 -1.693 -9.275 1.00 74.31 682 LYS A CA 1
ATOM 5264 C C . LYS A 1 682 ? 6.924 -3.005 -8.543 1.00 74.31 682 LYS A C 1
ATOM 5266 O O . LYS A 1 682 ? 6.555 -3.979 -9.189 1.00 74.31 682 LYS A O 1
ATOM 5271 N N . ALA A 1 683 ? 6.965 -3.018 -7.212 1.00 78.50 683 ALA A N 1
ATOM 5272 C CA . ALA A 1 683 ? 6.549 -4.162 -6.406 1.00 78.50 683 ALA A CA 1
ATOM 5273 C C . ALA A 1 683 ? 5.066 -4.515 -6.639 1.00 78.50 683 ALA A C 1
ATOM 5275 O O . ALA A 1 683 ? 4.764 -5.657 -6.983 1.00 78.50 683 ALA A O 1
ATOM 5276 N N . VAL A 1 684 ? 4.142 -3.540 -6.569 1.00 69.38 684 VAL A N 1
ATOM 5277 C CA . VAL A 1 684 ? 2.718 -3.746 -6.927 1.00 69.38 684 VAL A CA 1
ATOM 5278 C C . VAL A 1 684 ? 2.571 -4.277 -8.357 1.00 69.38 684 VAL A C 1
ATOM 5280 O O . VAL A 1 684 ? 1.800 -5.208 -8.591 1.00 69.38 684 VAL A O 1
ATOM 5283 N N . SER A 1 685 ? 3.318 -3.715 -9.309 1.00 70.38 685 SER A N 1
ATOM 5284 C CA . SER A 1 685 ? 3.271 -4.118 -10.721 1.00 70.38 685 SER A CA 1
ATOM 5285 C C . SER A 1 685 ? 3.778 -5.548 -10.936 1.00 70.38 685 SER A C 1
ATOM 5287 O O . SER A 1 685 ? 3.174 -6.302 -11.695 1.00 70.38 685 SER A O 1
ATOM 5289 N N . CYS A 1 686 ? 4.838 -5.951 -10.232 1.00 80.06 686 CYS A N 1
ATOM 5290 C CA . CYS A 1 686 ? 5.376 -7.309 -10.267 1.00 80.06 686 CYS A CA 1
ATOM 5291 C C . CYS A 1 686 ? 4.370 -8.319 -9.691 1.00 80.06 686 CYS A C 1
ATOM 5293 O O . CYS A 1 686 ? 4.021 -9.287 -10.366 1.00 80.06 686 CYS A O 1
ATOM 5295 N N . LEU A 1 687 ? 3.801 -8.041 -8.508 1.00 78.19 687 LEU A N 1
ATOM 5296 C CA . LEU A 1 687 ? 2.744 -8.875 -7.917 1.00 78.19 687 LEU A CA 1
ATOM 5297 C C . LEU A 1 687 ? 1.516 -8.977 -8.834 1.00 78.19 687 LEU A C 1
ATOM 5299 O O . LEU A 1 687 ? 0.956 -10.060 -8.987 1.00 78.19 687 LEU A O 1
ATOM 5303 N N . TRP A 1 688 ? 1.122 -7.889 -9.505 1.00 69.06 688 TRP A N 1
ATOM 5304 C CA . TRP A 1 688 ? 0.050 -7.936 -10.501 1.00 69.06 688 TRP A CA 1
ATOM 5305 C C . TRP A 1 688 ? 0.391 -8.833 -11.685 1.00 69.06 688 TRP A C 1
ATOM 5307 O O . TRP A 1 688 ? -0.432 -9.660 -12.065 1.00 69.06 688 TRP A O 1
ATOM 5317 N N . MET A 1 689 ? 1.591 -8.705 -12.255 1.00 73.69 689 MET A N 1
ATOM 5318 C CA . MET A 1 689 ? 2.022 -9.532 -13.382 1.00 73.69 689 MET A CA 1
ATOM 5319 C C . MET A 1 689 ? 2.012 -11.025 -13.038 1.00 73.69 689 MET A C 1
ATOM 5321 O O . MET A 1 689 ? 1.549 -11.823 -13.856 1.00 73.69 689 MET A O 1
ATOM 5325 N N . ILE A 1 690 ? 2.448 -11.383 -11.826 1.00 80.25 690 ILE A N 1
ATOM 5326 C CA . ILE A 1 690 ? 2.428 -12.754 -11.300 1.00 80.25 690 ILE A CA 1
ATOM 5327 C C . ILE A 1 690 ? 0.984 -13.263 -11.138 1.00 80.25 690 ILE A C 1
ATOM 5329 O O . ILE A 1 690 ? 0.658 -14.335 -11.643 1.00 80.25 690 ILE A O 1
ATOM 5333 N N . CYS A 1 691 ? 0.099 -12.491 -10.497 1.00 68.56 691 CYS A N 1
ATOM 5334 C CA . CYS A 1 691 ? -1.301 -12.881 -10.263 1.00 68.56 691 CYS A CA 1
ATOM 5335 C C . CYS A 1 691 ? -2.184 -12.853 -11.528 1.00 68.56 691 CYS A C 1
ATOM 5337 O O . CYS A 1 691 ? -3.235 -13.492 -11.585 1.00 68.56 691 CYS A O 1
ATOM 5339 N N . ASN A 1 692 ? -1.826 -12.069 -12.547 1.00 65.75 692 ASN A N 1
ATOM 5340 C CA . ASN A 1 692 ? -2.708 -11.813 -13.682 1.00 65.75 692 ASN A CA 1
ATOM 5341 C C . ASN A 1 692 ? -2.837 -13.039 -14.605 1.00 65.75 692 ASN A C 1
ATOM 5343 O O . ASN A 1 692 ? -1.936 -13.335 -15.394 1.00 65.75 692 ASN A O 1
ATOM 5347 N N . GLY A 1 693 ? -3.998 -13.693 -14.554 1.00 51.03 693 GLY A N 1
ATOM 5348 C CA . GLY A 1 693 ? -4.413 -14.749 -15.480 1.00 51.03 693 GLY A CA 1
ATOM 5349 C C . GLY A 1 693 ? -4.270 -16.181 -14.961 1.00 51.03 693 GLY A C 1
ATOM 5350 O O . GLY A 1 693 ? -4.690 -17.091 -15.669 1.00 51.03 693 GLY A O 1
ATOM 5351 N N . ASP A 1 694 ? -3.709 -16.390 -13.766 1.00 62.97 694 ASP A N 1
ATOM 5352 C CA . ASP A 1 694 ? -3.638 -17.703 -13.112 1.00 62.97 694 ASP A CA 1
ATOM 5353 C C . ASP A 1 694 ? -3.945 -17.603 -11.614 1.00 62.97 694 ASP A C 1
ATOM 5355 O O . ASP A 1 694 ? -3.374 -16.791 -10.876 1.00 62.97 694 ASP A O 1
ATOM 5359 N N . GLU A 1 695 ? -4.851 -18.465 -11.162 1.00 54.06 695 GLU A N 1
ATOM 5360 C CA . GLU A 1 695 ? -5.224 -18.559 -9.756 1.00 54.06 695 GLU A CA 1
ATOM 5361 C C . GLU A 1 695 ? -4.103 -19.216 -8.942 1.00 54.06 695 GLU A C 1
ATOM 5363 O O . GLU A 1 695 ? -3.853 -18.766 -7.832 1.00 54.06 695 GLU A O 1
ATOM 5368 N N . GLY A 1 696 ? -3.343 -20.173 -9.489 1.00 61.16 696 GLY A N 1
ATOM 5369 C CA . GLY A 1 696 ? -2.236 -20.820 -8.768 1.00 61.16 696 GLY A CA 1
ATOM 5370 C C . GLY A 1 696 ? -1.142 -19.836 -8.330 1.00 61.16 696 GLY A C 1
ATOM 5371 O O . GLY A 1 696 ? -0.785 -19.776 -7.156 1.00 61.16 696 GLY A O 1
ATOM 5372 N N . CYS A 1 697 ? -0.663 -18.990 -9.245 1.00 61.66 697 CYS A N 1
ATOM 5373 C CA . CYS A 1 697 ? 0.295 -17.925 -8.930 1.00 61.66 697 CYS A CA 1
ATOM 5374 C C . CYS A 1 697 ? -0.294 -16.895 -7.947 1.00 61.66 697 CYS A C 1
ATOM 5376 O O . CYS A 1 697 ? 0.399 -16.430 -7.040 1.00 61.66 697 CYS A O 1
ATOM 5378 N N . SER A 1 698 ? -1.588 -16.585 -8.081 1.00 57.28 698 SER A N 1
ATOM 5379 C CA . SER A 1 698 ? -2.309 -15.705 -7.153 1.00 57.28 698 SER A CA 1
ATOM 5380 C C . SER A 1 698 ? -2.379 -16.275 -5.731 1.00 57.28 698 SER A C 1
ATOM 5382 O O . SER A 1 698 ? -2.222 -15.535 -4.759 1.00 57.28 698 SER A O 1
ATOM 5384 N N . GLN A 1 699 ? -2.577 -17.588 -5.592 1.00 57.03 699 GLN A N 1
ATOM 5385 C CA . GLN A 1 699 ? -2.599 -18.287 -4.307 1.00 57.03 699 GLN A CA 1
ATOM 5386 C C . GLN A 1 699 ? -1.233 -18.211 -3.609 1.00 57.03 699 GLN A C 1
ATOM 5388 O O . GLN A 1 699 ? -1.191 -17.918 -2.413 1.00 57.03 699 GLN A O 1
ATOM 5393 N N . THR A 1 700 ? -0.122 -18.389 -4.335 1.00 61.16 700 THR A N 1
ATOM 5394 C CA . THR A 1 700 ? 1.227 -18.272 -3.750 1.00 61.16 700 THR A CA 1
ATOM 5395 C C . THR A 1 700 ? 1.567 -16.842 -3.339 1.00 61.16 700 THR A C 1
ATOM 5397 O O . THR A 1 700 ? 2.157 -16.636 -2.285 1.00 61.16 700 THR A O 1
ATOM 5400 N N . VAL A 1 701 ? 1.129 -15.830 -4.094 1.00 58.81 701 VAL A N 1
ATOM 5401 C CA . VAL A 1 701 ? 1.285 -14.426 -3.675 1.00 58.81 701 VAL A CA 1
ATOM 5402 C C . VAL A 1 701 ? 0.492 -14.132 -2.396 1.00 58.81 701 VAL A C 1
ATOM 5404 O O . VAL A 1 701 ? 1.003 -13.478 -1.490 1.00 58.81 701 VAL A O 1
ATOM 5407 N N . LEU A 1 702 ? -0.732 -14.655 -2.263 1.00 55.31 702 LEU A N 1
ATOM 5408 C CA . LEU A 1 702 ? -1.534 -14.482 -1.047 1.00 55.31 702 LEU A CA 1
ATOM 5409 C C . LEU A 1 702 ? -0.924 -15.162 0.197 1.00 55.31 702 LEU A C 1
ATOM 5411 O O . LEU A 1 702 ? -1.155 -14.668 1.303 1.00 55.31 702 LEU A O 1
ATOM 5415 N N . GLN A 1 703 ? -0.131 -16.236 0.039 1.00 55.41 703 GLN A N 1
ATOM 5416 C CA . GLN A 1 703 ? 0.589 -16.903 1.142 1.00 55.41 703 GLN A CA 1
ATOM 5417 C C . GLN A 1 703 ? 1.517 -15.946 1.904 1.00 55.41 703 GLN A C 1
ATOM 5419 O O . GLN A 1 703 ? 1.568 -16.020 3.130 1.00 55.41 703 GLN A O 1
ATOM 5424 N N . GLU A 1 704 ? 2.165 -15.009 1.205 1.00 58.09 704 GLU A N 1
ATOM 5425 C CA . GLU A 1 704 ? 3.143 -14.070 1.780 1.00 58.09 704 GLU A CA 1
ATOM 5426 C C . GLU A 1 704 ? 2.509 -12.808 2.409 1.00 58.09 704 GLU A C 1
ATOM 5428 O O . GLU A 1 704 ? 3.204 -11.882 2.820 1.00 58.09 704 GLU A O 1
ATOM 5433 N N . GLY A 1 705 ? 1.177 -12.757 2.547 1.00 50.47 705 GLY A N 1
ATOM 5434 C CA . GLY A 1 705 ? 0.518 -11.770 3.411 1.00 50.47 705 GLY A CA 1
ATOM 5435 C C . GLY A 1 705 ? 0.334 -10.369 2.815 1.00 50.47 705 GLY A C 1
ATOM 5436 O O . GLY A 1 705 ? 0.329 -9.386 3.554 1.00 50.47 705 GLY A O 1
ATOM 5437 N N . VAL A 1 706 ? 0.110 -10.253 1.502 1.00 48.44 706 VAL A N 1
ATOM 5438 C CA . VAL A 1 706 ? -0.075 -8.950 0.823 1.00 48.44 706 VAL A CA 1
ATOM 5439 C C . VAL A 1 706 ? -1.312 -8.169 1.305 1.00 48.44 706 VAL A C 1
ATOM 5441 O O . VAL A 1 706 ? -1.334 -6.945 1.228 1.00 48.44 706 VAL A O 1
ATOM 5444 N N . ILE A 1 707 ? -2.362 -8.835 1.806 1.00 44.69 707 ILE A N 1
ATOM 5445 C CA . ILE A 1 707 ? -3.641 -8.172 2.144 1.00 44.69 707 ILE A CA 1
ATOM 5446 C C . ILE A 1 707 ? -3.478 -7.082 3.233 1.00 44.69 707 ILE A C 1
ATOM 5448 O O . ILE A 1 707 ? -3.888 -5.952 2.966 1.00 44.69 707 ILE A O 1
ATOM 5452 N N . PRO A 1 708 ? -2.855 -7.335 4.406 1.00 47.34 708 PRO A N 1
ATOM 5453 C CA . PRO A 1 708 ? -2.533 -6.286 5.383 1.00 47.34 708 PRO A CA 1
ATOM 5454 C C . PRO A 1 708 ? -1.717 -5.114 4.822 1.00 47.34 708 PRO A C 1
ATOM 5456 O O . PRO A 1 708 ? -2.006 -3.961 5.144 1.00 47.34 708 PRO A O 1
ATOM 5459 N N . ALA A 1 709 ? -0.746 -5.383 3.943 1.00 41.56 709 ALA A N 1
ATOM 5460 C CA . ALA A 1 709 ? 0.046 -4.341 3.289 1.00 41.56 709 ALA A CA 1
ATOM 5461 C C . ALA A 1 709 ? -0.818 -3.420 2.403 1.00 41.56 709 ALA A C 1
ATOM 5463 O O . ALA A 1 709 ? -0.426 -2.286 2.114 1.00 41.56 709 ALA A O 1
ATOM 5464 N N . LEU A 1 710 ? -1.982 -3.893 1.936 1.00 42.28 710 LEU A N 1
ATOM 5465 C CA . LEU A 1 710 ? -2.866 -3.208 0.986 1.00 42.28 710 LEU A CA 1
ATOM 5466 C C . LEU A 1 710 ? -3.950 -2.315 1.628 1.00 42.28 710 LEU A C 1
ATOM 5468 O O . LEU A 1 710 ? -4.644 -1.622 0.887 1.00 42.28 710 LEU A O 1
ATOM 5472 N N . THR A 1 711 ? -4.087 -2.273 2.960 1.00 43.91 711 THR A N 1
ATOM 5473 C CA . THR A 1 711 ? -5.164 -1.526 3.653 1.00 43.91 711 THR A CA 1
ATOM 5474 C C . THR A 1 711 ? -4.688 -0.267 4.399 1.00 43.91 711 THR A C 1
ATOM 5476 O O . THR A 1 711 ? -3.767 -0.329 5.212 1.00 43.91 711 THR A O 1
ATOM 5479 N N . GLU A 1 712 ? -5.344 0.876 4.164 1.00 48.03 712 GLU A N 1
ATOM 5480 C CA . GLU A 1 712 ? -5.012 2.199 4.734 1.00 48.03 712 GLU A CA 1
ATOM 5481 C C . GLU A 1 712 ? -5.724 2.456 6.082 1.00 48.03 712 GLU A C 1
ATOM 5483 O O . GLU A 1 712 ? -6.937 2.632 6.113 1.00 48.03 712 GLU A O 1
ATOM 5488 N N . SER A 1 713 ? -4.989 2.469 7.206 1.00 47.19 713 SER A N 1
ATOM 5489 C CA . SER A 1 713 ? -5.561 2.673 8.565 1.00 47.19 713 SER A CA 1
ATOM 5490 C C . SER A 1 713 ? -4.571 3.284 9.593 1.00 47.19 713 SER A C 1
ATOM 5492 O O . SER A 1 713 ? -4.848 3.359 10.788 1.00 47.19 713 SER A O 1
ATOM 5494 N N . ALA A 1 714 ? -3.371 3.701 9.164 1.00 54.44 714 ALA A N 1
ATOM 5495 C CA . ALA A 1 714 ? -2.248 3.972 10.077 1.00 54.44 714 ALA A CA 1
ATOM 5496 C C . ALA A 1 714 ? -1.983 5.456 10.421 1.00 54.44 714 ALA A C 1
ATOM 5498 O O . ALA A 1 714 ? -1.116 5.720 11.253 1.00 54.44 714 ALA A O 1
ATOM 5499 N N . LEU A 1 715 ? -2.652 6.425 9.783 1.00 59.00 715 LEU A N 1
ATOM 5500 C CA . LEU A 1 715 ? -2.212 7.828 9.829 1.00 59.00 715 LEU A CA 1
ATOM 5501 C C . LEU A 1 715 ? -2.672 8.565 11.100 1.00 59.00 715 LEU A C 1
ATOM 5503 O O . LEU A 1 715 ? -1.868 9.211 11.768 1.00 59.00 715 LEU A O 1
ATOM 5507 N N . GLU A 1 716 ? -3.947 8.436 11.457 1.00 64.62 716 GLU A N 1
ATOM 5508 C CA . GLU A 1 716 ? -4.579 9.129 12.586 1.00 64.62 716 GLU A CA 1
ATOM 5509 C C . GLU A 1 716 ? -4.068 8.603 13.934 1.00 64.62 716 GLU A C 1
ATOM 5511 O O . GLU A 1 716 ? -3.850 9.374 14.866 1.00 64.62 716 GLU A O 1
ATOM 5516 N N . ALA A 1 717 ? -3.804 7.295 14.020 1.00 69.81 717 ALA A N 1
ATOM 5517 C CA . ALA A 1 717 ? -3.218 6.679 15.208 1.00 69.81 717 ALA A CA 1
ATOM 5518 C C . ALA A 1 717 ? -1.784 7.157 15.481 1.00 69.81 717 ALA A C 1
ATOM 5520 O O . ALA A 1 717 ? -1.415 7.274 16.643 1.00 69.81 717 ALA A O 1
ATOM 5521 N N . SER A 1 718 ? -0.993 7.434 14.434 1.00 70.81 718 SER A N 1
ATOM 5522 C CA . SER A 1 718 ? 0.358 7.989 14.597 1.00 70.81 718 SER A CA 1
ATOM 5523 C C . SER A 1 718 ? 0.281 9.390 15.195 1.00 70.81 718 SER A C 1
ATOM 5525 O O . SER A 1 718 ? 0.869 9.624 16.240 1.00 70.81 718 SER A O 1
ATOM 5527 N N . ARG A 1 719 ? -0.548 10.272 14.614 1.00 74.94 719 ARG A N 1
ATOM 5528 C CA . ARG A 1 719 ? -0.718 11.651 15.103 1.00 74.94 719 ARG A CA 1
ATOM 5529 C C . ARG A 1 719 ? -1.081 11.705 16.583 1.00 74.94 719 ARG A C 1
ATOM 5531 O O . ARG A 1 719 ? -0.429 12.418 17.324 1.00 74.94 719 ARG A O 1
ATOM 5538 N N . LEU A 1 720 ? -2.042 10.893 17.033 1.00 81.38 720 LEU A N 1
ATOM 5539 C CA . LEU A 1 720 ? -2.424 10.870 18.450 1.00 81.38 720 LEU A CA 1
ATOM 5540 C C . LEU A 1 720 ? -1.297 10.365 19.374 1.00 81.38 720 LEU A C 1
ATOM 5542 O O . LEU A 1 720 ? -1.241 10.752 20.537 1.00 81.38 720 LEU A O 1
ATOM 5546 N N . ILE A 1 721 ? -0.416 9.482 18.895 1.00 83.62 721 ILE A N 1
ATOM 5547 C CA . ILE A 1 721 ? 0.753 9.017 19.660 1.00 83.62 721 ILE A CA 1
ATOM 5548 C C . ILE A 1 721 ? 1.788 10.139 19.784 1.00 83.62 721 ILE A C 1
ATOM 5550 O O . ILE A 1 721 ? 2.321 10.334 20.877 1.00 83.62 721 ILE A O 1
ATOM 5554 N N . ASP A 1 722 ? 2.009 10.876 18.695 1.00 81.81 722 ASP A N 1
ATOM 5555 C CA . ASP A 1 722 ? 2.925 12.016 18.619 1.00 81.81 722 ASP A CA 1
ATOM 5556 C C . ASP A 1 722 ? 2.404 13.188 19.493 1.00 81.81 722 ASP A C 1
ATOM 5558 O O . ASP A 1 722 ? 3.121 13.706 20.347 1.00 81.81 722 ASP A O 1
ATOM 5562 N N . ASP A 1 723 ? 1.113 13.536 19.383 1.00 84.12 723 ASP A N 1
ATOM 5563 C CA . ASP A 1 723 ? 0.444 14.592 20.168 1.00 84.12 723 ASP A CA 1
ATOM 5564 C C . ASP A 1 723 ? 0.472 14.319 21.689 1.00 84.12 723 ASP A C 1
ATOM 5566 O O . ASP A 1 723 ? 0.487 15.249 22.496 1.00 84.12 723 ASP A O 1
ATOM 5570 N N . LEU A 1 724 ? 0.484 13.042 22.097 1.00 88.75 724 LEU A N 1
ATOM 5571 C CA . LEU A 1 724 ? 0.565 12.616 23.501 1.00 88.75 724 LEU A CA 1
ATOM 5572 C C . LEU A 1 724 ? 2.007 12.399 24.003 1.00 88.75 724 LEU A C 1
ATOM 5574 O O . LEU A 1 724 ? 2.186 12.054 25.176 1.00 88.75 724 LEU A O 1
ATOM 5578 N N . GLY A 1 725 ? 3.028 12.565 23.153 1.00 88.00 725 GLY A N 1
ATOM 5579 C CA . GLY A 1 725 ? 4.434 12.333 23.509 1.00 88.00 725 GLY A CA 1
ATOM 5580 C C . GLY A 1 725 ? 4.724 10.885 23.930 1.00 88.00 725 GLY A C 1
ATOM 5581 O O . GLY A 1 725 ? 5.390 10.641 24.944 1.00 88.00 725 GLY A O 1
ATOM 5582 N N . LEU A 1 726 ? 4.129 9.908 23.235 1.00 88.69 726 LEU A N 1
ATOM 5583 C CA . LEU A 1 726 ? 4.200 8.480 23.573 1.00 88.69 726 LEU A CA 1
ATOM 5584 C C . LEU A 1 726 ? 5.187 7.672 22.712 1.00 88.69 726 LEU A C 1
ATOM 5586 O O . LEU A 1 726 ? 5.281 6.453 22.894 1.00 88.69 726 LEU A O 1
ATOM 5590 N N . GLU A 1 727 ? 5.943 8.310 21.821 1.00 85.31 727 GLU A N 1
ATOM 5591 C CA . GLU A 1 727 ? 6.860 7.670 20.870 1.00 85.31 727 GLU A CA 1
ATOM 5592 C C . GLU A 1 727 ? 7.938 6.843 21.587 1.00 85.31 727 GLU A C 1
ATOM 5594 O O . GLU A 1 727 ? 8.115 5.662 21.286 1.00 85.31 727 GLU A O 1
ATOM 5599 N N . ASP A 1 728 ? 8.572 7.411 22.620 1.00 86.69 728 ASP A N 1
ATOM 5600 C CA . ASP A 1 728 ? 9.578 6.736 23.462 1.00 86.69 728 ASP A CA 1
ATOM 5601 C C . ASP A 1 728 ? 9.014 5.527 24.228 1.00 86.69 728 ASP A C 1
ATOM 5603 O O . ASP A 1 728 ? 9.752 4.646 24.678 1.00 86.69 728 ASP A O 1
ATOM 5607 N N . ARG A 1 729 ? 7.689 5.471 24.408 1.00 87.44 729 ARG A N 1
ATOM 5608 C CA . ARG A 1 729 ? 7.006 4.356 25.075 1.00 87.44 729 ARG A CA 1
ATOM 5609 C C . ARG A 1 729 ? 6.516 3.304 24.095 1.00 87.44 729 ARG A C 1
ATOM 5611 O O . ARG A 1 729 ? 6.139 2.226 24.557 1.00 87.44 729 ARG A O 1
ATOM 5618 N N . LEU A 1 730 ? 6.524 3.569 22.793 1.00 86.12 730 LEU A N 1
ATOM 5619 C CA . LEU A 1 730 ? 6.040 2.652 21.770 1.00 86.12 730 LEU A CA 1
ATOM 5620 C C . LEU A 1 730 ? 6.878 1.363 21.744 1.00 86.12 730 LEU A C 1
ATOM 5622 O O . LEU A 1 730 ? 8.100 1.375 21.882 1.00 86.12 730 LEU A O 1
ATOM 5626 N N . GLN A 1 731 ? 6.212 0.222 21.589 1.00 84.81 731 GLN A N 1
ATOM 5627 C CA . GLN A 1 731 ? 6.833 -1.096 21.664 1.00 84.81 731 GLN A CA 1
ATOM 5628 C C . GLN A 1 731 ? 6.311 -2.003 20.547 1.00 84.81 731 GLN A C 1
ATOM 5630 O O . GLN A 1 731 ? 5.110 -2.249 20.432 1.00 84.81 731 GLN A O 1
ATOM 5635 N N . TYR A 1 732 ? 7.219 -2.553 19.746 1.00 84.25 732 TYR A N 1
ATOM 5636 C CA . TYR A 1 732 ? 6.890 -3.475 18.658 1.00 84.25 732 TYR A CA 1
ATOM 5637 C C . TYR A 1 732 ? 7.151 -4.937 19.068 1.00 84.25 732 TYR A C 1
ATOM 5639 O O . TYR A 1 732 ? 8.056 -5.181 19.865 1.00 84.25 732 TYR A O 1
ATOM 5647 N N . PRO A 1 733 ? 6.388 -5.920 18.549 1.00 80.56 733 PRO A N 1
ATOM 5648 C CA . PRO A 1 733 ? 6.646 -7.336 18.793 1.00 80.56 733 PRO A CA 1
ATOM 5649 C C . PRO A 1 733 ? 8.009 -7.772 18.246 1.00 80.56 733 PRO A C 1
ATOM 5651 O O . PRO A 1 733 ? 8.304 -7.520 17.080 1.00 80.56 733 PRO A O 1
ATOM 5654 N N . ASN A 1 734 ? 8.783 -8.529 19.029 1.00 76.19 734 ASN A N 1
ATOM 5655 C CA . ASN A 1 734 ? 10.076 -9.072 18.582 1.00 76.19 734 ASN A CA 1
ATOM 5656 C C . ASN A 1 734 ? 9.984 -9.988 17.344 1.00 76.19 734 ASN A C 1
ATOM 5658 O O . ASN A 1 734 ? 10.956 -10.124 16.609 1.00 76.19 734 ASN A O 1
ATOM 5662 N N . SER A 1 735 ? 8.843 -10.651 17.127 1.00 65.56 735 SER A N 1
ATOM 5663 C CA . SER A 1 735 ? 8.621 -11.559 15.994 1.00 65.56 735 SER A CA 1
ATOM 5664 C C . SER A 1 735 ? 7.178 -11.427 15.508 1.00 65.56 735 SER A C 1
ATOM 5666 O O . SER A 1 735 ? 6.241 -11.941 16.122 1.00 65.56 735 SER A O 1
ATOM 5668 N N . GLN A 1 736 ? 6.989 -10.671 14.425 1.00 61.94 736 GLN A N 1
ATOM 5669 C CA . GLN A 1 736 ? 5.668 -10.270 13.926 1.00 61.94 736 GLN A CA 1
ATOM 5670 C C . GLN A 1 736 ? 5.162 -11.105 12.740 1.00 61.94 736 GLN A C 1
ATOM 5672 O O . GLN A 1 736 ? 3.955 -11.175 12.502 1.00 61.94 736 GLN A O 1
ATOM 5677 N N . HIS A 1 737 ? 6.069 -11.735 11.994 1.00 61.75 737 HIS A N 1
ATOM 5678 C CA . HIS A 1 737 ? 5.749 -12.453 10.755 1.00 61.75 737 HIS A CA 1
ATOM 5679 C C . HIS A 1 737 ? 5.276 -13.892 11.022 1.00 61.75 737 HIS A C 1
ATOM 5681 O O . HIS A 1 737 ? 4.414 -14.408 10.316 1.00 61.75 737 HIS A O 1
ATOM 5687 N N . LYS A 1 738 ? 5.760 -14.523 12.101 1.00 76.69 738 LYS A N 1
ATOM 5688 C CA . LYS A 1 738 ? 5.378 -15.886 12.497 1.00 76.69 738 LYS A CA 1
ATOM 5689 C C . LYS A 1 738 ? 4.018 -15.888 13.207 1.00 76.69 738 LYS A C 1
ATOM 5691 O O . LYS A 1 738 ? 3.922 -15.653 14.412 1.00 76.69 738 LYS A O 1
ATOM 5696 N N . ARG A 1 739 ? 2.953 -16.159 12.452 1.00 82.62 739 ARG A N 1
ATOM 5697 C CA . ARG A 1 739 ? 1.625 -16.535 12.970 1.00 82.62 739 ARG A CA 1
ATOM 5698 C C . ARG A 1 739 ? 1.414 -18.030 12.751 1.00 82.62 739 ARG A C 1
ATOM 5700 O O . ARG A 1 739 ? 1.979 -18.593 11.818 1.00 82.62 739 ARG A O 1
ATOM 5707 N N . TYR A 1 740 ? 0.607 -18.664 13.593 1.00 88.06 740 TYR A N 1
ATOM 5708 C CA . TYR A 1 740 ? 0.273 -20.083 13.476 1.00 88.06 740 TYR A CA 1
ATOM 5709 C C . TYR A 1 740 ? -1.241 -20.280 13.399 1.00 88.06 740 TYR A C 1
ATOM 5711 O O . TYR A 1 740 ? -2.001 -19.546 14.032 1.00 88.06 740 TYR A O 1
ATOM 5719 N N . THR A 1 741 ? -1.667 -21.323 12.695 1.00 89.94 741 THR A N 1
ATOM 5720 C CA . THR A 1 741 ? -3.049 -21.817 12.706 1.00 89.94 741 THR A CA 1
ATOM 5721 C C . THR A 1 741 ? -3.017 -23.315 12.964 1.00 89.94 741 THR A C 1
ATOM 5723 O O . THR A 1 741 ? -2.127 -24.014 12.478 1.00 89.94 741 THR A O 1
ATOM 5726 N N . VAL A 1 742 ? -3.954 -23.831 13.757 1.00 91.69 742 VAL A N 1
ATOM 5727 C CA . VAL A 1 742 ? -4.056 -25.278 13.972 1.00 91.69 742 VAL A CA 1
ATOM 5728 C C . VAL A 1 742 ? -4.637 -25.956 12.729 1.00 91.69 742 VAL A C 1
ATOM 5730 O O . VAL A 1 742 ? -5.681 -25.541 12.233 1.00 91.69 742 VAL A O 1
ATOM 5733 N N . LYS A 1 743 ? -3.978 -27.016 12.256 1.00 88.88 743 LYS A N 1
ATOM 5734 C CA . LYS A 1 743 ? -4.487 -27.941 11.237 1.00 88.88 743 LYS A CA 1
ATOM 5735 C C . LYS A 1 743 ? -4.167 -29.369 11.683 1.00 88.88 743 LYS A C 1
ATOM 5737 O O . LYS A 1 743 ? -3.060 -29.634 12.154 1.00 88.88 743 LYS A O 1
ATOM 5742 N N . ASP A 1 744 ? -5.163 -30.248 11.626 1.00 88.62 744 ASP A N 1
ATOM 5743 C CA . ASP A 1 744 ? -5.084 -31.652 12.059 1.00 88.62 744 ASP A CA 1
ATOM 5744 C C . ASP A 1 744 ? -4.547 -31.829 13.503 1.00 88.62 744 ASP A C 1
ATOM 5746 O O . ASP A 1 744 ? -3.767 -32.729 13.825 1.00 88.62 744 ASP A O 1
ATOM 5750 N N . GLY A 1 745 ? -4.965 -30.933 14.403 1.00 88.19 745 GLY A N 1
ATOM 5751 C CA . GLY A 1 745 ? -4.620 -30.927 15.826 1.00 88.19 745 GLY A CA 1
ATOM 5752 C C . GLY A 1 745 ? -3.232 -30.377 16.184 1.00 88.19 745 GLY A C 1
ATOM 5753 O O . GLY A 1 745 ? -2.902 -30.333 17.373 1.00 88.19 745 GLY A O 1
ATOM 5754 N N . ALA A 1 746 ? -2.429 -29.934 15.210 1.00 89.38 746 ALA A N 1
ATOM 5755 C CA . ALA A 1 746 ? -1.092 -29.375 15.426 1.00 89.38 746 ALA A CA 1
ATOM 5756 C C . ALA A 1 746 ? -0.986 -27.911 14.947 1.00 89.38 746 ALA A C 1
ATOM 5758 O O . ALA A 1 746 ? -1.612 -27.549 13.951 1.00 89.38 746 ALA A O 1
ATOM 5759 N N . PRO A 1 747 ? -0.185 -27.045 15.603 1.00 90.62 747 PRO A N 1
ATOM 5760 C CA . PRO A 1 747 ? 0.126 -25.725 15.060 1.00 90.62 747 PRO A CA 1
ATOM 5761 C C . PRO A 1 747 ? 0.955 -25.846 13.774 1.00 90.62 747 PRO A C 1
ATOM 5763 O O . PRO A 1 747 ? 2.108 -26.278 13.812 1.00 90.62 747 PRO A O 1
ATOM 5766 N N . ALA A 1 748 ? 0.389 -25.417 12.651 1.00 84.50 748 ALA A N 1
ATOM 5767 C CA . ALA A 1 748 ? 1.126 -25.146 11.427 1.00 84.50 748 ALA A CA 1
ATOM 5768 C C . ALA A 1 748 ? 1.504 -23.659 11.392 1.00 84.50 748 ALA A C 1
ATOM 5770 O O . ALA A 1 748 ? 0.748 -22.811 11.876 1.00 84.50 748 ALA A O 1
ATOM 5771 N N . LEU A 1 749 ? 2.666 -23.322 10.820 1.00 76.00 749 LEU A N 1
ATOM 5772 C CA . LEU A 1 749 ? 2.939 -21.930 10.451 1.00 76.00 749 LEU A CA 1
ATOM 5773 C C . LEU A 1 749 ? 1.836 -21.478 9.485 1.00 76.00 749 LEU A C 1
ATOM 5775 O O . LEU A 1 749 ? 1.425 -22.263 8.629 1.00 76.00 749 LEU A O 1
ATOM 5779 N N . PHE A 1 750 ? 1.363 -20.242 9.630 1.00 58.69 750 PHE A N 1
ATOM 5780 C CA . PHE A 1 750 ? 0.368 -19.640 8.751 1.00 58.69 750 PHE A CA 1
ATOM 5781 C C . PHE A 1 750 ? 0.928 -19.584 7.327 1.00 58.69 750 PHE A C 1
ATOM 5783 O O . PHE A 1 750 ? 1.682 -18.689 6.962 1.00 58.69 750 PHE A O 1
ATOM 5790 N N . LYS A 1 751 ? 0.570 -20.599 6.550 1.00 47.16 751 LYS A N 1
ATOM 5791 C CA . LYS A 1 751 ? 0.725 -20.698 5.107 1.00 47.16 751 LYS A CA 1
ATOM 5792 C C . LYS A 1 751 ? -0.692 -20.870 4.581 1.00 47.16 751 LYS A C 1
ATOM 5794 O O . LYS A 1 751 ? -1.414 -21.721 5.108 1.00 47.16 751 LYS A O 1
ATOM 5799 N N . LEU A 1 752 ? -1.103 -20.108 3.567 1.00 42.34 752 LEU A N 1
ATOM 5800 C CA . LEU A 1 752 ? -2.312 -20.457 2.816 1.00 42.34 752 LEU A CA 1
ATOM 5801 C C . LEU A 1 752 ? -2.027 -21.774 2.077 1.00 42.34 752 LEU A C 1
ATOM 5803 O O . LEU A 1 752 ? -1.533 -21.762 0.953 1.00 42.34 752 LEU A O 1
ATOM 5807 N N . PHE A 1 753 ? -2.296 -22.909 2.727 1.00 36.44 753 PHE A N 1
ATOM 5808 C CA . PHE A 1 753 ? -2.266 -24.219 2.087 1.00 36.44 753 PHE A CA 1
ATOM 5809 C C . PHE A 1 753 ? -3.381 -24.267 1.048 1.00 36.44 753 PHE A C 1
ATOM 5811 O O . PHE A 1 753 ? -4.523 -24.598 1.345 1.00 36.44 753 PHE A O 1
ATOM 5818 N N . LEU A 1 754 ? -3.009 -23.900 -0.167 1.00 37.06 754 LEU A N 1
ATOM 5819 C CA . LEU A 1 754 ? -3.776 -24.103 -1.373 1.00 37.06 754 LEU A CA 1
ATOM 5820 C C . LEU A 1 754 ? -2.992 -25.143 -2.163 1.00 37.06 754 LEU A C 1
ATOM 5822 O O . LEU A 1 754 ? -2.060 -24.829 -2.901 1.00 37.06 754 LEU A O 1
ATOM 5826 N N . GLU A 1 755 ? -3.325 -26.412 -1.916 1.00 27.22 755 GLU A N 1
ATOM 5827 C CA . GLU A 1 755 ? -3.017 -27.461 -2.885 1.00 27.22 755 GLU A CA 1
ATOM 5828 C C . GLU A 1 755 ? -3.662 -27.088 -4.230 1.00 27.22 755 GLU A C 1
ATOM 5830 O O . GLU A 1 755 ? -4.640 -26.334 -4.237 1.00 27.22 755 GLU A O 1
ATOM 5835 N N . PRO A 1 756 ? -3.130 -27.557 -5.374 1.00 29.67 756 PRO A N 1
ATOM 5836 C CA . PRO A 1 756 ? -3.616 -27.149 -6.687 1.00 29.67 756 PRO A CA 1
ATOM 5837 C C . PRO A 1 756 ? -5.070 -27.593 -6.893 1.00 29.67 756 PRO A C 1
ATOM 5839 O O . PRO A 1 756 ? -5.343 -28.694 -7.375 1.00 29.67 756 PRO A O 1
ATOM 5842 N N . PHE A 1 757 ? -6.004 -26.710 -6.533 1.00 34.88 757 PHE A N 1
ATOM 5843 C CA . PHE A 1 757 ? -7.431 -26.893 -6.730 1.00 34.88 757 PHE A CA 1
ATOM 5844 C C . PHE A 1 757 ? -7.706 -26.918 -8.230 1.00 34.88 757 PHE A C 1
ATOM 5846 O O . PHE A 1 757 ? -7.851 -25.889 -8.889 1.00 34.88 757 PHE A O 1
ATOM 5853 N N . LEU A 1 758 ? -7.780 -28.134 -8.769 1.00 31.86 758 LEU A N 1
ATOM 5854 C CA . LEU A 1 758 ? -8.344 -28.389 -10.081 1.00 31.86 758 LEU A CA 1
ATOM 5855 C C . LEU A 1 758 ? -9.784 -27.877 -10.069 1.00 31.86 758 LEU A C 1
ATOM 5857 O O . LEU A 1 758 ? -10.678 -28.520 -9.522 1.00 31.86 758 LEU A O 1
ATOM 5861 N N . TYR A 1 759 ? -9.989 -26.708 -10.677 1.00 36.88 759 TYR A N 1
ATOM 5862 C CA . TYR A 1 759 ? -11.305 -26.162 -10.974 1.00 36.88 759 TYR A CA 1
ATOM 5863 C C . TYR A 1 759 ? -12.041 -27.139 -11.898 1.00 36.88 759 TYR A C 1
ATOM 5865 O O . TYR A 1 759 ? -11.907 -27.109 -13.127 1.00 36.88 759 TYR A O 1
ATOM 5873 N N . GLU A 1 760 ? -12.795 -28.060 -11.301 1.00 28.67 760 GLU A N 1
ATOM 5874 C CA . GLU A 1 760 ? -13.656 -28.963 -12.045 1.00 28.67 760 GLU A CA 1
ATOM 5875 C C . GLU A 1 760 ? -14.767 -28.123 -12.683 1.00 28.67 760 GLU A C 1
ATOM 5877 O O . GLU A 1 760 ? -15.547 -27.452 -12.003 1.00 28.67 760 GLU A O 1
ATOM 5882 N N . LYS A 1 761 ? -14.792 -28.098 -14.021 1.00 31.84 761 LYS A N 1
ATOM 5883 C CA . LYS A 1 761 ? -15.659 -27.221 -14.817 1.00 31.84 761 LYS A CA 1
ATOM 5884 C C . LYS A 1 761 ? -17.144 -27.525 -14.590 1.00 31.84 761 LYS A C 1
ATOM 5886 O O . LYS A 1 761 ? -17.778 -28.183 -15.417 1.00 31.84 761 LYS A O 1
ATOM 5891 N N . SER A 1 762 ? -17.750 -26.928 -13.563 1.00 28.12 762 SER A N 1
ATOM 5892 C CA . SER A 1 762 ? -19.202 -26.737 -13.535 1.00 28.12 762 SER A CA 1
ATOM 5893 C C . SER A 1 762 ? -19.566 -25.634 -14.538 1.00 28.12 762 SER A C 1
ATOM 5895 O O . SER A 1 762 ? -19.585 -24.433 -14.268 1.00 28.12 762 SER A O 1
ATOM 5897 N N . SER A 1 763 ? -19.770 -26.064 -15.781 1.00 31.77 763 SER A N 1
ATOM 5898 C CA . SER A 1 763 ? -20.082 -25.210 -16.923 1.00 31.77 763 SER A CA 1
ATOM 5899 C C . SER A 1 763 ? -21.503 -24.635 -16.831 1.00 31.77 763 SER A C 1
ATOM 5901 O O . SER A 1 763 ? -22.366 -25.064 -17.587 1.00 31.77 763 SER A O 1
ATOM 5903 N N . THR A 1 764 ? -21.732 -23.669 -15.929 1.00 32.28 764 THR A N 1
ATOM 5904 C CA . THR A 1 764 ? -22.752 -22.594 -16.012 1.00 32.28 764 THR A CA 1
ATOM 5905 C C . THR A 1 764 ? -22.756 -21.738 -14.737 1.00 32.28 764 THR A C 1
ATOM 5907 O O . THR A 1 764 ? -23.583 -21.946 -13.851 1.00 32.28 764 THR A O 1
ATOM 5910 N N . ARG A 1 765 ? -21.907 -20.707 -14.664 1.00 35.53 765 ARG A N 1
ATOM 5911 C CA . ARG A 1 765 ? -22.169 -19.497 -13.857 1.00 35.53 765 ARG A CA 1
ATOM 5912 C C . ARG A 1 765 ? -21.358 -18.330 -14.414 1.00 35.53 765 ARG A C 1
ATOM 5914 O O . ARG A 1 765 ? -20.187 -18.157 -14.106 1.00 35.53 765 ARG A O 1
ATOM 5921 N N . ASN A 1 766 ? -21.999 -17.547 -15.283 1.00 33.84 766 ASN A N 1
ATOM 5922 C CA . ASN A 1 766 ? -21.435 -16.286 -15.756 1.00 33.84 766 ASN A CA 1
ATOM 5923 C C . ASN A 1 766 ? -21.120 -15.380 -14.564 1.00 33.84 766 ASN A C 1
ATOM 5925 O O . ASN A 1 766 ? -21.942 -15.272 -13.651 1.00 33.84 766 ASN A O 1
ATOM 5929 N N . SER A 1 767 ? -20.008 -14.647 -14.659 1.00 36.62 767 SER A N 1
ATOM 5930 C CA . SER A 1 767 ? -19.792 -13.411 -13.907 1.00 36.62 767 SER A CA 1
ATOM 5931 C C . SER A 1 767 ? -20.945 -12.444 -14.208 1.00 36.62 767 SER A C 1
ATOM 5933 O O . SER A 1 767 ? -20.960 -11.730 -15.213 1.00 36.62 767 SER A O 1
ATOM 5935 N N . LYS A 1 768 ? -21.984 -12.494 -13.373 1.00 36.66 768 LYS A N 1
ATOM 5936 C CA . LYS A 1 768 ? -23.029 -11.478 -13.318 1.00 36.66 768 LYS A CA 1
ATOM 5937 C C . LYS A 1 768 ? -22.548 -10.403 -12.357 1.00 36.66 768 LYS A C 1
ATOM 5939 O O . LYS A 1 768 ? -22.065 -10.717 -11.273 1.00 36.66 768 LYS A O 1
ATOM 5944 N N . LYS A 1 769 ? -22.753 -9.137 -12.732 1.00 42.72 769 LYS A N 1
ATOM 5945 C CA . LYS A 1 769 ? -22.750 -8.035 -11.763 1.00 42.72 769 LYS A CA 1
ATOM 5946 C C . LYS A 1 769 ? -23.621 -8.427 -10.570 1.00 42.72 769 LYS A C 1
ATOM 5948 O O . LYS A 1 769 ? -24.718 -8.945 -10.783 1.00 42.72 769 LYS A O 1
ATOM 5953 N N . VAL A 1 770 ? -23.110 -8.150 -9.373 1.00 45.97 770 VAL A N 1
ATOM 5954 C CA . VAL A 1 770 ? -23.759 -8.362 -8.074 1.00 45.97 770 VAL A CA 1
ATOM 5955 C C . VAL A 1 770 ? -25.251 -8.010 -8.165 1.00 45.97 770 VAL A C 1
ATOM 5957 O O . VAL A 1 770 ? -25.597 -6.848 -8.372 1.00 45.97 770 VAL A O 1
ATOM 5960 N N . SER A 1 771 ? -26.124 -9.020 -8.083 1.00 45.62 771 SER A N 1
ATOM 5961 C CA . SER A 1 771 ? -27.573 -8.820 -7.943 1.00 45.62 771 SER A CA 1
ATOM 5962 C C . SER A 1 771 ? -27.900 -8.390 -6.514 1.00 45.62 771 SER A C 1
ATOM 5964 O O . SER A 1 771 ? -27.164 -8.747 -5.592 1.00 45.62 771 SER A O 1
ATOM 5966 N N . ASP A 1 772 ? -29.026 -7.696 -6.318 1.00 49.84 772 ASP A N 1
ATOM 5967 C CA . ASP A 1 772 ? -29.464 -7.200 -5.000 1.00 49.84 772 ASP A CA 1
ATOM 5968 C C . ASP A 1 772 ? -29.594 -8.304 -3.925 1.00 49.84 772 ASP A C 1
ATOM 5970 O O . ASP A 1 772 ? -29.519 -8.018 -2.733 1.00 49.84 772 ASP A O 1
ATOM 5974 N N . GLU A 1 773 ? -29.696 -9.579 -4.320 1.00 50.78 773 GLU A N 1
ATOM 5975 C CA . GLU A 1 773 ? -29.647 -10.740 -3.413 1.00 50.78 773 GLU A CA 1
ATOM 5976 C C . GLU A 1 773 ? -28.351 -10.823 -2.578 1.00 50.78 773 GLU A C 1
ATOM 5978 O O . GLU A 1 773 ? -28.377 -11.354 -1.471 1.00 50.78 773 GLU A O 1
ATOM 5983 N N . HIS A 1 774 ? -27.230 -10.268 -3.053 1.00 60.31 774 HIS A N 1
ATOM 5984 C CA . HIS A 1 774 ? -25.938 -10.320 -2.350 1.00 60.31 774 HIS A CA 1
ATOM 5985 C C . HIS A 1 774 ? -25.759 -9.204 -1.306 1.00 60.31 774 HIS A C 1
ATOM 5987 O O . HIS A 1 774 ? -24.741 -9.165 -0.620 1.00 60.31 774 HIS A O 1
ATOM 5993 N N . LEU A 1 775 ? -26.726 -8.290 -1.139 1.00 62.28 775 LEU A N 1
ATOM 5994 C CA . LEU A 1 775 ? -26.632 -7.208 -0.142 1.00 62.28 775 LEU A CA 1
ATOM 5995 C C . LEU A 1 775 ? -26.512 -7.724 1.307 1.00 62.28 775 LEU A C 1
ATOM 5997 O O . LEU A 1 775 ? -26.062 -6.985 2.181 1.00 62.28 775 LEU A O 1
ATOM 6001 N N . ARG A 1 776 ? -26.880 -8.991 1.546 1.00 75.12 776 ARG A N 1
ATOM 6002 C CA . ARG A 1 776 ? -26.794 -9.712 2.828 1.00 75.12 776 ARG A CA 1
ATOM 6003 C C . ARG A 1 776 ? -25.837 -10.911 2.767 1.00 75.12 776 ARG A C 1
ATOM 6005 O O . ARG A 1 776 ? -26.085 -11.942 3.382 1.00 75.12 776 ARG A O 1
ATOM 6012 N N . GLU A 1 777 ? -24.777 -10.821 1.970 1.00 88.75 777 GLU A N 1
ATOM 6013 C CA . GLU A 1 777 ? -23.792 -11.898 1.870 1.00 88.75 777 GLU A CA 1
ATOM 6014 C C . GLU A 1 777 ? -22.959 -12.036 3.163 1.00 88.75 777 GLU A C 1
ATOM 6016 O O . GLU A 1 777 ? -22.518 -11.039 3.753 1.00 88.75 777 GLU A O 1
ATOM 6021 N N . SER A 1 778 ? -22.742 -13.279 3.614 1.00 92.06 778 SER A N 1
ATOM 6022 C CA . SER A 1 778 ? -21.871 -13.564 4.758 1.00 92.06 778 SER A CA 1
ATOM 6023 C C . SER A 1 778 ? -20.395 -13.468 4.375 1.00 92.06 778 SER A C 1
ATOM 6025 O O . SER A 1 778 ? -20.022 -13.663 3.217 1.00 92.06 778 SER A O 1
ATOM 6027 N N . VAL A 1 779 ? -19.527 -13.204 5.353 1.00 89.50 779 VAL A N 1
ATOM 6028 C CA . VAL A 1 779 ? -18.071 -13.278 5.154 1.00 89.50 779 VAL A CA 1
ATOM 6029 C C . VAL A 1 779 ? -17.676 -14.674 4.647 1.00 89.50 779 VAL A C 1
ATOM 6031 O O . VAL A 1 779 ? -16.883 -14.783 3.717 1.00 89.50 779 VAL A O 1
ATOM 6034 N N . GLY A 1 780 ? -18.262 -15.737 5.200 1.00 89.12 780 GLY A N 1
ATOM 6035 C CA . GLY A 1 780 ? -18.004 -17.115 4.783 1.00 89.12 780 GLY A CA 1
ATOM 6036 C C . GLY A 1 780 ? -18.391 -17.371 3.328 1.00 89.12 780 GLY A C 1
ATOM 6037 O O . GLY A 1 780 ? -17.529 -17.732 2.530 1.00 89.12 780 GLY A O 1
ATOM 6038 N N . SER A 1 781 ? -19.635 -17.070 2.947 1.00 89.94 781 SER A N 1
ATOM 6039 C CA . SER A 1 781 ? -20.131 -17.225 1.569 1.00 89.94 781 SER A CA 1
ATOM 6040 C C . SER A 1 781 ? -19.299 -16.433 0.555 1.00 89.94 781 SER A C 1
ATOM 6042 O O . SER A 1 781 ? -18.934 -16.969 -0.494 1.00 89.94 781 SER A O 1
ATOM 6044 N N . PHE A 1 782 ? -18.932 -15.193 0.896 1.00 87.56 782 PHE A N 1
ATOM 6045 C CA . PHE A 1 782 ? -18.096 -14.329 0.063 1.00 87.56 782 PHE A CA 1
ATOM 6046 C C . PHE A 1 782 ? -16.719 -14.947 -0.208 1.00 87.56 782 PHE A C 1
ATOM 6048 O O . PHE A 1 782 ? -16.292 -15.052 -1.358 1.00 87.56 782 PHE A O 1
ATOM 6055 N N . PHE A 1 783 ? -16.014 -15.393 0.834 1.00 81.88 783 PHE A N 1
ATOM 6056 C CA . PHE A 1 783 ? -14.698 -16.006 0.656 1.00 81.88 783 PHE A CA 1
ATOM 6057 C C . PHE A 1 783 ? -14.782 -17.424 0.057 1.00 81.88 783 PHE A C 1
ATOM 6059 O O . PHE A 1 783 ? -13.896 -17.783 -0.719 1.00 81.88 783 PHE A O 1
ATOM 6066 N N . GLU A 1 784 ? -15.847 -18.200 0.310 1.00 84.50 784 GLU A N 1
ATOM 6067 C CA . GLU A 1 784 ? -16.043 -19.534 -0.287 1.00 84.50 784 GLU A CA 1
ATOM 6068 C C . GLU A 1 784 ? -16.166 -19.445 -1.814 1.00 84.50 784 GLU A C 1
ATOM 6070 O O . GLU A 1 784 ? -15.558 -20.249 -2.520 1.00 84.50 784 GLU A O 1
ATOM 6075 N N . ARG A 1 785 ? -16.875 -18.437 -2.349 1.00 81.81 785 ARG A N 1
ATOM 6076 C CA . ARG A 1 785 ? -17.013 -18.259 -3.808 1.00 81.81 785 ARG A CA 1
ATOM 6077 C C . ARG A 1 785 ? -15.796 -17.646 -4.508 1.00 81.81 785 ARG A C 1
ATOM 6079 O O . ARG A 1 785 ? -15.700 -17.784 -5.723 1.00 81.81 785 ARG A O 1
ATOM 6086 N N . HIS A 1 786 ? -14.904 -16.965 -3.782 1.00 71.31 786 HIS A N 1
ATOM 6087 C CA . HIS A 1 786 ? -13.662 -16.398 -4.341 1.00 71.31 786 HIS A CA 1
ATOM 6088 C C . HIS A 1 786 ? -12.461 -17.343 -4.231 1.00 71.31 786 HIS A C 1
ATOM 6090 O O . HIS A 1 786 ? -11.610 -17.335 -5.113 1.00 71.31 786 HIS A O 1
ATOM 6096 N N . PHE A 1 787 ? -12.364 -18.125 -3.151 1.00 73.81 787 PHE A N 1
ATOM 6097 C CA . PHE A 1 787 ? -11.147 -18.880 -2.812 1.00 73.81 787 PHE A CA 1
ATOM 6098 C C . PHE A 1 787 ? -11.404 -20.315 -2.320 1.00 73.81 787 PHE A C 1
ATOM 6100 O O . PHE A 1 787 ? -10.462 -21.027 -1.974 1.00 73.81 787 PHE A O 1
ATOM 6107 N N . GLY A 1 788 ? -12.663 -20.757 -2.283 1.00 75.06 788 GLY A N 1
ATOM 6108 C CA . GLY A 1 788 ? -13.038 -22.105 -1.869 1.00 75.06 788 GLY A CA 1
ATOM 6109 C C . GLY A 1 788 ? -13.127 -22.313 -0.353 1.00 75.06 788 GLY A C 1
ATOM 6110 O O . GLY A 1 788 ? -12.713 -21.496 0.473 1.00 75.06 788 GLY A O 1
ATOM 6111 N N . LYS A 1 789 ? -13.699 -23.461 0.022 1.00 83.50 789 LYS A N 1
ATOM 6112 C CA . LYS A 1 789 ? -14.067 -23.771 1.410 1.00 83.50 789 LYS A CA 1
ATOM 6113 C C . LYS A 1 789 ? -12.881 -23.945 2.355 1.00 83.50 789 LYS A C 1
ATOM 6115 O O . LYS A 1 789 ? -12.993 -23.600 3.525 1.00 83.50 789 LYS A O 1
ATOM 6120 N N . GLU A 1 790 ? -11.743 -24.452 1.877 1.00 80.06 790 GLU A N 1
ATOM 6121 C CA . GLU A 1 790 ? -10.562 -24.624 2.734 1.00 80.06 790 GLU A CA 1
ATOM 6122 C C . GLU A 1 790 ? -10.022 -23.277 3.235 1.00 80.06 790 GLU A C 1
ATOM 6124 O O . GLU A 1 790 ? -9.641 -23.167 4.400 1.00 80.06 790 GLU A O 1
ATOM 6129 N N . VAL A 1 791 ? -10.079 -22.235 2.400 1.00 78.50 791 VAL A N 1
ATOM 6130 C CA . VAL A 1 791 ? -9.726 -20.868 2.801 1.00 78.50 791 VAL A CA 1
ATOM 6131 C C . VAL A 1 791 ? -10.709 -20.340 3.841 1.00 78.50 791 VAL A C 1
ATOM 6133 O O . VAL A 1 791 ? -10.279 -19.755 4.831 1.00 78.50 791 VAL A O 1
ATOM 6136 N N . VAL A 1 792 ? -12.011 -20.599 3.705 1.00 84.06 792 VAL A N 1
ATOM 6137 C CA . VAL A 1 792 ? -12.969 -20.223 4.759 1.00 84.06 792 VAL A CA 1
ATOM 6138 C C . VAL A 1 792 ? -12.664 -20.950 6.069 1.00 84.06 792 VAL A C 1
ATOM 6140 O O . VAL A 1 792 ? -12.480 -20.294 7.091 1.00 84.06 792 VAL A O 1
ATOM 6143 N N . ASP A 1 793 ? -12.528 -22.275 6.024 1.00 87.19 793 ASP A N 1
ATOM 6144 C CA . ASP A 1 793 ? -12.332 -23.125 7.200 1.00 87.19 793 ASP A CA 1
ATOM 6145 C C . ASP A 1 793 ? -11.009 -22.858 7.941 1.00 87.19 793 ASP A C 1
ATOM 6147 O O . ASP A 1 793 ? -10.991 -22.884 9.167 1.00 87.19 793 ASP A O 1
ATOM 6151 N N . TYR A 1 794 ? -9.894 -22.651 7.229 1.00 83.81 794 TYR A N 1
ATOM 6152 C CA . TYR A 1 794 ? -8.544 -22.590 7.819 1.00 83.81 794 TYR A CA 1
ATOM 6153 C C . TYR A 1 794 ? -7.860 -21.218 7.719 1.00 83.81 794 TYR A C 1
ATOM 6155 O O . TYR A 1 794 ? -6.784 -21.040 8.293 1.00 83.81 794 TYR A O 1
ATOM 6163 N N . LEU A 1 795 ? -8.473 -20.233 7.055 1.00 79.19 795 LEU A N 1
ATOM 6164 C CA . LEU A 1 795 ? -7.960 -18.861 6.980 1.00 79.19 795 LEU A CA 1
ATOM 6165 C C . LEU A 1 795 ? -8.938 -17.846 7.568 1.00 79.19 795 LEU A C 1
ATOM 6167 O O . LEU A 1 795 ? -8.580 -17.101 8.479 1.00 79.19 795 LEU A O 1
ATOM 6171 N N . ILE A 1 796 ? -10.165 -17.813 7.051 1.00 83.75 796 ILE A N 1
ATOM 6172 C CA . ILE A 1 796 ? -11.117 -16.737 7.342 1.00 83.75 796 ILE A CA 1
ATOM 6173 C C . ILE A 1 796 ? -11.802 -16.957 8.686 1.00 83.75 796 ILE A C 1
ATOM 6175 O O . ILE A 1 796 ? -11.855 -16.021 9.474 1.00 83.75 796 ILE A O 1
ATOM 6179 N N . ASP A 1 797 ? -12.239 -18.177 8.999 1.00 89.50 797 ASP A N 1
ATOM 6180 C CA . ASP A 1 797 ? -12.759 -18.540 10.322 1.00 89.50 797 ASP A CA 1
ATOM 6181 C C . ASP A 1 797 ? -11.781 -18.206 11.466 1.00 89.50 797 ASP A C 1
ATOM 6183 O O . ASP A 1 797 ? -12.136 -17.381 12.315 1.00 89.50 797 ASP A O 1
ATOM 6187 N N . PRO A 1 798 ? -10.529 -18.717 11.487 1.00 84.94 798 PRO A N 1
ATOM 6188 C CA . PRO A 1 798 ? -9.581 -18.365 12.542 1.00 84.94 798 PRO A CA 1
ATOM 6189 C C . PRO A 1 798 ? -9.240 -16.866 12.565 1.00 84.94 798 PRO A C 1
ATOM 6191 O O . PRO A 1 798 ? -9.066 -16.308 13.649 1.00 84.94 798 PRO A O 1
ATOM 6194 N N . PHE A 1 799 ? -9.176 -16.184 11.413 1.00 82.62 799 PHE A N 1
ATOM 6195 C CA . PHE A 1 799 ? -8.929 -14.737 11.355 1.00 82.62 799 PHE A CA 1
ATOM 6196 C C . PHE A 1 799 ? -10.087 -13.920 11.951 1.00 82.62 799 PHE A C 1
ATOM 6198 O O . PHE A 1 799 ? -9.867 -13.014 12.760 1.00 82.62 799 PHE A O 1
ATOM 6205 N N . VAL A 1 800 ? -11.328 -14.245 11.581 1.00 85.12 800 VAL A N 1
ATOM 6206 C CA . VAL A 1 800 ? -12.550 -13.595 12.069 1.00 85.12 800 VAL A CA 1
ATOM 6207 C C . VAL A 1 800 ? -12.711 -13.828 13.571 1.00 85.12 800 VAL A C 1
ATOM 6209 O O . VAL A 1 800 ? -12.926 -12.865 14.317 1.00 85.12 800 VAL A O 1
ATOM 6212 N N . ALA A 1 801 ? -12.515 -15.068 14.026 1.00 84.38 801 ALA A N 1
ATOM 6213 C CA . ALA A 1 801 ? -12.518 -15.433 15.437 1.00 84.38 801 ALA A CA 1
ATOM 6214 C C . ALA A 1 801 ? -11.409 -14.708 16.223 1.00 84.38 801 ALA A C 1
ATOM 6216 O O . ALA A 1 801 ? -11.649 -14.232 17.333 1.00 84.38 801 ALA A O 1
ATOM 6217 N N . GLY A 1 802 ? -10.216 -14.557 15.639 1.00 78.31 802 GLY A N 1
ATOM 6218 C CA . GLY A 1 802 ? -9.102 -13.813 16.234 1.00 78.31 802 GLY A CA 1
ATOM 6219 C C . GLY A 1 802 ? -9.306 -12.293 16.297 1.00 78.31 802 GLY A C 1
ATOM 6220 O O . GLY A 1 802 ? -8.728 -11.646 17.166 1.00 78.31 802 GLY A O 1
ATOM 6221 N N . THR A 1 803 ? -10.127 -11.726 15.407 1.00 73.62 803 THR A N 1
ATOM 6222 C CA . THR A 1 803 ? -10.327 -10.267 15.276 1.00 73.62 803 THR A CA 1
ATOM 6223 C C . THR A 1 803 ? -11.566 -9.759 16.017 1.00 73.62 803 THR A C 1
ATOM 6225 O O . THR A 1 803 ? -11.535 -8.691 16.618 1.00 73.62 803 THR A O 1
ATOM 6228 N N . SER A 1 804 ? -12.665 -10.515 15.970 1.00 79.00 804 SER A N 1
ATOM 6229 C CA . SER A 1 804 ? -13.992 -10.091 16.454 1.00 79.00 804 SER A CA 1
ATOM 6230 C C . SER A 1 804 ? -14.671 -11.110 17.373 1.00 79.00 804 SER A C 1
ATOM 6232 O O . SER A 1 804 ? -15.792 -10.883 17.822 1.00 79.00 804 SER A O 1
ATOM 6234 N N . ALA A 1 805 ? -14.033 -12.262 17.611 1.00 86.00 805 ALA A N 1
ATOM 6235 C CA . ALA A 1 805 ? -14.652 -13.452 18.199 1.00 86.00 805 ALA A CA 1
ATOM 6236 C C . ALA A 1 805 ? -15.906 -13.965 17.453 1.00 86.00 805 ALA A C 1
ATOM 6238 O O . ALA A 1 805 ? -16.627 -14.809 17.987 1.00 86.00 805 ALA A O 1
ATOM 6239 N N . GLY A 1 806 ? -16.181 -13.471 16.241 1.00 86.94 806 GLY A N 1
ATOM 6240 C CA . GLY A 1 806 ? -17.284 -13.916 15.395 1.00 86.94 806 GLY A CA 1
ATOM 6241 C C . GLY A 1 806 ? -17.007 -15.235 14.681 1.00 86.94 806 GLY A C 1
ATOM 6242 O O . GLY A 1 806 ? -15.957 -15.854 14.847 1.00 86.94 806 GLY A O 1
ATOM 6243 N N . ASP A 1 807 ? -17.966 -15.625 13.851 1.00 88.81 807 ASP A N 1
ATOM 6244 C CA . ASP A 1 807 ? -17.849 -16.686 12.853 1.00 88.81 807 ASP A CA 1
ATOM 6245 C C . ASP A 1 807 ? -18.115 -16.087 11.455 1.00 88.81 807 ASP A C 1
ATOM 6247 O O . ASP A 1 807 ? -18.804 -15.064 11.359 1.00 88.81 807 ASP A O 1
ATOM 6251 N N . PRO A 1 808 ? -17.593 -16.677 10.364 1.00 90.56 808 PRO A N 1
ATOM 6252 C CA . PRO A 1 808 ? -17.778 -16.114 9.027 1.00 90.56 808 PRO A CA 1
ATOM 6253 C C . PRO A 1 808 ? -19.233 -16.063 8.536 1.00 90.56 808 PRO A C 1
ATOM 6255 O O . PRO A 1 808 ? -19.539 -15.230 7.686 1.00 90.56 808 PRO A O 1
ATOM 6258 N N . GLU A 1 809 ? -20.135 -16.915 9.033 1.00 91.56 809 GLU A N 1
ATOM 6259 C CA . GLU A 1 809 ? -21.509 -17.004 8.515 1.00 91.56 809 GLU A CA 1
ATOM 6260 C C . GLU A 1 809 ? -22.473 -15.999 9.156 1.00 91.56 809 GLU A C 1
ATOM 6262 O O . GLU A 1 809 ? -23.421 -15.540 8.510 1.00 91.56 809 GLU A O 1
ATOM 6267 N N . SER A 1 810 ? -22.227 -15.608 10.408 1.00 88.06 810 SER A N 1
ATOM 6268 C CA . SER A 1 810 ? -23.031 -14.592 11.092 1.00 88.06 810 SER A CA 1
ATOM 6269 C C . SER A 1 810 ? -22.638 -13.152 10.763 1.00 88.06 810 SER A C 1
ATOM 6271 O O . SER A 1 810 ? -23.441 -12.255 11.019 1.00 88.06 810 SER A O 1
ATOM 6273 N N . LEU A 1 811 ? -21.451 -12.907 10.196 1.00 89.12 811 LEU A N 1
ATOM 6274 C CA . LEU A 1 811 ? -20.978 -11.567 9.833 1.00 89.12 811 LEU A CA 1
ATOM 6275 C C . LEU A 1 811 ? -21.328 -11.185 8.393 1.00 89.12 811 LEU A C 1
ATOM 6277 O O . LEU A 1 811 ? -21.075 -11.942 7.461 1.00 89.12 811 LEU A O 1
ATOM 6281 N N . SER A 1 812 ? -21.808 -9.956 8.205 1.00 89.69 812 SER A N 1
ATOM 6282 C CA . SER A 1 812 ? -22.011 -9.338 6.893 1.00 89.69 812 SER A CA 1
ATOM 6283 C C . SER A 1 812 ? -20.677 -8.870 6.300 1.00 89.69 812 SER A C 1
ATOM 6285 O O . SER A 1 812 ? -19.985 -8.049 6.910 1.00 89.69 812 SER A O 1
ATOM 6287 N N . ILE A 1 813 ? -20.328 -9.321 5.086 1.00 87.00 813 ILE A N 1
ATOM 6288 C CA . ILE A 1 813 ? -19.074 -8.916 4.418 1.00 87.00 813 ILE A CA 1
ATOM 6289 C C . ILE A 1 813 ? -18.978 -7.395 4.237 1.00 87.00 813 ILE A C 1
ATOM 6291 O O . ILE A 1 813 ? -17.927 -6.800 4.476 1.00 87.00 813 ILE A O 1
ATOM 6295 N N . ARG A 1 814 ? -20.103 -6.756 3.898 1.00 85.00 814 ARG A N 1
ATOM 6296 C CA . ARG A 1 814 ? -20.220 -5.311 3.671 1.00 85.00 814 ARG A CA 1
ATOM 6297 C C . ARG A 1 814 ? -19.826 -4.476 4.894 1.00 85.00 814 ARG A C 1
ATOM 6299 O O . ARG A 1 814 ? -19.285 -3.390 4.719 1.00 85.00 814 ARG A O 1
ATOM 6306 N N . HIS A 1 815 ? -20.086 -4.981 6.100 1.00 83.00 815 HIS A N 1
ATOM 6307 C CA . HIS A 1 815 ? -19.860 -4.267 7.362 1.00 83.00 815 HIS A CA 1
ATOM 6308 C C . HIS A 1 815 ? -18.578 -4.708 8.075 1.00 83.00 815 HIS A C 1
ATOM 6310 O O . HIS A 1 815 ? -17.885 -3.883 8.662 1.00 83.00 815 HIS A O 1
ATOM 6316 N N . ALA A 1 816 ? -18.238 -5.998 8.016 1.00 79.12 816 ALA A N 1
ATOM 6317 C CA . ALA A 1 816 ? -17.010 -6.521 8.608 1.00 79.12 816 ALA A CA 1
ATOM 6318 C C . ALA A 1 816 ? -15.762 -6.168 7.775 1.00 79.12 816 ALA A C 1
ATOM 6320 O O . ALA A 1 816 ? -14.703 -5.904 8.341 1.00 79.12 816 ALA A O 1
ATOM 6321 N N . PHE A 1 817 ? -15.887 -6.127 6.442 1.00 78.12 817 PHE A N 1
ATOM 6322 C CA . PHE A 1 817 ? -14.787 -5.855 5.510 1.00 78.12 817 PHE A CA 1
ATOM 6323 C C . PHE A 1 817 ? -15.206 -4.888 4.381 1.00 78.12 817 PHE A C 1
ATOM 6325 O O . PHE A 1 817 ? -15.096 -5.233 3.198 1.00 78.12 817 PHE A O 1
ATOM 6332 N N . PRO A 1 818 ? -15.638 -3.649 4.704 1.00 75.62 818 PRO A N 1
ATOM 6333 C CA . PRO A 1 818 ? -16.130 -2.680 3.716 1.00 75.62 818 PRO A CA 1
ATOM 6334 C C . PRO A 1 818 ? -15.114 -2.383 2.606 1.00 75.62 818 PRO A C 1
ATOM 6336 O O . PRO A 1 818 ? -15.501 -2.184 1.457 1.00 75.62 818 PRO A O 1
ATOM 6339 N N . GLY A 1 819 ? -13.811 -2.419 2.910 1.00 70.44 819 GLY A N 1
ATOM 6340 C CA . GLY A 1 819 ? -12.747 -2.299 1.910 1.00 70.44 819 GLY A CA 1
ATOM 6341 C C . GLY A 1 819 ? -12.813 -3.395 0.840 1.00 70.44 819 GLY A C 1
ATOM 6342 O O . GLY A 1 819 ? -12.868 -3.083 -0.346 1.00 70.44 819 GLY A O 1
ATOM 6343 N N . LEU A 1 820 ? -12.882 -4.670 1.238 1.00 74.75 820 LEU A N 1
ATOM 6344 C CA . LEU A 1 820 ? -12.950 -5.805 0.304 1.00 74.75 820 LEU A CA 1
ATOM 6345 C C . LEU A 1 820 ? -14.260 -5.804 -0.497 1.00 74.75 820 LEU A C 1
ATOM 6347 O O . LEU A 1 820 ? -14.242 -6.009 -1.710 1.00 74.75 820 LEU A O 1
ATOM 6351 N N . TRP A 1 821 ? -15.378 -5.486 0.158 1.00 79.12 821 TRP A N 1
ATOM 6352 C CA . TRP A 1 821 ? -16.674 -5.301 -0.498 1.0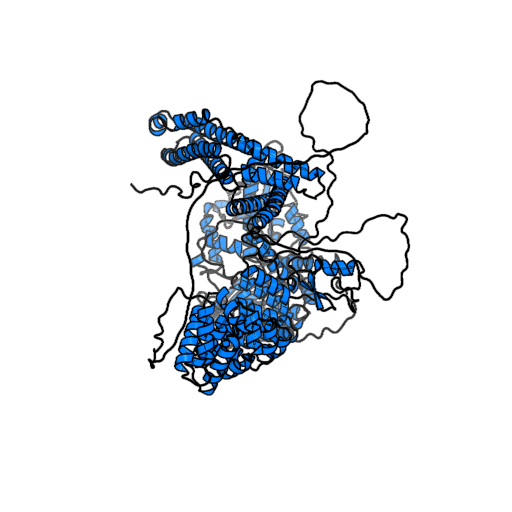0 79.12 821 TRP A CA 1
ATOM 6353 C C . TRP A 1 821 ? -16.634 -4.200 -1.570 1.00 79.12 821 TRP A C 1
ATOM 6355 O O . TRP A 1 821 ? -17.074 -4.403 -2.702 1.00 79.12 821 TRP A O 1
ATOM 6365 N N . ASN A 1 822 ? -16.055 -3.039 -1.251 1.00 74.19 822 ASN A N 1
ATOM 6366 C CA . ASN A 1 822 ? -15.919 -1.931 -2.196 1.00 74.19 822 ASN A CA 1
ATOM 6367 C C . ASN A 1 822 ? -14.960 -2.262 -3.349 1.00 74.19 822 ASN A C 1
ATOM 6369 O O . ASN A 1 822 ? -15.212 -1.848 -4.484 1.00 74.19 822 ASN A O 1
ATOM 6373 N N . LEU A 1 823 ? -13.894 -3.025 -3.087 1.00 68.06 823 LEU A N 1
ATOM 6374 C CA . LEU A 1 823 ? -12.979 -3.505 -4.121 1.00 68.06 823 LEU A CA 1
ATOM 6375 C C . LEU A 1 823 ? -13.680 -4.439 -5.108 1.00 68.06 823 LEU A C 1
ATOM 6377 O O . LEU A 1 823 ? -13.579 -4.215 -6.313 1.00 68.06 823 LEU A O 1
ATOM 6381 N N . GLU A 1 824 ? -14.445 -5.426 -4.634 1.00 76.06 824 GLU A N 1
ATOM 6382 C CA . GLU A 1 824 ? -15.252 -6.252 -5.536 1.00 76.06 824 GLU A CA 1
ATOM 6383 C C . GLU A 1 824 ? -16.276 -5.401 -6.295 1.00 76.06 824 GLU A C 1
ATOM 6385 O O . GLU A 1 824 ? -16.339 -5.464 -7.522 1.00 76.06 824 GLU A O 1
ATOM 6390 N N . LYS A 1 825 ? -17.053 -4.565 -5.599 1.00 73.50 825 LYS A N 1
ATOM 6391 C CA . LYS A 1 825 ? -18.097 -3.743 -6.226 1.00 73.50 825 LYS A CA 1
ATOM 6392 C C . LYS A 1 825 ? -17.551 -2.846 -7.347 1.00 73.50 825 LYS A C 1
ATOM 6394 O O . LYS A 1 825 ? -18.270 -2.567 -8.308 1.00 73.50 825 LYS A O 1
ATOM 6399 N N . LYS A 1 826 ? -16.295 -2.396 -7.233 1.00 67.94 826 LYS A N 1
ATOM 6400 C CA . LYS A 1 826 ? -15.614 -1.538 -8.215 1.00 67.94 826 LYS A CA 1
ATOM 6401 C C . LYS A 1 826 ? -14.880 -2.315 -9.317 1.00 67.94 826 LYS A C 1
ATOM 6403 O O . LYS A 1 826 ? -14.873 -1.847 -10.454 1.00 67.94 826 LYS A O 1
ATOM 6408 N N . TYR A 1 827 ? -14.270 -3.463 -9.008 1.00 64.62 827 TYR A N 1
ATOM 6409 C CA . TYR A 1 827 ? -13.319 -4.150 -9.899 1.00 64.62 827 TYR A CA 1
ATOM 6410 C C . TYR A 1 827 ? -13.657 -5.620 -10.219 1.00 64.62 827 TYR A C 1
ATOM 6412 O O . TYR A 1 827 ? -12.992 -6.229 -11.054 1.00 64.62 827 TYR A O 1
ATOM 6420 N N . GLY A 1 828 ? -14.659 -6.217 -9.572 1.00 59.50 828 GLY A N 1
ATOM 6421 C CA . GLY A 1 828 ? -15.111 -7.605 -9.757 1.00 59.50 828 GLY A CA 1
ATOM 6422 C C . GLY A 1 828 ? -14.194 -8.691 -9.176 1.00 59.50 828 GLY A C 1
ATOM 6423 O O . GLY A 1 828 ? -14.674 -9.761 -8.824 1.00 59.50 828 GLY A O 1
ATOM 6424 N N . SER A 1 829 ? -12.895 -8.420 -9.032 1.00 65.00 829 SER A N 1
ATOM 6425 C CA . SER A 1 829 ? -11.915 -9.301 -8.384 1.00 65.00 829 SER A CA 1
ATOM 6426 C C . SER A 1 829 ? -11.211 -8.567 -7.248 1.00 65.00 829 SER A C 1
ATOM 6428 O O . SER A 1 829 ? -10.777 -7.425 -7.406 1.00 65.00 829 SER A O 1
ATOM 6430 N N . LEU A 1 830 ? -11.068 -9.244 -6.107 1.00 62.09 830 LEU A N 1
ATOM 6431 C CA . LEU A 1 830 ? -10.410 -8.719 -4.910 1.00 62.09 830 LEU A CA 1
ATOM 6432 C C . LEU A 1 830 ? -8.925 -8.426 -5.130 1.00 62.09 830 LEU A C 1
ATOM 6434 O O . LEU A 1 830 ? -8.450 -7.352 -4.766 1.00 62.09 830 LEU A O 1
ATOM 6438 N N . ILE A 1 831 ? -8.209 -9.364 -5.756 1.00 55.97 831 ILE A N 1
ATOM 6439 C CA . ILE A 1 831 ? -6.762 -9.265 -5.991 1.00 55.97 831 ILE A CA 1
ATOM 6440 C C . ILE A 1 831 ? -6.478 -8.125 -6.971 1.00 55.97 831 ILE A C 1
ATOM 6442 O O . ILE A 1 831 ? -5.694 -7.225 -6.677 1.00 55.97 831 ILE A O 1
ATOM 6446 N N . VAL A 1 832 ? -7.183 -8.114 -8.108 1.00 54.03 832 VAL A N 1
ATOM 6447 C CA . VAL A 1 832 ? -7.072 -7.046 -9.113 1.00 54.03 832 VAL A CA 1
ATOM 6448 C C . VAL A 1 832 ? -7.463 -5.697 -8.507 1.00 54.03 832 VAL A C 1
ATOM 6450 O O . VAL A 1 832 ? -6.774 -4.702 -8.722 1.00 54.03 832 VAL A O 1
ATOM 6453 N N . GLY A 1 833 ? -8.534 -5.659 -7.712 1.00 55.41 833 GLY A N 1
ATOM 6454 C CA . GLY A 1 833 ? -9.012 -4.438 -7.083 1.00 55.41 833 GLY A CA 1
ATOM 6455 C C . GLY A 1 833 ? -8.019 -3.829 -6.097 1.00 55.41 833 GLY A C 1
ATOM 6456 O O . GLY A 1 833 ? -7.770 -2.629 -6.174 1.00 55.41 833 GLY A O 1
ATOM 6457 N N . ALA A 1 834 ? -7.433 -4.632 -5.206 1.00 53.84 834 ALA A N 1
ATOM 6458 C CA . ALA A 1 834 ? -6.509 -4.144 -4.179 1.00 53.84 834 ALA A CA 1
ATOM 6459 C C . ALA A 1 834 ? -5.191 -3.603 -4.769 1.00 53.84 834 ALA A C 1
ATOM 6461 O O . ALA A 1 834 ? -4.594 -2.665 -4.243 1.00 53.84 834 ALA A O 1
ATOM 6462 N N . ILE A 1 835 ? -4.759 -4.168 -5.897 1.00 51.75 835 ILE A N 1
ATOM 6463 C CA . ILE A 1 835 ? -3.622 -3.673 -6.680 1.00 51.75 835 ILE A CA 1
ATOM 6464 C C . ILE A 1 835 ? -3.990 -2.337 -7.345 1.00 51.75 835 ILE A C 1
ATOM 6466 O O . ILE A 1 835 ? -3.275 -1.344 -7.194 1.00 51.75 835 ILE A O 1
ATOM 6470 N N . LEU A 1 836 ? -5.128 -2.281 -8.049 1.00 51.12 836 LEU A N 1
ATOM 6471 C CA . LEU A 1 836 ? -5.568 -1.074 -8.754 1.00 51.12 836 LEU A CA 1
ATOM 6472 C C . LEU A 1 836 ? -5.885 0.093 -7.808 1.00 51.12 836 LEU A C 1
ATOM 6474 O O . LEU A 1 836 ? -5.621 1.239 -8.169 1.00 51.12 836 LEU A O 1
ATOM 6478 N N . SER A 1 837 ? -6.417 -0.158 -6.607 1.00 53.72 837 SER A N 1
ATOM 6479 C CA . SER A 1 837 ? -6.708 0.904 -5.637 1.00 53.72 837 SER A CA 1
ATOM 6480 C C . SER A 1 837 ? -5.438 1.634 -5.197 1.00 53.72 837 SER A C 1
ATOM 6482 O O . SER A 1 837 ? -5.420 2.866 -5.247 1.00 53.72 837 SER A O 1
ATOM 6484 N N . LYS A 1 838 ? -4.356 0.905 -4.879 1.00 48.72 838 LYS A N 1
ATOM 6485 C CA . LYS A 1 838 ? -3.047 1.495 -4.542 1.00 48.72 838 LYS A CA 1
ATOM 6486 C C . LYS A 1 838 ? -2.447 2.320 -5.679 1.00 48.72 838 LYS A C 1
ATOM 6488 O O . LYS A 1 838 ? -1.906 3.393 -5.422 1.00 48.72 838 LYS A O 1
ATOM 6493 N N . LEU A 1 839 ? -2.562 1.844 -6.920 1.00 47.69 839 LEU A N 1
ATOM 6494 C CA . LEU A 1 839 ? -2.099 2.592 -8.094 1.00 47.69 839 LEU A CA 1
ATOM 6495 C C . LEU A 1 839 ? -2.889 3.902 -8.270 1.00 47.69 839 LEU A C 1
ATOM 6497 O O . LEU A 1 839 ? -2.309 4.918 -8.638 1.00 47.69 839 LEU A O 1
ATOM 6501 N N . THR A 1 840 ? -4.191 3.914 -7.950 1.00 44.47 840 THR A N 1
ATOM 6502 C CA . THR A 1 840 ? -5.010 5.138 -8.031 1.00 44.47 840 THR A CA 1
ATOM 6503 C C . THR A 1 840 ? -4.825 6.113 -6.861 1.00 44.47 840 THR A C 1
ATOM 6505 O O . THR A 1 840 ? -4.804 7.318 -7.099 1.00 44.47 840 THR A O 1
ATOM 6508 N N . ALA A 1 841 ? -4.650 5.637 -5.622 1.00 45.41 841 ALA A N 1
ATOM 6509 C CA . ALA A 1 841 ? -4.585 6.492 -4.425 1.00 45.41 841 ALA A CA 1
ATOM 6510 C C . ALA A 1 841 ? -3.422 7.507 -4.467 1.00 45.41 841 ALA A C 1
ATOM 6512 O O . ALA A 1 841 ? -3.564 8.660 -4.055 1.00 45.41 841 ALA A O 1
ATOM 6513 N N . LYS A 1 842 ? -2.296 7.101 -5.064 1.00 40.25 842 LYS A N 1
ATOM 6514 C CA . LYS A 1 842 ? -1.096 7.927 -5.269 1.00 40.25 842 LYS A CA 1
ATOM 6515 C C . LYS A 1 842 ? -1.326 9.195 -6.103 1.00 40.25 842 LYS A C 1
ATOM 6517 O O . LYS A 1 842 ? -0.568 10.151 -5.958 1.00 40.25 842 LYS A O 1
ATOM 6522 N N . GLY A 1 843 ? -2.347 9.214 -6.965 1.00 34.59 843 GLY A N 1
ATOM 6523 C CA . GLY A 1 843 ? -2.676 10.377 -7.795 1.00 34.59 843 GLY A CA 1
ATOM 6524 C C . GLY A 1 843 ? -3.250 11.556 -7.001 1.00 34.59 843 GLY A C 1
ATOM 6525 O O . GLY A 1 843 ? -3.049 12.709 -7.385 1.00 34.59 843 GLY A O 1
ATOM 6526 N N . ASP A 1 844 ? -3.917 11.280 -5.877 1.00 32.09 844 ASP A N 1
ATOM 6527 C CA . ASP A 1 844 ? -4.559 12.302 -5.043 1.00 32.09 844 ASP A CA 1
ATOM 6528 C C . ASP A 1 844 ? -3.696 12.728 -3.844 1.00 32.09 844 ASP A C 1
ATOM 6530 O O . ASP A 1 844 ? -3.800 13.870 -3.389 1.00 32.09 844 ASP A O 1
ATOM 6534 N N . SER A 1 845 ? -2.772 11.878 -3.373 1.00 32.50 845 SER A N 1
ATOM 6535 C CA . SER A 1 845 ? -1.839 12.225 -2.285 1.00 32.50 845 SER A CA 1
ATOM 6536 C C . SER A 1 845 ? -0.951 13.434 -2.617 1.00 32.50 845 SER A C 1
ATOM 6538 O O . SER A 1 845 ? -0.582 14.191 -1.724 1.00 32.50 845 SER A O 1
ATOM 6540 N N . ALA A 1 846 ? -0.652 13.663 -3.900 1.00 35.00 846 ALA A N 1
ATOM 6541 C CA . ALA A 1 846 ? 0.138 14.804 -4.367 1.00 35.00 846 ALA A CA 1
ATOM 6542 C C . ALA A 1 846 ? -0.615 16.155 -4.337 1.00 35.00 846 ALA A C 1
ATOM 6544 O O . ALA A 1 846 ? -0.001 17.195 -4.569 1.00 35.00 846 ALA A O 1
ATOM 6545 N N . LYS A 1 847 ? -1.933 16.169 -4.070 1.00 33.22 847 LYS A N 1
ATOM 6546 C CA . LYS A 1 847 ? -2.772 17.385 -4.116 1.00 33.22 847 LYS A CA 1
ATOM 6547 C C . LYS A 1 847 ? -3.093 18.010 -2.755 1.00 33.22 847 LYS A C 1
ATOM 6549 O O . LYS A 1 847 ? -3.605 19.126 -2.724 1.00 33.22 847 LYS A O 1
ATOM 6554 N N . LYS A 1 848 ? -2.799 17.343 -1.633 1.00 28.62 848 LYS A N 1
ATOM 6555 C CA . LYS A 1 848 ? -2.997 17.904 -0.282 1.00 28.62 848 LYS A CA 1
ATOM 6556 C C . LYS A 1 848 ? -1.666 18.333 0.334 1.00 28.62 848 LYS A C 1
ATOM 6558 O O . LYS A 1 848 ? -1.091 17.632 1.160 1.00 28.62 848 LYS A O 1
ATOM 6563 N N . GLY A 1 849 ? -1.197 19.515 -0.064 1.00 31.58 849 GLY A N 1
ATOM 6564 C CA . GLY A 1 849 ? -0.061 20.179 0.575 1.00 31.58 849 GLY A CA 1
ATOM 6565 C C . GLY A 1 849 ? -0.421 20.664 1.981 1.00 31.58 849 GLY A C 1
ATOM 6566 O O . GLY A 1 849 ? -0.975 21.748 2.131 1.00 31.58 849 GLY A O 1
ATOM 6567 N N . GLY A 1 850 ? -0.104 19.860 2.997 1.00 26.39 850 GLY A N 1
ATOM 6568 C CA . GLY A 1 850 ? -0.159 20.234 4.410 1.00 26.39 850 GLY A CA 1
ATOM 6569 C C . GLY A 1 850 ? 1.194 19.976 5.067 1.00 26.39 850 GLY A C 1
ATOM 6570 O O . GLY A 1 850 ? 1.702 18.856 5.030 1.00 26.39 850 GLY A O 1
ATOM 6571 N N . THR A 1 851 ? 1.800 21.011 5.644 1.00 28.58 851 THR A N 1
ATOM 6572 C CA . THR A 1 851 ? 3.129 20.947 6.265 1.00 28.58 851 THR A CA 1
ATOM 6573 C C . THR A 1 851 ? 3.136 20.051 7.502 1.00 28.58 851 THR A C 1
ATOM 6575 O O . THR A 1 851 ? 2.603 20.421 8.542 1.00 28.58 851 THR A O 1
ATOM 6578 N N . SER A 1 852 ? 3.802 18.900 7.407 1.00 26.23 852 SER A N 1
ATOM 6579 C CA . SER A 1 852 ? 4.244 18.106 8.562 1.00 26.23 852 SER A CA 1
ATOM 6580 C C . SER A 1 852 ? 5.642 17.545 8.291 1.00 26.23 852 SER A C 1
ATOM 6582 O O . SER A 1 852 ? 5.831 16.426 7.822 1.00 26.23 852 SER A O 1
ATOM 6584 N N . SER A 1 853 ? 6.658 18.369 8.549 1.00 31.14 853 SER A N 1
ATOM 6585 C CA . SER A 1 853 ? 8.064 17.963 8.519 1.00 31.14 853 SER A CA 1
ATOM 6586 C C . SER A 1 853 ? 8.436 17.267 9.835 1.00 31.14 853 SER A C 1
ATOM 6588 O O . SER A 1 853 ? 9.000 17.893 10.730 1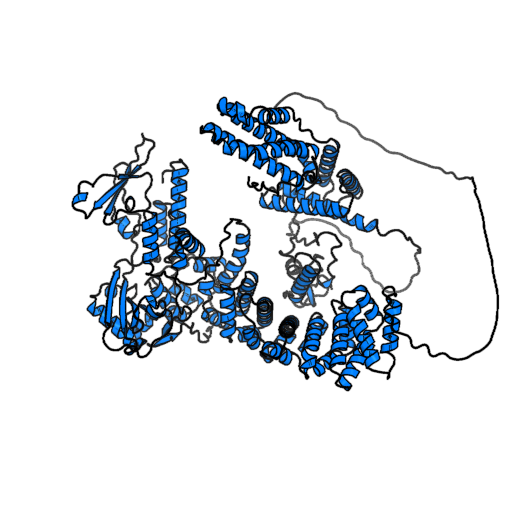.00 31.14 853 SER A O 1
ATOM 6590 N N . GLY A 1 854 ? 8.105 15.978 9.949 1.00 26.58 854 GLY A N 1
ATOM 6591 C CA . GLY A 1 854 ? 8.453 15.112 11.083 1.00 26.58 854 GLY A CA 1
ATOM 6592 C C . GLY A 1 854 ? 9.262 13.894 10.628 1.00 26.58 854 GLY A C 1
ATOM 6593 O O . GLY A 1 854 ? 8.958 13.282 9.604 1.00 26.58 854 GLY A O 1
ATOM 6594 N N . LYS A 1 855 ? 10.330 13.548 11.357 1.00 31.47 855 LYS A N 1
ATOM 6595 C CA . LYS A 1 855 ? 11.179 12.384 11.047 1.00 31.47 855 LYS A CA 1
ATOM 6596 C C . LYS A 1 855 ? 10.511 11.092 11.524 1.00 31.47 855 LYS A C 1
ATOM 6598 O O . LYS A 1 855 ? 10.233 10.964 12.706 1.00 31.47 855 LYS A O 1
ATOM 6603 N N . GLY A 1 856 ? 10.399 10.105 10.634 1.00 30.05 856 GLY A N 1
ATOM 6604 C CA . GLY A 1 856 ? 10.000 8.734 10.976 1.00 30.05 856 GLY A CA 1
ATOM 6605 C C . GLY A 1 856 ? 8.751 8.272 10.231 1.00 30.05 856 GLY A C 1
ATOM 6606 O O . GLY A 1 856 ? 7.630 8.542 10.643 1.00 30.05 856 GLY A O 1
ATOM 6607 N N . ARG A 1 857 ? 8.926 7.519 9.136 1.00 35.81 857 ARG A N 1
ATOM 6608 C CA . ARG A 1 857 ? 7.800 6.819 8.495 1.00 35.81 857 ARG A CA 1
ATOM 6609 C C . ARG A 1 857 ? 7.328 5.713 9.441 1.00 35.81 857 ARG A C 1
ATOM 6611 O O . ARG A 1 857 ? 8.092 4.793 9.729 1.00 35.81 857 ARG A O 1
ATOM 6618 N N . SER A 1 858 ? 6.085 5.815 9.912 1.00 40.50 858 SER A N 1
ATOM 6619 C CA . SER A 1 858 ? 5.463 4.818 10.787 1.00 40.50 858 SER A CA 1
ATOM 6620 C C . SER A 1 858 ? 5.538 3.422 10.158 1.00 40.50 858 SER A C 1
ATOM 6622 O O . SER A 1 858 ? 5.082 3.206 9.030 1.00 40.50 858 SER A O 1
ATOM 6624 N N . LYS A 1 859 ? 6.143 2.467 10.875 1.00 43.09 859 LYS A N 1
ATOM 6625 C CA . LYS A 1 859 ? 6.169 1.058 10.463 1.00 43.09 859 LYS A CA 1
ATOM 6626 C C . LYS A 1 859 ? 4.736 0.532 10.521 1.00 43.09 859 LYS A C 1
ATOM 6628 O O . LYS A 1 859 ? 4.089 0.673 11.555 1.00 43.09 859 LYS A O 1
ATOM 6633 N N . ARG A 1 860 ? 4.252 -0.131 9.461 1.00 55.75 860 ARG A N 1
ATOM 6634 C CA . ARG A 1 860 ? 2.902 -0.747 9.383 1.00 55.75 860 ARG A CA 1
ATOM 6635 C C . ARG A 1 860 ? 2.759 -2.007 10.256 1.00 55.75 860 ARG A C 1
ATOM 6637 O O . ARG A 1 860 ? 2.267 -3.047 9.831 1.00 55.75 860 ARG A O 1
ATOM 6644 N N . ALA A 1 861 ? 3.221 -1.917 11.493 1.00 57.31 861 ALA A N 1
ATOM 6645 C CA . ALA A 1 861 ? 3.327 -2.995 12.448 1.00 57.31 861 ALA A CA 1
ATOM 6646 C C . ALA A 1 861 ? 2.309 -2.796 13.580 1.00 57.31 861 ALA A C 1
ATOM 6648 O O . ALA A 1 861 ? 2.217 -1.722 14.165 1.00 57.31 861 ALA A O 1
ATOM 6649 N N . SER A 1 862 ? 1.600 -3.864 13.959 1.00 71.81 862 SER A N 1
ATOM 6650 C CA . SER A 1 862 ? 0.914 -3.934 15.255 1.00 71.81 862 SER A CA 1
ATOM 6651 C C . SER A 1 862 ? 1.883 -3.584 16.388 1.00 71.81 862 SER A C 1
ATOM 6653 O O . SER A 1 862 ? 2.942 -4.208 16.482 1.00 71.81 862 SER A O 1
ATOM 6655 N N . PHE A 1 863 ? 1.501 -2.659 17.261 1.00 81.75 863 PHE A N 1
ATOM 6656 C CA . PHE A 1 863 ? 2.313 -2.169 18.373 1.00 81.75 863 PHE A CA 1
ATOM 6657 C C . PHE A 1 863 ? 1.603 -2.352 19.724 1.00 81.75 863 PHE A C 1
ATOM 6659 O O . PHE A 1 863 ? 0.429 -2.713 19.807 1.00 81.75 863 PHE A O 1
ATOM 6666 N N . SER A 1 864 ? 2.344 -2.100 20.795 1.00 88.56 864 SER A N 1
ATOM 6667 C CA . SER A 1 864 ? 1.872 -1.846 22.154 1.00 88.56 864 SER A CA 1
ATOM 6668 C C . SER A 1 864 ? 2.664 -0.655 22.711 1.00 88.56 864 SER A C 1
ATOM 6670 O O . SER A 1 864 ? 3.460 -0.053 21.995 1.00 88.56 864 SER A O 1
ATOM 6672 N N . PHE A 1 865 ? 2.493 -0.339 23.989 1.00 90.31 865 PHE A N 1
ATOM 6673 C CA . PHE A 1 865 ? 3.387 0.556 24.725 1.00 90.31 865 PHE A CA 1
ATOM 6674 C C . PHE A 1 865 ? 4.065 -0.223 25.848 1.00 90.31 865 PHE A C 1
ATOM 6676 O O . PHE A 1 865 ? 3.526 -1.232 26.308 1.00 90.31 865 PHE A O 1
ATOM 6683 N N . HIS A 1 866 ? 5.198 0.261 26.344 1.00 91.19 866 HIS A N 1
ATOM 6684 C CA . HIS A 1 866 ? 5.751 -0.163 27.628 1.00 91.19 866 HIS A CA 1
ATOM 6685 C C . HIS A 1 866 ? 4.697 0.053 28.730 1.00 91.19 866 HIS A C 1
ATOM 6687 O O . HIS A 1 866 ? 4.167 1.152 28.879 1.00 91.19 866 HIS A O 1
ATOM 6693 N N . GLY A 1 867 ? 4.361 -1.006 29.475 1.00 89.25 867 GLY A N 1
ATOM 6694 C CA . GLY A 1 867 ? 3.212 -1.033 30.401 1.00 89.25 867 GLY A CA 1
ATOM 6695 C C . GLY A 1 867 ? 1.892 -1.533 29.786 1.00 89.25 867 GLY A C 1
ATOM 6696 O O . GLY A 1 867 ? 0.995 -1.960 30.511 1.00 89.25 867 GLY A O 1
ATOM 6697 N N . GLY A 1 868 ? 1.794 -1.609 28.457 1.00 91.75 868 GLY A N 1
ATOM 6698 C CA . GLY A 1 868 ? 0.641 -2.117 27.709 1.00 91.75 868 GLY A CA 1
ATOM 6699 C C . GLY A 1 868 ? -0.292 -1.033 27.170 1.00 91.75 868 GLY A C 1
ATOM 6700 O O . GLY A 1 868 ? -0.025 0.156 27.266 1.00 91.75 868 GLY A O 1
ATOM 6701 N N . MET A 1 869 ? -1.422 -1.442 26.582 1.00 90.19 869 MET A N 1
ATOM 6702 C CA . MET A 1 869 ? -2.371 -0.501 25.957 1.00 90.19 869 MET A CA 1
ATOM 6703 C C . MET A 1 869 ? -3.022 0.479 26.945 1.00 90.19 869 MET A C 1
ATOM 6705 O O . MET A 1 869 ? -3.520 1.517 26.522 1.00 90.19 869 MET A O 1
ATOM 6709 N N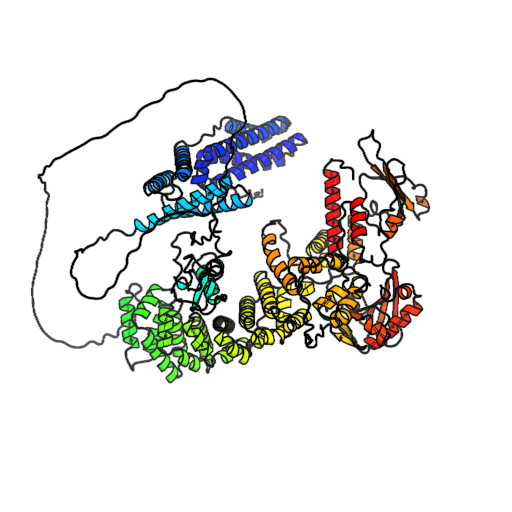 . GLN A 1 870 ? -2.987 0.180 28.248 1.00 93.69 870 GLN A N 1
ATOM 6710 C CA . GLN A 1 870 ? -3.463 1.083 29.297 1.00 93.69 870 GLN A CA 1
ATOM 6711 C C . GLN A 1 870 ? -2.694 2.417 29.293 1.00 93.69 870 GLN A C 1
ATOM 6713 O O . GLN A 1 870 ? -3.302 3.454 29.516 1.00 93.69 870 GLN A O 1
ATOM 6718 N N . THR A 1 871 ? -1.409 2.419 28.920 1.00 94.94 871 THR A N 1
ATOM 6719 C CA . THR A 1 871 ? -0.562 3.622 28.848 1.00 94.94 871 THR A CA 1
ATOM 6720 C C . THR A 1 871 ? -1.134 4.719 27.944 1.00 94.94 871 THR A C 1
ATOM 6722 O O . THR A 1 871 ? -0.994 5.894 28.269 1.00 94.94 871 THR A O 1
ATOM 6725 N N . LEU A 1 872 ? -1.814 4.355 26.850 1.00 91.25 872 LEU A N 1
ATOM 6726 C CA . LEU A 1 872 ? -2.499 5.312 25.972 1.00 91.25 872 LEU A CA 1
ATOM 6727 C C . LEU A 1 872 ? -3.712 5.950 26.667 1.00 91.25 872 LEU A C 1
ATOM 6729 O O . LEU A 1 872 ? -3.926 7.154 26.575 1.00 91.25 872 LEU A O 1
ATOM 6733 N N . VAL A 1 873 ? -4.493 5.143 27.390 1.00 92.19 873 VAL A N 1
ATOM 6734 C CA . VAL A 1 873 ? -5.681 5.602 28.127 1.00 92.19 873 VAL A CA 1
ATOM 6735 C C . VAL A 1 873 ? -5.282 6.470 29.322 1.00 92.19 873 VAL A C 1
ATOM 6737 O O . VAL A 1 873 ? -5.922 7.484 29.576 1.00 92.19 873 VAL A O 1
ATOM 6740 N N . ASP A 1 874 ? -4.200 6.116 30.015 1.00 93.69 874 ASP A N 1
ATOM 6741 C CA . ASP A 1 874 ? -3.663 6.888 31.139 1.00 93.69 874 ASP A CA 1
ATOM 6742 C C . ASP A 1 874 ? -3.112 8.250 30.676 1.00 93.69 874 ASP A C 1
ATOM 6744 O O . ASP A 1 874 ? -3.281 9.251 31.372 1.00 93.69 874 ASP A O 1
ATOM 6748 N N . ALA A 1 875 ? -2.497 8.313 29.487 1.00 94.25 875 ALA A N 1
ATOM 6749 C CA . ALA A 1 875 ? -2.058 9.569 28.876 1.00 94.25 875 ALA A CA 1
ATOM 6750 C C . ALA A 1 875 ? -3.251 10.463 28.497 1.00 94.25 875 ALA A C 1
ATOM 6752 O O . ALA A 1 875 ? -3.287 11.627 28.886 1.00 94.25 875 ALA A O 1
ATOM 6753 N N . LEU A 1 876 ? -4.273 9.904 27.838 1.00 91.56 876 LEU A N 1
ATOM 6754 C CA . LEU A 1 876 ? -5.523 10.618 27.543 1.00 91.56 876 LEU A CA 1
ATOM 6755 C C . LEU A 1 876 ? -6.206 11.137 28.819 1.00 91.56 876 LEU A C 1
ATOM 6757 O O . LEU A 1 876 ? -6.656 12.278 28.861 1.00 91.56 876 LEU A O 1
ATOM 6761 N N . HIS A 1 877 ? -6.254 10.327 29.881 1.00 92.12 877 HIS A N 1
ATOM 6762 C CA . HIS A 1 877 ? -6.805 10.736 31.174 1.00 92.12 877 HIS A CA 1
ATOM 6763 C C . HIS A 1 877 ? -6.031 11.912 31.785 1.00 92.12 877 HIS A C 1
ATOM 6765 O O . HIS A 1 877 ? -6.639 12.852 32.292 1.00 92.12 877 HIS A O 1
ATOM 6771 N N . LYS A 1 878 ? -4.695 11.879 31.701 1.00 92.50 878 LYS A N 1
ATOM 6772 C CA . LYS A 1 878 ? -3.815 12.944 32.192 1.00 92.50 878 LYS A CA 1
ATOM 6773 C C . LYS A 1 878 ? -4.044 14.272 31.462 1.00 92.50 878 LYS A C 1
ATOM 6775 O O . LYS A 1 878 ? -4.097 15.299 32.130 1.00 92.50 878 LYS A O 1
ATOM 6780 N N . GLU A 1 879 ? -4.188 14.254 30.136 1.00 92.25 879 GLU A N 1
ATOM 6781 C CA . GLU A 1 879 ? -4.418 15.476 29.347 1.00 92.25 879 GLU A CA 1
ATOM 6782 C C . GLU A 1 879 ? -5.840 16.038 29.523 1.00 92.25 879 GLU A C 1
ATOM 6784 O O . GLU A 1 879 ? -6.026 17.252 29.553 1.00 92.25 879 GLU A O 1
ATOM 6789 N N . VAL A 1 880 ? -6.851 15.181 29.715 1.00 90.69 880 VAL A N 1
ATOM 6790 C CA . VAL A 1 880 ? -8.231 15.625 30.001 1.00 90.69 880 VAL A CA 1
ATOM 6791 C C . VAL A 1 880 ? -8.392 16.133 31.444 1.00 90.69 880 VAL A C 1
ATOM 6793 O O . VAL A 1 880 ? -9.153 17.074 31.679 1.00 90.69 880 VAL A O 1
ATOM 6796 N N . GLY A 1 881 ? -7.673 15.544 32.404 1.00 89.69 881 GLY A N 1
ATOM 6797 C CA . GLY A 1 881 ? -7.620 15.958 33.808 1.00 89.69 881 GLY A CA 1
ATOM 6798 C C . GLY A 1 881 ? -8.764 15.436 34.693 1.00 89.69 881 GLY A C 1
ATOM 6799 O O . GLY A 1 881 ? -9.927 15.360 34.286 1.00 89.69 881 GLY A O 1
ATOM 6800 N N . ASP A 1 882 ? -8.436 15.135 35.956 1.00 87.12 882 ASP A N 1
ATOM 6801 C CA . ASP A 1 882 ? -9.330 14.490 36.937 1.00 87.12 882 ASP A CA 1
ATOM 6802 C C . ASP A 1 882 ? -10.670 15.225 37.149 1.00 87.12 882 ASP A C 1
ATOM 6804 O O . ASP A 1 882 ? -11.698 14.600 37.404 1.00 87.12 882 ASP A O 1
ATOM 6808 N N . SER A 1 883 ? -10.693 16.559 37.031 1.00 84.44 883 SER A N 1
ATOM 6809 C CA . SER A 1 883 ? -11.912 17.367 37.208 1.00 84.44 883 SER A CA 1
ATOM 6810 C C . SER A 1 883 ? -12.969 17.125 36.127 1.00 84.44 883 SER A C 1
ATOM 6812 O O . SER A 1 883 ? -14.161 17.339 36.366 1.00 84.44 883 SER A O 1
ATOM 6814 N N . ASN A 1 884 ? -12.535 16.688 34.944 1.00 86.62 884 ASN A N 1
ATOM 6815 C CA . ASN A 1 884 ? -13.375 16.513 33.765 1.00 86.62 884 ASN A CA 1
ATOM 6816 C C . ASN A 1 884 ? -13.844 15.054 33.600 1.00 86.62 884 ASN A C 1
ATOM 6818 O O . ASN A 1 884 ? -14.841 14.805 32.921 1.00 86.62 884 ASN A O 1
ATOM 6822 N N . VAL A 1 885 ? -13.189 14.089 34.261 1.00 89.75 885 VAL A N 1
ATOM 6823 C CA . VAL A 1 885 ? -13.492 12.652 34.144 1.00 89.75 885 VAL A CA 1
ATOM 6824 C C . VAL A 1 885 ? -14.220 12.124 35.384 1.00 89.75 885 VAL A C 1
ATOM 6826 O O . VAL A 1 885 ? -13.632 11.821 36.419 1.00 89.75 885 VAL A O 1
ATOM 6829 N N . LYS A 1 886 ? -15.539 11.934 35.269 1.00 87.19 886 LYS A N 1
ATOM 6830 C CA . LYS A 1 886 ? -16.388 11.433 36.366 1.00 87.19 886 LYS A CA 1
ATOM 6831 C C . LYS A 1 886 ? -16.505 9.908 36.337 1.00 87.19 886 LYS A C 1
ATOM 6833 O O . LYS A 1 886 ? -17.455 9.347 35.792 1.00 87.19 886 LYS A O 1
ATOM 6838 N N . LEU A 1 887 ? -15.533 9.227 36.944 1.00 88.69 887 LEU A N 1
ATOM 6839 C CA . LEU A 1 887 ? -15.570 7.772 37.130 1.00 88.69 887 LEU A CA 1
ATOM 6840 C C . LEU A 1 887 ? -16.734 7.343 38.046 1.00 88.69 887 LEU A C 1
ATOM 6842 O O . LEU A 1 887 ? -17.304 8.141 38.788 1.00 88.69 887 LEU A O 1
ATOM 6846 N N . GLY A 1 888 ? -17.138 6.070 37.962 1.00 84.69 888 GLY A N 1
ATOM 6847 C CA . GLY A 1 888 ? -18.192 5.492 38.816 1.00 84.69 888 GLY A CA 1
ATOM 6848 C C . GLY A 1 888 ? -19.607 6.069 38.633 1.00 84.69 888 GLY A C 1
ATOM 6849 O O . GLY A 1 888 ? -20.522 5.634 39.332 1.00 84.69 888 GLY A O 1
ATOM 6850 N N . THR A 1 889 ? -19.783 7.001 37.692 1.00 87.69 889 THR A N 1
ATOM 6851 C CA . THR A 1 889 ? -21.004 7.781 37.461 1.00 87.69 889 THR A CA 1
ATOM 6852 C C . THR A 1 889 ? -21.700 7.286 36.190 1.00 87.69 889 THR A C 1
ATOM 6854 O O . THR A 1 889 ? -21.187 7.464 35.087 1.00 87.69 889 THR A O 1
ATOM 6857 N N . GLN A 1 890 ? -22.855 6.631 36.321 1.00 88.25 890 GLN A N 1
ATOM 6858 C CA . GLN A 1 890 ? -23.586 6.057 35.187 1.00 88.25 890 GLN A CA 1
ATOM 6859 C C . GLN A 1 890 ? -24.713 6.987 34.723 1.00 88.25 890 GLN A C 1
ATOM 6861 O O . GLN A 1 890 ? -25.619 7.291 35.492 1.00 88.25 890 GLN A O 1
ATOM 6866 N N . VAL A 1 891 ? -24.726 7.364 33.442 1.00 88.62 891 VAL A N 1
ATOM 6867 C CA . VAL A 1 891 ? -25.869 8.067 32.830 1.00 88.62 891 VAL A CA 1
ATOM 6868 C C . VAL A 1 891 ? -27.086 7.137 32.758 1.00 88.62 891 VAL A C 1
ATOM 6870 O O . VAL A 1 891 ? -26.993 6.020 32.242 1.00 88.62 891 VAL A O 1
ATOM 6873 N N . LEU A 1 892 ? -28.227 7.606 33.273 1.00 87.75 892 LEU A N 1
ATOM 6874 C CA . LEU A 1 892 ? -29.508 6.889 33.252 1.00 87.75 892 LEU A CA 1
ATOM 6875 C C . LEU A 1 892 ? -30.545 7.536 32.327 1.00 87.75 892 LEU A C 1
ATOM 6877 O O . LEU A 1 892 ? -31.369 6.823 31.748 1.00 87.75 892 LEU A O 1
ATOM 6881 N N . SER A 1 893 ? -30.539 8.865 32.196 1.00 86.44 893 SER A N 1
ATOM 6882 C CA . SER A 1 893 ? -31.440 9.557 31.274 1.00 86.44 893 SER A CA 1
ATOM 6883 C C . SER A 1 893 ? -30.876 10.858 30.719 1.00 86.44 893 SER A C 1
ATOM 6885 O O . SER A 1 893 ? -30.063 11.522 31.363 1.00 86.44 893 SER A O 1
ATOM 6887 N N . LEU A 1 894 ? -31.360 11.213 29.531 1.00 86.69 894 LEU A N 1
ATOM 6888 C CA . LEU A 1 894 ? -31.021 12.419 28.784 1.00 86.69 894 LEU A CA 1
ATOM 6889 C C . LEU A 1 894 ? -32.305 13.176 28.436 1.00 86.69 894 LEU A C 1
ATOM 6891 O O . LEU A 1 894 ? -33.260 12.580 27.940 1.00 86.69 894 LEU A O 1
ATOM 6895 N N . ALA A 1 895 ? -32.326 14.478 28.698 1.00 82.50 895 ALA A N 1
ATOM 6896 C CA . ALA A 1 895 ? -33.477 15.337 28.455 1.00 82.50 895 ALA A CA 1
ATOM 6897 C C . ALA A 1 895 ? -33.068 16.549 27.611 1.00 82.50 895 ALA A C 1
ATOM 6899 O O . ALA A 1 895 ? -32.205 17.323 28.020 1.00 82.50 895 ALA A O 1
ATOM 6900 N N . CYS A 1 896 ? -33.687 16.710 26.442 1.00 77.75 896 CYS A N 1
ATOM 6901 C CA . CYS A 1 896 ? -33.522 17.881 25.587 1.00 77.75 896 CYS A CA 1
ATOM 6902 C C . CYS A 1 896 ? -34.591 18.926 25.943 1.00 77.75 896 CYS A C 1
ATOM 6904 O O . CYS A 1 896 ? -35.790 18.716 25.710 1.00 77.75 896 CYS A O 1
ATOM 6906 N N . ASN A 1 897 ? -34.142 20.046 26.511 1.00 69.00 897 ASN A N 1
ATOM 6907 C CA . ASN A 1 897 ? -34.972 21.194 26.853 1.00 69.00 897 ASN A CA 1
ATOM 6908 C C . ASN A 1 897 ? -35.095 22.095 25.621 1.00 69.00 897 ASN A C 1
ATOM 6910 O O . ASN A 1 897 ? -34.275 22.986 25.418 1.00 69.00 897 ASN A O 1
ATOM 6914 N N . CYS A 1 898 ? -36.113 21.824 24.809 1.00 58.44 898 CYS A N 1
ATOM 6915 C CA . CYS A 1 898 ? -36.520 22.637 23.667 1.00 58.44 898 CYS A CA 1
ATOM 6916 C C . CYS A 1 898 ? -37.774 23.435 24.052 1.00 58.44 898 CYS A C 1
ATOM 6918 O O . CYS A 1 898 ? -38.882 22.902 24.033 1.00 58.44 898 CYS A O 1
ATOM 6920 N N . ASP A 1 899 ? -37.583 24.698 24.440 1.00 53.56 899 ASP A N 1
ATOM 6921 C CA . ASP A 1 899 ? -38.660 25.661 24.701 1.00 53.56 899 ASP A CA 1
ATOM 6922 C C . ASP A 1 899 ? -38.844 26.546 23.460 1.00 53.56 899 ASP A C 1
ATOM 6924 O O . ASP A 1 899 ? -37.941 27.307 23.114 1.00 53.56 899 ASP A O 1
ATOM 6928 N N . GLU A 1 900 ? -40.023 26.520 22.826 1.00 48.88 900 GLU A N 1
ATOM 6929 C CA . GLU A 1 900 ? -40.324 27.273 21.584 1.00 48.88 900 GLU A CA 1
ATOM 6930 C C . GLU A 1 900 ? -40.156 28.807 21.709 1.00 48.88 900 GLU A C 1
ATOM 6932 O O . GLU A 1 900 ? -40.188 29.530 20.714 1.00 48.88 900 GLU A O 1
ATOM 6937 N N . LEU A 1 901 ? -39.976 29.312 22.934 1.00 44.78 901 LEU A N 1
ATOM 6938 C CA . LEU A 1 901 ? -39.832 30.728 23.281 1.00 44.78 901 LEU A CA 1
ATOM 6939 C C . LEU A 1 901 ? -38.406 31.133 23.699 1.00 44.78 901 LEU A C 1
ATOM 6941 O O . LEU A 1 901 ? -38.163 32.322 23.910 1.00 44.78 901 LEU A O 1
ATOM 6945 N N . SER A 1 902 ? -37.459 30.194 23.821 1.00 46.00 902 SER A N 1
ATOM 6946 C CA . SER A 1 902 ? -36.073 30.495 24.210 1.00 46.00 902 SER A CA 1
ATOM 6947 C C . SER A 1 902 ? -35.076 29.904 23.215 1.00 46.00 902 SER A C 1
ATOM 6949 O O . SER A 1 902 ? -35.132 28.729 22.875 1.00 46.00 902 SER A O 1
ATOM 6951 N N . ALA A 1 903 ? -34.131 30.714 22.735 1.00 45.53 903 ALA A N 1
ATOM 6952 C CA . ALA A 1 903 ? -33.241 30.337 21.634 1.00 45.53 903 ALA A CA 1
ATOM 6953 C C . ALA A 1 903 ? -32.112 29.349 22.019 1.00 45.53 903 ALA A C 1
ATOM 6955 O O . ALA A 1 903 ? -31.098 29.278 21.320 1.00 45.53 903 ALA A O 1
ATOM 6956 N N . SER A 1 904 ? -32.217 28.628 23.138 1.00 50.12 904 SER A N 1
ATOM 6957 C CA . SER A 1 904 ? -31.171 27.750 23.680 1.00 50.12 904 SER A CA 1
ATOM 6958 C C . SER A 1 904 ? -31.696 26.347 23.982 1.00 50.12 904 SER A C 1
ATOM 6960 O O . SER A 1 904 ? -32.039 26.048 25.125 1.00 50.12 904 SER A O 1
ATOM 6962 N N . ASP A 1 905 ? -31.689 25.484 22.965 1.00 59.38 905 ASP A N 1
ATOM 6963 C CA . ASP A 1 905 ? -31.815 24.038 23.158 1.00 59.38 905 ASP A CA 1
ATOM 6964 C C . ASP A 1 905 ? -30.651 23.536 24.022 1.00 59.38 905 ASP A C 1
ATOM 6966 O O . ASP A 1 905 ? -29.492 23.586 23.607 1.00 59.38 905 ASP A O 1
ATOM 6970 N N . GLY A 1 906 ? -30.961 23.082 25.236 1.00 71.38 906 GLY A N 1
ATOM 6971 C CA . GLY A 1 906 ? -29.979 22.581 26.197 1.00 71.38 906 GLY A CA 1
ATOM 6972 C C . GLY A 1 906 ? -30.238 21.123 26.562 1.00 71.38 906 GLY A C 1
ATOM 6973 O O . GLY A 1 906 ? -31.374 20.727 26.830 1.00 71.38 906 GLY A O 1
ATOM 6974 N N . TRP A 1 907 ? -29.183 20.318 26.627 1.00 80.94 907 TRP A N 1
ATOM 6975 C CA . TRP A 1 907 ? -29.250 18.951 27.135 1.00 80.94 907 TRP A CA 1
ATOM 6976 C C . TRP A 1 907 ? -29.099 18.938 28.646 1.00 80.94 907 TRP A C 1
ATOM 6978 O O . TRP A 1 907 ? -28.232 19.612 29.188 1.00 80.94 907 TRP A O 1
ATOM 6988 N N . SER A 1 908 ? -29.887 18.121 29.338 1.00 82.62 908 SER A N 1
ATOM 6989 C CA . SER A 1 908 ? -29.672 17.813 30.749 1.00 82.62 908 SER A CA 1
ATOM 6990 C C . SER A 1 908 ? -29.507 16.315 30.981 1.00 82.62 908 SER A C 1
ATOM 6992 O O . SER A 1 908 ? -30.209 15.489 30.393 1.00 82.62 908 SER A O 1
ATOM 6994 N N . ILE A 1 909 ? -28.529 15.967 31.819 1.00 84.62 909 ILE A N 1
ATOM 6995 C CA . ILE A 1 909 ? -28.112 14.582 32.068 1.00 84.62 909 ILE A CA 1
ATOM 6996 C C . ILE A 1 909 ? -28.453 14.194 33.506 1.00 84.62 909 ILE A C 1
ATOM 6998 O O . ILE A 1 909 ? -28.081 14.897 34.449 1.00 84.62 909 ILE A O 1
ATOM 7002 N N . PHE A 1 910 ? -29.114 13.047 33.672 1.00 82.19 910 PHE A N 1
ATOM 7003 C CA . PHE A 1 910 ? -29.356 12.423 34.971 1.00 82.19 910 PHE A CA 1
ATOM 7004 C C . PHE A 1 910 ? -28.451 11.202 35.153 1.00 82.19 910 PHE A C 1
ATOM 7006 O O . PHE A 1 910 ? -28.349 10.344 34.266 1.00 82.19 910 PHE A O 1
ATOM 7013 N N . VAL A 1 911 ? -27.814 11.113 36.320 1.00 82.94 911 VAL A N 1
ATOM 7014 C CA . VAL A 1 911 ? -26.782 10.117 36.625 1.00 82.94 911 VAL A CA 1
ATOM 7015 C C . VAL A 1 911 ? -27.058 9.379 37.933 1.00 82.94 911 VAL A C 1
ATOM 7017 O O . VAL A 1 911 ? -27.623 9.939 38.868 1.00 82.94 911 VAL A O 1
ATOM 7020 N N . ASP A 1 912 ? -26.607 8.131 37.998 1.00 75.94 912 ASP A N 1
ATOM 7021 C CA . ASP A 1 912 ? -26.466 7.347 39.223 1.00 75.94 912 ASP A CA 1
ATOM 7022 C C . ASP A 1 912 ? -24.995 7.351 39.658 1.00 75.94 912 ASP A C 1
ATOM 7024 O O . ASP A 1 912 ? -24.102 7.123 38.836 1.00 75.94 912 ASP A O 1
ATOM 7028 N N . SER A 1 913 ? -24.735 7.619 40.937 1.00 67.50 913 SER A N 1
ATOM 7029 C CA . SER A 1 913 ? -23.386 7.646 41.511 1.00 67.50 913 SER A CA 1
ATOM 7030 C C . SER A 1 913 ? -23.288 6.682 42.683 1.00 67.50 913 SER A C 1
ATOM 7032 O O . SER A 1 913 ? -24.142 6.649 43.570 1.00 67.50 913 SER A O 1
ATOM 7034 N N . LYS A 1 914 ? -22.200 5.909 42.702 1.00 60.81 914 LYS A N 1
ATOM 7035 C CA . LYS A 1 914 ? -21.908 4.954 43.777 1.00 60.81 914 LYS A CA 1
ATOM 7036 C C . LYS A 1 914 ? -21.313 5.602 45.028 1.00 60.81 914 LYS A C 1
ATOM 7038 O O . LYS A 1 914 ? -21.261 4.935 46.060 1.00 60.81 914 LYS A O 1
ATOM 7043 N N . ASP A 1 915 ? -20.894 6.867 44.962 1.00 57.16 915 ASP A N 1
ATOM 7044 C CA . ASP A 1 915 ? -20.309 7.559 46.110 1.00 57.16 915 ASP A CA 1
ATOM 7045 C C . ASP A 1 915 ? -21.373 8.075 47.083 1.00 57.16 915 ASP A C 1
ATOM 7047 O O . ASP A 1 915 ? -22.276 8.835 46.729 1.00 57.16 915 ASP A O 1
ATOM 7051 N N . ALA A 1 916 ? -21.242 7.694 48.356 1.00 49.25 916 ALA A N 1
ATOM 7052 C CA . ALA A 1 916 ? -22.216 8.029 49.394 1.00 49.25 916 ALA A CA 1
ATOM 7053 C C . ALA A 1 916 ? -22.309 9.542 49.681 1.00 49.25 916 ALA A C 1
ATOM 7055 O O . ALA A 1 916 ? -23.375 10.020 50.064 1.00 49.25 916 ALA A O 1
ATOM 7056 N N . SER A 1 917 ? -21.228 10.291 49.442 1.00 51.00 917 SER A N 1
ATOM 7057 C CA . SER A 1 917 ? -21.174 11.760 49.507 1.00 51.00 917 SER A CA 1
ATOM 7058 C C . SER A 1 917 ? -21.863 12.453 48.324 1.00 51.00 917 SER A C 1
ATOM 7060 O O . SER A 1 917 ? -22.169 13.638 48.399 1.00 51.00 917 SER A O 1
ATOM 7062 N N . SER A 1 918 ? -22.135 11.721 47.239 1.00 48.56 918 SER A N 1
ATOM 7063 C CA . SER A 1 918 ? -22.655 12.256 45.975 1.00 48.56 918 SER A CA 1
ATOM 7064 C C . SER A 1 918 ? -24.164 12.064 45.801 1.00 48.56 918 SER A C 1
ATOM 7066 O O . SER A 1 918 ? -24.706 12.405 44.753 1.00 48.56 918 SER A O 1
ATOM 7068 N N . LYS A 1 919 ? -24.881 11.559 46.817 1.00 45.97 919 LYS A N 1
ATOM 7069 C CA . LYS A 1 919 ? -26.345 11.381 46.751 1.00 45.97 919 LYS A CA 1
ATOM 7070 C C . LYS A 1 919 ? -27.135 12.694 46.666 1.00 45.97 919 LYS A C 1
ATOM 7072 O O . LYS A 1 919 ? -28.252 12.680 46.162 1.00 45.97 919 LYS A O 1
ATOM 7077 N N . GLU A 1 920 ? -26.554 13.823 47.075 1.00 43.81 920 GLU A N 1
ATOM 7078 C CA . GLU A 1 920 ? -27.117 15.163 46.816 1.00 43.81 920 GLU A CA 1
ATOM 7079 C C . GLU A 1 920 ? -26.780 15.707 45.413 1.00 43.81 920 GLU A C 1
ATOM 7081 O O . GLU A 1 920 ? -27.284 16.756 45.008 1.00 43.81 920 GLU A O 1
ATOM 7086 N N . LEU A 1 921 ? -25.951 14.997 44.639 1.00 46.97 921 LEU A N 1
ATOM 7087 C CA . LEU A 1 921 ? -25.518 15.394 43.299 1.00 46.97 921 LEU A CA 1
ATOM 7088 C C . LEU A 1 921 ? -26.392 14.818 42.172 1.00 46.97 921 LEU A C 1
ATOM 7090 O O . LEU A 1 921 ? -25.984 14.828 41.011 1.00 46.97 921 LEU A O 1
ATOM 7094 N N . ALA A 1 922 ? -27.630 14.414 42.480 1.00 48.62 922 ALA A N 1
ATOM 7095 C CA . ALA A 1 922 ? -28.698 14.176 41.501 1.00 48.62 922 ALA A CA 1
ATOM 7096 C C . ALA A 1 922 ? -29.203 15.500 40.870 1.00 48.62 922 ALA A C 1
ATOM 7098 O O . ALA A 1 922 ? -30.403 15.749 40.755 1.00 48.62 922 ALA A O 1
ATOM 7099 N N . LYS A 1 923 ? -28.270 16.387 40.506 1.00 52.94 923 LYS A N 1
ATOM 7100 C CA . LYS A 1 923 ? -28.517 17.673 39.857 1.00 52.94 923 LYS A CA 1
ATOM 7101 C C . LYS A 1 923 ? -28.424 17.493 38.350 1.00 52.94 923 LYS A C 1
ATOM 7103 O O . LYS A 1 923 ? -27.377 17.086 37.845 1.00 52.94 923 LYS A O 1
ATOM 7108 N N . ASN A 1 924 ? -29.493 17.881 37.658 1.00 59.69 924 ASN A N 1
ATOM 7109 C CA . ASN A 1 924 ? -29.507 18.075 36.212 1.00 59.69 924 ASN A CA 1
ATOM 7110 C C . ASN A 1 924 ? -28.377 19.045 35.830 1.00 59.69 924 ASN A C 1
ATOM 7112 O O . ASN A 1 924 ? -28.487 20.248 36.059 1.00 59.69 924 ASN A O 1
ATOM 7116 N N . GLN A 1 925 ? -27.281 18.518 35.287 1.00 68.44 925 GLN A N 1
ATOM 7117 C CA . GLN A 1 925 ? -26.221 19.325 34.683 1.00 68.44 925 GLN A CA 1
ATOM 7118 C C . GLN A 1 925 ? -26.625 19.624 33.242 1.00 68.44 925 GLN A C 1
ATOM 7120 O O . GLN A 1 925 ? -27.005 18.699 32.522 1.00 68.44 925 GLN A O 1
ATOM 7125 N N . SER A 1 926 ? -26.575 20.900 32.860 1.00 77.75 926 SER A N 1
ATOM 7126 C CA . SER A 1 926 ? -26.883 21.383 31.514 1.00 77.75 926 SER A CA 1
ATOM 7127 C C . SER A 1 926 ? -25.637 21.406 30.627 1.00 77.75 926 SER A C 1
ATOM 7129 O O . SER A 1 926 ? -24.589 21.866 31.077 1.00 77.75 926 SER A O 1
ATOM 7131 N N . PHE A 1 927 ? -25.773 20.971 29.376 1.00 84.56 927 PHE A N 1
ATOM 7132 C CA . PHE A 1 927 ? -24.721 20.942 28.357 1.00 84.56 927 PHE A CA 1
ATOM 7133 C C . PHE A 1 927 ? -25.287 21.365 26.995 1.00 84.56 927 PHE A C 1
ATOM 7135 O O . PHE A 1 927 ? -26.441 21.069 26.686 1.00 84.56 927 PHE A O 1
ATOM 7142 N N . ASP A 1 928 ? -24.473 22.003 26.156 1.00 82.44 928 ASP A N 1
ATOM 7143 C CA . ASP A 1 928 ? -24.879 22.435 24.808 1.00 82.44 928 ASP A CA 1
ATOM 7144 C C . ASP A 1 928 ? -24.896 21.280 23.787 1.00 82.44 928 ASP A C 1
ATOM 7146 O O . ASP A 1 928 ? -25.648 21.304 22.813 1.00 82.44 928 ASP A O 1
ATOM 7150 N N . ALA A 1 929 ? -24.097 20.236 24.027 1.00 79.88 929 ALA A N 1
ATOM 7151 C CA . ALA A 1 929 ? -24.010 19.033 23.202 1.00 79.88 929 ALA A CA 1
ATOM 7152 C C . ALA A 1 929 ? -23.727 17.785 24.059 1.00 79.88 929 ALA A C 1
ATOM 7154 O O . ALA A 1 929 ? -23.183 17.877 25.161 1.00 79.88 929 ALA A O 1
ATOM 7155 N N . VAL A 1 930 ? -24.077 16.607 23.536 1.00 82.31 930 VAL A N 1
ATOM 7156 C CA . VAL A 1 930 ? -23.814 15.294 24.149 1.00 82.31 930 VAL A CA 1
ATOM 7157 C C . VAL A 1 930 ? -23.266 14.359 23.073 1.00 82.31 930 VAL A C 1
ATOM 7159 O O . VAL A 1 930 ? -23.839 14.280 21.993 1.00 82.31 930 VAL A O 1
ATOM 7162 N N . ILE A 1 931 ? -22.180 13.637 23.368 1.00 84.75 931 ILE A N 1
ATOM 7163 C CA . ILE A 1 931 ? -21.584 12.639 22.464 1.00 84.75 931 ILE A CA 1
ATOM 7164 C C . ILE A 1 931 ? -21.858 11.240 23.024 1.00 84.75 931 ILE A C 1
ATOM 7166 O O . ILE A 1 931 ? -21.386 10.908 24.115 1.00 84.75 931 ILE A O 1
ATOM 7170 N N . MET A 1 932 ? -22.596 10.396 22.294 1.00 84.31 932 MET A N 1
ATOM 7171 C CA . MET A 1 932 ? -22.934 9.053 22.771 1.00 84.31 932 MET A CA 1
ATOM 7172 C C . MET A 1 932 ? -21.867 8.000 22.426 1.00 84.31 932 MET A C 1
ATOM 7174 O O . MET A 1 932 ? -21.933 7.309 21.408 1.00 84.31 932 MET A O 1
ATOM 7178 N N . THR A 1 933 ? -20.906 7.807 23.333 1.00 85.88 933 THR A N 1
ATOM 7179 C CA . THR A 1 933 ? -19.845 6.783 23.213 1.00 85.88 933 THR A CA 1
ATOM 7180 C C . THR A 1 933 ? -20.212 5.414 23.810 1.00 85.88 933 THR A C 1
ATOM 7182 O O . THR A 1 933 ? -19.440 4.460 23.704 1.00 85.88 933 THR A O 1
ATOM 7185 N N . ALA A 1 934 ? -21.385 5.275 24.440 1.00 86.88 934 ALA A N 1
ATOM 7186 C CA . ALA A 1 934 ? -21.801 4.023 25.072 1.00 86.88 934 ALA A CA 1
ATOM 7187 C C . ALA A 1 934 ? -22.220 2.941 24.044 1.00 86.88 934 ALA A C 1
ATOM 7189 O O . ALA A 1 934 ? -22.775 3.267 22.991 1.00 86.88 934 ALA A O 1
ATOM 7190 N N . PRO A 1 935 ? -22.054 1.636 24.355 1.00 85.44 935 PRO A N 1
ATOM 7191 C CA . PRO A 1 935 ? -22.592 0.550 23.532 1.00 85.44 935 PRO A CA 1
ATOM 7192 C C . PRO A 1 935 ? -24.106 0.682 23.324 1.00 85.44 935 PRO A C 1
ATOM 7194 O O . PRO A 1 935 ? -24.827 1.024 24.262 1.00 85.44 935 PRO A O 1
ATOM 7197 N N . LEU A 1 936 ? -24.614 0.341 22.134 1.00 85.25 936 LEU A N 1
ATOM 7198 C CA . LEU A 1 936 ? -26.030 0.513 21.775 1.00 85.25 936 LEU A CA 1
ATOM 7199 C C . LEU A 1 936 ? -26.982 -0.224 22.739 1.00 85.25 936 LEU A C 1
ATOM 7201 O O . LEU A 1 936 ? -28.036 0.306 23.086 1.00 85.25 936 LEU A O 1
ATOM 7205 N N . SER A 1 937 ? -26.563 -1.381 23.271 1.00 85.12 937 SER A N 1
ATOM 7206 C CA . SER A 1 937 ? -27.293 -2.123 24.315 1.00 85.12 937 SER A CA 1
ATOM 7207 C C . SER A 1 937 ? -27.498 -1.342 25.620 1.00 85.12 937 SER A C 1
ATOM 7209 O O . SER A 1 937 ? -28.395 -1.657 26.401 1.00 85.12 937 SER A O 1
ATOM 7211 N N . ASN A 1 938 ? -26.637 -0.361 25.897 1.00 87.19 938 ASN A N 1
ATOM 7212 C CA . ASN A 1 938 ? -26.746 0.518 27.057 1.00 87.19 938 ASN A CA 1
ATOM 7213 C C . ASN A 1 938 ? -27.606 1.741 26.718 1.00 87.19 938 ASN A C 1
ATOM 7215 O O . ASN A 1 938 ? -28.435 2.124 27.538 1.00 87.19 938 ASN A O 1
ATOM 7219 N N . VAL A 1 939 ? -27.470 2.292 25.505 1.00 87.56 939 VAL A N 1
ATOM 7220 C CA . VAL A 1 939 ? -28.298 3.405 25.001 1.00 87.56 939 VAL A CA 1
ATOM 7221 C C . VAL A 1 939 ? -29.782 3.030 24.999 1.00 87.56 939 VAL A C 1
ATOM 7223 O O . VAL A 1 939 ? -30.592 3.766 25.548 1.00 87.56 939 VAL A O 1
ATOM 7226 N N . GLN A 1 940 ? -30.132 1.829 24.522 1.00 84.69 940 GLN A N 1
ATOM 7227 C CA . GLN A 1 940 ? -31.502 1.284 24.557 1.00 84.69 940 GLN A CA 1
ATOM 7228 C C . GLN A 1 940 ? -32.109 1.166 25.971 1.00 84.69 940 GLN A C 1
ATOM 7230 O O . GLN A 1 940 ? -33.313 0.966 26.111 1.00 84.69 940 GLN A O 1
ATOM 7235 N N . ARG A 1 941 ? -31.290 1.255 27.028 1.00 86.56 941 ARG A N 1
ATOM 7236 C CA . ARG A 1 941 ? -31.727 1.201 28.433 1.00 86.56 941 ARG A CA 1
ATOM 7237 C C . ARG A 1 941 ? -31.775 2.574 29.106 1.00 86.56 941 ARG A C 1
ATOM 7239 O O . ARG A 1 941 ? -32.286 2.663 30.223 1.00 86.56 941 ARG A O 1
ATOM 7246 N N . MET A 1 942 ? -31.234 3.612 28.470 1.00 88.50 942 MET A N 1
ATOM 7247 C CA . MET A 1 942 ? -31.353 4.990 28.939 1.00 88.50 942 MET A CA 1
ATOM 7248 C C . MET A 1 942 ? -32.748 5.526 28.607 1.00 88.50 942 MET A C 1
ATOM 7250 O O . MET A 1 942 ? -33.346 5.157 27.597 1.00 88.50 942 MET A O 1
ATOM 7254 N N . LYS A 1 943 ? -33.279 6.407 29.456 1.00 88.50 943 LYS A N 1
ATOM 7255 C CA . LYS A 1 943 ? -34.532 7.115 29.160 1.00 88.50 943 LYS A CA 1
ATOM 7256 C C . LYS A 1 943 ? -34.215 8.418 28.436 1.00 88.50 943 LYS A C 1
ATOM 7258 O O . LYS A 1 943 ? -33.355 9.165 28.893 1.00 88.50 943 LYS A O 1
ATOM 7263 N N . PHE A 1 944 ? -34.937 8.710 27.365 1.00 86.44 944 PHE A N 1
ATOM 7264 C CA . PHE A 1 944 ? -34.822 9.975 26.647 1.00 86.44 944 PHE A CA 1
ATOM 7265 C C . PHE A 1 944 ? -36.109 10.781 26.813 1.00 86.44 944 PHE A C 1
ATOM 7267 O O . PHE A 1 944 ? -37.201 10.209 26.842 1.00 86.44 944 PHE A O 1
ATOM 7274 N N . THR A 1 945 ? -35.998 12.103 26.924 1.00 82.81 945 THR A N 1
ATOM 7275 C CA . THR A 1 945 ? -37.144 13.021 26.868 1.00 82.81 945 THR A CA 1
ATOM 7276 C C . THR A 1 945 ? -36.846 14.221 25.969 1.00 82.81 945 THR A C 1
ATOM 7278 O O . THR A 1 945 ? -35.724 14.725 25.937 1.00 82.81 945 THR A O 1
ATOM 7281 N N . LYS A 1 946 ? -37.857 14.686 25.231 1.00 78.69 946 LYS A N 1
ATOM 7282 C CA . LYS A 1 946 ? -37.798 15.863 24.350 1.00 78.69 946 LYS A CA 1
ATOM 7283 C C . LYS A 1 946 ? -39.028 16.726 24.623 1.00 78.69 946 LYS A C 1
ATOM 7285 O O . LYS A 1 946 ? -40.141 16.206 24.588 1.00 78.69 946 LYS A O 1
ATOM 7290 N N . GLY A 1 947 ? -38.837 17.997 24.983 1.00 68.50 947 GLY A N 1
ATOM 7291 C CA . GLY A 1 947 ? -39.946 18.897 25.343 1.00 68.50 947 GLY A CA 1
ATOM 7292 C C . GLY A 1 947 ? -40.807 18.373 26.507 1.00 68.50 947 GLY A C 1
ATOM 7293 O O . GLY A 1 947 ? -42.026 18.506 26.499 1.00 68.50 947 GLY A O 1
ATOM 7294 N N . GLY A 1 948 ? -40.195 17.665 27.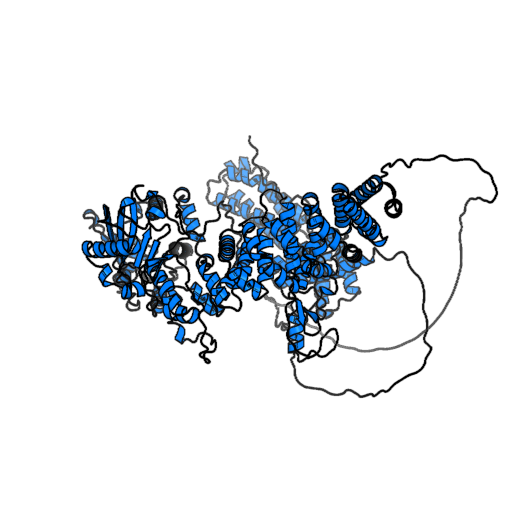464 1.00 70.00 948 GLY A N 1
ATOM 7295 C CA . GLY A 1 948 ? -40.890 17.010 28.583 1.00 70.00 948 GLY A CA 1
ATOM 7296 C C . GLY A 1 948 ? -41.594 15.681 28.257 1.00 70.00 948 GLY A C 1
ATOM 7297 O O . GLY A 1 948 ? -41.928 14.940 29.181 1.00 70.00 948 GLY A O 1
ATOM 7298 N N . ALA A 1 949 ? -41.769 15.320 26.982 1.00 76.62 949 ALA A N 1
ATOM 7299 C CA . ALA A 1 949 ? -42.361 14.045 26.573 1.00 76.62 949 ALA A CA 1
ATOM 7300 C C . ALA A 1 949 ? -41.306 12.917 26.489 1.00 76.62 949 ALA A C 1
ATOM 7302 O O . ALA A 1 949 ? -40.177 13.179 26.066 1.00 76.62 949 ALA A O 1
ATOM 7303 N N . PRO A 1 950 ? -41.632 11.655 26.842 1.00 84.25 950 PRO A N 1
ATOM 7304 C CA . PRO A 1 950 ? -40.746 10.512 26.616 1.00 84.25 950 PRO A CA 1
ATOM 7305 C C . PRO A 1 950 ? -40.445 10.293 25.129 1.00 84.25 950 PRO A C 1
ATOM 7307 O O . PRO A 1 950 ? -41.359 10.138 24.322 1.00 84.25 950 PRO A O 1
ATOM 7310 N N . PHE A 1 951 ? -39.162 10.218 24.782 1.00 83.00 951 PHE A N 1
ATOM 7311 C CA . PHE A 1 951 ? -38.689 9.823 23.459 1.00 83.00 951 PHE A CA 1
ATOM 7312 C C . PHE A 1 951 ? -38.325 8.335 23.497 1.00 83.00 951 PHE A C 1
ATOM 7314 O O . PHE A 1 951 ? -37.426 7.918 24.232 1.00 83.00 951 PHE A O 1
ATOM 7321 N N . VAL A 1 952 ? -39.076 7.516 22.761 1.00 82.56 952 VAL A N 1
ATOM 7322 C CA . VAL A 1 952 ? -38.923 6.056 22.756 1.00 82.56 952 VAL A CA 1
ATOM 7323 C C . VAL A 1 952 ? -37.988 5.649 21.620 1.00 82.56 952 VAL A C 1
ATOM 7325 O O . VAL A 1 952 ? -38.131 6.112 20.495 1.00 82.56 952 VAL A O 1
ATOM 7328 N N . LEU A 1 953 ? -37.027 4.773 21.918 1.00 83.69 953 LEU A N 1
ATOM 7329 C CA . LEU A 1 953 ? -36.026 4.277 20.967 1.00 83.69 953 LEU A CA 1
ATOM 7330 C C . LEU A 1 953 ? -36.452 2.955 20.303 1.00 83.69 953 LEU A C 1
ATOM 7332 O O . LEU A 1 953 ? -35.642 2.045 20.139 1.00 83.69 953 LEU A O 1
ATOM 7336 N N . ASP A 1 954 ? -37.733 2.823 19.958 1.00 82.31 954 ASP A N 1
ATOM 7337 C CA . ASP A 1 954 ? -38.310 1.611 19.354 1.00 82.31 954 ASP A CA 1
ATOM 7338 C C . ASP A 1 954 ? -37.774 1.324 17.941 1.00 82.31 954 ASP A C 1
ATOM 7340 O O . ASP A 1 954 ? -37.677 0.168 17.531 1.00 82.31 954 ASP A O 1
ATOM 7344 N N . PHE A 1 955 ? -37.352 2.367 17.228 1.00 82.69 955 PHE A N 1
ATOM 7345 C CA . PHE A 1 955 ? -36.685 2.288 15.930 1.00 82.69 955 PHE A CA 1
ATOM 7346 C C . PHE A 1 955 ? -35.223 1.802 15.993 1.00 82.69 955 PHE A C 1
ATOM 7348 O O . PHE A 1 955 ? -34.657 1.507 14.939 1.00 82.69 955 PHE A O 1
ATOM 7355 N N . LEU A 1 956 ? -34.584 1.724 17.173 1.00 82.06 956 LEU A N 1
ATOM 7356 C CA . LEU A 1 956 ? -33.236 1.155 17.301 1.00 82.06 956 LEU A CA 1
ATOM 7357 C C . LEU A 1 956 ? -33.313 -0.382 17.298 1.00 82.06 956 LEU A C 1
ATOM 7359 O O . LEU A 1 956 ? -33.800 -0.958 18.277 1.00 82.06 956 LEU A O 1
ATOM 7363 N N . PRO A 1 957 ? -32.774 -1.085 16.284 1.00 83.88 957 PRO A N 1
ATOM 7364 C CA . PRO A 1 957 ? -32.789 -2.541 16.269 1.00 83.88 957 PRO A CA 1
ATOM 7365 C C . PRO A 1 957 ? -31.915 -3.116 17.389 1.00 83.88 957 PRO A C 1
ATOM 7367 O O . PRO A 1 957 ? -30.921 -2.527 17.825 1.00 83.88 957 PRO A O 1
ATOM 7370 N N . LYS A 1 958 ? -32.268 -4.311 17.864 1.00 84.31 958 LYS A N 1
ATOM 7371 C CA . LYS A 1 958 ? -31.465 -5.036 18.849 1.00 84.31 958 LYS A CA 1
ATOM 7372 C C . LYS A 1 958 ? -30.163 -5.522 18.199 1.00 84.31 958 LYS A C 1
ATOM 7374 O O . LYS A 1 958 ? -30.181 -6.461 17.411 1.00 84.31 958 LYS A O 1
ATOM 7379 N N . VAL A 1 959 ? -29.037 -4.926 18.587 1.00 86.56 959 VAL A N 1
ATOM 7380 C CA . VAL A 1 959 ? -27.697 -5.423 18.241 1.00 86.56 959 VAL A CA 1
ATOM 7381 C C . VAL A 1 959 ? -27.273 -6.475 19.265 1.00 86.56 959 VAL A C 1
ATOM 7383 O O . VAL A 1 959 ? -27.209 -6.198 20.465 1.00 86.56 959 VAL A O 1
ATOM 7386 N N . ASP A 1 960 ? -26.983 -7.685 18.790 1.00 88.31 960 ASP A N 1
ATOM 7387 C CA . ASP A 1 960 ? -26.388 -8.738 19.611 1.00 88.31 960 ASP A CA 1
ATOM 7388 C C . ASP A 1 960 ? -24.885 -8.492 19.817 1.00 88.31 960 ASP A C 1
ATOM 7390 O O . ASP A 1 960 ? -24.202 -7.889 18.988 1.00 88.31 960 ASP A O 1
ATOM 7394 N N . TYR A 1 961 ? -24.363 -8.987 20.939 1.00 89.62 961 TYR A N 1
ATOM 7395 C CA . TYR A 1 961 ? -22.951 -8.890 21.299 1.00 89.62 961 TYR A CA 1
ATOM 7396 C C . TYR A 1 961 ? -22.370 -10.278 21.562 1.00 89.62 961 TYR A C 1
ATOM 7398 O O . TYR A 1 961 ? -23.050 -11.169 22.076 1.00 89.62 961 TYR A O 1
ATOM 7406 N N . LEU A 1 962 ? -21.096 -10.450 21.224 1.00 91.75 962 LEU A N 1
ATOM 7407 C CA . LEU A 1 962 ? -20.365 -11.695 21.401 1.00 91.75 962 LEU A CA 1
ATOM 7408 C C . LEU A 1 962 ? -19.662 -11.708 22.770 1.00 91.75 962 LEU A C 1
ATOM 7410 O O . LEU A 1 962 ? -18.921 -10.767 23.077 1.00 91.75 962 LEU A O 1
ATOM 7414 N N . PRO A 1 963 ? -19.875 -12.742 23.605 1.00 94.06 963 PRO A N 1
ATOM 7415 C CA . PRO A 1 963 ? -19.202 -12.865 24.888 1.00 94.06 963 PRO A CA 1
ATOM 7416 C C . PRO A 1 963 ? -17.800 -13.458 24.706 1.00 94.06 963 PRO A C 1
ATOM 7418 O O . PRO A 1 963 ? -17.592 -14.388 23.924 1.00 94.06 963 PRO A O 1
ATOM 7421 N N . LEU A 1 964 ? -16.831 -12.951 25.464 1.00 95.12 964 LEU A N 1
ATOM 7422 C CA . LEU A 1 964 ? -15.433 -13.365 25.380 1.00 95.12 964 LEU A CA 1
ATOM 7423 C C . LEU A 1 964 ? -14.811 -13.438 26.770 1.00 95.12 964 LEU A C 1
ATOM 7425 O O . LEU A 1 964 ? -14.958 -12.525 27.579 1.00 95.12 964 LEU A O 1
ATOM 7429 N N . SER A 1 965 ? -14.051 -14.493 27.021 1.00 95.94 965 SER A N 1
ATOM 7430 C CA . SER A 1 965 ? -13.208 -14.623 28.201 1.00 95.94 965 SER A CA 1
ATOM 7431 C C . SER A 1 965 ? -11.750 -14.710 27.799 1.00 95.94 965 SER A C 1
ATOM 7433 O O . SER A 1 965 ? -11.343 -15.554 27.001 1.00 95.94 965 SER A O 1
ATOM 7435 N N . LEU A 1 966 ? -10.968 -13.803 28.373 1.00 95.25 966 LEU A N 1
ATOM 7436 C CA . LEU A 1 966 ? -9.528 -13.718 28.222 1.00 95.25 966 LEU A CA 1
ATOM 7437 C C . LEU A 1 966 ? -8.900 -14.321 29.472 1.00 95.25 966 LEU A C 1
ATOM 7439 O O . LEU A 1 966 ? -9.190 -13.897 30.595 1.00 95.25 966 LEU A O 1
ATOM 7443 N N . MET A 1 967 ? -8.018 -15.297 29.283 1.00 96.94 967 MET A N 1
ATOM 7444 C CA . MET A 1 967 ? -7.245 -15.867 30.374 1.00 96.94 967 MET A CA 1
ATOM 7445 C C . MET A 1 967 ? -5.753 -15.815 30.083 1.00 96.94 967 MET A C 1
ATOM 7447 O O . MET A 1 967 ? -5.251 -16.448 29.154 1.00 96.94 967 MET A O 1
ATOM 7451 N N . VAL A 1 968 ? -5.054 -15.064 30.926 1.00 97.75 968 VAL A N 1
ATOM 7452 C CA . VAL A 1 968 ? -3.600 -14.998 30.965 1.00 97.75 968 VAL A CA 1
ATOM 7453 C C . VAL A 1 968 ? -3.097 -16.126 31.855 1.00 97.75 968 VAL A C 1
ATOM 7455 O O . VAL A 1 968 ? -3.544 -16.265 32.996 1.00 97.75 968 VAL A O 1
ATOM 7458 N N . THR A 1 969 ? -2.160 -16.916 31.346 1.00 98.06 969 THR A N 1
ATOM 7459 C CA . THR A 1 969 ? -1.501 -18.009 32.069 1.00 98.06 969 THR A CA 1
ATOM 7460 C C . THR A 1 969 ? 0.006 -17.910 31.901 1.00 98.06 969 THR A C 1
ATOM 7462 O O . THR A 1 969 ? 0.466 -17.736 30.773 1.00 98.06 969 THR A O 1
ATOM 7465 N N . ALA A 1 970 ? 0.768 -18.057 32.986 1.00 97.75 970 ALA A N 1
ATOM 7466 C CA . ALA A 1 970 ? 2.222 -18.197 32.912 1.00 97.75 970 ALA A CA 1
ATOM 7467 C C . ALA A 1 970 ? 2.657 -19.637 33.206 1.00 97.75 970 ALA A C 1
ATOM 7469 O O . ALA A 1 970 ? 2.053 -20.314 34.038 1.00 97.75 970 ALA A O 1
ATOM 7470 N N . PHE A 1 971 ? 3.710 -20.087 32.533 1.00 97.75 971 PHE A N 1
ATOM 7471 C CA . PHE A 1 971 ? 4.381 -21.363 32.774 1.00 97.75 971 PHE A CA 1
ATOM 7472 C C . PHE A 1 971 ? 5.889 -21.141 32.749 1.00 97.75 971 PHE A C 1
ATOM 7474 O O . PHE A 1 971 ? 6.371 -20.272 32.022 1.00 97.75 971 PHE A O 1
ATOM 7481 N N . LYS A 1 972 ? 6.656 -21.936 33.493 1.00 97.00 972 LYS A N 1
ATOM 7482 C CA . LYS A 1 972 ? 8.113 -21.910 33.361 1.00 97.00 972 LYS A CA 1
ATOM 7483 C C . LYS A 1 972 ? 8.544 -22.415 31.986 1.00 97.00 972 LYS A C 1
ATOM 7485 O O . LYS A 1 972 ? 7.910 -23.309 31.427 1.00 97.00 972 LYS A O 1
ATOM 7490 N N . LYS A 1 973 ? 9.663 -21.906 31.469 1.00 95.31 973 LYS A N 1
ATOM 7491 C CA . LYS A 1 973 ? 10.223 -22.348 30.180 1.00 95.31 973 LYS A CA 1
ATOM 7492 C C . LYS A 1 973 ? 10.546 -23.849 30.165 1.00 95.31 973 LYS A C 1
ATOM 7494 O O . LYS A 1 973 ? 10.286 -24.503 29.163 1.00 95.31 973 LYS A O 1
ATOM 7499 N N . GLU A 1 974 ? 11.005 -24.408 31.289 1.00 95.44 974 GLU A N 1
ATOM 7500 C CA . GLU A 1 974 ? 11.278 -25.851 31.456 1.00 95.44 974 GLU A CA 1
ATOM 7501 C C . GLU A 1 974 ? 10.034 -26.757 31.315 1.00 95.44 974 GLU A C 1
ATOM 7503 O O . GLU A 1 974 ? 10.151 -27.922 30.924 1.00 95.44 974 GLU A O 1
ATOM 7508 N N . ASP A 1 975 ? 8.833 -26.225 31.566 1.00 96.44 975 ASP A N 1
ATOM 7509 C CA . ASP A 1 975 ? 7.570 -26.965 31.466 1.00 96.44 975 ASP A CA 1
ATOM 7510 C C . ASP A 1 975 ? 6.952 -26.934 30.057 1.00 96.44 975 ASP A C 1
ATOM 7512 O O . ASP A 1 975 ? 6.013 -27.687 29.782 1.00 96.44 975 ASP A O 1
ATOM 7516 N N . VAL A 1 976 ? 7.466 -26.105 29.139 1.00 96.12 976 VAL A N 1
ATOM 7517 C CA . VAL A 1 976 ? 6.945 -25.956 27.769 1.00 96.12 976 VAL A CA 1
ATOM 7518 C C . VAL A 1 976 ? 7.834 -26.715 26.784 1.00 96.12 976 VAL A C 1
ATOM 7520 O O . VAL A 1 976 ? 8.857 -26.217 26.329 1.00 96.12 976 VAL A O 1
ATOM 7523 N N . LYS A 1 977 ? 7.435 -27.945 26.431 1.00 94.25 977 LYS A N 1
ATOM 7524 C CA . LYS A 1 977 ? 8.245 -28.854 25.595 1.00 94.25 977 LYS A CA 1
ATOM 7525 C C . LYS A 1 977 ? 8.451 -28.402 24.145 1.00 94.25 977 LYS A C 1
ATOM 7527 O O . LYS A 1 977 ? 9.435 -28.801 23.532 1.00 94.25 977 LYS A O 1
ATOM 7532 N N . ARG A 1 978 ? 7.484 -27.689 23.563 1.00 92.00 978 ARG A N 1
ATOM 7533 C CA . ARG A 1 978 ? 7.472 -27.261 22.153 1.00 92.00 978 ARG A CA 1
ATOM 7534 C C . ARG A 1 978 ? 7.131 -25.766 22.085 1.00 92.00 978 ARG A C 1
ATOM 7536 O O . ARG A 1 978 ? 6.007 -25.422 21.716 1.00 92.00 978 ARG A O 1
ATOM 7543 N N . PRO A 1 979 ? 8.045 -24.875 22.509 1.00 89.44 979 PRO A N 1
ATOM 7544 C CA . PRO A 1 979 ? 7.843 -23.444 22.348 1.00 89.44 979 PRO A CA 1
ATOM 7545 C C . PRO A 1 979 ? 7.837 -23.101 20.853 1.00 89.44 979 PRO A C 1
ATOM 7547 O O . PRO A 1 979 ? 8.688 -23.570 20.099 1.00 89.44 979 PRO A O 1
ATOM 7550 N N . LEU A 1 980 ? 6.873 -22.287 20.429 1.00 88.19 980 LEU A N 1
ATOM 7551 C CA . LEU A 1 980 ? 6.765 -21.780 19.062 1.00 88.19 980 LEU A CA 1
ATOM 7552 C C . LEU A 1 980 ? 7.021 -20.282 19.082 1.00 88.19 980 LEU A C 1
ATOM 7554 O O . LEU A 1 980 ? 6.306 -19.554 19.757 1.00 88.19 980 LEU A O 1
ATOM 7558 N N . GLU A 1 981 ? 8.038 -19.827 18.363 1.00 84.75 981 GLU A N 1
ATOM 7559 C CA . GLU A 1 981 ? 8.388 -18.412 18.290 1.00 84.75 981 GLU A CA 1
ATOM 7560 C C . GLU A 1 981 ? 7.435 -17.666 17.346 1.00 84.75 981 GLU A C 1
ATOM 7562 O O . GLU A 1 981 ? 7.306 -18.031 16.180 1.00 84.75 981 GLU A O 1
ATOM 7567 N N . GLY A 1 982 ? 6.793 -16.599 17.823 1.00 84.56 982 GLY A N 1
ATOM 7568 C CA . GLY A 1 982 ? 5.948 -15.752 16.985 1.00 84.56 982 GLY A CA 1
ATOM 7569 C C . GLY A 1 982 ? 4.893 -14.977 17.764 1.00 84.56 982 GLY A C 1
ATOM 7570 O O . GLY A 1 982 ? 4.970 -14.833 18.983 1.00 84.56 982 GLY A O 1
ATOM 7571 N N . PHE A 1 983 ? 3.882 -14.504 17.040 1.00 85.62 983 PHE A N 1
ATOM 7572 C CA . PHE A 1 983 ? 2.777 -13.700 17.563 1.00 85.62 983 PHE A CA 1
ATOM 7573 C C . PHE A 1 983 ? 1.790 -14.539 18.399 1.00 85.62 983 PHE A C 1
ATOM 7575 O O . PHE A 1 983 ? 1.339 -14.135 19.475 1.00 85.62 983 PHE A O 1
ATOM 7582 N N . GLY A 1 984 ? 1.458 -15.737 17.914 1.00 90.94 984 GLY A N 1
ATOM 7583 C CA . GLY A 1 984 ? 0.480 -16.627 18.534 1.00 90.94 984 GLY A CA 1
ATOM 7584 C C . GLY A 1 984 ? -0.073 -17.679 17.576 1.00 90.94 984 GLY A C 1
ATOM 7585 O O . GLY A 1 984 ? 0.337 -17.760 16.415 1.00 90.94 984 GLY A O 1
ATOM 7586 N N . VAL A 1 985 ? -1.030 -18.462 18.075 1.00 92.62 985 VAL A N 1
ATOM 7587 C CA . VAL A 1 985 ? -1.746 -19.514 17.343 1.00 92.62 985 VAL A CA 1
ATOM 7588 C C . VAL A 1 985 ? -3.257 -19.274 17.359 1.00 92.62 985 VAL A C 1
ATOM 7590 O O . VAL A 1 985 ? -3.827 -18.993 18.413 1.00 92.62 985 VAL A O 1
ATOM 7593 N N . LEU A 1 986 ? -3.908 -19.409 16.204 1.00 93.19 986 LEU A N 1
ATOM 7594 C CA . LEU A 1 986 ? -5.366 -19.392 16.048 1.00 93.19 986 LEU A CA 1
ATOM 7595 C C . LEU A 1 986 ? -5.904 -20.820 15.882 1.00 93.19 986 LEU A C 1
ATOM 7597 O O . LEU A 1 986 ? -5.239 -21.676 15.295 1.00 93.19 986 LEU A O 1
ATOM 7601 N N . ILE A 1 987 ? -7.102 -21.085 16.404 1.00 93.56 987 ILE A N 1
ATOM 7602 C CA . ILE A 1 987 ? -7.731 -22.411 16.387 1.00 93.56 987 ILE A CA 1
ATOM 7603 C C . ILE A 1 987 ? -9.040 -22.346 15.588 1.00 93.56 987 ILE A C 1
ATOM 7605 O O . ILE A 1 987 ? -10.039 -21.844 16.111 1.00 93.56 987 ILE A O 1
ATOM 7609 N N . PRO A 1 988 ? -9.067 -22.891 14.359 1.00 92.38 988 PRO A N 1
ATOM 7610 C CA . PRO A 1 988 ? -10.288 -22.991 13.570 1.00 92.38 988 PRO A CA 1
ATOM 7611 C C . PRO A 1 988 ? -11.389 -23.771 14.286 1.00 92.38 988 PRO A C 1
ATOM 7613 O O . PRO A 1 988 ? -11.126 -24.767 14.969 1.00 92.38 988 PRO A O 1
ATOM 7616 N N . PHE A 1 989 ? -12.645 -23.406 14.055 1.00 91.81 989 PHE A N 1
ATOM 7617 C CA . PHE A 1 989 ? -13.804 -24.122 14.586 1.00 91.81 989 PHE A CA 1
ATOM 7618 C C . PHE A 1 989 ? -13.829 -25.600 14.168 1.00 91.81 989 PHE A C 1
ATOM 7620 O O . PHE A 1 989 ? -14.149 -26.485 14.965 1.00 91.81 989 PHE A O 1
ATOM 7627 N N . LYS A 1 990 ? -13.372 -25.891 12.947 1.00 91.44 990 LYS A N 1
ATOM 7628 C CA . LYS A 1 990 ? -13.189 -27.249 12.412 1.00 91.44 990 LYS A CA 1
ATOM 7629 C C . LYS A 1 990 ? -12.272 -28.118 13.286 1.00 91.44 990 LYS A C 1
ATOM 7631 O O . LYS A 1 990 ? -12.540 -29.304 13.486 1.00 91.44 990 LYS A O 1
ATOM 7636 N N . GLU A 1 991 ? -11.242 -27.526 13.888 1.00 92.12 991 GLU A N 1
ATOM 7637 C CA . GLU A 1 991 ? -10.323 -28.198 14.817 1.00 92.12 991 GLU A CA 1
ATOM 7638 C C . GLU A 1 991 ? -10.933 -28.370 16.219 1.00 92.12 991 GLU A C 1
ATOM 7640 O O . GLU A 1 991 ? -10.672 -29.368 16.900 1.00 92.12 991 GLU A O 1
ATOM 7645 N N . GLN A 1 992 ? -11.810 -27.452 16.641 1.00 87.50 992 GLN A N 1
ATOM 7646 C CA . GLN A 1 992 ? -12.586 -27.593 17.881 1.00 87.50 992 GLN A CA 1
ATOM 7647 C C . GLN A 1 992 ? -13.568 -28.775 17.815 1.00 87.50 992 GLN A C 1
ATOM 7649 O O . GLN A 1 992 ? -13.781 -29.464 18.820 1.00 87.50 992 GLN A O 1
ATOM 7654 N N . GLN A 1 993 ? -14.134 -29.031 16.629 1.00 86.94 993 GLN A N 1
ATOM 7655 C CA . GLN A 1 993 ? -14.995 -30.182 16.350 1.00 86.94 993 GLN A CA 1
ATOM 7656 C C . GLN A 1 993 ? -14.199 -31.492 16.247 1.00 86.94 993 GLN A C 1
ATOM 7658 O O . GLN A 1 993 ? -14.500 -32.441 16.967 1.00 86.94 993 GLN A O 1
ATOM 7663 N N . LYS A 1 994 ? -13.171 -31.546 15.386 1.00 90.69 994 LYS A N 1
ATOM 7664 C CA . LYS A 1 994 ? -12.404 -32.776 15.107 1.00 90.69 994 LYS A CA 1
ATOM 7665 C C . LYS A 1 994 ? -11.466 -33.202 16.242 1.00 90.69 994 LYS A C 1
ATOM 7667 O O . LYS A 1 994 ? -11.449 -34.369 16.621 1.00 90.69 994 LYS A O 1
ATOM 7672 N N . HIS A 1 995 ? -10.676 -32.271 16.782 1.00 90.25 995 HIS A N 1
ATOM 7673 C CA . HIS A 1 995 ? -9.580 -32.555 17.726 1.00 90.25 995 HIS A CA 1
ATOM 7674 C C . HIS A 1 995 ? -9.902 -32.115 19.169 1.00 90.25 995 HIS A C 1
ATOM 7676 O O . HIS A 1 995 ? -9.066 -32.194 20.082 1.00 90.25 995 HIS A O 1
ATOM 7682 N N . GLY A 1 996 ? -11.144 -31.675 19.403 1.00 91.44 996 GLY A N 1
ATOM 7683 C CA . GLY A 1 996 ? -11.673 -31.358 20.727 1.00 91.44 996 GLY A CA 1
ATOM 7684 C C . GLY A 1 996 ? -10.943 -30.209 21.422 1.00 91.44 996 GLY A C 1
ATOM 7685 O O . GLY A 1 996 ? -10.813 -30.238 22.647 1.00 91.44 996 GLY A O 1
ATOM 7686 N N . LEU A 1 997 ? -10.408 -29.258 20.655 1.00 94.12 997 LEU A N 1
ATOM 7687 C CA . LEU A 1 997 ? -9.949 -27.963 21.166 1.00 94.12 997 LEU A CA 1
ATOM 7688 C C . LEU A 1 997 ? -11.173 -27.104 21.547 1.00 94.12 997 LEU A C 1
ATOM 7690 O O . LEU A 1 997 ? -12.296 -27.387 21.117 1.00 94.12 997 LEU A O 1
ATOM 7694 N N . LYS A 1 998 ? -10.994 -26.115 22.425 1.00 93.56 998 LYS A N 1
ATOM 7695 C CA . LYS A 1 998 ? -12.082 -25.311 23.018 1.00 93.56 998 LYS A CA 1
ATOM 7696 C C . LYS A 1 998 ? -11.797 -23.813 23.097 1.00 93.56 998 LYS A C 1
ATOM 7698 O O . LYS A 1 998 ? -12.706 -23.057 23.436 1.00 93.56 998 LYS A O 1
ATOM 7703 N N . THR A 1 999 ? -10.573 -23.381 22.817 1.00 94.38 999 THR A N 1
ATOM 7704 C CA . THR A 1 999 ? -10.201 -21.961 22.759 1.00 94.38 999 THR A CA 1
ATOM 7705 C C . THR A 1 999 ? -10.241 -21.450 21.312 1.00 94.38 999 THR A C 1
ATOM 7707 O O . THR A 1 999 ? -10.238 -22.240 20.371 1.00 94.38 999 THR A O 1
ATOM 7710 N N . LEU A 1 1000 ? -10.311 -20.128 21.131 1.00 93.44 1000 LEU A N 1
ATOM 7711 C CA . LEU A 1 1000 ? -10.252 -19.473 19.813 1.00 93.44 1000 LEU A CA 1
ATOM 7712 C C . LEU A 1 1000 ? -8.802 -19.288 19.337 1.00 93.44 1000 LEU A C 1
ATOM 7714 O O . LEU A 1 1000 ? -8.516 -19.269 18.143 1.00 93.44 1000 LEU A O 1
ATOM 7718 N N . GLY A 1 1001 ? -7.876 -19.138 20.283 1.00 94.06 1001 GLY A N 1
ATOM 7719 C CA . GLY A 1 1001 ? -6.465 -18.898 20.014 1.00 94.06 1001 GLY A CA 1
ATOM 7720 C C . GLY A 1 1001 ? -5.710 -18.399 21.240 1.00 94.06 1001 GLY A C 1
ATOM 7721 O O . GLY A 1 1001 ? -6.306 -18.036 22.260 1.00 94.06 1001 GLY A O 1
ATOM 7722 N N . THR A 1 1002 ? -4.386 -18.370 21.124 1.00 95.62 1002 THR A N 1
ATOM 7723 C CA . THR A 1 1002 ? -3.457 -17.942 22.172 1.00 95.62 1002 THR A CA 1
ATOM 7724 C C . THR A 1 1002 ? -2.372 -17.044 21.590 1.00 95.62 1002 THR A C 1
ATOM 7726 O O . THR A 1 1002 ? -1.645 -17.449 20.687 1.00 95.62 1002 THR A O 1
ATOM 7729 N N . LEU A 1 1003 ? -2.204 -15.858 22.172 1.00 94.19 1003 LEU A N 1
ATOM 7730 C CA . LEU A 1 1003 ? -1.065 -14.973 21.930 1.00 94.19 1003 LEU A CA 1
ATOM 7731 C C . LEU A 1 1003 ? 0.131 -15.367 22.798 1.00 94.19 1003 LEU A C 1
ATOM 7733 O O . LEU A 1 1003 ? -0.018 -15.644 23.994 1.00 94.19 1003 LEU A O 1
ATOM 7737 N N . PHE A 1 1004 ? 1.328 -15.320 22.217 1.00 94.75 1004 PHE A N 1
ATOM 7738 C CA . PHE A 1 1004 ? 2.586 -15.615 22.904 1.00 94.75 1004 PHE A CA 1
ATOM 7739 C C . PHE A 1 1004 ? 3.152 -14.326 23.518 1.00 94.75 1004 PHE A C 1
ATOM 7741 O O . PHE A 1 1004 ? 4.163 -13.777 23.085 1.00 94.75 1004 PHE A O 1
ATOM 7748 N N . SER A 1 1005 ? 2.441 -13.800 24.520 1.00 93.88 1005 SER A N 1
ATOM 7749 C CA . SER A 1 1005 ? 2.630 -12.450 25.063 1.00 93.88 1005 SER A CA 1
ATOM 7750 C C . SER A 1 1005 ? 4.074 -12.122 25.453 1.00 93.88 1005 SER A C 1
ATOM 7752 O O . SER A 1 1005 ? 4.550 -11.064 25.056 1.00 93.88 1005 SER A O 1
ATOM 7754 N N . SER A 1 1006 ? 4.793 -13.013 26.150 1.00 93.69 1006 SER A N 1
ATOM 7755 C CA . SER A 1 1006 ? 6.202 -12.758 26.519 1.00 93.69 1006 SER A CA 1
ATOM 7756 C C . SER A 1 1006 ? 7.232 -13.091 25.433 1.00 93.69 1006 SER A C 1
ATOM 7758 O O . SER A 1 1006 ? 8.418 -12.840 25.621 1.00 93.69 1006 SER A O 1
ATOM 7760 N N . MET A 1 1007 ? 6.810 -13.649 24.295 1.00 91.31 1007 MET A N 1
ATOM 7761 C CA . MET A 1 1007 ? 7.666 -13.768 23.108 1.00 91.31 1007 MET A CA 1
ATOM 7762 C C . MET A 1 1007 ? 7.569 -12.516 22.235 1.00 91.31 1007 MET A C 1
ATOM 7764 O O . MET A 1 1007 ? 8.576 -12.076 21.690 1.00 91.31 1007 MET A O 1
ATOM 7768 N N . MET A 1 1008 ? 6.378 -11.916 22.146 1.00 89.50 1008 MET A N 1
ATOM 7769 C CA . MET A 1 1008 ? 6.189 -10.608 21.515 1.00 89.50 1008 MET A CA 1
ATOM 7770 C C . MET A 1 1008 ? 6.829 -9.486 22.338 1.00 89.50 1008 MET A C 1
ATOM 7772 O O . MET A 1 1008 ? 7.560 -8.675 21.780 1.00 89.50 1008 MET A O 1
ATOM 7776 N N . PHE A 1 1009 ? 6.566 -9.464 23.648 1.00 91.69 1009 PHE A N 1
ATOM 7777 C CA . PHE A 1 1009 ? 6.952 -8.394 24.570 1.00 91.69 1009 PHE A CA 1
ATOM 7778 C C . PHE A 1 1009 ? 7.623 -9.004 25.821 1.00 91.69 1009 PHE A C 1
ATOM 7780 O O . PHE A 1 1009 ? 6.933 -9.351 26.788 1.00 91.69 1009 PHE A O 1
ATOM 7787 N N . PRO A 1 1010 ? 8.954 -9.227 25.808 1.00 91.19 1010 PRO A N 1
ATOM 7788 C CA . PRO A 1 1010 ? 9.649 -9.947 26.883 1.00 91.19 1010 PRO A CA 1
ATOM 7789 C C . PRO A 1 1010 ? 9.573 -9.280 28.259 1.00 91.19 1010 PRO A C 1
ATOM 7791 O O . PRO A 1 1010 ? 9.569 -9.975 29.267 1.00 91.19 1010 PRO A O 1
ATOM 7794 N N . ASP A 1 1011 ? 9.439 -7.954 28.308 1.00 92.06 1011 ASP A N 1
ATOM 7795 C CA . ASP A 1 1011 ? 9.253 -7.150 29.525 1.00 92.06 1011 ASP A CA 1
ATOM 7796 C C . ASP A 1 1011 ? 7.987 -7.516 30.322 1.00 92.06 1011 ASP A C 1
ATOM 7798 O O . ASP A 1 1011 ? 7.878 -7.191 31.503 1.00 92.06 1011 ASP A O 1
ATOM 7802 N N . ARG A 1 1012 ? 7.020 -8.205 29.701 1.00 92.50 1012 ARG A N 1
ATOM 7803 C CA . ARG A 1 1012 ? 5.737 -8.556 30.333 1.00 92.50 1012 ARG A CA 1
ATOM 7804 C C . ARG A 1 1012 ? 5.796 -9.794 31.223 1.00 92.50 1012 ARG A C 1
ATOM 7806 O O . ARG A 1 1012 ? 4.788 -10.120 31.850 1.00 92.50 1012 ARG A O 1
ATOM 7813 N N . ALA A 1 1013 ? 6.923 -10.504 31.274 1.00 94.12 1013 ALA A N 1
ATOM 7814 C CA . ALA A 1 1013 ? 7.091 -11.671 32.133 1.00 94.12 1013 ALA A CA 1
ATOM 7815 C C . ALA A 1 1013 ? 8.547 -11.855 32.595 1.00 94.12 1013 ALA A C 1
ATOM 7817 O O . ALA A 1 1013 ? 9.470 -11.430 31.907 1.00 94.12 1013 ALA A O 1
ATOM 7818 N N . PRO A 1 1014 ? 8.780 -12.552 33.721 1.00 95.38 1014 PRO A N 1
ATOM 7819 C CA . PRO A 1 1014 ? 10.114 -13.002 34.102 1.00 95.38 1014 PRO A CA 1
ATOM 7820 C C . PRO A 1 1014 ? 10.806 -13.821 32.999 1.00 95.38 1014 PRO A C 1
ATOM 7822 O O . PRO A 1 1014 ? 10.176 -14.633 32.317 1.00 95.38 1014 PRO A O 1
ATOM 7825 N N . ASN A 1 1015 ? 12.125 -13.652 32.861 1.00 92.62 1015 ASN A N 1
ATOM 7826 C CA . ASN A 1 1015 ? 12.931 -14.291 31.812 1.00 92.62 1015 ASN A CA 1
ATOM 7827 C C . ASN A 1 1015 ? 12.917 -15.834 31.845 1.00 92.62 1015 ASN A C 1
ATOM 7829 O O . ASN A 1 1015 ? 13.245 -16.462 30.837 1.00 92.62 1015 ASN A O 1
ATOM 7833 N N . ASP A 1 1016 ? 12.538 -16.454 32.962 1.00 95.69 1016 ASP A N 1
ATOM 7834 C CA . ASP A 1 1016 ? 12.385 -17.902 33.147 1.00 95.69 1016 ASP A CA 1
ATOM 7835 C C . ASP A 1 1016 ? 10.986 -18.433 32.769 1.00 95.69 1016 ASP A C 1
ATOM 7837 O O . ASP A 1 1016 ? 10.755 -19.643 32.826 1.00 95.69 1016 ASP A O 1
ATOM 7841 N N . GLN A 1 1017 ? 10.052 -17.565 32.351 1.00 96.62 1017 GLN A N 1
ATOM 7842 C CA . GLN A 1 1017 ? 8.649 -17.918 32.102 1.00 96.62 1017 GLN A CA 1
ATOM 7843 C C . GLN A 1 1017 ? 8.154 -17.539 30.695 1.00 96.62 1017 GLN A C 1
ATOM 7845 O O . GLN A 1 1017 ? 8.636 -16.614 30.040 1.00 96.62 1017 GLN A O 1
ATOM 7850 N N . TYR A 1 1018 ? 7.153 -18.283 30.228 1.00 96.69 1018 TYR A N 1
ATOM 7851 C CA . TYR A 1 1018 ? 6.317 -17.941 29.084 1.00 96.69 1018 TYR A CA 1
ATOM 7852 C C . TYR A 1 1018 ? 4.951 -17.458 29.568 1.00 96.69 1018 TYR A C 1
ATOM 7854 O O . TYR A 1 1018 ? 4.310 -18.122 30.382 1.00 96.69 1018 TYR A O 1
ATOM 7862 N N . LEU A 1 1019 ? 4.503 -16.319 29.039 1.00 97.06 1019 LEU A N 1
ATOM 7863 C CA . LEU A 1 1019 ? 3.188 -15.743 29.291 1.00 97.06 1019 LEU A CA 1
ATOM 7864 C C . LEU A 1 1019 ? 2.307 -15.924 28.057 1.00 97.06 1019 LEU A C 1
ATOM 7866 O O . LEU A 1 1019 ? 2.647 -15.460 26.968 1.00 97.06 1019 LEU A O 1
ATOM 7870 N N . PHE A 1 1020 ? 1.164 -16.572 28.249 1.00 97.56 1020 PHE A N 1
ATOM 7871 C CA . PHE A 1 1020 ? 0.193 -16.880 27.208 1.00 97.56 1020 PHE A CA 1
ATOM 7872 C C . PHE A 1 1020 ? -1.135 -16.190 27.503 1.00 97.56 1020 PHE A C 1
ATOM 7874 O O . PHE A 1 1020 ? -1.693 -16.376 28.584 1.00 97.56 1020 PHE A O 1
ATOM 7881 N N . THR A 1 1021 ? -1.665 -15.443 26.536 1.00 97.25 1021 THR A N 1
ATOM 7882 C CA . THR A 1 1021 ? -3.000 -14.830 26.626 1.00 97.25 1021 THR A CA 1
ATOM 7883 C C . THR A 1 1021 ? -3.952 -15.588 25.715 1.00 97.25 1021 THR A C 1
ATOM 7885 O O . THR A 1 1021 ? -3.808 -15.538 24.497 1.00 97.25 1021 THR A O 1
ATOM 7888 N N . THR A 1 1022 ? -4.895 -16.324 26.302 1.00 97.06 1022 THR A N 1
ATOM 7889 C CA . THR A 1 1022 ? -5.786 -17.245 25.583 1.00 97.06 1022 THR A CA 1
ATOM 7890 C C . THR A 1 1022 ? -7.223 -16.736 25.568 1.00 97.06 1022 THR A C 1
ATOM 7892 O O . THR A 1 1022 ? -7.739 -16.299 26.598 1.00 97.06 1022 THR A O 1
ATOM 7895 N N . PHE A 1 1023 ? -7.866 -16.824 24.406 1.00 95.62 1023 PHE A N 1
ATOM 7896 C CA . PHE A 1 1023 ? -9.216 -16.328 24.142 1.00 95.62 1023 PHE A CA 1
ATOM 7897 C C . PHE A 1 1023 ? -10.222 -17.478 24.065 1.00 95.62 1023 PHE A C 1
ATOM 7899 O O . PHE A 1 1023 ? -9.953 -18.513 23.454 1.00 95.62 1023 PHE A O 1
ATOM 7906 N N . ILE A 1 1024 ? -11.379 -17.311 24.703 1.00 95.25 1024 ILE A N 1
ATOM 7907 C CA . ILE A 1 1024 ? -12.382 -18.365 24.892 1.00 95.25 1024 ILE A CA 1
ATOM 7908 C C . ILE A 1 1024 ? -13.778 -17.760 24.740 1.00 95.25 1024 ILE A C 1
ATOM 7910 O O . ILE A 1 1024 ? -14.054 -16.723 25.339 1.00 95.25 1024 ILE A O 1
ATOM 7914 N N . GLY A 1 1025 ? -14.672 -18.411 23.996 1.00 93.44 1025 GLY A N 1
ATOM 7915 C CA . GLY A 1 1025 ? -16.037 -17.925 23.790 1.00 93.44 1025 GLY A CA 1
ATOM 7916 C C . GLY A 1 1025 ? -16.326 -17.626 22.328 1.00 93.44 1025 GLY A C 1
ATOM 7917 O O . GLY A 1 1025 ? -16.137 -18.493 21.476 1.00 93.44 1025 GLY A O 1
ATOM 7918 N N . GLY A 1 1026 ? -16.771 -16.401 22.050 1.00 90.38 1026 GLY A N 1
ATOM 7919 C CA . GLY A 1 1026 ? -17.151 -15.961 20.712 1.00 90.38 1026 GLY A CA 1
ATOM 7920 C C . GLY A 1 1026 ? -18.447 -16.599 20.215 1.00 90.38 1026 GLY A C 1
ATOM 7921 O O . GLY A 1 1026 ? -19.173 -17.239 20.978 1.00 90.38 1026 GLY A O 1
ATOM 7922 N N . SER A 1 1027 ? -18.734 -16.441 18.922 1.00 87.19 1027 SER A N 1
ATOM 7923 C CA . SER A 1 1027 ? -19.874 -17.083 18.254 1.00 87.19 1027 SER A CA 1
ATOM 7924 C C . SER A 1 1027 ? -19.894 -18.596 18.461 1.00 87.19 1027 SER A C 1
ATOM 7926 O O . SER A 1 1027 ? -20.933 -19.150 18.816 1.00 87.19 1027 SER A O 1
ATOM 7928 N N . HIS A 1 1028 ? -18.735 -19.238 18.293 1.00 85.44 1028 HIS A N 1
ATOM 7929 C CA . HIS A 1 1028 ? -18.574 -20.694 18.297 1.00 85.44 1028 HIS A CA 1
ATOM 7930 C C . HIS A 1 1028 ? -18.903 -21.366 19.630 1.00 85.44 1028 HIS A C 1
ATOM 7932 O O . HIS A 1 1028 ? -19.275 -22.539 19.649 1.00 85.44 1028 HIS A O 1
ATOM 7938 N N . ASN A 1 1029 ? -18.761 -20.658 20.757 1.00 87.69 1029 ASN A N 1
ATOM 7939 C CA . ASN A 1 1029 ? -19.023 -21.235 22.075 1.00 87.69 1029 ASN A CA 1
ATOM 7940 C C . ASN A 1 1029 ? -19.434 -20.184 23.122 1.00 87.69 1029 ASN A C 1
ATOM 7942 O O . ASN A 1 1029 ? -18.758 -19.988 24.137 1.00 87.69 1029 ASN A O 1
ATOM 7946 N N . ARG A 1 1030 ? -20.552 -19.491 22.862 1.00 90.88 1030 ARG A N 1
ATOM 7947 C CA . ARG A 1 1030 ? -21.048 -18.365 23.680 1.00 90.88 1030 ARG A CA 1
ATOM 7948 C C . ARG A 1 1030 ? -21.156 -18.697 25.174 1.00 90.88 1030 ARG A C 1
ATOM 7950 O O . ARG A 1 1030 ? -20.698 -17.914 26.003 1.00 90.88 1030 ARG A O 1
ATOM 7957 N N . ASP A 1 1031 ? -21.691 -19.869 25.517 1.00 89.50 1031 ASP A N 1
ATOM 7958 C CA . ASP A 1 1031 ? -21.886 -20.287 26.914 1.00 89.50 1031 ASP A CA 1
ATOM 7959 C C . ASP A 1 1031 ? -20.562 -20.564 27.638 1.00 89.50 1031 ASP A C 1
ATOM 7961 O O . ASP A 1 1031 ? -20.423 -20.246 28.823 1.00 89.50 1031 ASP A O 1
ATOM 7965 N N . LEU A 1 1032 ? -19.555 -21.101 26.934 1.00 92.19 1032 LEU A N 1
ATOM 7966 C CA . LEU A 1 1032 ? -18.241 -21.347 27.526 1.00 92.19 1032 LEU A CA 1
ATOM 7967 C C . LEU A 1 1032 ? -17.566 -20.044 27.958 1.00 92.19 1032 LEU A C 1
ATOM 7969 O O . LEU A 1 1032 ? -16.857 -20.061 28.958 1.00 92.19 1032 LEU A O 1
ATOM 7973 N N . ALA A 1 1033 ? -17.819 -18.912 27.290 1.00 92.44 1033 ALA A N 1
ATOM 7974 C CA . ALA A 1 1033 ? -17.305 -17.617 27.737 1.00 92.44 1033 ALA A CA 1
ATOM 7975 C C . ALA A 1 1033 ? -17.689 -17.334 29.203 1.00 92.44 1033 ALA A C 1
ATOM 7977 O O . ALA A 1 1033 ? -16.842 -16.942 30.002 1.00 92.44 1033 ALA A O 1
ATOM 7978 N N . GLY A 1 1034 ? -18.944 -17.586 29.584 1.00 91.88 1034 GLY A N 1
ATOM 7979 C CA . GLY A 1 1034 ? -19.447 -17.352 30.942 1.00 91.88 1034 GLY A CA 1
ATOM 7980 C C . GLY A 1 1034 ? -19.030 -18.397 31.986 1.00 91.88 1034 GLY A C 1
ATOM 7981 O O . GLY A 1 1034 ? -19.456 -18.298 33.138 1.00 91.88 1034 GLY A O 1
ATOM 7982 N N . ALA A 1 1035 ? -18.240 -19.412 31.620 1.00 95.31 1035 ALA A N 1
ATOM 7983 C CA . ALA A 1 1035 ? -17.947 -20.534 32.504 1.00 95.31 1035 ALA A CA 1
ATOM 7984 C C . ALA A 1 1035 ? -17.038 -20.154 33.701 1.00 95.31 1035 ALA A C 1
ATOM 7986 O O . ALA A 1 1035 ? -16.152 -19.303 33.585 1.00 95.31 1035 ALA A O 1
ATOM 7987 N N . PRO A 1 1036 ? -17.188 -20.826 34.862 1.00 96.00 1036 PRO A N 1
ATOM 7988 C CA . PRO A 1 1036 ? -16.315 -20.640 36.019 1.00 96.00 1036 PRO A CA 1
ATOM 7989 C C . PRO A 1 1036 ? -14.818 -20.787 35.701 1.00 96.00 1036 PRO A C 1
ATOM 7991 O O . PRO A 1 1036 ? -14.401 -21.738 35.036 1.00 96.00 1036 PRO A O 1
ATOM 7994 N N . THR A 1 1037 ? -13.986 -19.911 36.277 1.00 96.00 1037 THR A N 1
ATOM 7995 C CA . THR A 1 1037 ? -12.524 -19.883 36.069 1.00 96.00 1037 THR A CA 1
ATOM 7996 C C . THR A 1 1037 ? -11.828 -21.254 36.174 1.00 96.00 1037 THR A C 1
ATOM 7998 O O . THR A 1 1037 ? -10.974 -21.525 35.332 1.00 96.00 1037 THR A O 1
ATOM 8001 N N . PRO A 1 1038 ? -12.157 -22.166 37.120 1.00 96.06 1038 PRO A N 1
ATOM 8002 C CA . PRO A 1 1038 ? -11.524 -23.491 37.175 1.00 96.06 1038 PRO A CA 1
ATOM 8003 C C . PRO A 1 1038 ? -11.812 -24.373 35.948 1.00 96.06 1038 PRO A C 1
ATOM 8005 O O . PRO A 1 1038 ? -10.947 -25.138 35.523 1.00 96.06 1038 PRO A O 1
ATOM 8008 N N . ILE A 1 1039 ? -13.007 -24.248 35.359 1.00 95.50 1039 ILE A N 1
ATOM 8009 C CA . ILE A 1 1039 ? -13.415 -24.981 34.152 1.00 95.50 1039 ILE A CA 1
ATOM 8010 C C . ILE A 1 1039 ? -12.661 -24.426 32.943 1.00 95.50 1039 ILE A C 1
ATOM 8012 O O . ILE A 1 1039 ? -12.036 -25.190 32.207 1.00 95.50 1039 ILE A O 1
ATOM 8016 N N . LEU A 1 1040 ? -12.623 -23.098 32.797 1.00 96.38 1040 LEU A N 1
ATOM 8017 C CA . LEU A 1 1040 ? -11.822 -22.438 31.764 1.00 96.38 1040 LEU A CA 1
ATOM 8018 C C . LEU A 1 1040 ? -10.344 -22.824 31.869 1.00 96.38 1040 LEU A C 1
ATOM 8020 O O . LEU A 1 1040 ? -9.735 -23.204 30.869 1.00 96.38 1040 LEU A O 1
ATOM 8024 N N . LYS A 1 1041 ? -9.767 -22.778 33.082 1.00 97.06 1041 LYS A N 1
ATOM 8025 C CA . LYS A 1 1041 ? -8.356 -23.118 33.344 1.00 97.06 1041 LYS A CA 1
ATOM 8026 C C . LYS A 1 1041 ? -8.024 -24.515 32.830 1.00 97.06 1041 LYS A C 1
ATOM 8028 O O . LYS A 1 1041 ? -6.976 -24.705 32.210 1.00 97.06 1041 LYS A O 1
ATOM 8033 N N . ARG A 1 1042 ? -8.920 -25.480 33.060 1.00 95.62 1042 ARG A N 1
ATOM 8034 C CA . ARG A 1 1042 ? -8.777 -26.858 32.578 1.00 95.62 1042 ARG A CA 1
ATOM 8035 C C . ARG A 1 1042 ? -8.740 -26.929 31.050 1.00 95.62 1042 ARG A C 1
ATOM 8037 O O . ARG A 1 1042 ? -7.873 -27.620 30.525 1.00 95.62 1042 ARG A O 1
ATOM 8044 N N . PHE A 1 1043 ? -9.627 -26.219 30.350 1.00 95.44 1043 PHE A N 1
ATOM 8045 C CA . PHE A 1 1043 ? -9.644 -26.208 28.882 1.00 95.44 1043 PHE A CA 1
ATOM 8046 C C . PHE A 1 1043 ? -8.405 -25.534 28.284 1.00 95.44 1043 PHE A C 1
ATOM 8048 O O . PHE A 1 1043 ? -7.746 -26.135 27.443 1.00 95.44 1043 PHE A O 1
ATOM 8055 N N . VAL A 1 1044 ? -8.008 -24.357 28.780 1.00 96.75 1044 VAL A N 1
ATOM 8056 C CA . VAL A 1 1044 ? -6.785 -23.684 28.304 1.00 96.75 1044 VAL A CA 1
ATOM 8057 C C . VAL A 1 1044 ? -5.538 -24.517 28.582 1.00 96.75 1044 VAL A C 1
ATOM 8059 O O . VAL A 1 1044 ? -4.708 -24.671 27.696 1.00 96.75 1044 VAL A O 1
ATOM 8062 N N . THR A 1 1045 ? -5.411 -25.116 29.770 1.00 96.81 1045 THR A N 1
ATOM 8063 C CA . THR A 1 1045 ? -4.260 -25.989 30.064 1.00 96.81 1045 THR A CA 1
ATOM 8064 C C . THR A 1 1045 ? -4.262 -27.220 29.150 1.00 96.81 1045 THR A C 1
ATOM 8066 O O . THR A 1 1045 ? -3.220 -27.552 28.602 1.00 96.81 1045 THR A O 1
ATOM 8069 N N . SER A 1 1046 ? -5.422 -27.850 28.913 1.00 95.81 1046 SER A N 1
ATOM 8070 C CA . SER A 1 1046 ? -5.575 -28.953 27.945 1.00 95.81 1046 SER A CA 1
ATOM 8071 C C . SER A 1 1046 ? -5.075 -28.567 26.552 1.00 95.81 1046 SER A C 1
ATOM 8073 O O . SER A 1 1046 ? -4.270 -29.288 25.960 1.00 95.81 1046 SER A O 1
ATOM 8075 N N . ASP A 1 1047 ? -5.526 -27.428 26.034 1.00 96.06 1047 ASP A N 1
ATOM 8076 C CA . ASP A 1 1047 ? -5.217 -27.021 24.667 1.00 96.06 1047 ASP A CA 1
ATOM 8077 C C . ASP A 1 1047 ? -3.751 -26.578 24.541 1.00 96.06 1047 ASP A C 1
ATOM 8079 O O . ASP A 1 1047 ? -3.065 -27.000 23.613 1.00 96.06 1047 ASP A O 1
ATOM 8083 N N . LEU A 1 1048 ? -3.196 -25.869 25.530 1.00 97.06 1048 LEU A N 1
ATOM 8084 C CA . LEU A 1 1048 ? -1.760 -25.563 25.577 1.00 97.06 1048 LEU A CA 1
ATOM 8085 C C . LEU A 1 1048 ? -0.888 -26.826 25.724 1.00 97.06 1048 LEU A C 1
ATOM 8087 O O . LEU A 1 1048 ? 0.180 -26.909 25.113 1.00 97.06 1048 LEU A O 1
ATOM 8091 N N . THR A 1 1049 ? -1.335 -27.851 26.459 1.00 96.12 1049 THR A N 1
ATOM 8092 C CA . THR A 1 1049 ? -0.664 -29.162 26.489 1.00 96.12 1049 THR A CA 1
ATOM 8093 C C . THR A 1 1049 ? -0.683 -29.826 25.107 1.00 96.12 1049 THR A C 1
ATOM 8095 O O . THR A 1 1049 ? 0.365 -30.287 24.649 1.00 96.12 1049 THR A O 1
ATOM 8098 N N . LYS A 1 1050 ? -1.824 -29.833 24.401 1.00 95.12 1050 LYS A N 1
ATOM 8099 C CA . LYS A 1 1050 ? -1.931 -30.387 23.036 1.00 95.12 1050 LYS A CA 1
ATOM 8100 C C . LYS A 1 1050 ? -1.037 -29.648 22.035 1.00 95.12 1050 LYS A C 1
ATOM 8102 O O . LYS A 1 1050 ? -0.290 -30.298 21.305 1.00 95.12 1050 LYS A O 1
ATOM 8107 N N . LEU A 1 1051 ? -1.071 -28.315 22.032 1.00 95.06 1051 LEU A N 1
ATOM 8108 C CA . LEU A 1 1051 ? -0.395 -27.477 21.036 1.00 95.06 1051 LEU A CA 1
ATOM 8109 C C . LEU A 1 1051 ? 1.103 -27.290 21.334 1.00 95.06 1051 LEU A C 1
ATOM 8111 O O . LEU A 1 1051 ? 1.940 -27.623 20.499 1.00 95.06 1051 LEU A O 1
ATOM 8115 N N . LEU A 1 1052 ? 1.456 -26.829 22.538 1.00 96.06 1052 LEU A N 1
ATOM 8116 C CA . LEU A 1 1052 ? 2.830 -26.452 22.919 1.00 96.06 1052 LEU A CA 1
ATOM 8117 C C . LEU A 1 1052 ? 3.521 -27.490 23.824 1.00 96.06 1052 LEU A C 1
ATOM 8119 O O . LEU A 1 1052 ? 4.685 -27.344 24.196 1.00 96.06 1052 LEU A O 1
ATOM 8123 N N . GLY A 1 1053 ? 2.833 -28.577 24.194 1.00 95.75 1053 GLY A N 1
ATOM 8124 C CA . GLY A 1 1053 ? 3.412 -29.619 25.052 1.00 95.75 1053 GLY A CA 1
ATOM 8125 C C . GLY A 1 1053 ? 3.643 -29.172 26.498 1.00 95.75 1053 GLY A C 1
ATOM 8126 O O . GLY A 1 1053 ? 4.539 -29.710 27.150 1.00 95.75 1053 GLY A O 1
ATOM 8127 N N . VAL A 1 1054 ? 2.871 -28.190 26.973 1.00 96.25 1054 VAL A N 1
ATOM 8128 C CA . VAL A 1 1054 ? 2.944 -27.657 28.340 1.00 96.25 1054 VAL A CA 1
ATOM 8129 C C . VAL A 1 1054 ? 2.647 -28.738 29.381 1.00 96.25 1054 VAL A C 1
ATOM 8131 O O . VAL A 1 1054 ? 1.689 -29.503 29.239 1.00 96.25 1054 VAL A O 1
ATOM 8134 N N . LYS A 1 1055 ? 3.459 -28.783 30.439 1.00 93.81 1055 LYS A N 1
ATOM 8135 C CA . LYS A 1 1055 ? 3.307 -29.653 31.610 1.00 93.81 1055 LYS A CA 1
ATOM 8136 C C . LYS A 1 1055 ? 2.753 -28.900 32.823 1.00 93.81 1055 LYS A C 1
ATOM 8138 O O . LYS A 1 1055 ? 2.909 -27.693 32.959 1.00 93.81 1055 LYS A O 1
ATOM 8143 N N . GLY A 1 1056 ? 2.168 -29.660 33.750 1.00 90.00 1056 GLY A N 1
ATOM 8144 C CA . GLY A 1 1056 ? 1.830 -29.172 35.086 1.00 90.00 1056 GLY A CA 1
ATOM 8145 C C . GLY A 1 1056 ? 0.639 -28.212 35.125 1.00 90.00 1056 GLY A C 1
ATOM 8146 O O . GLY A 1 1056 ? -0.351 -28.378 34.414 1.00 90.00 1056 GLY A O 1
ATOM 8147 N N . GLN A 1 1057 ? 0.712 -27.245 36.034 1.00 92.44 1057 GLN A N 1
ATOM 8148 C CA . GLN A 1 1057 ? -0.282 -26.190 36.226 1.00 92.44 1057 GLN A CA 1
ATOM 8149 C C . GLN A 1 1057 ? 0.402 -24.831 36.037 1.00 92.44 1057 GLN A C 1
ATOM 8151 O O . GLN A 1 1057 ? 1.562 -24.699 36.422 1.00 92.44 1057 GLN A O 1
ATOM 8156 N N . PRO A 1 1058 ? -0.297 -23.816 35.501 1.00 95.88 1058 PRO A N 1
ATOM 8157 C CA . PRO A 1 1058 ? 0.283 -22.489 35.342 1.00 95.88 1058 PRO A CA 1
ATOM 8158 C C . PRO A 1 1058 ? 0.646 -21.868 36.696 1.00 95.88 1058 PRO A C 1
ATOM 8160 O O . PRO A 1 1058 ? -0.132 -21.964 37.652 1.00 95.88 1058 PRO A O 1
ATOM 8163 N N . THR A 1 1059 ? 1.804 -21.206 36.743 1.00 95.62 1059 THR A N 1
ATOM 8164 C CA . THR A 1 1059 ? 2.348 -20.481 37.907 1.00 95.62 1059 THR A CA 1
ATOM 8165 C C . THR A 1 1059 ? 1.529 -19.234 38.236 1.00 95.62 1059 THR A C 1
ATOM 8167 O O . THR A 1 1059 ? 1.397 -18.862 39.399 1.00 95.62 1059 THR A O 1
ATOM 8170 N N . PHE A 1 1060 ? 0.933 -18.618 37.215 1.00 96.62 1060 PHE A N 1
ATOM 8171 C CA . PHE A 1 1060 ? 0.064 -17.450 37.319 1.00 96.62 1060 PHE A CA 1
ATOM 8172 C C . PHE A 1 1060 ? -1.193 -17.646 36.471 1.00 96.62 1060 PHE A C 1
ATOM 8174 O O . PHE A 1 1060 ? -1.116 -18.186 35.366 1.00 96.62 1060 PHE A O 1
ATOM 8181 N N . VAL A 1 1061 ? -2.344 -17.179 36.965 1.00 96.88 1061 VAL A N 1
ATOM 8182 C CA . VAL A 1 1061 ? -3.608 -17.142 36.214 1.00 96.88 1061 VAL A CA 1
ATOM 8183 C C . VAL A 1 1061 ? -4.332 -15.826 36.480 1.00 96.88 1061 VAL A C 1
ATOM 8185 O O . VAL A 1 1061 ? -4.634 -15.506 37.629 1.00 96.88 1061 VAL A O 1
ATOM 8188 N N . LYS A 1 1062 ? -4.705 -15.110 35.417 1.00 96.88 1062 LYS A N 1
ATOM 8189 C CA . LYS A 1 1062 ? -5.653 -13.989 35.465 1.00 96.88 1062 LYS A CA 1
ATOM 8190 C C . LYS A 1 1062 ? -6.760 -14.237 34.450 1.00 96.88 1062 LYS A C 1
ATOM 8192 O O . LYS A 1 1062 ? -6.476 -14.453 33.280 1.00 96.88 1062 LYS A O 1
ATOM 8197 N N . HIS A 1 1063 ? -8.011 -14.187 34.894 1.00 97.00 1063 HIS A N 1
ATOM 8198 C CA . HIS A 1 1063 ? -9.195 -14.324 34.047 1.00 97.00 1063 HIS A CA 1
ATOM 8199 C C . HIS A 1 1063 ? -9.978 -13.004 34.043 1.00 97.00 1063 HIS A C 1
ATOM 8201 O O . HIS A 1 1063 ? -10.169 -12.398 35.101 1.00 97.00 1063 HIS A O 1
ATOM 8207 N N . ILE A 1 1064 ? -10.404 -12.565 32.858 1.00 96.19 1064 ILE A N 1
ATOM 8208 C CA . ILE A 1 1064 ? -11.298 -11.427 32.632 1.00 96.19 1064 ILE A CA 1
ATOM 8209 C C . ILE A 1 1064 ? -12.407 -11.895 31.685 1.00 96.19 1064 ILE A C 1
ATOM 8211 O O . ILE A 1 1064 ? -12.112 -12.402 30.604 1.00 96.19 1064 ILE A O 1
ATOM 8215 N N . HIS A 1 1065 ? -13.665 -11.714 32.087 1.00 95.75 1065 HIS A N 1
ATOM 8216 C CA . HIS A 1 1065 ? -14.838 -12.078 31.296 1.00 95.75 1065 HIS A CA 1
ATOM 8217 C C . HIS A 1 1065 ? -15.602 -10.831 30.843 1.00 95.75 1065 HIS A C 1
ATOM 8219 O O . HIS A 1 1065 ? -16.013 -10.008 31.663 1.00 95.75 1065 HIS A O 1
ATOM 8225 N N . TRP A 1 1066 ? -15.845 -10.742 29.540 1.00 94.00 1066 TRP A N 1
ATOM 8226 C CA . TRP A 1 1066 ? -16.618 -9.703 28.877 1.00 94.00 1066 TRP A CA 1
ATOM 8227 C C . TRP A 1 1066 ? -17.913 -10.317 28.341 1.00 94.00 1066 TRP A C 1
ATOM 8229 O O . TRP A 1 1066 ? -17.890 -11.113 27.405 1.00 94.00 1066 TRP A O 1
ATOM 8239 N N . ARG A 1 1067 ? -19.062 -9.946 28.918 1.00 91.56 1067 ARG A N 1
ATOM 8240 C CA . ARG A 1 1067 ? -20.379 -10.416 28.435 1.00 91.56 1067 ARG A CA 1
ATOM 8241 C C . ARG A 1 1067 ? -20.716 -9.875 27.045 1.00 91.56 1067 ARG A C 1
ATOM 8243 O O . ARG A 1 1067 ? -21.252 -10.603 26.223 1.00 91.56 1067 ARG A O 1
ATOM 8250 N N . ASN A 1 1068 ? -20.357 -8.616 26.801 1.00 89.88 1068 ASN A N 1
ATOM 8251 C CA . ASN A 1 1068 ? -20.592 -7.908 25.549 1.00 89.88 1068 ASN A CA 1
ATOM 8252 C C . ASN A 1 1068 ? -19.234 -7.406 25.029 1.00 89.88 1068 ASN A C 1
ATOM 8254 O O . ASN A 1 1068 ? -18.925 -6.228 25.182 1.00 89.88 1068 ASN A O 1
ATOM 8258 N N . ALA A 1 1069 ? -18.384 -8.305 24.524 1.00 89.19 1069 ALA A N 1
ATOM 8259 C CA . ALA A 1 1069 ? -17.015 -7.961 24.128 1.00 89.19 1069 ALA A CA 1
ATOM 8260 C C . ALA A 1 1069 ? -16.979 -7.206 22.794 1.00 89.19 1069 ALA A C 1
ATOM 8262 O O . ALA A 1 1069 ? -16.370 -6.145 22.696 1.00 89.19 1069 ALA A O 1
ATOM 8263 N N . PHE A 1 1070 ? -17.680 -7.739 21.792 1.00 87.38 1070 PHE A N 1
ATOM 8264 C CA . PHE A 1 1070 ? -17.755 -7.171 20.448 1.00 87.38 1070 PHE A CA 1
ATOM 8265 C C . PHE A 1 1070 ? -19.213 -7.098 19.974 1.00 87.38 1070 PHE A C 1
ATOM 8267 O O . PHE A 1 1070 ? -19.966 -8.043 20.228 1.00 87.38 1070 PHE A O 1
ATOM 8274 N N . PRO A 1 1071 ? -19.643 -6.010 19.307 1.00 88.00 1071 PRO A N 1
ATOM 8275 C CA . PRO A 1 1071 ? -20.922 -5.978 18.602 1.00 88.00 1071 PRO A CA 1
ATOM 8276 C C . PRO A 1 1071 ? -20.882 -6.934 17.401 1.00 88.00 1071 PRO A C 1
ATOM 8278 O O . PRO A 1 1071 ? -19.883 -6.994 16.686 1.00 88.00 1071 PRO A O 1
ATOM 8281 N N . LEU A 1 1072 ? -21.969 -7.666 17.160 1.00 87.75 1072 LEU A N 1
ATOM 8282 C CA . LEU A 1 1072 ? -22.084 -8.540 15.996 1.00 87.75 1072 LEU A CA 1
ATOM 8283 C C . LEU A 1 1072 ? -22.559 -7.736 14.776 1.00 87.75 1072 LEU A C 1
ATOM 8285 O O . LEU A 1 1072 ? -23.715 -7.312 14.719 1.00 87.75 1072 LEU A O 1
ATOM 8289 N N . TYR A 1 1073 ? -21.688 -7.560 13.779 1.00 86.94 1073 TYR A N 1
ATOM 8290 C CA . TYR A 1 1073 ? -22.021 -6.914 12.500 1.00 86.94 1073 TYR A CA 1
ATOM 8291 C C . TYR A 1 1073 ? -22.764 -7.887 11.572 1.00 86.94 1073 TYR A C 1
ATOM 8293 O O . TYR A 1 1073 ? -22.237 -8.344 10.558 1.00 86.94 1073 TYR A O 1
ATOM 8301 N N . GLY A 1 1074 ? -23.979 -8.253 11.981 1.00 86.56 1074 GLY A N 1
ATOM 8302 C CA . GLY A 1 1074 ? -24.815 -9.235 11.295 1.00 86.56 1074 GLY A CA 1
ATOM 8303 C C . GLY A 1 1074 ? -25.446 -8.754 9.988 1.00 86.56 1074 GLY A C 1
ATOM 8304 O O . GLY A 1 1074 ? -25.272 -7.617 9.555 1.00 86.56 1074 GLY A O 1
ATOM 8305 N N . HIS A 1 1075 ? -26.232 -9.635 9.370 1.00 83.88 1075 HIS A N 1
ATOM 8306 C CA . HIS A 1 1075 ? -26.893 -9.407 8.074 1.00 83.88 1075 HIS A CA 1
ATOM 8307 C C . HIS A 1 1075 ? -27.804 -8.176 8.016 1.00 83.88 1075 HIS A C 1
ATOM 8309 O O . HIS A 1 1075 ? -27.900 -7.538 6.973 1.00 83.88 1075 HIS A O 1
ATOM 8315 N N . ASP A 1 1076 ? -28.433 -7.814 9.135 1.00 80.50 1076 ASP A N 1
ATOM 8316 C CA . ASP A 1 1076 ? -29.324 -6.653 9.245 1.00 80.50 1076 ASP A CA 1
ATOM 8317 C C . ASP A 1 1076 ? -28.637 -5.412 9.859 1.00 80.50 1076 ASP A C 1
ATOM 8319 O O . ASP A 1 1076 ? -29.318 -4.456 10.234 1.00 80.50 1076 ASP A O 1
ATOM 8323 N N . TYR A 1 1077 ? -27.299 -5.385 9.974 1.00 85.50 1077 TYR A N 1
ATOM 8324 C CA . TYR A 1 1077 ? -26.573 -4.282 10.630 1.00 85.50 1077 TYR A CA 1
ATOM 8325 C C . TYR A 1 1077 ? -26.700 -2.929 9.901 1.00 85.50 1077 TYR A C 1
ATOM 8327 O O . TYR A 1 1077 ? -26.611 -1.886 10.548 1.00 85.50 1077 TYR A O 1
ATOM 8335 N N . ASP A 1 1078 ? -27.034 -2.935 8.603 1.00 82.81 1078 ASP A N 1
ATOM 8336 C CA . ASP A 1 1078 ? -27.487 -1.747 7.856 1.00 82.81 1078 ASP A CA 1
ATOM 8337 C C . ASP A 1 1078 ? -28.584 -0.986 8.623 1.00 82.81 1078 ASP A C 1
ATOM 8339 O O . ASP A 1 1078 ? -28.495 0.226 8.806 1.00 82.81 1078 ASP A O 1
ATOM 8343 N N . SER A 1 1079 ? -29.586 -1.701 9.151 1.00 83.50 1079 SER A N 1
ATOM 8344 C CA . SER A 1 1079 ? -30.698 -1.087 9.889 1.00 83.50 1079 SER A CA 1
ATOM 8345 C C . SER A 1 1079 ? -30.251 -0.432 11.199 1.00 83.50 1079 SER A C 1
ATOM 8347 O O . SER A 1 1079 ? -30.837 0.563 11.622 1.00 83.50 1079 SER A O 1
ATOM 8349 N N . ALA A 1 1080 ? -29.187 -0.945 11.829 1.00 82.94 1080 ALA A N 1
ATOM 8350 C CA . ALA A 1 1080 ? -28.609 -0.346 13.027 1.00 82.94 1080 ALA A CA 1
ATOM 8351 C C . ALA A 1 1080 ? -27.873 0.955 12.688 1.00 82.94 1080 ALA A C 1
ATOM 8353 O O . ALA A 1 1080 ? -28.019 1.939 13.412 1.00 82.94 1080 ALA A O 1
ATOM 8354 N N . LEU A 1 1081 ? -27.139 0.985 11.571 1.00 81.31 1081 LEU A N 1
ATOM 8355 C CA . LEU A 1 1081 ? -26.480 2.193 11.074 1.00 81.31 1081 LEU A CA 1
ATOM 8356 C C . LEU A 1 1081 ? -27.495 3.253 10.623 1.00 81.31 1081 LEU A C 1
ATOM 8358 O O . LEU A 1 1081 ? -27.356 4.412 11.003 1.00 81.31 1081 LEU A O 1
ATOM 8362 N N . GLU A 1 1082 ? -28.559 2.872 9.911 1.00 82.31 1082 GLU A N 1
ATOM 8363 C CA . GLU A 1 1082 ? -29.660 3.782 9.560 1.00 82.31 1082 GLU A CA 1
ATOM 8364 C C . GLU A 1 1082 ? -30.371 4.348 10.797 1.00 82.31 1082 GLU A C 1
ATOM 8366 O O . GLU A 1 1082 ? -30.720 5.527 10.833 1.00 82.31 1082 GLU A O 1
ATOM 8371 N N . ALA A 1 1083 ? -30.600 3.521 11.821 1.00 79.12 1083 ALA A N 1
ATOM 8372 C CA . ALA A 1 1083 ? -31.238 3.952 13.059 1.00 79.12 1083 ALA A CA 1
ATOM 8373 C C . ALA A 1 1083 ? -30.326 4.869 13.896 1.00 79.12 1083 ALA A C 1
ATOM 8375 O O . ALA A 1 1083 ? -30.804 5.853 14.455 1.00 79.12 1083 ALA A O 1
ATOM 8376 N N . ILE A 1 1084 ? -29.013 4.612 13.927 1.00 77.44 1084 ILE A N 1
ATOM 8377 C CA . ILE A 1 1084 ? -28.023 5.522 14.525 1.00 77.44 1084 ILE A CA 1
ATOM 8378 C C . ILE A 1 1084 ? -27.973 6.848 13.749 1.00 77.44 1084 ILE A C 1
ATOM 8380 O O . ILE A 1 1084 ? -28.038 7.903 14.371 1.00 77.44 1084 ILE A O 1
ATOM 8384 N N . GLY A 1 1085 ? -27.959 6.808 12.412 1.00 72.00 1085 GLY A N 1
ATOM 8385 C CA . GLY A 1 1085 ? -27.969 7.997 11.549 1.00 72.00 1085 GLY A CA 1
ATOM 8386 C C . GLY A 1 1085 ? -29.227 8.870 11.674 1.00 72.00 1085 GLY A C 1
ATOM 8387 O O . GLY A 1 1085 ? -29.200 10.042 11.309 1.00 72.00 1085 GLY A O 1
ATOM 8388 N N . LYS A 1 1086 ? -30.324 8.320 12.217 1.00 68.50 1086 LYS A N 1
ATOM 8389 C CA . LYS A 1 1086 ? -31.538 9.068 12.596 1.00 68.50 1086 LYS A CA 1
ATOM 8390 C C . LYS A 1 1086 ? -31.440 9.747 13.969 1.00 68.50 1086 LYS A C 1
ATOM 8392 O O . LYS A 1 1086 ? -32.261 10.616 14.239 1.00 68.50 1086 LYS A O 1
ATOM 8397 N N . MET A 1 1087 ? -30.489 9.357 14.824 1.00 66.38 1087 MET A N 1
ATOM 8398 C CA . MET A 1 1087 ? -30.226 10.016 16.114 1.00 66.38 1087 MET A CA 1
ATOM 8399 C C . MET A 1 1087 ? -29.065 11.012 16.053 1.00 66.38 1087 MET A C 1
ATOM 8401 O O . MET A 1 1087 ? -29.111 12.028 16.732 1.00 66.38 1087 MET A O 1
ATOM 8405 N N . GLU A 1 1088 ? -28.005 10.702 15.304 1.00 61.28 1088 GLU A N 1
ATOM 8406 C CA . GLU A 1 1088 ? -26.748 11.459 15.300 1.00 61.28 1088 GLU A CA 1
ATOM 8407 C C . GLU A 1 1088 ? -26.089 11.404 13.911 1.00 61.28 1088 GLU A C 1
ATOM 8409 O O . GLU A 1 1088 ? -26.123 10.372 13.240 1.00 61.28 1088 GLU A O 1
ATOM 8414 N N . ARG A 1 1089 ? -25.354 12.456 13.519 1.00 48.41 1089 ARG A N 1
ATOM 8415 C CA . ARG A 1 1089 ? -24.401 12.405 12.387 1.00 48.41 1089 ARG A CA 1
ATOM 8416 C C . ARG A 1 1089 ? -23.068 11.737 12.789 1.00 48.41 1089 ARG A C 1
ATOM 8418 O O . ARG A 1 1089 ? -22.004 12.257 12.474 1.00 48.41 1089 ARG A O 1
ATOM 8425 N N . ASN A 1 1090 ? -23.112 10.614 13.510 1.00 41.78 1090 ASN A N 1
ATOM 8426 C CA . ASN A 1 1090 ? -21.913 9.953 14.042 1.00 41.78 1090 ASN A CA 1
ATOM 8427 C C . ASN A 1 1090 ? -21.369 8.862 13.108 1.00 41.78 1090 ASN A C 1
ATOM 8429 O O . ASN A 1 1090 ? -22.068 7.902 12.779 1.00 41.78 1090 ASN A O 1
ATOM 8433 N N . ASN A 1 1091 ? -20.085 8.973 12.756 1.00 46.16 1091 ASN A N 1
ATOM 8434 C CA . ASN A 1 1091 ? -19.335 7.934 12.046 1.00 46.16 1091 ASN A CA 1
ATOM 8435 C C . ASN A 1 1091 ? -18.956 6.792 13.004 1.00 46.16 1091 ASN A C 1
ATOM 8437 O O . ASN A 1 1091 ? -18.639 7.042 14.170 1.00 46.16 1091 ASN A O 1
ATOM 8441 N N . LYS A 1 1092 ? -18.991 5.541 12.521 1.00 50.25 1092 LYS A N 1
ATOM 8442 C CA . LYS A 1 1092 ? -18.646 4.331 13.294 1.00 50.25 1092 LYS A CA 1
ATOM 8443 C C . LYS A 1 1092 ? -17.994 3.271 12.405 1.00 50.25 1092 LYS A C 1
ATOM 8445 O O . LYS A 1 1092 ? -18.634 2.282 12.055 1.00 50.25 1092 LYS A O 1
ATOM 8450 N N . ASP A 1 1093 ? -16.718 3.462 12.082 1.00 48.16 1093 ASP A N 1
ATOM 8451 C CA . ASP A 1 1093 ? -15.951 2.494 11.294 1.00 48.16 1093 ASP A CA 1
ATOM 8452 C C . ASP A 1 1093 ? -15.012 1.644 12.167 1.00 48.16 1093 ASP A C 1
ATOM 8454 O O . ASP A 1 1093 ? -14.128 2.152 12.849 1.00 48.16 1093 ASP A O 1
ATOM 8458 N N . GLY A 1 1094 ? -15.153 0.318 12.064 1.00 50.91 1094 GLY A N 1
ATOM 8459 C CA . GLY A 1 1094 ? -14.122 -0.665 12.413 1.00 50.91 1094 GLY A CA 1
ATOM 8460 C C . GLY A 1 1094 ? -13.966 -1.094 13.883 1.00 50.91 1094 GLY A C 1
ATOM 8461 O O . GLY A 1 1094 ? -14.314 -0.402 14.832 1.00 50.91 1094 GLY A O 1
ATOM 8462 N N . LEU A 1 1095 ? -13.360 -2.278 14.046 1.00 55.78 1095 LEU A N 1
ATOM 8463 C CA . LEU A 1 1095 ? -12.912 -2.846 15.330 1.00 55.78 1095 LEU A CA 1
ATOM 8464 C C . LEU A 1 1095 ? -11.422 -2.573 15.626 1.00 55.78 1095 LEU A C 1
ATOM 8466 O O . LEU A 1 1095 ? -10.934 -2.879 16.712 1.00 55.78 1095 LEU A O 1
ATOM 8470 N N . ALA A 1 1096 ? -10.679 -2.037 14.653 1.00 66.81 1096 ALA A N 1
ATOM 8471 C CA . ALA A 1 1096 ? -9.257 -1.742 14.785 1.00 66.81 1096 ALA A CA 1
ATOM 8472 C C . ALA A 1 1096 ? -9.033 -0.418 15.530 1.00 66.81 1096 ALA A C 1
ATOM 8474 O O . ALA A 1 1096 ? -9.720 0.565 15.263 1.00 66.81 1096 ALA A O 1
ATOM 8475 N N . VAL A 1 1097 ? -8.019 -0.372 16.403 1.00 69.94 1097 VAL A N 1
ATOM 8476 C CA . VAL A 1 1097 ? -7.687 0.812 17.224 1.00 69.94 1097 VAL A CA 1
ATOM 8477 C C . VAL A 1 1097 ? -7.512 2.076 16.372 1.00 69.94 1097 VAL A C 1
ATOM 8479 O O . VAL A 1 1097 ? -8.038 3.120 16.741 1.00 69.94 1097 VAL A O 1
ATOM 8482 N N . GLY A 1 1098 ? -6.850 1.979 15.212 1.00 68.81 1098 GLY A N 1
ATOM 8483 C CA . GLY A 1 1098 ? -6.682 3.114 14.296 1.00 68.81 1098 GLY A CA 1
ATOM 8484 C C . GLY A 1 1098 ? -8.002 3.655 13.745 1.00 68.81 1098 GLY A C 1
ATOM 8485 O O . GLY A 1 1098 ? -8.220 4.863 13.777 1.00 68.81 1098 GLY A O 1
ATOM 8486 N N . ASN A 1 1099 ? -8.929 2.776 13.347 1.00 67.25 1099 ASN A N 1
ATOM 8487 C CA . ASN A 1 1099 ? -10.247 3.205 12.874 1.00 67.25 1099 ASN A CA 1
ATOM 8488 C C . ASN A 1 1099 ? -11.077 3.823 14.011 1.00 67.25 1099 ASN A C 1
ATOM 8490 O O . ASN A 1 1099 ? -11.734 4.834 13.793 1.00 67.25 1099 ASN A O 1
ATOM 8494 N N . VAL A 1 1100 ? -11.000 3.281 15.234 1.00 73.62 1100 VAL A N 1
ATOM 8495 C CA . VAL A 1 1100 ? -11.680 3.854 16.412 1.00 73.62 1100 VAL A CA 1
ATOM 8496 C C . VAL A 1 1100 ? -11.143 5.253 16.740 1.00 73.62 1100 VAL A C 1
ATOM 8498 O O . VAL A 1 1100 ? -11.939 6.151 17.010 1.00 73.62 1100 VAL A O 1
ATOM 8501 N N . ILE A 1 1101 ? -9.822 5.464 16.665 1.00 75.75 1101 ILE A N 1
ATOM 8502 C CA . ILE A 1 1101 ? -9.197 6.787 16.837 1.00 75.75 1101 ILE A CA 1
ATOM 8503 C C . ILE A 1 1101 ? -9.680 7.749 15.745 1.00 75.75 1101 ILE A C 1
ATOM 8505 O O . ILE A 1 1101 ? -10.218 8.802 16.073 1.00 75.75 1101 ILE A O 1
ATOM 8509 N N . ALA A 1 1102 ? -9.582 7.366 14.467 1.00 69.56 1102 ALA A N 1
ATOM 8510 C CA . ALA A 1 1102 ? -10.036 8.191 13.345 1.00 69.56 1102 ALA A CA 1
ATOM 8511 C C . ALA A 1 1102 ? -11.533 8.546 13.445 1.00 69.56 1102 ALA A C 1
ATOM 8513 O O . ALA A 1 1102 ? -11.929 9.691 13.229 1.00 69.56 1102 ALA A O 1
ATOM 8514 N N . SER A 1 1103 ? -12.373 7.582 13.835 1.00 73.00 1103 SER A N 1
ATOM 8515 C CA . SER A 1 1103 ? -13.805 7.782 14.084 1.00 73.00 1103 SER A CA 1
ATOM 8516 C C . SER A 1 1103 ? -14.050 8.766 15.236 1.00 73.00 1103 SER A C 1
ATOM 8518 O O . SER A 1 1103 ? -14.963 9.588 15.151 1.00 73.00 1103 SER A O 1
ATOM 8520 N N . GLY A 1 1104 ? -13.224 8.716 16.287 1.00 77.50 1104 GLY A N 1
ATOM 8521 C CA . GLY A 1 1104 ? -13.242 9.660 17.405 1.00 77.50 1104 GLY A CA 1
ATOM 8522 C C . GLY A 1 1104 ? -12.865 11.082 16.986 1.00 77.50 1104 GLY A C 1
ATOM 8523 O O . GLY A 1 1104 ? -13.634 12.003 17.253 1.00 77.50 1104 GLY A O 1
ATOM 8524 N N . SER A 1 1105 ? -11.749 11.257 16.271 1.00 75.62 1105 SER A N 1
ATOM 8525 C CA . SER A 1 1105 ? -11.306 12.559 15.743 1.00 75.62 1105 SER A CA 1
ATOM 8526 C C . SER A 1 1105 ? -12.360 13.188 14.829 1.00 75.62 1105 SER A C 1
ATOM 8528 O O . SER A 1 1105 ? -12.795 14.306 15.082 1.00 75.62 1105 SER A O 1
ATOM 8530 N N . ASN A 1 1106 ? -12.879 12.430 13.856 1.00 73.69 1106 ASN A N 1
ATOM 8531 C CA . ASN A 1 1106 ? -13.949 12.897 12.968 1.00 73.69 1106 ASN A CA 1
ATOM 8532 C C . ASN A 1 1106 ? -15.216 13.319 13.740 1.00 73.69 1106 ASN A C 1
ATOM 8534 O O . ASN A 1 1106 ? -15.914 14.243 13.332 1.00 73.69 1106 ASN A O 1
ATOM 8538 N N . THR A 1 1107 ? -15.534 12.640 14.848 1.00 77.06 1107 THR A N 1
ATOM 8539 C CA . THR A 1 1107 ? -16.680 12.997 15.703 1.00 77.06 1107 THR A CA 1
ATOM 8540 C C . THR A 1 1107 ? -16.413 14.287 16.482 1.00 77.06 1107 THR A C 1
ATOM 8542 O O . THR A 1 1107 ? -17.306 15.124 16.595 1.00 77.06 1107 THR A O 1
ATOM 8545 N N . ALA A 1 1108 ? -15.190 14.479 16.985 1.00 79.06 1108 ALA A N 1
ATOM 8546 C CA . ALA A 1 1108 ? -14.788 15.711 17.657 1.00 79.06 1108 ALA A CA 1
ATOM 8547 C C . ALA A 1 1108 ? -14.859 16.919 16.707 1.00 79.06 1108 ALA A C 1
ATOM 8549 O O . ALA A 1 1108 ? -15.488 17.915 17.058 1.00 79.06 1108 ALA A O 1
ATOM 8550 N N . ASP A 1 1109 ? -14.325 16.801 15.487 1.00 77.12 1109 ASP A N 1
ATOM 8551 C CA . ASP A 1 1109 ? -14.362 17.863 14.469 1.00 77.12 1109 ASP A CA 1
ATOM 8552 C C . ASP A 1 1109 ? -15.801 18.282 14.115 1.00 77.12 1109 ASP A C 1
ATOM 8554 O O . ASP A 1 1109 ? -16.105 19.472 14.006 1.00 77.12 1109 ASP A O 1
ATOM 8558 N N . LEU A 1 1110 ? -16.719 17.315 13.984 1.00 77.00 1110 LEU A N 1
ATOM 8559 C CA . LEU A 1 1110 ? -18.140 17.581 13.731 1.00 77.00 1110 LEU A CA 1
ATOM 8560 C C . LEU A 1 1110 ? -18.811 18.337 14.888 1.00 77.00 1110 LEU A C 1
ATOM 8562 O O . LEU A 1 1110 ? -19.627 19.226 14.644 1.00 77.00 1110 LEU A O 1
ATOM 8566 N N . VAL A 1 1111 ? -18.471 18.006 16.137 1.00 76.69 1111 VAL A N 1
ATOM 8567 C CA . VAL A 1 1111 ? -19.021 18.673 17.328 1.00 76.69 1111 VAL A CA 1
ATOM 8568 C C . VAL A 1 1111 ? -18.425 20.069 17.509 1.00 76.69 1111 VAL A C 1
ATOM 8570 O O . VAL A 1 1111 ? -19.174 21.001 17.795 1.00 76.69 1111 VAL A O 1
ATOM 8573 N N . ILE A 1 1112 ? -17.121 20.246 17.281 1.00 79.50 1112 ILE A N 1
ATOM 8574 C CA . ILE A 1 1112 ? -16.467 21.563 17.279 1.00 79.50 1112 ILE A CA 1
ATOM 8575 C C . ILE A 1 1112 ? -17.117 22.451 16.214 1.00 79.50 1112 ILE A C 1
ATOM 8577 O O . ILE A 1 1112 ? -17.603 23.531 16.538 1.00 79.50 1112 ILE A O 1
ATOM 8581 N N . SER A 1 1113 ? -17.251 21.959 14.978 1.00 78.38 1113 SER A N 1
ATOM 8582 C CA . SER A 1 1113 ? -17.902 22.699 13.892 1.00 78.38 1113 SER A CA 1
ATOM 8583 C C . SER A 1 1113 ? -19.363 23.055 14.207 1.00 78.38 1113 SER A C 1
ATOM 8585 O O . SER A 1 1113 ? -19.796 24.171 13.920 1.00 78.38 1113 SER A O 1
ATOM 8587 N N . TYR A 1 1114 ? -20.121 22.154 14.844 1.00 74.00 1114 TYR A N 1
ATOM 8588 C CA . TYR A 1 1114 ? -21.479 22.448 15.314 1.00 74.00 1114 TYR A CA 1
ATOM 8589 C C . TYR A 1 1114 ? -21.493 23.609 16.323 1.00 74.00 1114 TYR A C 1
ATOM 8591 O O . TYR A 1 1114 ? -22.227 24.578 16.114 1.00 74.00 1114 TYR A O 1
ATOM 8599 N N . LEU A 1 1115 ? -20.646 23.548 17.358 1.00 77.56 1115 LEU A N 1
ATOM 8600 C CA . LEU A 1 1115 ? -20.548 24.568 18.408 1.00 77.56 1115 LEU A CA 1
ATOM 8601 C C . LEU A 1 1115 ? -20.061 25.927 17.869 1.00 77.56 1115 LEU A C 1
ATOM 8603 O O . LEU A 1 1115 ? -20.608 26.963 18.243 1.00 77.56 1115 LEU A O 1
ATOM 8607 N N . GLU A 1 1116 ? -19.081 25.934 16.962 1.00 76.62 1116 GLU A N 1
ATOM 8608 C CA . GLU A 1 1116 ? -18.530 27.149 16.344 1.00 76.62 1116 GLU A CA 1
ATOM 8609 C C . GLU A 1 1116 ? -19.483 27.805 15.340 1.00 76.62 1116 GLU A C 1
ATOM 8611 O O . GLU A 1 1116 ? -19.510 29.030 15.219 1.00 76.62 1116 GLU A O 1
ATOM 8616 N N . SER A 1 1117 ? -20.277 27.014 14.608 1.00 66.44 1117 SER A N 1
ATOM 8617 C CA . SER A 1 1117 ? -21.105 27.535 13.512 1.00 66.44 1117 SER A CA 1
ATOM 8618 C C . SER A 1 1117 ? -22.190 28.518 13.962 1.00 66.44 1117 SER A C 1
ATOM 8620 O O . SER A 1 1117 ? -22.693 29.284 13.139 1.00 66.44 1117 SER A O 1
ATOM 8622 N N . GLY A 1 1118 ? -22.612 28.467 15.233 1.00 51.97 1118 GLY A N 1
ATOM 8623 C CA . GLY A 1 1118 ? -23.719 29.256 15.790 1.00 51.97 1118 GLY A CA 1
ATOM 8624 C C . GLY A 1 1118 ? -25.103 28.951 15.189 1.00 51.97 1118 GLY A C 1
ATOM 8625 O O . GLY A 1 1118 ? -26.121 29.420 15.703 1.00 51.97 1118 GLY A O 1
ATOM 8626 N N . ILE A 1 1119 ? -25.169 28.150 14.122 1.00 44.81 1119 ILE A N 1
ATOM 8627 C CA . ILE A 1 1119 ? -26.398 27.759 13.441 1.00 44.81 1119 ILE A CA 1
ATOM 8628 C C . ILE A 1 1119 ? -26.955 26.534 14.158 1.00 44.81 1119 ILE A C 1
ATOM 8630 O O . ILE A 1 1119 ? -26.541 25.402 13.914 1.00 44.81 1119 ILE A O 1
ATOM 8634 N N . LYS A 1 1120 ? -27.964 26.767 15.001 1.00 43.25 1120 LYS A N 1
ATOM 8635 C CA . LYS A 1 1120 ? -28.795 25.721 15.609 1.00 43.25 1120 LYS A CA 1
ATOM 8636 C C . LYS A 1 1120 ? -29.647 25.023 14.544 1.00 43.25 1120 LYS A C 1
ATOM 8638 O O . LYS A 1 1120 ? -30.846 25.262 14.420 1.00 43.25 1120 LYS A O 1
ATOM 8643 N N . GLN A 1 1121 ? -29.016 24.165 13.741 1.00 32.91 1121 GLN A N 1
ATOM 8644 C CA . GLN A 1 1121 ? -29.738 23.135 13.005 1.00 32.91 1121 GLN A CA 1
ATOM 8645 C C . GLN A 1 1121 ? -30.246 22.108 14.010 1.00 32.91 1121 GLN A C 1
ATOM 8647 O O . GLN A 1 1121 ? -29.475 21.312 14.536 1.00 32.91 1121 GLN A O 1
ATOM 8652 N N . VAL A 1 1122 ? -31.558 22.126 14.232 1.00 32.47 1122 VAL A N 1
ATOM 8653 C CA . VAL A 1 1122 ? -32.270 21.048 14.914 1.00 32.47 1122 VAL A CA 1
ATOM 8654 C C . VAL A 1 1122 ? -32.063 19.747 14.132 1.00 32.47 1122 VAL A C 1
ATOM 8656 O O . VAL A 1 1122 ? -32.529 19.624 12.996 1.00 32.47 1122 VAL A O 1
ATOM 8659 N N . SER A 1 1123 ? -31.410 18.775 14.763 1.00 30.03 1123 SER A N 1
ATOM 8660 C CA . SER A 1 1123 ? -31.507 17.347 14.442 1.00 30.03 1123 SER A CA 1
ATOM 8661 C C . SER A 1 1123 ? -31.555 16.563 15.749 1.00 30.03 1123 SER A C 1
ATOM 8663 O O . SER A 1 1123 ? -30.467 16.434 16.351 1.00 30.03 1123 SER A O 1
#

pLDDT: mean 70.21, std 22.78, range [19.11, 98.06]

Organism: Triticum urartu (NCBI:txid4572)